Protein AF-0000000069383656 (afdb_homodimer)

pLDDT: mean 90.27, std 14.3, range [27.39, 98.88]

InterPro domains:
  IPR001932 PPM-type phosphatase-like domain [PF00481] (123-202)
  IPR001932 PPM-type phosphatase-like domain [PF00481] (262-351)
  IPR001932 PPM-type phosphatase-like domain [PS51746] (4-385)
  IPR001932 PPM-type phosphatase-like domain [SM00332] (22-383)
  IPR001932 PPM-type phosphatase-like domain [cd00143] (54-385)
  IPR015655 Protein phosphatase 2C [PTHR13832] (28-382)
  IPR036457 PPM-type phosphatase-like domain superfamily [G3DSA:3.60.40.10] (4-390)
  IPR036457 PPM-type phosphatase-like domain superfamily [SSF81606] (11-385)

Solvent-accessible surface area (backbone atoms only — not comparable to full-atom values): 40906 Å² total; per-residue (Å²): 96,72,77,62,31,9,58,31,70,49,70,32,65,90,63,36,96,58,66,26,60,32,65,37,71,40,77,39,74,28,58,44,76,75,78,64,59,77,86,50,56,82,65,59,74,75,61,76,78,47,65,52,66,33,36,40,41,36,43,17,49,27,40,72,49,36,60,38,8,51,49,44,52,72,37,34,66,58,34,32,41,52,38,40,37,76,42,32,71,33,51,72,32,89,56,38,55,48,31,73,85,70,58,73,89,46,92,57,39,67,56,35,32,54,72,68,63,58,44,26,66,31,38,49,41,24,20,50,32,49,12,38,43,50,35,27,52,51,44,36,53,52,28,58,73,70,73,51,66,27,17,16,27,41,37,35,40,36,38,48,91,62,26,38,38,28,33,30,12,9,54,38,45,34,32,38,30,45,97,90,45,75,43,75,47,49,62,58,28,18,32,58,75,41,36,43,62,50,26,40,49,40,67,78,39,51,72,66,41,69,84,54,42,19,65,54,39,52,67,56,88,52,53,80,85,44,54,71,36,40,29,46,33,35,49,45,88,46,88,22,29,44,70,42,68,39,50,78,69,58,48,34,51,41,37,60,36,76,55,69,84,66,8,15,39,60,75,70,38,52,48,30,22,25,35,43,28,70,82,40,52,39,86,97,52,87,42,61,51,38,88,66,47,37,37,56,43,54,71,35,80,42,58,46,68,80,61,62,56,44,83,77,22,30,36,43,34,32,34,46,27,51,56,75,54,43,50,74,66,55,51,41,51,52,47,65,55,47,47,73,74,37,67,83,44,89,54,39,36,31,49,47,24,43,48,58,56,49,64,31,63,47,62,52,79,58,90,89,55,84,46,61,62,51,69,44,50,31,43,28,39,26,38,51,63,42,56,80,75,68,64,81,110,97,71,77,62,31,9,59,32,71,48,70,32,67,88,66,36,96,58,65,26,60,31,66,39,71,40,75,39,74,28,56,44,75,75,79,65,58,78,86,49,56,81,66,57,74,76,61,76,77,48,65,52,65,32,38,40,42,37,42,18,49,26,40,72,46,35,62,38,8,52,48,45,52,70,37,34,67,57,35,32,40,52,38,40,36,77,43,34,70,32,51,74,32,90,58,38,54,50,30,73,84,69,57,71,88,45,94,58,40,66,57,33,32,54,72,69,64,59,43,28,66,31,37,51,42,23,21,49,32,49,11,38,41,50,36,25,52,51,44,37,51,54,29,59,74,68,71,49,67,28,18,16,28,40,38,35,40,36,38,47,89,61,27,37,37,27,34,31,12,10,53,38,43,33,31,38,32,44,98,89,44,75,42,74,46,49,62,58,29,19,33,58,75,42,36,44,63,52,24,41,50,40,67,78,39,50,73,66,41,67,85,53,41,19,67,53,39,52,68,58,87,53,51,79,85,43,56,71,36,41,28,46,33,35,47,44,88,47,89,22,29,43,70,41,68,38,48,79,69,58,46,34,51,41,37,60,36,77,54,70,84,64,8,14,39,59,75,68,37,53,48,31,23,25,33,42,28,69,82,40,51,40,85,98,52,88,43,62,50,36,89,66,47,36,38,56,42,52,72,34,80,41,58,46,67,80,62,61,57,43,83,76,21,31,36,41,34,32,33,47,27,50,56,74,53,43,50,72,66,55,50,41,52,52,49,66,56,47,48,74,74,35,68,84,44,90,55,38,37,31,50,46,25,43,50,58,56,49,64,30,62,47,61,52,78,59,91,87,54,85,45,62,63,51,67,45,51,30,43,29,40,28,38,49,63,41,57,80,75,68,66,84,109

Secondary structure (DSSP, 8-state):
-GGG-EEEEE--TTT-SS--EEEEEEEEEEE------GGGGTTTTS----EEEEEEEEEEEEESSSHHHHHHHHHHHHHHHHHHHHTHHHHHSSS--SBTTS--SSTTHHHHHHHTT--HHHHHHHHHHHHHHHHHHHHHHHHHHHT---EE-EEEEEEETTEEEEEEESS-EEEEE-SS-EEE-S----TTTTHHHHHHHHHH-GGGGTTTEE--B-SS---GGGTT-EEEEB-TT-SS-EEEE--GGGGSEESEESSGGG-EETTTBS-SB-EE-TT-B-TTS--BSGGG-B-PPEEEEEEHHHH---TT-EEEEE-HHHHTT--HHHHHHHHHHHHHHTTT-TTHHHHHHHHHHHTTT-----TT-------S-EEEEEEE---GGGS--/-GGG-EEEEE--TTT-SS--EEEEEEEEEEE------GGGGTTTTS----EEEEEEEEEEEEESSSHHHHHHHHHHHHHHHHHHHHTHHHHHSSS--SBTTS--SSTTHHHHHHHTT--HHHHHHHHHHHHHHHHHHHHHHHHHHHT---EE-EEEEEEETTEEEEEEESS-EEEEE-SS-EEE------TTTTHHHHHHHHHH-GGGGTTTEE--B-SS---GGGTT-EEEEB-TT-SS-EEEE--GGGGSEESEESSGGG-EETTTBS-SB-EE-TT-B-TTS--BSGGG-B-PPEEEEEEHHHH---TT-EEEEE-HHHHTT--HHHHHHHHHHHHHHTTT-TTHHHHHHHHHHHTTT-----TT-------S-EEEEEEE---GGGS--

Sequence (786 aa):
MPWNAGYAEIINAEKSEFNEDQAACGQLSIRRSDFATEEDEEWLTLCPVEFLTGHYWALFDGHGGPTAAILAANTLHSCLRRQLEAVVEGVVATQPPMNLSGRCVCPSDPQFVEEKGIRTEDVVIGALESAFQECDEVIGRELEASGQVGGCTALVAVSLQGKLYVANAGDSRAILVRRDEVRPLSSEFTPETERQRIQQLAFFYPELLAGEFTRLEFPRRLKGDDLGQKVLFRDHHMNGWSYKYVEKSDLKYPLIHGQGRQARLLGTLAVSRGLGDHQLRVLDTNIQLKPFLLSVPQVTVLDVDQLKPQEEDVVVMATDGLWDVLSNEQVARLVRRFLPANREDPHRFSELAQMLIHSTQETEDGPMGEGQVSYDDISVFVIPLYSRDRGSSMPWNAGYAEIINAEKSEFNEDQAACGQLSIRRSDFATEEDEEWLTLCPVEFLTGHYWALFDGHGGPTAAILAANTLHSCLRRQLEAVVEGVVATQPPMNLSGRCVCPSDPQFVEEKGIRTEDVVIGALESAFQECDEVIGRELEASGQVGGCTALVAVSLQGKLYVANAGDSRAILVRRDEVRPLSSEFTPETERQRIQQLAFFYPELLAGEFTRLEFPRRLKGDDLGQKVLFRDHHMNGWSYKYVEKSDLKYPLIHGQGRQARLLGTLAVSRGLGDHQLRVLDTNIQLKPFLLSVPQVTVLDVDQLKPQEEDVVVMATDGLWDVLSNEQVARLVRRFLPANREDPHRFSELAQMLIHSTQETEDGPMGEGQVSYDDISVFVIPLYSRDRGSS

Organism: Loxodonta africana (NCBI:txid9785)

Nearest PDB structures (foldseek):
  7n0z-assembly1_A  TM=9.386E-01  e=7.642E-45  Homo sapiens
  7kpr-assembly1_A  TM=9.286E-01  e=3.042E-45  Homo sapiens
  7l4j-assembly1_B  TM=9.434E-01  e=1.812E-43  Homo sapiens
  7n0z-assembly1_B  TM=9.371E-01  e=1.919E-43  Homo sapiens
  7l4i-assembly1_B  TM=9.377E-01  e=1.710E-43  Homo sapiens

Foldseek 3Di:
DVQLWAKDWDFQCVVDVDQLKDKAKDKAWAWAPPPPDPVVVVVPPPDPTDTFMKIKIKMKGKDQDNLQNVLCRVQLSVQLSVLCNVQVQQLPDQHRFPDSNPDDPDPCRSVVSVVVVDGSVNSSLVSNQRSLVVSLVVSQVVCVVVVGAIWIWMWMWMGGPQKIKTWTFAAWWKWKFDPPDIGTFFHHAWCAVCLLVLQVVCVVPVVLCVLQEDSKDFPAQDDPVQAQPWGWIDGNVDPDIDTDHDDPSSNGHYQWDDDDQPIDGLNHHGGQETGGQQCPDDPPDNRGDVVRYHSGTDMGMDNLVVVVDDQLIKMKIKGVLLVVQDPSVRLSVLSNVQCVVCVPPSNSNNVSNVVSLVQLQDQPPPPPDRRHHGSRMMMMMIRGSDDPVVPPD/DVQLWAKDWDFQCVVDVDQLKDKAKDKAWAWAPPPPDPVVVVPVPPDPTDTFMKIKIKMKGKDQDNLQNVLCRVQLSVQLSVLCNVQVQQLPDQHRFPDSNPDDPDPCRSVVSVVVVDGSVNSSLVSNQRSLVVSLVVSQVVCVVVVGAIWIWMWMWMGGPQKIKIWTFAQWWKWKFDPPDIGTFFHHAFCAVCLLVLQVVCVVPVVLCVLQEDSKDFPAQDDPVQAQPWGWIDGNVDPDIDTDHDDPSSNGHYQWDDDDQPIDGLNHHGGQETGGQQCPDDPPDNRGDVVRYHSGTDMGMDNLVVVVDDQLIKMKIKGVLLVVQDPSVRLSVLSNVQCVVCVPPSNSNNVSNVVSLVQLQDQPPDPPDRRHHGSRMMMMMIRGSDDPVVPPD

Structure (mmCIF, N/CA/C/O backbone):
data_AF-0000000069383656-model_v1
#
loop_
_entity.id
_entity.type
_entity.pdbx_description
1 polymer 'Protein phosphatase, Mg2+/Mn2+ dependent 1M'
#
loop_
_atom_site.group_PDB
_atom_site.id
_atom_site.type_symbol
_atom_site.label_atom_id
_atom_site.label_alt_id
_atom_site.label_comp_id
_atom_site.label_asym_id
_atom_site.label_entity_id
_atom_site.label_seq_id
_atom_site.pdbx_PDB_ins_code
_atom_site.Cartn_x
_atom_site.Cartn_y
_atom_site.Cartn_z
_atom_site.occupancy
_atom_site.B_iso_or_equiv
_atom_site.auth_seq_id
_atom_site.auth_comp_id
_atom_site.auth_asym_id
_atom_site.auth_atom_id
_atom_site.pdbx_PDB_model_num
ATOM 1 N N . MET A 1 1 ? 2.004 25.734 25.188 1 78.38 1 MET A N 1
ATOM 2 C CA . MET A 1 1 ? 1.517 25.031 24.016 1 78.38 1 MET A CA 1
ATOM 3 C C . MET A 1 1 ? 0.355 24.109 24.359 1 78.38 1 MET A C 1
ATOM 5 O O . MET A 1 1 ? 0.19 23.734 25.531 1 78.38 1 MET A O 1
ATOM 9 N N . PRO A 1 2 ? -0.512 23.906 23.438 1 77.88 2 PRO A N 1
ATOM 10 C CA . PRO A 1 2 ? -1.588 22.953 23.766 1 77.88 2 PRO A CA 1
ATOM 11 C C . PRO A 1 2 ? -1.081 21.703 24.453 1 77.88 2 PRO A C 1
ATOM 13 O O . PRO A 1 2 ? -0.047 21.156 24.078 1 77.88 2 PRO A O 1
ATOM 16 N N . TRP A 1 3 ? -1.714 21.297 25.5 1 79.12 3 TRP A N 1
ATOM 17 C CA . TRP A 1 3 ? -1.45 20.094 26.281 1 79.12 3 TRP A CA 1
ATOM 18 C C . TRP A 1 3 ? -0.066 20.141 26.922 1 79.12 3 TRP A C 1
ATOM 20 O O . TRP A 1 3 ? 0.564 19.109 27.141 1 79.12 3 TRP A O 1
ATOM 30 N N . ASN A 1 4 ? 0.517 21.359 27.031 1 83.06 4 ASN A N 1
ATOM 31 C CA . ASN A 1 4 ? 1.857 21.516 27.594 1 83.06 4 ASN A CA 1
ATOM 32 C C . ASN A 1 4 ? 2.902 20.812 26.734 1 83.06 4 ASN A C 1
ATOM 34 O O . ASN A 1 4 ? 3.857 20.234 27.266 1 83.06 4 ASN A O 1
ATOM 38 N N . ALA A 1 5 ? 2.617 20.766 25.484 1 87.44 5 ALA A N 1
ATOM 39 C CA . ALA A 1 5 ? 3.564 20.125 24.578 1 87.44 5 ALA A CA 1
ATOM 40 C C . ALA A 1 5 ? 4.891 20.875 24.547 1 87.44 5 ALA A C 1
ATOM 42 O O . ALA A 1 5 ? 4.934 22.078 24.828 1 87.44 5 ALA A O 1
ATOM 43 N N . GLY A 1 6 ? 5.965 20.125 24.281 1 91.56 6 GLY A N 1
ATOM 44 C CA . GLY A 1 6 ? 7.273 20.734 24.141 1 91.56 6 GLY A CA 1
ATOM 45 C C . GLY A 1 6 ? 7.688 20.953 22.703 1 91.56 6 GLY A C 1
ATOM 46 O O . GLY A 1 6 ? 7.316 20.172 21.828 1 91.56 6 GLY A O 1
ATOM 47 N N . TYR A 1 7 ? 8.406 22 22.5 1 94.69 7 TYR A N 1
ATOM 48 C CA . TYR A 1 7 ? 8.93 22.312 21.172 1 94.69 7 TYR A CA 1
ATOM 49 C C . TYR A 1 7 ? 10.359 22.828 21.25 1 94.69 7 TYR A C 1
ATOM 51 O O . TYR A 1 7 ? 10.703 23.562 22.188 1 94.69 7 TYR A O 1
ATOM 59 N N . ALA A 1 8 ? 11.148 22.406 20.359 1 94 8 ALA A N 1
ATOM 60 C CA . ALA A 1 8 ? 12.492 22.938 20.203 1 94 8 ALA A CA 1
ATOM 61 C C . ALA A 1 8 ? 12.938 22.891 18.75 1 94 8 ALA A C 1
ATOM 63 O O . ALA A 1 8 ? 12.414 22.109 17.953 1 94 8 ALA A O 1
ATOM 64 N N . GLU A 1 9 ? 13.82 23.797 18.406 1 92.62 9 GLU A N 1
ATOM 65 C CA . GLU A 1 9 ? 14.367 23.812 17.047 1 92.62 9 GLU A CA 1
ATOM 66 C C . GLU A 1 9 ? 15.812 24.297 17.047 1 92.62 9 GLU A C 1
ATOM 68 O O . GLU A 1 9 ? 16.234 25 17.969 1 92.62 9 GLU A O 1
ATOM 73 N N . ILE A 1 10 ? 16.531 23.891 16.109 1 88 10 ILE A N 1
ATOM 74 C CA . ILE A 1 10 ? 17.891 24.375 15.898 1 88 10 ILE A CA 1
ATOM 75 C C . ILE A 1 10 ? 18.141 24.594 14.406 1 88 10 ILE A C 1
ATOM 77 O O . ILE A 1 10 ? 17.656 23.844 13.57 1 88 10 ILE A O 1
ATOM 81 N N . ILE A 1 11 ? 18.797 25.703 14.172 1 85.44 11 ILE A N 1
ATOM 82 C CA . ILE A 1 11 ? 19.172 26.031 12.797 1 85.44 11 ILE A CA 1
ATOM 83 C C . ILE A 1 11 ? 20.641 25.656 12.562 1 85.44 11 ILE A C 1
ATOM 85 O O . ILE A 1 11 ? 21.516 26.031 13.352 1 85.44 11 ILE A O 1
ATOM 89 N N . ASN A 1 12 ? 20.781 24.906 11.586 1 78.19 12 ASN A N 1
ATOM 90 C CA . ASN A 1 12 ? 22.156 24.625 11.195 1 78.19 12 ASN A CA 1
ATOM 91 C C . ASN A 1 12 ? 22.641 25.594 10.125 1 78.19 12 ASN A C 1
ATOM 93 O O . ASN A 1 12 ? 22.328 25.438 8.938 1 78.19 12 ASN A O 1
ATOM 97 N N . ALA A 1 13 ? 23.453 26.547 10.555 1 68.44 13 ALA A N 1
ATOM 98 C CA . ALA A 1 13 ? 23.875 27.688 9.75 1 68.44 13 ALA A CA 1
ATOM 99 C C . ALA A 1 13 ? 24.766 27.234 8.594 1 68.44 13 ALA A C 1
ATOM 101 O O . ALA A 1 13 ? 24.875 27.938 7.582 1 68.44 13 ALA A O 1
ATOM 102 N N . GLU A 1 14 ? 25.297 26.109 8.758 1 67.31 14 GLU A N 1
ATOM 103 C CA . GLU A 1 14 ? 26.172 25.688 7.672 1 67.31 14 GLU A CA 1
ATOM 104 C C . GLU A 1 14 ? 25.359 25.266 6.449 1 67.31 14 GLU A C 1
ATOM 106 O O . GLU A 1 14 ? 25.875 25.297 5.324 1 67.31 14 GLU A O 1
ATOM 111 N N . LYS A 1 15 ? 24.156 24.969 6.758 1 68.25 15 LYS A N 1
ATOM 112 C CA . LYS A 1 15 ? 23.328 24.484 5.656 1 68.25 15 LYS A CA 1
ATOM 113 C C . LYS A 1 15 ? 22.594 25.656 4.977 1 68.25 15 LYS A C 1
ATOM 115 O O . LYS A 1 15 ? 22.625 25.781 3.752 1 68.25 15 LYS A O 1
ATOM 120 N N . SER A 1 16 ? 21.859 26.422 5.762 1 66.62 16 SER A N 1
ATOM 121 C CA . SER A 1 16 ? 21.094 27.516 5.191 1 66.62 16 SER A CA 1
ATOM 122 C C . SER A 1 16 ? 21.141 28.75 6.086 1 66.62 16 SER A C 1
ATOM 124 O O . SER A 1 16 ? 21.312 28.641 7.301 1 66.62 16 SER A O 1
ATOM 126 N N . GLU A 1 17 ? 21.125 29.906 5.41 1 69.12 17 GLU A N 1
ATOM 127 C CA . GLU A 1 17 ? 21.141 31.188 6.129 1 69.12 17 GLU A CA 1
ATOM 128 C C . GLU A 1 17 ? 19.859 31.359 6.945 1 69.12 17 GLU A C 1
ATOM 130 O O . GLU A 1 17 ? 19.875 31.984 8.008 1 69.12 17 GLU A O 1
ATOM 135 N N . PHE A 1 18 ? 18.797 30.688 6.406 1 74.38 18 PHE A N 1
ATOM 136 C CA . PHE A 1 18 ? 17.516 30.844 7.078 1 74.38 18 PHE A CA 1
ATOM 137 C C . PHE A 1 18 ? 16.984 29.484 7.559 1 74.38 18 PHE A C 1
ATOM 139 O O . PHE A 1 18 ? 17.344 28.453 7.008 1 74.38 18 PHE A O 1
ATOM 146 N N . ASN A 1 19 ? 16.344 29.578 8.664 1 80.06 19 ASN A N 1
ATOM 147 C CA . ASN A 1 19 ? 15.656 28.375 9.125 1 80.06 19 ASN A CA 1
ATOM 148 C C . ASN A 1 19 ? 14.578 27.938 8.141 1 80.06 19 ASN A C 1
ATOM 150 O O . ASN A 1 19 ? 13.594 28.656 7.926 1 80.06 19 ASN A O 1
ATOM 154 N N . GLU A 1 20 ? 14.75 26.828 7.598 1 88.75 20 GLU A N 1
ATOM 155 C CA . GLU A 1 20 ? 13.781 26.359 6.605 1 88.75 20 GLU A CA 1
ATOM 156 C C . GLU A 1 20 ? 12.641 25.594 7.266 1 88.75 20 GLU A C 1
ATOM 158 O O . GLU A 1 20 ? 11.609 25.359 6.645 1 88.75 20 GLU A O 1
ATOM 163 N N . ASP A 1 21 ? 12.859 25.328 8.508 1 92.19 21 ASP A N 1
ATOM 164 C CA . ASP A 1 21 ? 11.789 24.656 9.242 1 92.19 21 ASP A CA 1
ATOM 165 C C . ASP A 1 21 ? 10.781 25.672 9.797 1 92.19 21 ASP A C 1
ATOM 167 O O . ASP A 1 21 ? 11.164 26.766 10.188 1 92.19 21 ASP A O 1
ATOM 171 N N . GLN A 1 22 ? 9.578 25.312 9.727 1 95 22 GLN A N 1
ATOM 172 C CA . GLN A 1 22 ? 8.516 26.062 10.383 1 95 22 GLN A CA 1
ATOM 173 C C . GLN A 1 22 ? 7.637 25.156 11.227 1 95 22 GLN A C 1
ATOM 175 O O . GLN A 1 22 ? 7.602 23.938 11.016 1 95 22 GLN A O 1
ATOM 180 N N . ALA A 1 23 ? 7.074 25.719 12.195 1 96.69 23 ALA A N 1
ATOM 181 C CA . ALA A 1 23 ? 6.148 25 13.062 1 96.69 23 ALA A CA 1
ATOM 182 C C . ALA A 1 23 ? 4.914 25.844 13.375 1 96.69 23 ALA A C 1
ATOM 184 O O . ALA A 1 23 ? 4.945 27.078 13.25 1 96.69 23 ALA A O 1
ATOM 185 N N . ALA A 1 24 ? 3.848 25.219 13.641 1 96.88 24 ALA A N 1
ATOM 186 C CA . ALA A 1 24 ? 2.605 25.859 14.062 1 96.88 24 ALA A CA 1
ATOM 187 C C . ALA A 1 24 ? 1.843 24.984 15.047 1 96.88 24 ALA A C 1
ATOM 189 O O . ALA A 1 24 ? 1.883 23.75 14.961 1 96.88 24 ALA A O 1
ATOM 190 N N . CYS A 1 25 ? 1.247 25.578 16.062 1 95.94 25 CYS A N 1
ATOM 191 C CA . CYS A 1 25 ? 0.392 24.844 16.984 1 95.94 25 CYS A CA 1
ATOM 192 C C . CYS A 1 25 ? -0.682 25.766 17.578 1 95.94 25 CYS A C 1
ATOM 194 O O . CYS A 1 25 ? -0.56 26.984 17.516 1 95.94 25 CYS A O 1
ATOM 196 N N . GLY A 1 26 ? -1.803 25.188 17.938 1 95 26 GLY A N 1
ATOM 197 C CA . GLY A 1 26 ? -2.875 25.953 18.547 1 95 26 GLY A CA 1
ATOM 198 C C . GLY A 1 26 ? -4.152 25.156 18.734 1 95 26 GLY A C 1
ATOM 199 O O . GLY A 1 26 ? -4.176 23.953 18.5 1 95 26 GLY A O 1
ATOM 200 N N . GLN A 1 27 ? -5.07 25.844 19.219 1 94.31 27 GLN A N 1
ATOM 201 C CA . GLN A 1 27 ? -6.402 25.266 19.375 1 94.31 27 GLN A CA 1
ATOM 202 C C . GLN A 1 27 ? -7.211 25.375 18.094 1 94.31 27 GLN A C 1
ATOM 204 O O . GLN A 1 27 ? -7.117 26.375 17.375 1 94.31 27 GLN A O 1
ATOM 209 N N . LEU A 1 28 ? -7.871 24.312 17.797 1 93.88 28 LEU A N 1
ATOM 210 C CA . LEU A 1 28 ? -8.797 24.297 16.672 1 93.88 28 LEU A CA 1
ATOM 211 C C . LEU A 1 28 ? -10.234 24.453 17.141 1 93.88 28 LEU A C 1
ATOM 213 O O . LEU A 1 28 ? -10.688 23.734 18.031 1 93.88 28 LEU A O 1
ATOM 217 N N . SER A 1 29 ? -10.875 25.484 16.703 1 93.81 29 SER A N 1
ATOM 218 C CA . SER A 1 29 ? -12.297 25.703 16.969 1 93.81 29 SER A CA 1
ATOM 219 C C . SER A 1 29 ? -13.125 25.578 15.688 1 93.81 29 SER A C 1
ATOM 221 O O . SER A 1 29 ? -13.031 26.422 14.805 1 93.81 29 SER A O 1
ATOM 223 N N . ILE A 1 30 ? -13.898 24.562 15.672 1 94.12 30 ILE A N 1
ATOM 224 C CA . ILE A 1 30 ? -14.672 24.234 14.477 1 94.12 30 ILE A CA 1
ATOM 225 C C . ILE A 1 30 ? -16.141 24.609 14.695 1 94.12 30 ILE A C 1
ATOM 227 O O . ILE A 1 30 ? -16.812 24.016 15.531 1 94.12 30 ILE A O 1
ATOM 231 N N . ARG A 1 31 ? -16.625 25.531 13.945 1 90.5 31 ARG A N 1
ATOM 232 C CA . ARG A 1 31 ? -17.984 26 14.094 1 90.5 31 ARG A CA 1
ATOM 233 C C . ARG A 1 31 ? -18.984 24.969 13.594 1 90.5 31 ARG A C 1
ATOM 235 O O . ARG A 1 31 ? -18.797 24.375 12.531 1 90.5 31 ARG A O 1
ATOM 242 N N . ARG A 1 32 ? -20.016 24.75 14.445 1 83.94 32 ARG A N 1
ATOM 243 C CA . ARG A 1 32 ? -21.094 23.844 14.047 1 83.94 32 ARG A CA 1
ATOM 244 C C . ARG A 1 32 ? -22.297 24.625 13.531 1 83.94 32 ARG A C 1
ATOM 246 O O . ARG A 1 32 ? -22.625 25.703 14.039 1 83.94 32 ARG A O 1
ATOM 253 N N . SER A 1 33 ? -22.578 24.656 12.273 1 65.31 33 SER A N 1
ATOM 254 C CA . SER A 1 33 ? -23.734 25.391 11.789 1 65.31 33 SER A CA 1
ATOM 255 C C . SER A 1 33 ? -25.031 24.719 12.234 1 65.31 33 SER A C 1
ATOM 257 O O . SER A 1 33 ? -25.141 23.5 12.227 1 65.31 33 SER A O 1
ATOM 259 N N . ASP A 1 34 ? -25.625 25.172 13.234 1 54.19 34 ASP A N 1
ATOM 260 C CA . ASP A 1 34 ? -26.969 24.672 13.531 1 54.19 34 ASP A CA 1
ATOM 261 C C . ASP A 1 34 ? -27.844 24.672 12.273 1 54.19 34 ASP A C 1
ATOM 263 O O . ASP A 1 34 ? -27.906 25.656 11.555 1 54.19 34 ASP A O 1
ATOM 267 N N . PHE A 1 35 ? -27.812 23.625 11.484 1 47.88 35 PHE A N 1
ATOM 268 C CA . PHE A 1 35 ? -28.844 23.562 10.461 1 47.88 35 PHE A CA 1
ATOM 269 C C . PHE A 1 35 ? -30.203 24 11.023 1 47.88 35 PHE A C 1
ATOM 271 O O . PHE A 1 35 ? -30.969 23.172 11.531 1 47.88 35 PHE A O 1
ATOM 278 N N . ALA A 1 36 ? -30.391 24.984 11.688 1 42.59 36 ALA A N 1
ATOM 279 C CA . ALA A 1 36 ? -31.781 25.375 11.93 1 42.59 36 ALA A CA 1
ATOM 280 C C . ALA A 1 36 ? -32.562 25.422 10.617 1 42.59 36 ALA A C 1
ATOM 282 O O . ALA A 1 36 ? -32.062 25.875 9.594 1 42.59 36 ALA A O 1
ATOM 283 N N . THR A 1 37 ? -33.5 24.422 10.266 1 42.69 37 THR A N 1
ATOM 284 C CA . THR A 1 37 ? -34.531 24.469 9.234 1 42.69 37 THR A CA 1
ATOM 285 C C . THR A 1 37 ? -34.906 25.922 8.922 1 42.69 37 THR A C 1
ATOM 287 O O . THR A 1 37 ? -34.812 26.781 9.789 1 42.69 37 THR A O 1
ATOM 290 N N . GLU A 1 38 ? -35.062 26.25 7.672 1 41.25 38 GLU A N 1
ATOM 291 C CA . GLU A 1 38 ? -35.625 27.5 7.152 1 41.25 38 GLU A CA 1
ATOM 292 C C . GLU A 1 38 ? -36.656 28.078 8.109 1 41.25 38 GLU A C 1
ATOM 294 O O . GLU A 1 38 ? -36.812 29.297 8.188 1 41.25 38 GLU A O 1
ATOM 299 N N . GLU A 1 39 ? -37.625 27.234 8.578 1 42.53 39 GLU A N 1
ATOM 300 C CA . GLU A 1 39 ? -38.781 27.797 9.281 1 42.53 39 GLU A CA 1
ATOM 301 C C . GLU A 1 39 ? -38.344 28.594 10.5 1 42.53 39 GLU A C 1
ATOM 303 O O . GLU A 1 39 ? -39.125 29.391 11.031 1 42.53 39 GLU A O 1
ATOM 308 N N . ASP A 1 40 ? -37.281 28.125 11.141 1 41.19 40 ASP A N 1
ATOM 309 C CA . ASP A 1 40 ? -36.969 28.859 12.367 1 41.19 40 ASP A CA 1
ATOM 310 C C . ASP A 1 40 ? -36.031 30.031 12.094 1 41.19 40 ASP A C 1
ATOM 312 O O . ASP A 1 40 ? -34.875 30.031 12.555 1 41.19 40 ASP A O 1
ATOM 316 N N . GLU A 1 41 ? -35.938 30.531 10.969 1 41.97 41 GLU A N 1
ATOM 317 C CA . GLU A 1 41 ? -35.219 31.75 10.609 1 41.97 41 GLU A CA 1
ATOM 318 C C . GLU A 1 41 ? -35.344 32.781 11.711 1 41.97 41 GLU A C 1
ATOM 320 O O . GLU A 1 41 ? -34.438 33.625 11.891 1 41.97 41 GLU A O 1
ATOM 325 N N . GLU A 1 42 ? -36.594 32.969 12.125 1 44.5 42 GLU A N 1
ATOM 326 C CA . GLU A 1 42 ? -36.812 34.062 13.07 1 44.5 42 GLU A CA 1
ATOM 327 C C . GLU A 1 42 ? -35.875 33.938 14.266 1 44.5 42 GLU A C 1
ATOM 329 O O . GLU A 1 42 ? -35.406 34.938 14.797 1 44.5 42 GLU A O 1
ATOM 334 N N . TRP A 1 43 ? -35.844 32.688 14.906 1 39.66 43 TRP A N 1
ATOM 335 C CA . TRP A 1 43 ? -35.062 32.531 16.125 1 39.66 43 TRP A CA 1
ATOM 336 C C . TRP A 1 43 ? -33.625 32.219 15.82 1 39.66 43 TRP A C 1
ATOM 338 O O . TRP A 1 43 ? -32.875 31.688 16.656 1 39.66 43 TRP A O 1
ATOM 348 N N . LEU A 1 44 ? -33.125 32.188 14.672 1 44.19 44 LEU A N 1
ATOM 349 C CA . LEU A 1 44 ? -31.719 32.031 14.344 1 44.19 44 LEU A CA 1
ATOM 350 C C . LEU A 1 44 ? -30.859 32.969 15.164 1 44.19 44 LEU A C 1
ATOM 352 O O . LEU A 1 44 ? -29.641 33 15.008 1 44.19 44 LEU A O 1
ATOM 356 N N . THR A 1 45 ? -31.453 34.031 15.641 1 46.06 45 THR A N 1
ATOM 357 C CA . THR A 1 45 ? -30.625 35 16.391 1 46.06 45 THR A CA 1
ATOM 358 C C . THR A 1 45 ? -29.734 34.25 17.391 1 46.06 45 THR A C 1
ATOM 360 O O . THR A 1 45 ? -28.547 34.562 17.516 1 46.06 45 THR A O 1
ATOM 363 N N . LEU A 1 46 ? -30.312 33.781 18.672 1 47.12 46 LEU A N 1
ATOM 364 C CA . LEU A 1 46 ? -29.547 33.5 19.875 1 47.12 46 LEU A CA 1
ATOM 365 C C . LEU A 1 46 ? -29 32.062 19.859 1 47.12 46 LEU A C 1
ATOM 367 O O . LEU A 1 46 ? -28.703 31.5 20.922 1 47.12 46 LEU A O 1
ATOM 371 N N . CYS A 1 47 ? -29.203 31.344 18.844 1 50.88 47 CYS A N 1
ATOM 372 C CA . CYS A 1 47 ? -28.75 29.984 19.109 1 50.88 47 CYS A CA 1
ATOM 373 C C . CYS A 1 47 ? -27.25 29.938 19.328 1 50.88 47 CYS A C 1
ATOM 375 O O . CYS A 1 47 ? -26.484 30.5 18.531 1 50.88 47 CYS A O 1
ATOM 377 N N . PRO A 1 48 ? -26.844 29.688 20.516 1 59.62 48 PRO A N 1
ATOM 378 C CA . PRO A 1 48 ? -25.422 29.578 20.844 1 59.62 48 PRO A CA 1
ATOM 379 C C . PRO A 1 48 ? -24.656 28.75 19.828 1 59.62 48 PRO A C 1
ATOM 381 O O . PRO A 1 48 ? -25.125 27.688 19.391 1 59.62 48 PRO A O 1
ATOM 384 N N . VAL A 1 49 ? -23.859 29.375 19.016 1 69.19 49 VAL A N 1
ATOM 385 C CA . VAL A 1 49 ? -22.922 28.719 18.125 1 69.19 49 VAL A CA 1
ATOM 386 C C . VAL A 1 49 ? -22.109 27.672 18.906 1 69.19 49 VAL A C 1
ATOM 388 O O . VAL A 1 49 ? -21.516 27.984 19.938 1 69.19 49 VAL A O 1
ATOM 391 N N . GLU A 1 50 ? -22.328 26.391 18.609 1 83.44 50 GLU A N 1
ATOM 392 C CA . GLU A 1 50 ? -21.562 25.328 19.219 1 83.44 50 GLU A CA 1
ATOM 393 C C . GLU A 1 50 ? -20.266 25.078 18.453 1 83.44 50 GLU A C 1
ATOM 395 O O . GLU A 1 50 ? -20.203 25.281 17.234 1 83.44 50 GLU A O 1
ATOM 400 N N . PHE A 1 51 ? -19.25 24.875 19.203 1 88.44 51 PHE A N 1
ATOM 401 C CA . PHE A 1 51 ? -17.938 24.625 18.609 1 88.44 51 PHE A CA 1
ATOM 402 C C . PHE A 1 51 ? -17.422 23.25 19 1 88.44 51 PHE A C 1
ATOM 404 O O . PHE A 1 51 ? -17.594 22.812 20.141 1 88.44 51 PHE A O 1
ATOM 411 N N . LEU A 1 52 ? -16.984 22.594 17.969 1 92 52 LEU A N 1
ATOM 412 C CA . LEU A 1 52 ? -16.125 21.453 18.234 1 92 52 LEU A CA 1
ATOM 413 C C . LEU A 1 52 ? -14.68 21.875 18.438 1 92 52 LEU A C 1
ATOM 415 O O . LEU A 1 52 ? -14.117 22.578 17.594 1 92 52 LEU A O 1
ATOM 419 N N . THR A 1 53 ? -14.07 21.531 19.531 1 93.31 53 THR A N 1
ATOM 420 C CA . THR A 1 53 ? -12.719 22 19.844 1 93.31 53 THR A CA 1
ATOM 421 C C . THR A 1 53 ? -11.711 20.859 19.688 1 93.31 53 THR A C 1
ATOM 423 O O . THR A 1 53 ? -12.016 19.703 19.984 1 93.31 53 THR A O 1
ATOM 426 N N . GLY A 1 54 ? -10.57 21.219 19.203 1 94.31 54 GLY A N 1
ATOM 427 C CA . GLY A 1 54 ? -9.43 20.312 19.078 1 94.31 54 GLY A CA 1
ATOM 428 C C . GLY A 1 54 ? -8.094 21.031 19.188 1 94.31 54 GLY A C 1
ATOM 429 O O . GLY A 1 54 ? -8.039 22.203 19.578 1 94.31 54 GLY A O 1
ATOM 430 N N . HIS A 1 55 ? -7.047 20.312 19.031 1 96.19 55 HIS A N 1
ATOM 431 C CA . HIS A 1 55 ? -5.699 20.859 19.062 1 96.19 55 HIS A CA 1
ATOM 432 C C . HIS A 1 55 ? -4.914 20.484 17.812 1 96.19 55 HIS A C 1
ATOM 434 O O . HIS A 1 55 ? -5.211 19.469 17.172 1 96.19 55 HIS A O 1
ATOM 440 N N . TYR A 1 56 ? -4.012 21.328 17.484 1 97.31 56 TYR A N 1
ATOM 441 C CA . TYR A 1 56 ? -3.264 21.25 16.234 1 97.31 56 TYR A CA 1
ATOM 442 C C . TYR A 1 56 ? -1.773 21.453 16.484 1 97.31 56 TYR A C 1
ATOM 444 O O . TYR A 1 56 ? -1.373 22.375 17.188 1 97.31 56 TYR A O 1
ATOM 452 N N . TRP A 1 57 ? -0.874 20.516 16.047 1 98.31 57 TRP A N 1
ATOM 453 C CA . TRP A 1 57 ? 0.579 20.641 15.984 1 98.31 57 TRP A CA 1
ATOM 454 C C . TRP A 1 57 ? 1.093 20.328 14.586 1 98.31 57 TRP A C 1
ATOM 456 O O . TRP A 1 57 ? 0.715 19.297 14 1 98.31 57 TRP A O 1
ATOM 466 N N . ALA A 1 58 ? 1.954 21.172 14.031 1 98.69 58 ALA A N 1
ATOM 467 C CA . ALA A 1 58 ? 2.416 20.938 12.664 1 98.69 58 ALA A CA 1
ATOM 468 C C . ALA A 1 58 ? 3.887 21.312 12.508 1 98.69 58 ALA A C 1
ATOM 470 O O . ALA A 1 58 ? 4.352 22.281 13.109 1 98.69 58 ALA A O 1
ATOM 471 N N . LEU A 1 59 ? 4.598 20.516 11.812 1 98.62 59 LEU A N 1
ATOM 472 C CA . LEU A 1 59 ? 5.977 20.781 11.414 1 98.62 59 LEU A CA 1
ATOM 473 C C . LEU A 1 59 ? 6.102 20.844 9.898 1 98.62 59 LEU A C 1
ATOM 475 O O . LEU A 1 59 ? 5.508 20.031 9.188 1 98.62 59 LEU A O 1
ATOM 479 N N . PHE A 1 60 ? 6.809 21.828 9.422 1 98.62 60 PHE A N 1
ATOM 480 C CA . PHE A 1 60 ? 7.059 22.016 8 1 98.62 60 PHE A CA 1
ATOM 481 C C . PHE A 1 60 ? 8.555 22.141 7.727 1 98.62 60 PHE A C 1
ATOM 483 O O . PHE A 1 60 ? 9.211 23.047 8.242 1 98.62 60 PHE A O 1
ATOM 490 N N . ASP A 1 61 ? 9.078 21.219 6.977 1 96.94 61 ASP A N 1
ATOM 491 C CA . ASP A 1 61 ? 10.484 21.234 6.559 1 96.94 61 ASP A CA 1
ATOM 492 C C . ASP A 1 61 ? 10.617 21.766 5.133 1 96.94 61 ASP A C 1
ATOM 494 O O . ASP A 1 61 ? 10.352 21.047 4.172 1 96.94 61 ASP A O 1
ATOM 498 N N . GLY A 1 62 ? 11.148 22.953 5.047 1 95.94 62 GLY A N 1
ATOM 499 C CA . GLY A 1 62 ? 11.227 23.625 3.754 1 95.94 62 GLY A CA 1
ATOM 500 C C . GLY A 1 62 ? 12.453 23.219 2.955 1 95.94 62 GLY A C 1
ATOM 501 O O . GLY A 1 62 ? 13.484 22.859 3.531 1 95.94 62 GLY A O 1
ATOM 502 N N . HIS A 1 63 ? 12.383 23.328 1.672 1 93.56 63 HIS A N 1
ATOM 503 C CA . HIS A 1 63 ? 13.5 23.188 0.748 1 93.56 63 HIS A CA 1
ATOM 504 C C . HIS A 1 63 ? 13.383 24.156 -0.417 1 93.56 63 HIS A C 1
ATOM 506 O O . HIS A 1 63 ? 12.273 24.5 -0.833 1 93.56 63 HIS A O 1
ATOM 512 N N . GLY A 1 64 ? 14.492 24.594 -0.933 1 91.31 64 GLY A N 1
ATOM 513 C CA . GLY A 1 64 ? 14.477 25.641 -1.939 1 91.31 64 GLY A CA 1
ATOM 514 C C . GLY A 1 64 ? 14.117 27 -1.374 1 91.31 64 GLY A C 1
ATOM 515 O O . GLY A 1 64 ? 13.57 27.844 -2.08 1 91.31 64 GLY A O 1
ATOM 516 N N . GLY A 1 65 ? 14.352 27.219 -0.055 1 90 65 GLY A N 1
ATOM 517 C CA . GLY A 1 65 ? 14 28.422 0.668 1 90 65 GLY A CA 1
ATOM 518 C C . GLY A 1 65 ? 12.938 28.203 1.728 1 90 65 GLY A C 1
ATOM 519 O O . GLY A 1 65 ? 12.281 27.156 1.741 1 90 65 GLY A O 1
ATOM 520 N N . PRO A 1 66 ? 12.734 29.141 2.566 1 92.88 66 PRO A N 1
ATOM 521 C CA . PRO A 1 66 ? 11.797 28.969 3.68 1 92.88 66 PRO A CA 1
ATOM 522 C C . PRO A 1 66 ? 10.367 29.359 3.312 1 92.88 66 PRO A C 1
ATOM 524 O O . PRO A 1 66 ? 9.438 29.109 4.078 1 92.88 66 PRO A O 1
ATOM 527 N N . THR A 1 67 ? 10.148 29.984 2.182 1 95.56 67 THR A N 1
ATOM 528 C CA . THR A 1 67 ? 8.891 30.641 1.849 1 95.56 67 THR A CA 1
ATOM 529 C C . THR A 1 67 ? 7.734 29.656 1.86 1 95.56 67 THR A C 1
ATOM 531 O O . THR A 1 67 ? 6.676 29.938 2.43 1 95.56 67 THR A O 1
ATOM 534 N N . ALA A 1 68 ? 7.891 28.516 1.208 1 97.69 68 ALA A N 1
ATOM 535 C CA . ALA A 1 68 ? 6.828 27.516 1.165 1 97.69 68 ALA A CA 1
ATOM 536 C C . ALA A 1 68 ? 6.438 27.078 2.57 1 97.69 68 ALA A C 1
ATOM 538 O O . ALA A 1 68 ? 5.25 26.938 2.879 1 97.69 68 ALA A O 1
ATOM 539 N N . ALA A 1 69 ? 7.395 26.844 3.406 1 97.88 69 ALA A N 1
ATOM 540 C CA . ALA A 1 69 ? 7.137 26.406 4.777 1 97.88 69 ALA A CA 1
ATOM 541 C C . ALA A 1 69 ? 6.402 27.484 5.562 1 97.88 69 ALA A C 1
ATOM 543 O O . ALA A 1 69 ? 5.5 27.203 6.348 1 97.88 69 ALA A O 1
ATOM 544 N N . ILE A 1 70 ? 6.812 28.688 5.391 1 97.5 70 ILE A N 1
ATOM 545 C CA . ILE A 1 70 ? 6.164 29.812 6.051 1 97.5 70 ILE A CA 1
ATOM 546 C C . ILE A 1 70 ? 4.703 29.891 5.621 1 97.5 70 ILE A C 1
ATOM 548 O O . ILE A 1 70 ? 3.809 30.031 6.457 1 97.5 70 ILE A O 1
ATOM 552 N N . LEU A 1 71 ? 4.48 29.797 4.324 1 98.12 71 LEU A N 1
ATOM 553 C CA . LEU A 1 71 ? 3.119 29.844 3.803 1 98.12 71 LEU A CA 1
ATOM 554 C C . LEU A 1 71 ? 2.287 28.688 4.363 1 98.12 71 LEU A C 1
ATOM 556 O O . LEU A 1 71 ? 1.132 28.891 4.75 1 98.12 71 LEU A O 1
ATOM 560 N N . ALA A 1 72 ? 2.852 27.531 4.383 1 98.69 72 ALA A N 1
ATOM 561 C CA . ALA A 1 72 ? 2.146 26.359 4.914 1 98.69 72 ALA A CA 1
ATOM 562 C C . ALA A 1 72 ? 1.781 26.562 6.379 1 98.69 72 ALA A C 1
ATOM 564 O O . ALA A 1 72 ? 0.652 26.281 6.789 1 98.69 72 ALA A O 1
ATOM 565 N N . ALA A 1 73 ? 2.709 27.047 7.191 1 98.25 73 ALA A N 1
ATOM 566 C CA . ALA A 1 73 ? 2.508 27.266 8.617 1 98.25 73 ALA A CA 1
ATOM 567 C C . ALA A 1 73 ? 1.383 28.266 8.859 1 98.25 73 ALA A C 1
ATOM 569 O O . ALA A 1 73 ? 0.662 28.172 9.859 1 98.25 73 ALA A O 1
ATOM 570 N N . ASN A 1 74 ? 1.21 29.109 7.941 1 97.81 74 ASN A N 1
ATOM 571 C CA . ASN A 1 74 ? 0.226 30.172 8.109 1 97.81 74 ASN A CA 1
ATOM 572 C C . ASN A 1 74 ? -1.108 29.812 7.461 1 97.81 74 ASN A C 1
ATOM 574 O O . ASN A 1 74 ? -2.098 30.531 7.629 1 97.81 74 ASN A O 1
ATOM 578 N N . THR A 1 75 ? -1.146 28.766 6.691 1 98.25 75 THR A N 1
ATOM 579 C CA . THR A 1 75 ? -2.33 28.547 5.867 1 98.25 75 THR A CA 1
ATOM 580 C C . THR A 1 75 ? -2.986 27.203 6.195 1 98.25 75 THR A C 1
ATOM 582 O O . THR A 1 75 ? -4.215 27.094 6.168 1 98.25 75 THR A O 1
ATOM 585 N N . LEU A 1 76 ? -2.23 26.188 6.469 1 98.69 76 LEU A N 1
ATOM 586 C CA . LEU A 1 76 ? -2.752 24.828 6.523 1 98.69 76 LEU A CA 1
ATOM 587 C C . LEU A 1 76 ? -3.793 24.688 7.633 1 98.69 76 LEU A C 1
ATOM 589 O O . LEU A 1 76 ? -4.812 24.016 7.453 1 98.69 76 LEU A O 1
ATOM 593 N N . HIS A 1 77 ? -3.561 25.297 8.828 1 98.06 77 HIS A N 1
ATOM 594 C CA . HIS A 1 77 ? -4.516 25.219 9.93 1 98.06 77 HIS A CA 1
ATOM 595 C C . HIS A 1 77 ? -5.863 25.797 9.539 1 98.06 77 HIS A C 1
ATOM 597 O O . HIS A 1 77 ? -6.91 25.281 9.938 1 98.06 77 HIS A O 1
ATOM 603 N N . SER A 1 78 ? -5.859 26.875 8.758 1 98 78 SER A N 1
ATOM 604 C CA . SER A 1 78 ? -7.098 27.484 8.297 1 98 78 SER A CA 1
ATOM 605 C C . SER A 1 78 ? -7.809 26.594 7.277 1 98 78 SER A C 1
ATOM 607 O O . SER A 1 78 ? -9.039 26.5 7.289 1 98 78 SER A O 1
ATOM 609 N N . CYS A 1 79 ? -7.004 26.047 6.332 1 98.31 79 CYS A N 1
ATOM 610 C CA . CYS A 1 79 ? -7.586 25.094 5.391 1 98.31 79 CYS A CA 1
ATOM 611 C C . CYS A 1 79 ? -8.258 23.938 6.129 1 98.31 79 CYS A C 1
ATOM 613 O O . CYS A 1 79 ? -9.367 23.531 5.781 1 98.31 79 CYS A O 1
ATOM 615 N N . LEU A 1 80 ? -7.566 23.422 7.129 1 98.5 80 LEU A N 1
ATOM 616 C CA . LEU A 1 80 ? -8.094 22.297 7.898 1 98.5 80 LEU A CA 1
ATOM 617 C C . LEU A 1 80 ? -9.391 22.688 8.602 1 98.5 80 LEU A C 1
ATOM 619 O O . LEU A 1 80 ? -10.359 21.938 8.586 1 98.5 80 LEU A O 1
ATOM 623 N N . ARG A 1 81 ? -9.422 23.828 9.266 1 97.44 81 ARG A N 1
ATOM 624 C CA . ARG A 1 81 ? -10.625 24.312 9.93 1 97.44 81 ARG A CA 1
ATOM 625 C C . ARG A 1 81 ? -11.797 24.375 8.961 1 97.44 81 ARG A C 1
ATOM 627 O O . ARG A 1 81 ? -12.891 23.906 9.266 1 97.44 81 ARG A O 1
ATOM 634 N N . ARG A 1 82 ? -11.555 24.922 7.777 1 97.06 82 ARG A N 1
ATOM 635 C CA . ARG A 1 82 ? -12.609 25.062 6.773 1 97.06 82 ARG A CA 1
ATOM 636 C C . ARG A 1 82 ? -13.117 23.703 6.324 1 97.06 82 ARG A C 1
ATOM 638 O O . ARG A 1 82 ? -14.328 23.5 6.203 1 97.06 82 ARG A O 1
ATOM 645 N N . GLN A 1 83 ? -12.188 22.828 6.059 1 97.69 83 GLN A N 1
ATOM 646 C CA . GLN A 1 83 ? -12.578 21.5 5.605 1 97.69 83 GLN A CA 1
ATOM 647 C C . GLN A 1 83 ? -13.359 20.75 6.688 1 97.69 83 GLN A C 1
ATOM 649 O O . GLN A 1 83 ? -14.328 20.047 6.391 1 97.69 83 GLN A O 1
ATOM 654 N N . LEU A 1 84 ? -12.945 20.875 7.949 1 97.56 84 LEU A N 1
ATOM 655 C CA . LEU A 1 84 ? -13.648 20.234 9.055 1 97.56 84 LEU A CA 1
ATOM 656 C C . LEU A 1 84 ? -15.023 20.844 9.258 1 97.56 84 LEU A C 1
ATOM 658 O O . LEU A 1 84 ? -15.992 20.141 9.531 1 97.56 84 LEU A O 1
ATOM 662 N N . GLU A 1 85 ? -15.125 22.156 9.156 1 96.31 85 GLU A N 1
ATOM 663 C CA . GLU A 1 85 ? -16.406 22.844 9.289 1 96.31 85 GLU A CA 1
ATOM 664 C C . GLU A 1 85 ? -17.391 22.375 8.227 1 96.31 85 GLU A C 1
ATOM 666 O O . GLU A 1 85 ? -18.578 22.203 8.508 1 96.31 85 GLU A O 1
ATOM 671 N N . ALA A 1 86 ? -16.875 22.188 7.027 1 94.62 86 ALA A N 1
ATOM 672 C CA . ALA A 1 86 ? -17.719 21.781 5.906 1 94.62 86 ALA A CA 1
ATOM 673 C C . ALA A 1 86 ? -18.328 20.406 6.152 1 94.62 86 ALA A C 1
ATOM 675 O O . ALA A 1 86 ? -19.375 20.062 5.574 1 94.62 86 ALA A O 1
ATOM 676 N N . VAL A 1 87 ? -17.734 19.609 7.035 1 95.44 87 VAL A N 1
ATOM 677 C CA . VAL A 1 87 ? -18.219 18.25 7.227 1 95.44 87 VAL A CA 1
ATOM 678 C C . VAL A 1 87 ? -18.5 18 8.703 1 95.44 87 VAL A C 1
ATOM 680 O O . VAL A 1 87 ? -18.547 16.859 9.156 1 95.44 87 VAL A O 1
ATOM 683 N N . VAL A 1 88 ? -18.656 18.984 9.5 1 94.12 88 VAL A N 1
ATOM 684 C CA . VAL A 1 88 ? -18.703 18.938 10.953 1 94.12 88 VAL A CA 1
ATOM 685 C C . VAL A 1 88 ? -19.859 18.047 11.398 1 94.12 88 VAL A C 1
ATOM 687 O O . VAL A 1 88 ? -19.75 17.328 12.398 1 94.12 88 VAL A O 1
ATOM 690 N N . GLU A 1 89 ? -20.953 18.078 10.672 1 91.38 89 GLU A N 1
ATOM 691 C CA . GLU A 1 89 ? -22.109 17.234 11.023 1 91.38 89 GLU A CA 1
ATOM 692 C C . GLU A 1 89 ? -21.766 15.758 10.93 1 91.38 89 GLU A C 1
ATOM 694 O O . GLU A 1 89 ? -22.281 14.945 11.695 1 91.38 89 GLU A O 1
ATOM 699 N N . GLY A 1 90 ? -20.906 15.445 9.938 1 93.12 90 GLY A N 1
ATOM 700 C CA . GLY A 1 90 ? -20.453 14.07 9.82 1 93.12 90 GLY A CA 1
ATOM 701 C C . GLY A 1 90 ? -19.453 13.688 10.906 1 93.12 90 GLY A C 1
ATOM 702 O O . GLY A 1 90 ? -19.391 12.523 11.305 1 93.12 90 GLY A O 1
ATOM 703 N N . VAL A 1 91 ? -18.766 14.609 11.438 1 93.94 91 VAL A N 1
ATOM 704 C CA . VAL A 1 91 ? -17.719 14.375 12.422 1 93.94 91 VAL A CA 1
ATOM 705 C C . VAL A 1 91 ? -18.344 14.188 13.805 1 93.94 91 VAL A C 1
ATOM 707 O O . VAL A 1 91 ? -17.891 13.344 14.578 1 93.94 91 VAL A O 1
ATOM 710 N N . VAL A 1 92 ? -19.391 14.945 14.117 1 92.56 92 VAL A N 1
ATOM 711 C CA . VAL A 1 92 ? -19.953 14.953 15.469 1 92.56 92 VAL A CA 1
ATOM 712 C C . VAL A 1 92 ? -20.984 13.844 15.609 1 92.56 92 VAL A C 1
ATOM 714 O O . VAL A 1 92 ? -21.359 13.461 16.719 1 92.56 92 VAL A O 1
ATOM 717 N N . ALA A 1 93 ? -21.453 13.352 14.461 1 90.75 93 ALA A N 1
ATOM 718 C CA . ALA A 1 93 ? -22.469 12.297 14.5 1 90.75 93 ALA A CA 1
ATOM 719 C C . ALA A 1 93 ? -21.859 10.984 14.992 1 90.75 93 ALA A C 1
ATOM 721 O O . ALA A 1 93 ? -20.656 10.766 14.883 1 90.75 93 ALA A O 1
ATOM 722 N N . THR A 1 94 ? -22.688 10.156 15.609 1 89.81 94 THR A N 1
ATOM 723 C CA . THR A 1 94 ? -22.25 8.82 15.992 1 89.81 94 THR A CA 1
ATOM 724 C C . THR A 1 94 ? -21.844 8.008 14.766 1 89.81 94 THR A C 1
ATOM 726 O O . THR A 1 94 ? -20.828 7.316 14.781 1 89.81 94 THR A O 1
ATOM 729 N N . GLN A 1 95 ? -22.703 8.117 13.805 1 92.69 95 GLN A N 1
ATOM 730 C CA . GLN A 1 95 ? -22.453 7.57 12.477 1 92.69 95 GLN A CA 1
ATOM 731 C C . GLN A 1 95 ? -22.656 8.633 11.398 1 92.69 95 GLN A C 1
ATOM 733 O O . GLN A 1 95 ? -23.703 9.273 11.344 1 92.69 95 GLN A O 1
ATOM 738 N N . PRO A 1 96 ? -21.578 8.773 10.633 1 95.25 96 PRO A N 1
ATOM 739 C CA . PRO A 1 96 ? -21.75 9.812 9.609 1 95.25 96 PRO A CA 1
ATOM 740 C C . PRO A 1 96 ? -22.969 9.586 8.734 1 95.25 96 PRO A C 1
ATOM 742 O O . PRO A 1 96 ? -23.203 8.469 8.258 1 95.25 96 PRO A O 1
ATOM 745 N N . PRO A 1 97 ? -23.734 10.633 8.562 1 94.75 97 PRO A N 1
ATOM 746 C CA . PRO A 1 97 ? -24.906 10.477 7.695 1 94.75 97 PRO A CA 1
ATOM 747 C C . PRO A 1 97 ? -24.531 10.375 6.219 1 94.75 97 PRO A C 1
ATOM 749 O O . PRO A 1 97 ? -23.531 10.961 5.785 1 94.75 97 PRO A O 1
ATOM 752 N N . MET A 1 98 ? -25.312 9.703 5.465 1 94.88 98 MET A N 1
ATOM 753 C CA . MET A 1 98 ? -25.109 9.602 4.023 1 94.88 98 MET A CA 1
ATOM 754 C C . MET A 1 98 ? -25.281 10.961 3.355 1 94.88 98 MET A C 1
ATOM 756 O O . MET A 1 98 ? -24.5 11.328 2.473 1 94.88 98 MET A O 1
ATOM 760 N N . ASN A 1 99 ? -26.297 11.594 3.787 1 92.44 99 ASN A N 1
ATOM 761 C CA . ASN A 1 99 ? -26.625 12.938 3.326 1 92.44 99 ASN A CA 1
ATOM 762 C C . ASN A 1 99 ? -26.422 13.977 4.43 1 92.44 99 ASN A C 1
ATOM 764 O O . ASN A 1 99 ? -27.016 13.859 5.508 1 92.44 99 ASN A O 1
ATOM 768 N N . LEU A 1 100 ? -25.703 14.977 4.172 1 88.69 100 LEU A N 1
ATOM 769 C CA . LEU A 1 100 ? -25.312 15.93 5.203 1 88.69 100 LEU A CA 1
ATOM 770 C C . LEU A 1 100 ? -26.5 16.797 5.617 1 88.69 100 LEU A C 1
ATOM 772 O O . LEU A 1 100 ? -26.484 17.391 6.703 1 88.69 100 LEU A O 1
ATOM 776 N N . SER A 1 101 ? -27.531 16.938 4.754 1 80.19 101 SER A N 1
ATOM 777 C CA . SER A 1 101 ? -28.719 17.734 5.102 1 80.19 101 SER A CA 1
ATOM 778 C C . SER A 1 101 ? -29.531 17.062 6.203 1 80.19 101 SER A C 1
ATOM 780 O O . SER A 1 101 ? -30.438 17.672 6.766 1 80.19 101 SER A O 1
ATOM 782 N N . GLY A 1 102 ? -29.109 15.852 6.535 1 74.19 102 GLY A N 1
ATOM 783 C CA . GLY A 1 102 ? -29.844 15.117 7.551 1 74.19 102 GLY A CA 1
ATOM 784 C C . GLY A 1 102 ? -31.094 14.445 7.016 1 74.19 102 GLY A C 1
ATOM 785 O O . GLY A 1 102 ? -31.75 13.68 7.727 1 74.19 102 GLY A O 1
ATOM 786 N N . ARG A 1 103 ? -31.422 14.797 5.805 1 78.94 103 ARG A N 1
ATOM 787 C CA . ARG A 1 103 ? -32.562 14.141 5.215 1 78.94 103 ARG A CA 1
ATOM 788 C C . ARG A 1 103 ? -32.188 12.844 4.523 1 78.94 103 ARG A C 1
ATOM 790 O O . ARG A 1 103 ? -31.172 12.797 3.816 1 78.94 103 ARG A O 1
ATOM 797 N N . CYS A 1 104 ? -32.938 11.766 4.879 1 80.81 104 CYS A N 1
ATOM 798 C CA . CYS A 1 104 ? -32.688 10.484 4.227 1 80.81 104 CYS A CA 1
ATOM 799 C C . CYS A 1 104 ? -33.406 10.391 2.893 1 80.81 104 CYS A C 1
ATOM 801 O O . CYS A 1 104 ? -34.625 10.586 2.828 1 80.81 104 CYS A O 1
ATOM 803 N N . VAL A 1 105 ? -32.719 10.273 1.884 1 83.88 105 VAL A N 1
ATOM 804 C CA . VAL A 1 105 ? -33.312 10.008 0.572 1 83.88 105 VAL A CA 1
ATOM 805 C C . VAL A 1 105 ? -33.812 8.57 0.513 1 83.88 105 VAL A C 1
ATOM 807 O O . VAL A 1 105 ? -34.906 8.305 0.001 1 83.88 105 VAL A O 1
ATOM 810 N N . CYS A 1 106 ? -33.062 7.66 1.066 1 89.81 106 CYS A N 1
ATOM 811 C CA . CYS A 1 106 ? -33.406 6.25 1.236 1 89.81 106 CYS A CA 1
ATOM 812 C C . CYS A 1 106 ? -33.406 5.871 2.713 1 89.81 106 CYS A C 1
ATOM 814 O O . CYS A 1 106 ? -32.469 6.133 3.441 1 89.81 106 CYS A O 1
ATOM 816 N N . PRO A 1 107 ? -34.531 5.246 3.113 1 90.81 107 PRO A N 1
ATOM 817 C CA . PRO A 1 107 ? -34.625 4.875 4.527 1 90.81 107 PRO A CA 1
ATOM 818 C C . PRO A 1 107 ? -33.469 3.99 4.988 1 90.81 107 PRO A C 1
ATOM 820 O O . PRO A 1 107 ? -33.125 3.988 6.172 1 90.81 107 PRO A O 1
ATOM 823 N N . SER A 1 108 ? -32.844 3.295 4.086 1 92.62 108 SER A N 1
ATOM 824 C CA . SER A 1 108 ? -31.781 2.355 4.43 1 92.62 108 SER A CA 1
ATOM 825 C C . SER A 1 108 ? -30.406 3.023 4.371 1 92.62 108 SER A C 1
ATOM 827 O O . SER A 1 108 ? -29.375 2.359 4.523 1 92.62 108 SER A O 1
ATOM 829 N N . ASP A 1 109 ? -30.344 4.289 4.23 1 93.44 109 ASP A N 1
ATOM 830 C CA . ASP A 1 109 ? -29.094 5.027 4.102 1 93.44 109 ASP A CA 1
ATOM 831 C C . ASP A 1 109 ? -28.172 4.746 5.277 1 93.44 109 ASP A C 1
ATOM 833 O O . ASP A 1 109 ? -26.984 4.438 5.086 1 93.44 109 ASP A O 1
ATOM 837 N N . PRO A 1 110 ? -28.734 4.77 6.488 1 91.88 110 PRO A N 1
ATOM 838 C CA . PRO A 1 110 ? -27.844 4.5 7.613 1 91.88 110 PRO A CA 1
ATOM 839 C C . PRO A 1 110 ? -27.266 3.09 7.574 1 91.88 110 PRO A C 1
ATOM 841 O O . PRO A 1 110 ? -26.094 2.887 7.949 1 91.88 110 PRO A O 1
ATOM 844 N N . GLN A 1 111 ? -28.016 2.203 7.094 1 93.5 111 GLN A N 1
ATOM 845 C CA . GLN A 1 111 ? -27.562 0.819 7.004 1 93.5 111 GLN A CA 1
ATOM 846 C C . GLN A 1 111 ? -26.453 0.672 5.969 1 93.5 111 GLN A C 1
ATOM 848 O O . GLN A 1 111 ? -25.5 -0.078 6.18 1 93.5 111 GLN A O 1
ATOM 853 N N . PHE A 1 112 ? -26.531 1.354 4.871 1 92.62 112 PHE A N 1
ATOM 854 C CA . PHE A 1 112 ? -25.516 1.306 3.832 1 92.62 112 PHE A CA 1
ATOM 855 C C . PHE A 1 112 ? -24.188 1.849 4.352 1 92.62 112 PHE A C 1
ATOM 857 O O . PHE A 1 112 ? -23.125 1.291 4.062 1 92.62 112 PHE A O 1
ATOM 864 N N . VAL A 1 113 ? -24.25 2.91 5.062 1 94 113 VAL A N 1
ATOM 865 C CA . VAL A 1 113 ? -23.062 3.537 5.625 1 94 113 VAL A CA 1
ATOM 866 C C . VAL A 1 113 ? -22.406 2.59 6.625 1 94 113 VAL A C 1
ATOM 868 O O . VAL A 1 113 ? -21.188 2.422 6.617 1 94 113 VAL A O 1
ATOM 871 N N . GLU A 1 114 ? -23.219 1.987 7.41 1 93.56 114 GLU A N 1
ATOM 872 C CA . GLU A 1 114 ? -22.719 1.039 8.398 1 93.56 114 GLU A CA 1
ATOM 873 C C . GLU A 1 114 ? -22.078 -0.173 7.727 1 93.56 114 GLU A C 1
ATOM 875 O O . GLU A 1 114 ? -21.016 -0.626 8.141 1 93.56 114 GLU A O 1
ATOM 880 N N . GLU A 1 115 ? -22.734 -0.641 6.734 1 89.88 115 GLU A N 1
ATOM 881 C CA . GLU A 1 115 ? -22.25 -1.822 6.023 1 89.88 115 GLU A CA 1
ATOM 882 C C . GLU A 1 115 ? -20.906 -1.546 5.34 1 89.88 115 GLU A C 1
ATOM 884 O O . GLU A 1 115 ? -20.062 -2.439 5.219 1 89.88 115 GLU A O 1
ATOM 889 N N . LYS A 1 116 ? -20.703 -0.347 4.949 1 91.69 116 LYS A N 1
ATOM 890 C CA . LYS A 1 116 ? -19.453 0.045 4.305 1 91.69 116 LYS A CA 1
ATOM 891 C C . LYS A 1 116 ? -18.359 0.304 5.336 1 91.69 116 LYS A C 1
ATOM 893 O O . LYS A 1 116 ? -17.188 0.494 4.98 1 91.69 116 LYS A O 1
ATOM 898 N N . GLY A 1 117 ? -18.781 0.336 6.59 1 92.25 117 GLY A N 1
ATOM 899 C CA . GLY A 1 117 ? -17.828 0.535 7.668 1 92.25 117 GLY A CA 1
ATOM 900 C C . GLY A 1 117 ? -17.328 1.965 7.77 1 92.25 117 GLY A C 1
ATOM 901 O O . GLY A 1 117 ? -16.203 2.205 8.195 1 92.25 117 GLY A O 1
ATOM 902 N N . ILE A 1 118 ? -18.047 2.93 7.285 1 95.81 118 ILE A N 1
ATOM 903 C CA . ILE A 1 118 ? -17.656 4.332 7.328 1 95.81 118 ILE A CA 1
ATOM 904 C C . ILE A 1 118 ? -17.812 4.871 8.75 1 95.81 118 ILE A C 1
ATOM 906 O O . ILE A 1 118 ? -18.891 4.82 9.32 1 95.81 118 ILE A O 1
ATOM 910 N N . ARG A 1 119 ? -16.781 5.324 9.297 1 96.19 119 ARG A N 1
ATOM 911 C CA . ARG A 1 119 ? -16.75 5.879 10.648 1 96.19 119 ARG A CA 1
ATOM 912 C C . ARG A 1 119 ? -16.406 7.363 10.625 1 96.19 119 ARG A C 1
ATOM 914 O O . ARG A 1 119 ? -15.953 7.883 9.602 1 96.19 119 ARG A O 1
ATOM 921 N N . THR A 1 120 ? -16.594 7.996 11.711 1 96.31 120 THR A N 1
ATOM 922 C CA . THR A 1 120 ? -16.312 9.422 11.844 1 96.31 120 THR A CA 1
ATOM 923 C C . THR A 1 120 ? -14.859 9.719 11.516 1 96.31 120 THR A C 1
ATOM 925 O O . THR A 1 120 ? -14.539 10.758 10.938 1 96.31 120 THR A O 1
ATOM 928 N N . GLU A 1 121 ? -13.961 8.836 11.906 1 97.5 121 GLU A N 1
ATOM 929 C CA . GLU A 1 121 ? -12.539 9.016 11.633 1 97.5 121 GLU A CA 1
ATOM 930 C C . GLU A 1 121 ? -12.281 9.148 10.141 1 97.5 121 GLU A C 1
ATOM 932 O O . GLU A 1 121 ? -11.383 9.883 9.719 1 97.5 121 GLU A O 1
ATOM 937 N N . ASP A 1 122 ? -13.078 8.414 9.391 1 98.06 122 ASP A N 1
ATOM 938 C CA . ASP A 1 122 ? -12.891 8.453 7.945 1 98.06 122 ASP A CA 1
ATOM 939 C C . ASP A 1 122 ? -13.211 9.844 7.391 1 98.06 122 ASP A C 1
ATOM 941 O O . ASP A 1 122 ? -12.609 10.273 6.398 1 98.06 122 ASP A O 1
ATOM 945 N N . VAL A 1 123 ? -14.164 10.523 7.965 1 98.19 123 VAL A N 1
ATOM 946 C CA . VAL A 1 123 ? -14.547 11.867 7.539 1 98.19 123 VAL A CA 1
ATOM 947 C C . VAL A 1 123 ? -13.453 12.859 7.93 1 98.19 123 VAL A C 1
ATOM 949 O O . VAL A 1 123 ? -13.117 13.758 7.156 1 98.19 123 VAL A O 1
ATOM 952 N N . VAL A 1 124 ? -12.883 12.648 9.109 1 98.5 124 VAL A N 1
ATOM 953 C CA . VAL A 1 124 ? -11.781 13.508 9.547 1 98.5 124 VAL A CA 1
ATOM 954 C C . VAL A 1 124 ? -10.578 13.297 8.633 1 98.5 124 VAL A C 1
ATOM 956 O O . VAL A 1 124 ? -9.922 14.258 8.234 1 98.5 124 VAL A O 1
ATOM 959 N N . ILE A 1 125 ? -10.32 12.047 8.328 1 98.75 125 ILE A N 1
ATOM 960 C CA . ILE A 1 125 ? -9.234 11.727 7.406 1 98.75 125 ILE A CA 1
ATOM 961 C C . ILE A 1 125 ? -9.453 12.445 6.082 1 98.75 125 ILE A C 1
ATOM 963 O O . ILE A 1 125 ? -8.531 13.078 5.547 1 98.75 125 ILE A O 1
ATOM 967 N N . GLY A 1 126 ? -10.633 12.391 5.57 1 98.62 126 GLY A N 1
ATOM 968 C CA . GLY A 1 126 ? -10.953 13.086 4.332 1 98.62 126 GLY A CA 1
ATOM 969 C C . GLY A 1 126 ? -10.742 14.586 4.418 1 98.62 126 GLY A C 1
ATOM 970 O O . GLY A 1 126 ? -10.266 15.203 3.465 1 98.62 126 GLY A O 1
ATOM 971 N N . ALA A 1 127 ? -11.086 15.133 5.523 1 98.56 127 ALA A N 1
ATOM 972 C CA . ALA A 1 127 ? -10.906 16.562 5.727 1 98.56 127 ALA A CA 1
ATOM 973 C C . ALA A 1 127 ? -9.422 16.938 5.727 1 98.56 127 ALA A C 1
ATOM 975 O O . ALA A 1 127 ? -9.031 17.953 5.148 1 98.56 127 ALA A O 1
ATOM 976 N N . LEU A 1 128 ? -8.648 16.125 6.363 1 98.81 128 LEU A N 1
ATOM 977 C CA . LEU A 1 128 ? -7.203 16.344 6.379 1 98.81 128 LEU A CA 1
ATOM 978 C C . LEU A 1 128 ? -6.621 16.25 4.973 1 98.81 128 LEU A C 1
ATOM 980 O O . LEU A 1 128 ? -5.836 17.109 4.562 1 98.81 128 LEU A O 1
ATOM 984 N N . GLU A 1 129 ? -7.02 15.25 4.293 1 98.75 129 GLU A N 1
ATOM 985 C CA . GLU A 1 129 ? -6.559 15.07 2.92 1 98.75 129 GLU A CA 1
ATOM 986 C C . GLU A 1 129 ? -6.918 16.281 2.061 1 98.75 129 GLU A C 1
ATOM 988 O O . GLU A 1 129 ? -6.066 16.812 1.34 1 98.75 129 GLU A O 1
ATOM 993 N N . SER A 1 130 ? -8.102 16.766 2.176 1 98.5 130 SER A N 1
ATOM 994 C CA . SER A 1 130 ? -8.562 17.922 1.404 1 98.5 130 SER A CA 1
ATOM 995 C C . SER A 1 130 ? -7.836 19.188 1.816 1 98.5 130 SER A C 1
ATOM 997 O O . SER A 1 130 ? -7.523 20.031 0.973 1 98.5 130 SER A O 1
ATOM 999 N N . ALA A 1 131 ? -7.629 19.281 3.062 1 98.81 131 ALA A N 1
ATOM 1000 C CA . ALA A 1 131 ? -6.938 20.453 3.566 1 98.81 131 ALA A CA 1
ATOM 1001 C C . ALA A 1 131 ? -5.523 20.547 2.996 1 98.81 131 ALA A C 1
ATOM 1003 O O . ALA A 1 131 ? -5.07 21.625 2.615 1 98.81 131 ALA A O 1
ATOM 1004 N N . PHE A 1 132 ? -4.816 19.438 2.979 1 98.88 132 PHE A N 1
ATOM 1005 C CA . PHE A 1 132 ? -3.471 19.406 2.416 1 98.88 132 PHE A CA 1
ATOM 1006 C C . PHE A 1 132 ? -3.49 19.828 0.95 1 98.88 132 PHE A C 1
ATOM 1008 O O . PHE A 1 132 ? -2.648 20.609 0.511 1 98.88 132 PHE A O 1
ATOM 1015 N N . GLN A 1 133 ? -4.426 19.312 0.224 1 98.44 133 GLN A N 1
ATOM 1016 C CA . GLN A 1 133 ? -4.531 19.641 -1.194 1 98.44 133 GLN A CA 1
ATOM 1017 C C . GLN A 1 133 ? -4.832 21.109 -1.4 1 98.44 133 GLN A C 1
ATOM 1019 O O . GLN A 1 133 ? -4.227 21.766 -2.256 1 98.44 133 GLN A O 1
ATOM 1024 N N . GLU A 1 134 ? -5.762 21.578 -0.638 1 98.5 134 GLU A N 1
ATOM 1025 C CA . GLU A 1 134 ? -6.102 23 -0.722 1 98.5 134 GLU A CA 1
ATOM 1026 C C . GLU A 1 134 ? -4.895 23.875 -0.395 1 98.5 134 GLU A C 1
ATOM 1028 O O . GLU A 1 134 ? -4.625 24.844 -1.097 1 98.5 134 GLU A O 1
ATOM 1033 N N . CYS A 1 135 ? -4.262 23.516 0.662 1 98.81 135 CYS A N 1
ATOM 1034 C CA . CYS A 1 135 ? -3.086 24.281 1.066 1 98.81 135 CYS A CA 1
ATOM 1035 C C . CYS A 1 135 ? -2.033 24.281 -0.034 1 98.81 135 CYS A C 1
ATOM 1037 O O . CYS A 1 135 ? -1.406 25.312 -0.296 1 98.81 135 CYS A O 1
ATOM 1039 N N . ASP A 1 136 ? -1.8 23.188 -0.661 1 98.81 136 ASP A N 1
ATOM 1040 C CA . ASP A 1 136 ? -0.84 23.094 -1.757 1 98.81 136 ASP A CA 1
ATOM 1041 C C . ASP A 1 136 ? -1.2 24.047 -2.891 1 98.81 136 ASP A C 1
ATOM 1043 O O . ASP A 1 136 ? -0.324 24.703 -3.457 1 98.81 136 ASP A O 1
ATOM 1047 N N . GLU A 1 137 ? -2.459 24.125 -3.199 1 98.38 137 GLU A N 1
ATOM 1048 C CA . GLU A 1 137 ? -2.922 25.031 -4.246 1 98.38 137 GLU A CA 1
ATOM 1049 C C . GLU A 1 137 ? -2.666 26.484 -3.873 1 98.38 137 GLU A C 1
ATOM 1051 O O . GLU A 1 137 ? -2.232 27.281 -4.711 1 98.38 137 GLU A O 1
ATOM 1056 N N . VAL A 1 138 ? -2.943 26.781 -2.652 1 98.38 138 VAL A N 1
ATOM 1057 C CA . VAL A 1 138 ? -2.719 28.141 -2.168 1 98.38 138 VAL A CA 1
ATOM 1058 C C . VAL A 1 138 ? -1.235 28.484 -2.264 1 98.38 138 VAL A C 1
ATOM 1060 O O . VAL A 1 138 ? -0.87 29.562 -2.754 1 98.38 138 VAL A O 1
ATOM 1063 N N . ILE A 1 139 ? -0.421 27.594 -1.836 1 98.38 139 ILE A N 1
ATOM 1064 C CA . ILE A 1 139 ? 1.023 27.797 -1.867 1 98.38 139 ILE A CA 1
ATOM 1065 C C . ILE A 1 139 ? 1.488 27.984 -3.311 1 98.38 139 ILE A C 1
ATOM 1067 O O . ILE A 1 139 ? 2.291 28.875 -3.602 1 98.38 139 ILE A O 1
ATOM 1071 N N . GLY A 1 140 ? 0.996 27.156 -4.191 1 97.94 140 GLY A N 1
ATOM 1072 C CA . GLY A 1 140 ? 1.34 27.281 -5.598 1 97.94 140 GLY A CA 1
ATOM 1073 C C . GLY A 1 140 ? 1.017 28.641 -6.172 1 97.94 140 GLY A C 1
ATOM 1074 O O . GLY A 1 140 ? 1.847 29.25 -6.855 1 97.94 140 GLY A O 1
ATOM 1075 N N . ARG A 1 141 ? -0.138 29.141 -5.855 1 97.88 141 ARG A N 1
ATOM 1076 C CA . ARG A 1 141 ? -0.583 30.438 -6.352 1 97.88 141 ARG A CA 1
ATOM 1077 C C . ARG A 1 141 ? 0.259 31.562 -5.77 1 97.88 141 ARG A C 1
ATOM 1079 O O . ARG A 1 141 ? 0.677 32.469 -6.492 1 97.88 141 ARG A O 1
ATOM 1086 N N . GLU A 1 142 ? 0.471 31.484 -4.492 1 97.31 142 GLU A N 1
ATOM 1087 C CA . GLU A 1 142 ? 1.224 32.531 -3.816 1 97.31 142 GLU A CA 1
ATOM 1088 C C . GLU A 1 142 ? 2.668 32.594 -4.305 1 97.31 142 GLU A C 1
ATOM 1090 O O . GLU A 1 142 ? 3.221 33.656 -4.523 1 97.31 142 GLU A O 1
ATOM 1095 N N . LEU A 1 143 ? 3.271 31.453 -4.473 1 97 143 LEU A N 1
ATOM 1096 C CA . LEU A 1 143 ? 4.648 31.406 -4.945 1 97 143 LEU A CA 1
ATOM 1097 C C . LEU A 1 143 ? 4.746 31.906 -6.387 1 97 143 LEU A C 1
ATOM 1099 O O . LEU A 1 143 ? 5.684 32.625 -6.738 1 97 143 LEU A O 1
ATOM 1103 N N . GLU A 1 144 ? 3.854 31.516 -7.184 1 95.88 144 GLU A N 1
ATOM 1104 C CA . GLU A 1 144 ? 3.824 31.984 -8.562 1 95.88 144 GLU A CA 1
ATOM 1105 C C . GLU A 1 144 ? 3.682 33.5 -8.633 1 95.88 144 GLU A C 1
ATOM 1107 O O . GLU A 1 144 ? 4.387 34.156 -9.398 1 95.88 144 GLU A O 1
ATOM 1112 N N . ALA A 1 145 ? 2.816 34.031 -7.852 1 96.69 145 ALA A N 1
ATOM 1113 C CA . ALA A 1 145 ? 2.561 35.469 -7.824 1 96.69 145 ALA A CA 1
ATOM 1114 C C . ALA A 1 145 ? 3.793 36.25 -7.359 1 96.69 145 ALA A C 1
ATOM 1116 O O . ALA A 1 145 ? 4.062 37.344 -7.84 1 96.69 145 ALA A O 1
ATOM 1117 N N . SER A 1 146 ? 4.5 35.688 -6.477 1 95.12 146 SER A N 1
ATOM 1118 C CA . SER A 1 146 ? 5.66 36.375 -5.918 1 95.12 146 SER A CA 1
ATOM 1119 C C . SER A 1 146 ? 6.934 36 -6.672 1 95.12 146 SER A C 1
ATOM 1121 O O . SER A 1 146 ? 8.016 36.5 -6.359 1 95.12 146 SER A O 1
ATOM 1123 N N . GLY A 1 147 ? 6.863 35.094 -7.633 1 93.31 147 GLY A N 1
ATOM 1124 C CA . GLY A 1 147 ? 8.016 34.656 -8.406 1 93.31 147 GLY A CA 1
ATOM 1125 C C . GLY A 1 147 ? 9.016 33.844 -7.586 1 93.31 147 GLY A C 1
ATOM 1126 O O . GLY A 1 147 ? 10.211 33.875 -7.863 1 93.31 147 GLY A O 1
ATOM 1127 N N . GLN A 1 148 ? 8.539 33.25 -6.555 1 93.31 148 GLN A N 1
ATOM 1128 C CA . GLN A 1 148 ? 9.398 32.469 -5.688 1 93.31 148 GLN A CA 1
ATOM 1129 C C . GLN A 1 148 ? 9.203 30.969 -5.953 1 93.31 148 GLN A C 1
ATOM 1131 O O . GLN A 1 148 ? 8.258 30.562 -6.637 1 93.31 148 GLN A O 1
ATOM 1136 N N . VAL A 1 149 ? 10.195 30.188 -5.52 1 92.06 149 VAL A N 1
ATOM 1137 C CA . VAL A 1 149 ? 10.156 28.75 -5.711 1 92.06 149 VAL A CA 1
ATOM 1138 C C . VAL A 1 149 ? 10.391 28.047 -4.375 1 92.06 149 VAL A C 1
ATOM 1140 O O . VAL A 1 149 ? 10.797 28.672 -3.396 1 92.06 149 VAL A O 1
ATOM 1143 N N . GLY A 1 150 ? 10.039 26.719 -4.398 1 95.62 150 GLY A N 1
ATOM 1144 C CA . GLY A 1 150 ? 10.312 25.922 -3.213 1 95.62 150 GLY A CA 1
ATOM 1145 C C . GLY A 1 150 ? 9.156 25.031 -2.818 1 95.62 150 GLY A C 1
ATOM 1146 O O . GLY A 1 150 ? 8.102 25.047 -3.449 1 95.62 150 GLY A O 1
ATOM 1147 N N . GLY A 1 151 ? 9.422 24.219 -1.856 1 97.88 151 GLY A N 1
ATOM 1148 C CA . GLY A 1 151 ? 8.469 23.297 -1.273 1 97.88 151 GLY A CA 1
ATOM 1149 C C . GLY A 1 151 ? 8.75 22.984 0.184 1 97.88 151 GLY A C 1
ATOM 1150 O O . GLY A 1 151 ? 9.719 23.484 0.756 1 97.88 151 GLY A O 1
ATOM 1151 N N . CYS A 1 152 ? 7.855 22.219 0.732 1 98.56 152 CYS A N 1
ATOM 1152 C CA . CYS A 1 152 ? 8.062 21.797 2.113 1 98.56 152 CYS A CA 1
ATOM 1153 C C . CYS A 1 152 ? 7.312 20.5 2.408 1 98.56 152 CYS A C 1
ATOM 1155 O O . CYS A 1 152 ? 6.371 20.156 1.699 1 98.56 152 CYS A O 1
ATOM 1157 N N . THR A 1 153 ? 7.793 19.766 3.377 1 98.5 153 THR A N 1
ATOM 1158 C CA . THR A 1 153 ? 7.039 18.656 3.939 1 98.5 153 THR A CA 1
ATOM 1159 C C . THR A 1 153 ? 5.973 19.156 4.91 1 98.5 153 THR A C 1
ATOM 1161 O O . THR A 1 153 ? 5.969 20.328 5.281 1 98.5 153 THR A O 1
ATOM 1164 N N . ALA A 1 154 ? 5.055 18.344 5.254 1 98.88 154 ALA A N 1
ATOM 1165 C CA . ALA A 1 154 ? 4.02 18.688 6.227 1 98.88 154 ALA A CA 1
ATOM 1166 C C . ALA A 1 154 ? 3.693 17.484 7.121 1 98.88 154 ALA A C 1
ATOM 1168 O O . ALA A 1 154 ? 3.227 16.453 6.641 1 98.88 154 ALA A O 1
ATOM 1169 N N . LEU A 1 155 ? 4.004 17.594 8.344 1 98.88 155 LEU A N 1
ATOM 1170 C CA . LEU A 1 155 ? 3.631 16.641 9.383 1 98.88 155 LEU A CA 1
ATOM 1171 C C . LEU A 1 155 ? 2.699 17.281 10.398 1 98.88 155 LEU A C 1
ATOM 1173 O O . LEU A 1 155 ? 3.084 18.234 11.094 1 98.88 155 LEU A O 1
ATOM 1177 N N . VAL A 1 156 ? 1.461 16.734 10.492 1 98.81 156 VAL A N 1
ATOM 1178 C CA . VAL A 1 156 ? 0.428 17.375 11.305 1 98.81 156 VAL A CA 1
ATOM 1179 C C . VAL A 1 156 ? -0.165 16.359 12.281 1 98.81 156 VAL A C 1
ATOM 1181 O O . VAL A 1 156 ? -0.408 15.203 11.922 1 98.81 156 VAL A O 1
ATOM 1184 N N . ALA A 1 157 ? -0.318 16.75 13.516 1 98.56 157 ALA A N 1
ATOM 1185 C CA . ALA A 1 157 ? -1.094 16.016 14.508 1 98.56 157 ALA A CA 1
ATOM 1186 C C . ALA A 1 157 ? -2.311 16.828 14.961 1 98.56 157 ALA A C 1
ATOM 1188 O O . ALA A 1 157 ? -2.195 18 15.289 1 98.56 157 ALA A O 1
ATOM 1189 N N . VAL A 1 158 ? -3.461 16.203 14.891 1 98.19 158 VAL A N 1
ATOM 1190 C CA . VAL A 1 158 ? -4.707 16.844 15.297 1 98.19 158 VAL A CA 1
ATOM 1191 C C . VAL A 1 158 ? -5.418 15.984 16.344 1 98.19 158 VAL A C 1
ATOM 1193 O O . VAL A 1 158 ? -5.633 14.797 16.125 1 98.19 158 VAL A O 1
ATOM 1196 N N . SER A 1 159 ? -5.691 16.594 17.453 1 96.56 159 SER A N 1
ATOM 1197 C CA . SER A 1 159 ? -6.527 15.93 18.453 1 96.56 159 SER A CA 1
ATOM 1198 C C . SER A 1 159 ? -7.984 16.359 18.328 1 96.56 159 SER A C 1
ATOM 1200 O O . SER A 1 159 ? -8.289 17.547 18.391 1 96.56 159 SER A O 1
ATOM 1202 N N . LEU A 1 160 ? -8.82 15.445 18.141 1 95.31 160 LEU A N 1
ATOM 1203 C CA . LEU A 1 160 ? -10.242 15.727 17.969 1 95.31 160 LEU A CA 1
ATOM 1204 C C . LEU A 1 160 ? -11.086 14.578 18.516 1 95.31 160 LEU A C 1
ATOM 1206 O O . LEU A 1 160 ? -10.898 13.422 18.141 1 95.31 160 LEU A O 1
ATOM 1210 N N . GLN A 1 161 ? -12 14.836 19.422 1 92.62 161 GLN A N 1
ATOM 1211 C CA . GLN A 1 161 ? -12.969 13.891 19.969 1 92.62 161 GLN A CA 1
ATOM 1212 C C . GLN A 1 161 ? -12.273 12.633 20.484 1 92.62 161 GLN A C 1
ATOM 1214 O O . GLN A 1 161 ? -12.656 11.516 20.125 1 92.62 161 GLN A O 1
ATOM 1219 N N . GLY A 1 162 ? -11.242 12.82 21.203 1 92.56 162 GLY A N 1
ATOM 1220 C CA . GLY A 1 162 ? -10.594 11.727 21.906 1 92.56 162 GLY A CA 1
ATOM 1221 C C . GLY A 1 162 ? -9.641 10.938 21.016 1 92.56 162 GLY A C 1
ATOM 1222 O O . GLY A 1 162 ? -9.047 9.953 21.469 1 92.56 162 GLY A O 1
ATOM 1223 N N . LYS A 1 163 ? -9.453 11.359 19.766 1 96.19 163 LYS A N 1
ATOM 1224 C CA . LYS A 1 163 ? -8.547 10.688 18.844 1 96.19 163 LYS A CA 1
ATOM 1225 C C . LYS A 1 163 ? -7.441 11.625 18.375 1 96.19 163 LYS A C 1
ATOM 1227 O O . LYS A 1 163 ? -7.633 12.844 18.328 1 96.19 163 LYS A O 1
ATOM 1232 N N . LEU A 1 164 ? -6.324 11.055 18.125 1 97.69 164 LEU A N 1
ATOM 1233 C CA . LEU A 1 164 ? -5.207 11.781 17.531 1 97.69 164 LEU A CA 1
ATOM 1234 C C . LEU A 1 164 ? -4.98 11.352 16.094 1 97.69 164 LEU A C 1
ATOM 1236 O O . LEU A 1 164 ? -4.812 10.156 15.812 1 97.69 164 LEU A O 1
ATOM 1240 N N . TYR A 1 165 ? -5.086 12.289 15.188 1 98.69 165 TYR A N 1
ATOM 1241 C CA . TYR A 1 165 ? -4.84 12.07 13.773 1 98.69 165 TYR A CA 1
ATOM 1242 C C . TYR A 1 165 ? -3.467 12.594 13.367 1 98.69 165 TYR A C 1
ATOM 1244 O O . TYR A 1 165 ? -3.172 13.781 13.539 1 98.69 165 TYR A O 1
ATOM 1252 N N . VAL A 1 166 ? -2.617 11.719 12.867 1 98.88 166 VAL A N 1
ATOM 1253 C CA . VAL A 1 166 ? -1.295 12.125 12.398 1 98.88 166 VAL A CA 1
ATOM 1254 C C . VAL A 1 166 ? -1.237 12.047 10.875 1 98.88 166 VAL A C 1
ATOM 1256 O O . VAL A 1 166 ? -1.323 10.953 10.305 1 98.88 166 VAL A O 1
ATOM 1259 N N . ALA A 1 167 ? -1.136 13.164 10.227 1 98.88 167 ALA A N 1
ATOM 1260 C CA . ALA A 1 167 ? -1.091 13.273 8.773 1 98.88 167 ALA A CA 1
ATOM 1261 C C . ALA A 1 167 ? 0.304 13.656 8.297 1 98.88 167 ALA A C 1
ATOM 1263 O O . ALA A 1 167 ? 0.861 14.664 8.734 1 98.88 167 ALA A O 1
ATOM 1264 N N . ASN A 1 168 ? 0.843 12.883 7.355 1 98.88 168 ASN A N 1
ATOM 1265 C CA . ASN A 1 168 ? 2.213 13.141 6.926 1 98.88 168 ASN A CA 1
ATOM 1266 C C . ASN A 1 168 ? 2.328 13.156 5.406 1 98.88 168 ASN A C 1
ATOM 1268 O O . ASN A 1 168 ? 1.821 12.258 4.73 1 98.88 168 ASN A O 1
ATOM 1272 N N . ALA A 1 169 ? 2.891 14.148 4.875 1 98.75 169 ALA A N 1
ATOM 1273 C CA . ALA A 1 169 ? 3.35 14.266 3.494 1 98.75 169 ALA A CA 1
ATOM 1274 C C . ALA A 1 169 ? 4.809 14.711 3.439 1 98.75 169 ALA A C 1
ATOM 1276 O O . ALA A 1 169 ? 5.098 15.914 3.408 1 98.75 169 ALA A O 1
ATOM 1277 N N . GLY A 1 170 ? 5.672 13.789 3.389 1 98.12 170 GLY A N 1
ATOM 1278 C CA . GLY A 1 170 ? 7.098 14.07 3.375 1 98.12 170 GLY A CA 1
ATOM 1279 C C . GLY A 1 170 ? 7.914 13.062 4.152 1 98.12 170 GLY A C 1
ATOM 1280 O O . GLY A 1 170 ? 7.504 11.906 4.301 1 98.12 170 GLY A O 1
ATOM 1281 N N . ASP A 1 171 ? 9.109 13.508 4.57 1 97.19 171 ASP A N 1
ATOM 1282 C CA . ASP A 1 171 ? 10 12.547 5.211 1 97.19 171 ASP A CA 1
ATOM 1283 C C . ASP A 1 171 ? 10.195 12.883 6.688 1 97.19 171 ASP A C 1
ATOM 1285 O O . ASP A 1 171 ? 11.141 12.398 7.316 1 97.19 171 ASP A O 1
ATOM 1289 N N . SER A 1 172 ? 9.359 13.836 7.207 1 97.69 172 SER A N 1
ATOM 1290 C CA . SER A 1 172 ? 9.273 13.961 8.656 1 97.69 172 SER A CA 1
ATOM 1291 C C . SER A 1 172 ? 8.586 12.75 9.273 1 97.69 172 SER A C 1
ATOM 1293 O O . SER A 1 172 ? 8.008 11.922 8.562 1 97.69 172 SER A O 1
ATOM 1295 N N . ARG A 1 173 ? 8.727 12.688 10.688 1 98 173 ARG A N 1
ATOM 1296 C CA . ARG A 1 173 ? 8.227 11.453 11.281 1 98 173 ARG A CA 1
ATOM 1297 C C . ARG A 1 173 ? 7.664 11.695 12.68 1 98 173 ARG A C 1
ATOM 1299 O O . ARG A 1 173 ? 8.148 12.57 13.398 1 98 173 ARG A O 1
ATOM 1306 N N . ALA A 1 174 ? 6.641 10.953 12.969 1 98.81 174 ALA A N 1
ATOM 1307 C CA . ALA A 1 174 ? 6.066 10.93 14.312 1 98.81 174 ALA A CA 1
ATOM 1308 C C . ALA A 1 174 ? 6.078 9.516 14.891 1 98.81 174 ALA A C 1
ATOM 1310 O O . ALA A 1 174 ? 5.801 8.547 14.18 1 98.81 174 ALA A O 1
ATOM 1311 N N . ILE A 1 175 ? 6.379 9.367 16.203 1 98.81 175 ILE A N 1
ATOM 1312 C CA . ILE A 1 175 ? 6.348 8.062 16.859 1 98.81 175 ILE A CA 1
ATOM 1313 C C . ILE A 1 175 ? 5.617 8.188 18.188 1 98.81 175 ILE A C 1
ATOM 1315 O O . ILE A 1 175 ? 5.625 9.25 18.828 1 98.81 175 ILE A O 1
ATOM 1319 N N . LEU A 1 176 ? 4.969 7.133 18.547 1 98.56 176 LEU A N 1
ATOM 1320 C CA . LEU A 1 176 ? 4.418 6.973 19.891 1 98.56 176 LEU A CA 1
ATOM 1321 C C . LEU A 1 176 ? 5.418 6.285 20.812 1 98.56 176 LEU A C 1
ATOM 1323 O O . LEU A 1 176 ? 5.984 5.246 20.453 1 98.56 176 LEU A O 1
ATOM 1327 N N . VAL A 1 177 ? 5.707 6.867 21.922 1 98.31 177 VAL A N 1
ATOM 1328 C CA . VAL A 1 177 ? 6.598 6.273 22.922 1 98.31 177 VAL A CA 1
ATOM 1329 C C . VAL A 1 177 ? 5.828 6.023 24.219 1 98.31 177 VAL A C 1
ATOM 1331 O O . VAL A 1 177 ? 5.332 6.961 24.844 1 98.31 177 VAL A O 1
ATOM 1334 N N . ARG A 1 178 ? 5.727 4.836 24.547 1 97 178 ARG A N 1
ATOM 1335 C CA . ARG A 1 178 ? 5.164 4.402 25.828 1 97 178 ARG A CA 1
ATOM 1336 C C . ARG A 1 178 ? 6.191 3.617 26.641 1 97 178 ARG A C 1
ATOM 1338 O O . ARG A 1 178 ? 7.336 3.451 26.203 1 97 178 ARG A O 1
ATOM 1345 N N . ARG A 1 179 ? 5.785 3.156 27.781 1 94.56 179 ARG A N 1
ATOM 1346 C CA . ARG A 1 179 ? 6.715 2.469 28.672 1 94.56 179 ARG A CA 1
ATOM 1347 C C . ARG A 1 179 ? 7.301 1.23 28 1 94.56 179 ARG A C 1
ATOM 1349 O O . ARG A 1 179 ? 8.516 1.003 28.062 1 94.56 179 ARG A O 1
ATOM 1356 N N . ASP A 1 180 ? 6.484 0.493 27.281 1 92.69 180 ASP A N 1
ATOM 1357 C CA . ASP A 1 180 ? 6.961 -0.776 26.75 1 92.69 180 ASP A CA 1
ATOM 1358 C C . ASP A 1 180 ? 6.711 -0.861 25.234 1 92.69 180 ASP A C 1
ATOM 1360 O O . ASP A 1 180 ? 6.711 -1.952 24.672 1 92.69 180 ASP A O 1
ATOM 1364 N N . GLU A 1 181 ? 6.488 0.307 24.719 1 95 181 GLU A N 1
ATOM 1365 C CA . GLU A 1 181 ? 6.125 0.252 23.312 1 95 181 GLU A CA 1
ATOM 1366 C C . GLU A 1 181 ? 6.625 1.485 22.562 1 95 181 GLU A C 1
ATOM 1368 O O . GLU A 1 181 ? 6.566 2.6 23.094 1 95 181 GLU A O 1
ATOM 1373 N N . VAL A 1 182 ? 7.238 1.314 21.453 1 97.5 182 VAL A N 1
ATOM 1374 C CA . VAL A 1 182 ? 7.52 2.371 20.484 1 97.5 182 VAL A CA 1
ATOM 1375 C C . VAL A 1 182 ? 6.848 2.043 19.156 1 97.5 182 VAL A C 1
ATOM 1377 O O . VAL A 1 182 ? 7.02 0.945 18.625 1 97.5 182 VAL A O 1
ATOM 1380 N N . ARG A 1 183 ? 6.078 2.932 18.656 1 97.38 183 ARG A N 1
ATOM 1381 C CA . ARG A 1 183 ? 5.297 2.67 17.453 1 97.38 183 ARG A CA 1
ATOM 1382 C C . ARG A 1 183 ? 5.352 3.857 16.5 1 97.38 183 ARG A C 1
ATOM 1384 O O . ARG A 1 183 ? 5.035 4.984 16.875 1 97.38 183 ARG A O 1
ATOM 1391 N N . PRO A 1 184 ? 5.766 3.627 15.273 1 98.12 184 PRO A N 1
ATOM 1392 C CA . PRO A 1 184 ? 5.668 4.715 14.297 1 98.12 184 PRO A CA 1
ATOM 1393 C C . PRO A 1 184 ? 4.223 5.133 14.016 1 98.12 184 PRO A C 1
ATOM 1395 O O . PRO A 1 184 ? 3.338 4.277 13.93 1 98.12 184 PRO A O 1
ATOM 1398 N N . LEU A 1 185 ? 4 6.422 13.898 1 98.38 185 LEU A N 1
ATOM 1399 C CA . LEU A 1 185 ? 2.664 6.938 13.617 1 98.38 185 LEU A CA 1
ATOM 1400 C C . LEU A 1 185 ? 2.598 7.539 12.219 1 98.38 185 LEU A C 1
ATOM 1402 O O . LEU A 1 185 ? 1.546 8.031 11.805 1 98.38 185 LEU A O 1
ATOM 1406 N N . SER A 1 186 ? 3.709 7.531 11.539 1 97.94 186 SER A N 1
ATOM 1407 C CA . SER A 1 186 ? 3.76 8.023 10.172 1 97.94 186 SER A CA 1
ATOM 1408 C C . SER A 1 186 ? 4.809 7.273 9.352 1 97.94 186 SER A C 1
ATOM 1410 O O . SER A 1 186 ? 5.664 6.586 9.914 1 97.94 186 SER A O 1
ATOM 1412 N N . SER A 1 187 ? 4.625 7.348 8.086 1 93.81 187 SER A N 1
ATOM 1413 C CA . SER A 1 187 ? 5.617 6.824 7.156 1 93.81 187 SER A CA 1
ATOM 1414 C C . SER A 1 187 ? 6.387 7.953 6.477 1 93.81 187 SER A C 1
ATOM 1416 O O . SER A 1 187 ? 5.867 9.062 6.324 1 93.81 187 SER A O 1
ATOM 1418 N N . GLU A 1 188 ? 7.613 7.625 6.141 1 95.25 188 GLU A N 1
ATOM 1419 C CA . GLU A 1 188 ? 8.391 8.578 5.352 1 95.25 188 GLU A CA 1
ATOM 1420 C C . GLU A 1 188 ? 8.172 8.359 3.857 1 95.25 188 GLU A C 1
ATOM 1422 O O . GLU A 1 188 ? 8.242 7.23 3.371 1 95.25 188 GLU A O 1
ATOM 1427 N N . PHE A 1 189 ? 7.938 9.445 3.193 1 97.25 189 PHE A N 1
ATOM 1428 C CA . PHE A 1 189 ? 7.684 9.359 1.76 1 97.25 189 PHE A CA 1
ATOM 1429 C C . PHE A 1 189 ? 8.867 9.906 0.967 1 97.25 189 PHE A C 1
ATOM 1431 O O . PHE A 1 189 ? 9.055 11.125 0.88 1 97.25 189 PHE A O 1
ATOM 1438 N N . THR A 1 190 ? 9.602 9.039 0.426 1 96.88 190 THR A N 1
ATOM 1439 C CA . THR A 1 190 ? 10.766 9.281 -0.41 1 96.88 190 THR A CA 1
ATOM 1440 C C . THR A 1 190 ? 10.609 8.617 -1.774 1 96.88 190 THR A C 1
ATOM 1442 O O . THR A 1 190 ? 9.711 7.797 -1.968 1 96.88 190 THR A O 1
ATOM 1445 N N . PRO A 1 191 ? 11.422 9.023 -2.734 1 96.88 191 PRO A N 1
ATOM 1446 C CA . PRO A 1 191 ? 11.336 8.344 -4.027 1 96.88 191 PRO A CA 1
ATOM 1447 C C . PRO A 1 191 ? 11.5 6.828 -3.902 1 96.88 191 PRO A C 1
ATOM 1449 O O . PRO A 1 191 ? 10.867 6.07 -4.648 1 96.88 191 PRO A O 1
ATOM 1452 N N . GLU A 1 192 ? 12.234 6.422 -2.908 1 95 192 GLU A N 1
ATOM 1453 C CA . GLU A 1 192 ? 12.438 4.988 -2.715 1 95 192 GLU A CA 1
ATOM 1454 C C . GLU A 1 192 ? 11.172 4.324 -2.18 1 95 192 GLU A C 1
ATOM 1456 O O . GLU A 1 192 ? 10.742 3.289 -2.693 1 95 192 GLU A O 1
ATOM 1461 N N . THR A 1 193 ? 10.57 4.906 -1.134 1 95.75 193 THR A N 1
ATOM 1462 C CA . THR A 1 193 ? 9.414 4.285 -0.501 1 95.75 193 THR A CA 1
ATOM 1463 C C . THR A 1 193 ? 8.195 4.352 -1.417 1 95.75 193 THR A C 1
ATOM 1465 O O . THR A 1 193 ? 7.273 3.543 -1.296 1 95.75 193 THR A O 1
ATOM 1468 N N . GLU A 1 194 ? 8.141 5.289 -2.348 1 96.56 194 GLU A N 1
ATOM 1469 C CA . GLU A 1 194 ? 7.035 5.418 -3.293 1 96.56 194 GLU A CA 1
ATOM 1470 C C . GLU A 1 194 ? 7.477 5.059 -4.711 1 96.56 194 GLU A C 1
ATOM 1472 O O . GLU A 1 194 ? 6.922 5.57 -5.688 1 96.56 194 GLU A O 1
ATOM 1477 N N . ARG A 1 195 ? 8.453 4.215 -4.828 1 96.88 195 ARG A N 1
ATOM 1478 C CA . ARG A 1 195 ? 9.094 3.855 -6.09 1 96.88 195 ARG A CA 1
ATOM 1479 C C . ARG A 1 195 ? 8.062 3.355 -7.102 1 96.88 195 ARG A C 1
ATOM 1481 O O . ARG A 1 195 ? 8.023 3.832 -8.234 1 96.88 195 ARG A O 1
ATOM 1488 N N . GLN A 1 196 ? 7.18 2.451 -6.727 1 96.5 196 GLN A N 1
ATOM 1489 C CA . GLN A 1 196 ? 6.23 1.843 -7.652 1 96.5 196 GLN A CA 1
ATOM 1490 C C . GLN A 1 196 ? 5.246 2.879 -8.188 1 96.5 196 GLN A C 1
ATOM 1492 O O . GLN A 1 196 ? 4.953 2.902 -9.391 1 96.5 196 GLN A O 1
ATOM 1497 N N . ARG A 1 197 ? 4.781 3.697 -7.293 1 96.06 197 ARG A N 1
ATOM 1498 C CA . ARG A 1 197 ? 3.852 4.738 -7.715 1 96.06 197 ARG A CA 1
ATOM 1499 C C . ARG A 1 197 ? 4.496 5.668 -8.742 1 96.06 197 ARG A C 1
ATOM 1501 O O . ARG A 1 197 ? 3.885 5.992 -9.758 1 96.06 197 ARG A O 1
ATOM 1508 N N . ILE A 1 198 ? 5.711 6.055 -8.469 1 97.75 198 ILE A N 1
ATOM 1509 C CA . ILE A 1 198 ? 6.438 6.992 -9.32 1 97.75 198 ILE A CA 1
ATOM 1510 C C . ILE A 1 198 ? 6.73 6.348 -10.672 1 97.75 198 ILE A C 1
ATOM 1512 O O . ILE A 1 198 ? 6.508 6.957 -11.719 1 97.75 198 ILE A O 1
ATOM 1516 N N . GLN A 1 199 ? 7.199 5.125 -10.656 1 97.88 199 GLN A N 1
ATOM 1517 C CA . GLN A 1 199 ? 7.484 4.402 -11.891 1 97.88 199 GLN A CA 1
ATOM 1518 C C . GLN A 1 199 ? 6.215 4.184 -12.703 1 97.88 199 GLN A C 1
ATOM 1520 O O . GLN A 1 199 ? 6.246 4.246 -13.938 1 97.88 199 GLN A O 1
ATOM 1525 N N . GLN A 1 200 ? 5.164 3.875 -12.047 1 96.38 200 GLN A N 1
ATOM 1526 C CA . GLN A 1 200 ? 3.896 3.65 -12.734 1 96.38 200 GLN A CA 1
ATOM 1527 C C . GLN A 1 200 ? 3.432 4.91 -13.461 1 96.38 200 GLN A C 1
ATOM 1529 O O . GLN A 1 200 ? 2.957 4.84 -14.594 1 96.38 200 GLN A O 1
ATOM 1534 N N . LEU A 1 201 ? 3.525 6.012 -12.773 1 96.44 201 LEU A N 1
ATOM 1535 C CA . LEU A 1 201 ? 3.17 7.277 -13.406 1 96.44 201 LEU A CA 1
ATOM 1536 C C . LEU A 1 201 ? 3.986 7.5 -14.672 1 96.44 201 LEU A C 1
ATOM 1538 O O . LEU A 1 201 ? 3.443 7.898 -15.711 1 96.44 201 LEU A O 1
ATOM 1542 N N . ALA A 1 202 ? 5.25 7.227 -14.57 1 97.25 202 ALA A N 1
ATOM 1543 C CA . ALA A 1 202 ? 6.133 7.391 -15.719 1 97.25 202 ALA A CA 1
ATOM 1544 C C . ALA A 1 202 ? 5.773 6.414 -16.828 1 97.25 202 ALA A C 1
ATOM 1546 O O . ALA A 1 202 ? 5.98 6.703 -18.016 1 97.25 202 ALA A O 1
ATOM 1547 N N . PHE A 1 203 ? 5.277 5.293 -16.5 1 95.94 203 PHE A N 1
ATOM 1548 C CA . PHE A 1 203 ? 4.84 4.305 -17.484 1 95.94 203 PHE A CA 1
ATOM 1549 C C . PHE A 1 203 ? 3.609 4.797 -18.234 1 95.94 203 PHE A C 1
ATOM 1551 O O . PHE A 1 203 ? 3.529 4.668 -19.453 1 95.94 203 PHE A O 1
ATOM 1558 N N . PHE A 1 204 ? 2.705 5.41 -17.469 1 94.06 204 PHE A N 1
ATOM 1559 C CA . PHE A 1 204 ? 1.471 5.902 -18.062 1 94.06 204 PHE A CA 1
ATOM 1560 C C . PHE A 1 204 ? 1.729 7.168 -18.875 1 94.06 204 PHE A C 1
ATOM 1562 O O . PHE A 1 204 ? 1.062 7.41 -19.875 1 94.06 204 PHE A O 1
ATOM 1569 N N . TYR A 1 205 ? 2.641 7.949 -18.375 1 95.69 205 TYR A N 1
ATOM 1570 C CA . TYR A 1 205 ? 2.959 9.219 -19.016 1 95.69 205 TYR A CA 1
ATOM 1571 C C . TYR A 1 205 ? 4.453 9.328 -19.297 1 95.69 205 TYR A C 1
ATOM 1573 O O . TYR A 1 205 ? 5.148 10.141 -18.688 1 95.69 205 TYR A O 1
ATOM 1581 N N . PRO A 1 206 ? 4.895 8.617 -20.312 1 95.38 206 PRO A N 1
ATOM 1582 C CA . PRO A 1 206 ? 6.328 8.617 -20.594 1 95.38 206 PRO A CA 1
ATOM 1583 C C . PRO A 1 206 ? 6.852 10 -20.984 1 95.38 206 PRO A C 1
ATOM 1585 O O . PRO A 1 206 ? 8.055 10.266 -20.875 1 95.38 206 PRO A O 1
ATOM 1588 N N . GLU A 1 207 ? 5.949 10.883 -21.438 1 95.75 207 GLU A N 1
ATOM 1589 C CA . GLU A 1 207 ? 6.344 12.234 -21.828 1 95.75 207 GLU A CA 1
ATOM 1590 C C . GLU A 1 207 ? 6.914 13 -20.641 1 95.75 207 GLU A C 1
ATOM 1592 O O . GLU A 1 207 ? 7.664 13.969 -20.812 1 95.75 207 GLU A O 1
ATOM 1597 N N . LEU A 1 208 ? 6.594 12.57 -19.469 1 96.31 208 LEU A N 1
ATOM 1598 C CA . LEU A 1 208 ? 7.105 13.227 -18.266 1 96.31 208 LEU A CA 1
ATOM 1599 C C . LEU A 1 208 ? 8.617 13.062 -18.156 1 96.31 208 LEU A C 1
ATOM 1601 O O . LEU A 1 208 ? 9.273 13.812 -17.438 1 96.31 208 LEU A O 1
ATOM 1605 N N . LEU A 1 209 ? 9.172 12.07 -18.844 1 96 209 LEU A N 1
ATOM 1606 C CA . LEU A 1 209 ? 10.602 11.789 -18.781 1 96 209 LEU A CA 1
ATOM 1607 C C . LEU A 1 209 ? 11.344 12.492 -19.906 1 96 209 LEU A C 1
ATOM 1609 O O . LEU A 1 209 ? 12.578 12.539 -19.922 1 96 209 LEU A O 1
ATOM 1613 N N . ALA A 1 210 ? 10.672 12.945 -20.875 1 94.94 210 ALA A N 1
ATOM 1614 C CA . ALA A 1 210 ? 11.188 13.727 -22 1 94.94 210 ALA A CA 1
ATOM 1615 C C . ALA A 1 210 ? 12.312 12.984 -22.719 1 94.94 210 ALA A C 1
ATOM 1617 O O . ALA A 1 210 ? 13.266 13.602 -23.203 1 94.94 210 ALA A O 1
ATOM 1618 N N . GLY A 1 211 ? 12.281 11.695 -22.641 1 93.88 211 GLY A N 1
ATOM 1619 C CA . GLY A 1 211 ? 13.305 10.898 -23.297 1 93.88 211 GLY A CA 1
ATOM 1620 C C . GLY A 1 211 ? 14.672 11.031 -22.672 1 93.88 211 GLY A C 1
ATOM 1621 O O . GLY A 1 211 ? 15.68 10.602 -23.25 1 93.88 211 GLY A O 1
ATOM 1622 N N . GLU A 1 212 ? 14.727 11.602 -21.516 1 94.56 212 GLU A N 1
ATOM 1623 C CA . GLU A 1 212 ? 16.016 11.875 -20.875 1 94.56 212 GLU A CA 1
ATOM 1624 C C . GLU A 1 212 ? 16.266 10.922 -19.719 1 94.56 212 GLU A C 1
ATOM 1626 O O . GLU A 1 212 ? 17.406 10.758 -19.281 1 94.56 212 GLU A O 1
ATOM 1631 N N . PHE A 1 213 ? 15.219 10.367 -19.234 1 96.31 213 PHE A N 1
ATOM 1632 C CA . PHE A 1 213 ? 15.328 9.508 -18.062 1 96.31 213 PHE A CA 1
ATOM 1633 C C . PHE A 1 213 ? 14.773 8.125 -18.359 1 96.31 213 PHE A C 1
ATOM 1635 O O . PHE A 1 213 ? 13.961 7.949 -19.266 1 96.31 213 PHE A O 1
ATOM 1642 N N . THR A 1 214 ? 15.242 7.156 -17.594 1 97.38 214 THR A N 1
ATOM 1643 C CA . THR A 1 214 ? 14.664 5.816 -17.656 1 97.38 214 THR A CA 1
ATOM 1644 C C . THR A 1 214 ? 13.844 5.535 -16.391 1 97.38 214 THR A C 1
ATOM 1646 O O . THR A 1 214 ? 14.242 5.922 -15.289 1 97.38 214 THR A O 1
ATOM 1649 N N . ARG A 1 215 ? 12.672 4.891 -16.547 1 97 215 ARG A N 1
ATOM 1650 C CA . ARG A 1 215 ? 11.797 4.594 -15.422 1 97 215 ARG A CA 1
ATOM 1651 C C . ARG A 1 215 ? 12.273 3.361 -14.664 1 97 215 ARG A C 1
ATOM 1653 O O . ARG A 1 215 ? 11.82 3.102 -13.539 1 97 215 ARG A O 1
ATOM 1660 N N . LEU A 1 216 ? 13.188 2.543 -15.219 1 97.69 216 LEU A N 1
ATOM 1661 C CA . LEU A 1 216 ? 13.656 1.304 -14.602 1 97.69 216 LEU A CA 1
ATOM 1662 C C . LEU A 1 216 ? 14.656 1.591 -13.492 1 97.69 216 LEU A C 1
ATOM 1664 O O . LEU A 1 216 ? 15.375 2.592 -13.539 1 97.69 216 LEU A O 1
ATOM 1668 N N . GLU A 1 217 ? 14.617 0.755 -12.539 1 96.56 217 GLU A N 1
ATOM 1669 C CA . GLU A 1 217 ? 15.578 0.858 -11.445 1 96.56 217 GLU A CA 1
ATOM 1670 C C . GLU A 1 217 ? 16.688 -0.186 -11.586 1 96.56 217 GLU A C 1
ATOM 1672 O O . GLU A 1 217 ? 16.406 -1.349 -11.891 1 96.56 217 GLU A O 1
ATOM 1677 N N . PHE A 1 218 ? 17.891 0.259 -11.438 1 96.44 218 PHE A N 1
ATOM 1678 C CA . PHE A 1 218 ? 19.094 -0.569 -11.391 1 96.44 218 PHE A CA 1
ATOM 1679 C C . PHE A 1 218 ? 19.859 -0.344 -10.094 1 96.44 218 PHE A C 1
ATOM 1681 O O . PHE A 1 218 ? 19.656 0.669 -9.414 1 96.44 218 PHE A O 1
ATOM 1688 N N . PRO A 1 219 ? 20.719 -1.27 -9.703 1 94.44 219 PRO A N 1
ATOM 1689 C CA . PRO A 1 219 ? 21.469 -1.074 -8.453 1 94.44 219 PRO A CA 1
ATOM 1690 C C . PRO A 1 219 ? 22.375 0.145 -8.508 1 94.44 219 PRO A C 1
ATOM 1692 O O . PRO A 1 219 ? 22.672 0.749 -7.469 1 94.44 219 PRO A O 1
ATOM 1695 N N . ARG A 1 220 ? 22.797 0.378 -9.688 1 93.75 220 ARG A N 1
ATOM 1696 C CA . ARG A 1 220 ? 23.578 1.58 -9.961 1 93.75 220 ARG A CA 1
ATOM 1697 C C . ARG A 1 220 ? 23.297 2.109 -11.359 1 93.75 220 ARG A C 1
ATOM 1699 O O . ARG A 1 220 ? 22.672 1.419 -12.18 1 93.75 220 ARG A O 1
ATOM 1706 N N . ARG A 1 221 ? 23.797 3.314 -11.594 1 93.56 221 ARG A N 1
ATOM 1707 C CA . ARG A 1 221 ? 23.656 3.863 -12.938 1 93.56 221 ARG A CA 1
ATOM 1708 C C . ARG A 1 221 ? 24.453 3.049 -13.953 1 93.56 221 ARG A C 1
ATOM 1710 O O . ARG A 1 221 ? 25.609 2.697 -13.695 1 93.56 221 ARG A O 1
ATOM 1717 N N . LEU A 1 222 ? 23.797 2.768 -15.008 1 95.5 222 LEU A N 1
ATOM 1718 C CA . LEU A 1 222 ? 24.438 1.962 -16.047 1 95.5 222 LEU A CA 1
ATOM 1719 C C . LEU A 1 222 ? 25.312 2.826 -16.938 1 95.5 222 LEU A C 1
ATOM 1721 O O . LEU A 1 222 ? 25.078 4.027 -17.078 1 95.5 222 LEU A O 1
ATOM 1725 N N . LYS A 1 223 ? 26.344 2.178 -17.531 1 94.31 223 LYS A N 1
ATOM 1726 C CA . LYS A 1 223 ? 27.297 2.832 -18.422 1 94.31 223 LYS A CA 1
ATOM 1727 C C . LYS A 1 223 ? 27.422 2.064 -19.734 1 94.31 223 LYS A C 1
ATOM 1729 O O . LYS A 1 223 ? 26.734 1.06 -19.953 1 94.31 223 LYS A O 1
ATOM 1734 N N . GLY A 1 224 ? 28.219 2.586 -20.594 1 95.19 224 GLY A N 1
ATOM 1735 C CA . GLY A 1 224 ? 28.391 2 -21.906 1 95.19 224 GLY A CA 1
ATOM 1736 C C . GLY A 1 224 ? 28.812 0.542 -21.859 1 95.19 224 GLY A C 1
ATOM 1737 O O . GLY A 1 224 ? 28.312 -0.273 -22.656 1 95.19 224 GLY A O 1
ATOM 1738 N N . ASP A 1 225 ? 29.609 0.152 -20.938 1 94.19 225 ASP A N 1
ATOM 1739 C CA . ASP A 1 225 ? 30.141 -1.203 -20.844 1 94.19 225 ASP A CA 1
ATOM 1740 C C . ASP A 1 225 ? 29.062 -2.188 -20.406 1 94.19 225 ASP A C 1
ATOM 1742 O O . ASP A 1 225 ? 29.234 -3.402 -20.516 1 94.19 225 ASP A O 1
ATOM 1746 N N . ASP A 1 226 ? 28 -1.667 -19.906 1 95.38 226 ASP A N 1
ATOM 1747 C CA . ASP A 1 226 ? 26.906 -2.523 -19.469 1 95.38 226 ASP A CA 1
ATOM 1748 C C . ASP A 1 226 ? 26.047 -2.973 -20.641 1 95.38 226 ASP A C 1
ATOM 1750 O O . ASP A 1 226 ? 25.25 -3.902 -20.516 1 95.38 226 ASP A O 1
ATOM 1754 N N . LEU A 1 227 ? 26.234 -2.338 -21.766 1 95.44 227 LEU A N 1
ATOM 1755 C CA . LEU A 1 227 ? 25.391 -2.633 -22.922 1 95.44 227 LEU A CA 1
ATOM 1756 C C . LEU A 1 227 ? 25.5 -4.102 -23.312 1 95.44 227 LEU A C 1
ATOM 1758 O O . LEU A 1 227 ? 26.609 -4.637 -23.422 1 95.44 227 LEU A O 1
ATOM 1762 N N . GLY A 1 228 ? 24.344 -4.742 -23.469 1 94.5 228 GLY A N 1
ATOM 1763 C CA . GLY A 1 228 ? 24.312 -6.129 -23.891 1 94.5 228 GLY A CA 1
ATOM 1764 C C . GLY A 1 228 ? 24.484 -7.117 -22.75 1 94.5 228 GLY A C 1
ATOM 1765 O O . GLY A 1 228 ? 24.344 -8.328 -22.953 1 94.5 228 GLY A O 1
ATOM 1766 N N . GLN A 1 229 ? 24.75 -6.609 -21.625 1 94.31 229 GLN A N 1
ATOM 1767 C CA . GLN A 1 229 ? 24.875 -7.48 -20.469 1 94.31 229 GLN A CA 1
ATOM 1768 C C . GLN A 1 229 ? 23.516 -7.711 -19.797 1 94.31 229 GLN A C 1
ATOM 1770 O O . GLN A 1 229 ? 22.594 -6.914 -19.969 1 94.31 229 GLN A O 1
ATOM 1775 N N . LYS A 1 230 ? 23.391 -8.812 -19.109 1 95.38 230 LYS A N 1
ATOM 1776 C CA . LYS A 1 230 ? 22.188 -9.125 -18.344 1 95.38 230 LYS A CA 1
ATOM 1777 C C . LYS A 1 230 ? 22.328 -8.68 -16.891 1 95.38 230 LYS A C 1
ATOM 1779 O O . LYS A 1 230 ? 23.062 -9.281 -16.109 1 95.38 230 LYS A O 1
ATOM 1784 N N . VAL A 1 231 ? 21.578 -7.613 -16.547 1 96.81 231 VAL A N 1
ATOM 1785 C CA . VAL A 1 231 ? 21.812 -7.004 -15.25 1 96.81 231 VAL A CA 1
ATOM 1786 C C . VAL A 1 231 ? 20.516 -6.965 -14.453 1 96.81 231 VAL A C 1
ATOM 1788 O O . VAL A 1 231 ? 19.422 -7.043 -15.031 1 96.81 231 VAL A O 1
ATOM 1791 N N . LEU A 1 232 ? 20.656 -6.82 -13.148 1 97.06 232 LEU A N 1
ATOM 1792 C CA . LEU A 1 232 ? 19.531 -6.684 -12.234 1 97.06 232 LEU A CA 1
ATOM 1793 C C . LEU A 1 232 ? 18.719 -5.438 -12.562 1 97.06 232 LEU A C 1
ATOM 1795 O O . LEU A 1 232 ? 19.281 -4.379 -12.852 1 97.06 232 LEU A O 1
ATOM 1799 N N . PHE A 1 233 ? 17.375 -5.602 -12.555 1 97.5 233 PHE A N 1
ATOM 1800 C CA . PHE A 1 233 ? 16.516 -4.453 -12.766 1 97.5 233 PHE A CA 1
ATOM 1801 C C . PHE A 1 233 ? 15.172 -4.645 -12.062 1 97.5 233 PHE A C 1
ATOM 1803 O O . PHE A 1 233 ? 14.844 -5.758 -11.648 1 97.5 233 PHE A O 1
ATOM 1810 N N . ARG A 1 234 ? 14.477 -3.58 -11.875 1 96.44 234 ARG A N 1
ATOM 1811 C CA . ARG A 1 234 ? 13.117 -3.615 -11.336 1 96.44 234 ARG A CA 1
ATOM 1812 C C . ARG A 1 234 ? 12.25 -2.533 -11.977 1 96.44 234 ARG A C 1
ATOM 1814 O O . ARG A 1 234 ? 12.719 -1.42 -12.219 1 96.44 234 ARG A O 1
ATOM 1821 N N . ASP A 1 235 ? 11.023 -2.904 -12.312 1 96.62 235 ASP A N 1
ATOM 1822 C CA . ASP A 1 235 ? 10.055 -1.991 -12.922 1 96.62 235 ASP A CA 1
ATOM 1823 C C . ASP A 1 235 ? 8.875 -1.745 -11.984 1 96.62 235 ASP A C 1
ATOM 1825 O O . ASP A 1 235 ? 8.859 -2.234 -10.852 1 96.62 235 ASP A O 1
ATOM 1829 N N . HIS A 1 236 ? 7.871 -0.936 -12.438 1 95.5 236 HIS A N 1
ATOM 1830 C CA . HIS A 1 236 ? 6.777 -0.419 -11.617 1 95.5 236 HIS A CA 1
ATOM 1831 C C . HIS A 1 236 ? 5.918 -1.552 -11.062 1 95.5 236 HIS A C 1
ATOM 1833 O O . HIS A 1 236 ? 5.375 -1.443 -9.969 1 95.5 236 HIS A O 1
ATOM 1839 N N . HIS A 1 237 ? 5.777 -2.656 -11.75 1 93.62 237 HIS A N 1
ATOM 1840 C CA . HIS A 1 237 ? 4.879 -3.729 -11.328 1 93.62 237 HIS A CA 1
ATOM 1841 C C . HIS A 1 237 ? 5.605 -4.746 -10.461 1 93.62 237 HIS A C 1
ATOM 1843 O O . HIS A 1 237 ? 4.984 -5.672 -9.93 1 93.62 237 HIS A O 1
ATOM 1849 N N . MET A 1 238 ? 6.91 -4.562 -10.297 1 96.44 238 MET A N 1
ATOM 1850 C CA . MET A 1 238 ? 7.742 -5.57 -9.641 1 96.44 238 MET A CA 1
ATOM 1851 C C . MET A 1 238 ? 8.047 -5.176 -8.195 1 96.44 238 MET A C 1
ATOM 1853 O O . MET A 1 238 ? 8.5 -4.059 -7.938 1 96.44 238 MET A O 1
ATOM 1857 N N . ASN A 1 239 ? 7.75 -6.047 -7.293 1 96.62 239 ASN A N 1
ATOM 1858 C CA . ASN A 1 239 ? 8.32 -5.949 -5.953 1 96.62 239 ASN A CA 1
ATOM 1859 C C . ASN A 1 239 ? 9.703 -6.602 -5.883 1 96.62 239 ASN A C 1
ATOM 1861 O O . ASN A 1 239 ? 10.602 -6.086 -5.215 1 96.62 239 ASN A O 1
ATOM 1865 N N . GLY A 1 240 ? 9.805 -7.645 -6.574 1 97.88 240 GLY A N 1
ATOM 1866 C CA . GLY A 1 240 ? 11.086 -8.32 -6.652 1 97.88 240 GLY A CA 1
ATOM 1867 C C . GLY A 1 240 ? 11.992 -7.762 -7.738 1 97.88 240 GLY A C 1
ATOM 1868 O O . GLY A 1 240 ? 11.742 -6.672 -8.258 1 97.88 240 GLY A O 1
ATOM 1869 N N . TRP A 1 241 ? 13.148 -8.469 -7.945 1 97.81 241 TRP A N 1
ATOM 1870 C CA . TRP A 1 241 ? 14.133 -8.086 -8.953 1 97.81 241 TRP A CA 1
ATOM 1871 C C . TRP A 1 241 ? 14.258 -9.172 -10.023 1 97.81 241 TRP A C 1
ATOM 1873 O O . TRP A 1 241 ? 13.945 -10.336 -9.773 1 97.81 241 TRP A O 1
ATOM 1883 N N . SER A 1 242 ? 14.578 -8.797 -11.133 1 97.5 242 SER A N 1
ATOM 1884 C CA . SER A 1 242 ? 14.891 -9.695 -12.234 1 97.5 242 SER A CA 1
ATOM 1885 C C . SER A 1 242 ? 16.094 -9.203 -13.031 1 97.5 242 SER A C 1
ATOM 1887 O O . SER A 1 242 ? 16.766 -8.258 -12.617 1 97.5 242 SER A O 1
ATOM 1889 N N . TYR A 1 243 ? 16.5 -10 -14.047 1 97.31 243 TYR A N 1
ATOM 1890 C CA . TYR A 1 243 ? 17.609 -9.617 -14.914 1 97.31 243 TYR A CA 1
ATOM 1891 C C . TYR A 1 243 ? 17.109 -9.32 -16.328 1 97.31 243 TYR A C 1
ATOM 1893 O O . TYR A 1 243 ? 16.188 -9.977 -16.828 1 97.31 243 TYR A O 1
ATOM 1901 N N . LYS A 1 244 ? 17.688 -8.383 -16.906 1 96.5 244 LYS A N 1
ATOM 1902 C CA . LYS A 1 244 ? 17.391 -8.078 -18.312 1 96.5 244 LYS A CA 1
ATOM 1903 C C . LYS A 1 244 ? 18.641 -7.695 -19.062 1 96.5 244 LYS A C 1
ATOM 1905 O O . LYS A 1 244 ? 19.641 -7.277 -18.469 1 96.5 244 LYS A O 1
ATOM 1910 N N . TYR A 1 245 ? 18.562 -7.867 -20.359 1 96.94 245 TYR A N 1
ATOM 1911 C CA . TYR A 1 245 ? 19.625 -7.363 -21.219 1 96.94 245 TYR A CA 1
ATOM 1912 C C . TYR A 1 245 ? 19.578 -5.848 -21.328 1 96.94 245 TYR A C 1
ATOM 1914 O O . TYR A 1 245 ? 18.516 -5.277 -21.609 1 96.94 245 TYR A O 1
ATOM 1922 N N . VAL A 1 246 ? 20.688 -5.191 -21.141 1 97.19 246 VAL A N 1
ATOM 1923 C CA . VAL A 1 246 ? 20.766 -3.732 -21.141 1 97.19 246 VAL A CA 1
ATOM 1924 C C . VAL A 1 246 ? 20.641 -3.205 -22.562 1 97.19 246 VAL A C 1
ATOM 1926 O O . VAL A 1 246 ? 21.312 -3.699 -23.469 1 97.19 246 VAL A O 1
ATOM 1929 N N . GLU A 1 247 ? 19.797 -2.299 -22.75 1 97.56 247 GLU A N 1
ATOM 1930 C CA . GLU A 1 247 ? 19.625 -1.591 -24.016 1 97.56 247 GLU A CA 1
ATOM 1931 C C . GLU A 1 247 ? 20.094 -0.146 -23.906 1 97.56 247 GLU A C 1
ATOM 1933 O O . GLU A 1 247 ? 20.375 0.343 -22.812 1 97.56 247 GLU A O 1
ATOM 1938 N N . LYS A 1 248 ? 20.203 0.507 -25.016 1 97.12 248 LYS A N 1
ATOM 1939 C CA . LYS A 1 248 ? 20.719 1.873 -25.062 1 97.12 248 LYS A CA 1
ATOM 1940 C C . LYS A 1 248 ? 19.859 2.809 -24.219 1 97.12 248 LYS A C 1
ATOM 1942 O O . LYS A 1 248 ? 20.391 3.697 -23.547 1 97.12 248 LYS A O 1
ATOM 1947 N N . SER A 1 249 ? 18.609 2.629 -24.203 1 96.56 249 SER A N 1
ATOM 1948 C CA . SER A 1 249 ? 17.688 3.496 -23.469 1 96.56 249 SER A CA 1
ATOM 1949 C C . SER A 1 249 ? 17.875 3.352 -21.969 1 96.56 249 SER A C 1
ATOM 1951 O O . SER A 1 249 ? 17.484 4.23 -21.203 1 96.56 249 SER A O 1
ATOM 1953 N N . ASP A 1 250 ? 18.469 2.293 -21.484 1 97.31 250 ASP A N 1
ATOM 1954 C CA . ASP A 1 250 ? 18.688 2.031 -20.078 1 97.31 250 ASP A CA 1
ATOM 1955 C C . ASP A 1 250 ? 19.844 2.865 -19.531 1 97.31 250 ASP A C 1
ATOM 1957 O O . ASP A 1 250 ? 20.016 2.979 -18.312 1 97.31 250 ASP A O 1
ATOM 1961 N N . LEU A 1 251 ? 20.609 3.412 -20.422 1 97.19 251 LEU A N 1
ATOM 1962 C CA . LEU A 1 251 ? 21.781 4.176 -20.016 1 97.19 251 LEU A CA 1
ATOM 1963 C C . LEU A 1 251 ? 21.391 5.586 -19.578 1 97.19 251 LEU A C 1
ATOM 1965 O O . LEU A 1 251 ? 22.203 6.309 -19 1 97.19 251 LEU A O 1
ATOM 1969 N N . LYS A 1 252 ? 20.172 5.922 -19.844 1 96.25 252 LYS A N 1
ATOM 1970 C CA . LYS A 1 252 ? 19.688 7.234 -19.438 1 96.25 252 LYS A CA 1
ATOM 1971 C C . LYS A 1 252 ? 19.719 7.379 -17.906 1 96.25 252 LYS A C 1
ATOM 1973 O O . LYS A 1 252 ? 19.828 6.383 -17.188 1 96.25 252 LYS A O 1
ATOM 1978 N N . TYR A 1 253 ? 19.688 8.641 -17.5 1 94.75 253 TYR A N 1
ATOM 1979 C CA . TYR A 1 253 ? 19.656 8.867 -16.047 1 94.75 253 TYR A CA 1
ATOM 1980 C C . TYR A 1 253 ? 18.391 8.273 -15.43 1 94.75 253 TYR A C 1
ATOM 1982 O O . TYR A 1 253 ? 17.297 8.367 -16 1 94.75 253 TYR A O 1
ATOM 1990 N N . PRO A 1 254 ? 18.578 7.645 -14.328 1 95.62 254 PRO A N 1
ATOM 1991 C CA . PRO A 1 254 ? 17.406 6.992 -13.734 1 95.62 254 PRO A CA 1
ATOM 1992 C C . PRO A 1 254 ? 16.422 7.988 -13.133 1 95.62 254 PRO A C 1
ATOM 1994 O O . PRO A 1 254 ? 16.828 9.008 -12.57 1 95.62 254 PRO A O 1
ATOM 1997 N N . LEU A 1 255 ? 15.141 7.629 -13.219 1 97.12 255 LEU A N 1
ATOM 1998 C CA . LEU A 1 255 ? 14.047 8.406 -12.641 1 97.12 255 LEU A CA 1
ATOM 1999 C C . LEU A 1 255 ? 14.234 8.539 -11.133 1 97.12 255 LEU A C 1
ATOM 2001 O O . LEU A 1 255 ? 14.031 9.625 -10.57 1 97.12 255 LEU A O 1
ATOM 2005 N N . ILE A 1 256 ? 14.562 7.465 -10.492 1 96.12 256 ILE A N 1
ATOM 2006 C CA . ILE A 1 256 ? 14.875 7.41 -9.07 1 96.12 256 ILE A CA 1
ATOM 2007 C C . ILE A 1 256 ? 16.328 6.98 -8.875 1 96.12 256 ILE A C 1
ATOM 2009 O O . ILE A 1 256 ? 16.734 5.902 -9.32 1 96.12 256 ILE A O 1
ATOM 2013 N N . HIS A 1 257 ? 17.062 7.863 -8.242 1 91.69 257 HIS A N 1
ATOM 2014 C CA . HIS A 1 257 ? 18.484 7.578 -8.031 1 91.69 257 HIS A CA 1
ATOM 2015 C C . HIS A 1 257 ? 18.828 7.602 -6.547 1 91.69 257 HIS A C 1
ATOM 2017 O O . HIS A 1 257 ? 18.312 8.43 -5.797 1 91.69 257 HIS A O 1
ATOM 2023 N N . GLY A 1 258 ? 19.688 6.609 -6.156 1 88.31 258 GLY A N 1
ATOM 2024 C CA . GLY A 1 258 ? 20.109 6.559 -4.766 1 88.31 258 GLY A CA 1
ATOM 2025 C C . GLY A 1 258 ? 19.25 5.652 -3.908 1 88.31 258 GLY A C 1
ATOM 2026 O O . GLY A 1 258 ? 18.406 4.926 -4.426 1 88.31 258 GLY A O 1
ATOM 2027 N N . GLN A 1 259 ? 19.578 5.656 -2.539 1 86.25 259 GLN A N 1
ATOM 2028 C CA . GLN A 1 259 ? 18.844 4.785 -1.62 1 86.25 259 GLN A CA 1
ATOM 2029 C C . GLN A 1 259 ? 18.531 5.508 -0.315 1 86.25 259 GLN A C 1
ATOM 2031 O O . GLN A 1 259 ? 19.203 6.48 0.042 1 86.25 259 GLN A O 1
ATOM 2036 N N . GLY A 1 260 ? 17.484 4.969 0.286 1 80.38 260 GLY A N 1
ATOM 2037 C CA . GLY A 1 260 ? 17.109 5.543 1.567 1 80.38 260 GLY A CA 1
ATOM 2038 C C . GLY A 1 260 ? 16.828 7.031 1.494 1 80.38 260 GLY A C 1
ATOM 2039 O O . GLY A 1 260 ? 16.062 7.48 0.632 1 80.38 260 GLY A O 1
ATOM 2040 N N . ARG A 1 261 ? 17.453 7.793 2.395 1 79.75 261 ARG A N 1
ATOM 2041 C CA . ARG A 1 261 ? 17.234 9.227 2.492 1 79.75 261 ARG A CA 1
ATOM 2042 C C . ARG A 1 261 ? 18.016 9.984 1.43 1 79.75 261 ARG A C 1
ATOM 2044 O O . ARG A 1 261 ? 17.75 11.156 1.165 1 79.75 261 ARG A O 1
ATOM 2051 N N . GLN A 1 262 ? 18.938 9.266 0.773 1 86.06 262 GLN A N 1
ATOM 2052 C CA . GLN A 1 262 ? 19.75 9.891 -0.264 1 86.06 262 GLN A CA 1
ATOM 2053 C C . GLN A 1 262 ? 19.094 9.75 -1.636 1 86.06 262 GLN A C 1
ATOM 2055 O O . GLN A 1 262 ? 19.594 10.289 -2.625 1 86.06 262 GLN A O 1
ATOM 2060 N N . ALA A 1 263 ? 17.953 9.055 -1.608 1 93.31 263 ALA A N 1
ATOM 2061 C CA . ALA A 1 263 ? 17.266 8.875 -2.879 1 93.31 263 ALA A CA 1
ATOM 2062 C C . ALA A 1 263 ? 16.734 10.211 -3.404 1 93.31 263 ALA A C 1
ATOM 2064 O O . ALA A 1 263 ? 16.25 11.039 -2.633 1 93.31 263 ALA A O 1
ATOM 2065 N N . ARG A 1 264 ? 16.906 10.422 -4.703 1 95.94 264 ARG A N 1
ATOM 2066 C CA . ARG A 1 264 ? 16.438 11.648 -5.344 1 95.94 264 ARG A CA 1
ATOM 2067 C C . ARG A 1 264 ? 15.547 11.344 -6.539 1 95.94 264 ARG A C 1
ATOM 2069 O O . ARG A 1 264 ? 15.82 10.422 -7.309 1 95.94 264 ARG A O 1
ATOM 2076 N N . LEU A 1 265 ? 14.508 12.062 -6.637 1 97.31 265 LEU A N 1
ATOM 2077 C CA . LEU A 1 265 ? 13.617 12.039 -7.793 1 97.31 265 LEU A CA 1
ATOM 2078 C C . LEU A 1 265 ? 14.164 12.914 -8.914 1 97.31 265 LEU A C 1
ATOM 2080 O O . LEU A 1 265 ? 14.336 14.125 -8.734 1 97.31 265 LEU A O 1
ATOM 2084 N N . LEU A 1 266 ? 14.469 12.281 -10.07 1 96.62 266 LEU A N 1
ATOM 2085 C CA . LEU A 1 266 ? 15.055 12.969 -11.219 1 96.62 266 LEU A CA 1
ATOM 2086 C C . LEU A 1 266 ? 16.312 13.727 -10.812 1 96.62 266 LEU A C 1
ATOM 2088 O O . LEU A 1 266 ? 16.562 14.836 -11.297 1 96.62 266 LEU A O 1
ATOM 2092 N N . GLY A 1 267 ? 16.953 13.203 -9.836 1 94.31 267 GLY A N 1
ATOM 2093 C CA . GLY A 1 267 ? 18.203 13.773 -9.367 1 94.31 267 GLY A CA 1
ATOM 2094 C C . GLY A 1 267 ? 18.016 15.078 -8.609 1 94.31 267 GLY A C 1
ATOM 2095 O O . GLY A 1 267 ? 18.984 15.812 -8.375 1 94.31 267 GLY A O 1
ATOM 2096 N N . THR A 1 268 ? 16.828 15.383 -8.164 1 94.94 268 THR A N 1
ATOM 2097 C CA . THR A 1 268 ? 16.578 16.719 -7.66 1 94.94 268 THR A CA 1
ATOM 2098 C C . THR A 1 268 ? 15.922 16.672 -6.281 1 94.94 268 THR A C 1
ATOM 2100 O O . THR A 1 268 ? 16.469 17.188 -5.309 1 94.94 268 THR A O 1
ATOM 2103 N N . LEU A 1 269 ? 14.852 16 -6.148 1 95.56 269 LEU A N 1
ATOM 2104 C CA . LEU A 1 269 ? 14.047 16.094 -4.934 1 95.56 269 LEU A CA 1
ATOM 2105 C C . LEU A 1 269 ? 14.25 14.852 -4.062 1 95.56 269 LEU A C 1
ATOM 2107 O O . LEU A 1 269 ? 14.32 13.734 -4.57 1 95.56 269 LEU A O 1
ATOM 2111 N N . ALA A 1 270 ? 14.219 15.07 -2.752 1 95.38 270 ALA A N 1
ATOM 2112 C CA . ALA A 1 270 ? 14.438 13.977 -1.802 1 95.38 270 ALA A CA 1
ATOM 2113 C C . ALA A 1 270 ? 13.109 13.414 -1.303 1 95.38 270 ALA A C 1
ATOM 2115 O O . ALA A 1 270 ? 13.078 12.375 -0.642 1 95.38 270 ALA A O 1
ATOM 2116 N N . VAL A 1 271 ? 12.016 14.062 -1.574 1 97.25 271 VAL A N 1
ATOM 2117 C CA . VAL A 1 271 ? 10.711 13.633 -1.074 1 97.25 271 VAL A CA 1
ATOM 2118 C C . VAL A 1 271 ? 9.773 13.344 -2.246 1 97.25 271 VAL A C 1
ATOM 2120 O O . VAL A 1 271 ? 9.977 13.867 -3.348 1 97.25 271 VAL A O 1
ATOM 2123 N N . SER A 1 272 ? 8.773 12.484 -2.004 1 97.75 272 SER A N 1
ATOM 2124 C CA . SER A 1 272 ? 7.793 12.141 -3.023 1 97.75 272 SER A CA 1
ATOM 2125 C C . SER A 1 272 ? 6.422 12.719 -2.691 1 97.75 272 SER A C 1
ATOM 2127 O O . SER A 1 272 ? 5.508 12.68 -3.52 1 97.75 272 SER A O 1
ATOM 2129 N N . ARG A 1 273 ? 6.273 13.234 -1.489 1 98.25 273 ARG A N 1
ATOM 2130 C CA . ARG A 1 273 ? 5.078 13.961 -1.064 1 98.25 273 ARG A CA 1
ATOM 2131 C C . ARG A 1 273 ? 5.449 15.266 -0.374 1 98.25 273 ARG A C 1
ATOM 2133 O O . ARG A 1 273 ? 6.523 15.383 0.217 1 98.25 273 ARG A O 1
ATOM 2140 N N . GLY A 1 274 ? 4.625 16.203 -0.5 1 98.44 274 GLY A N 1
ATOM 2141 C CA . GLY A 1 274 ? 4.84 17.516 0.097 1 98.44 274 GLY A CA 1
ATOM 2142 C C . GLY A 1 274 ? 3.988 18.594 -0.53 1 98.44 274 GLY A C 1
ATOM 2143 O O . GLY A 1 274 ? 3.125 18.312 -1.364 1 98.44 274 GLY A O 1
ATOM 2144 N N . LEU A 1 275 ? 4.254 19.781 -0.113 1 98.81 275 LEU A N 1
ATOM 2145 C CA . LEU A 1 275 ? 3.537 20.953 -0.612 1 98.81 275 LEU A CA 1
ATOM 2146 C C . LEU A 1 275 ? 4.473 21.875 -1.394 1 98.81 275 LEU A C 1
ATOM 2148 O O . LEU A 1 275 ? 5.66 21.969 -1.077 1 98.81 275 LEU A O 1
ATOM 2152 N N . GLY A 1 276 ? 3.908 22.484 -2.418 1 98.44 276 GLY A N 1
ATOM 2153 C CA . GLY A 1 276 ? 4.719 23.391 -3.203 1 98.44 276 GLY A CA 1
ATOM 2154 C C . GLY A 1 276 ? 5.398 22.734 -4.383 1 98.44 276 GLY A C 1
ATOM 2155 O O . GLY A 1 276 ? 4.832 21.828 -5.008 1 98.44 276 GLY A O 1
ATOM 2156 N N . ASP A 1 277 ? 6.504 23.344 -4.898 1 98 277 ASP A N 1
ATOM 2157 C CA . ASP A 1 277 ? 7.336 22.859 -5.992 1 98 277 ASP A CA 1
ATOM 2158 C C . ASP A 1 277 ? 6.566 22.859 -7.312 1 98 277 ASP A C 1
ATOM 2160 O O . ASP A 1 277 ? 6.797 22 -8.172 1 98 277 ASP A O 1
ATOM 2164 N N . HIS A 1 278 ? 5.703 23.75 -7.453 1 97.12 278 HIS A N 1
ATOM 2165 C CA . HIS A 1 278 ? 4.852 23.781 -8.641 1 97.12 278 HIS A CA 1
ATOM 2166 C C . HIS A 1 278 ? 5.652 24.156 -9.883 1 97.12 278 HIS A C 1
ATOM 2168 O O . HIS A 1 278 ? 5.297 23.781 -10.992 1 97.12 278 HIS A O 1
ATOM 2174 N N . GLN A 1 279 ? 6.742 24.938 -9.711 1 93.88 279 GLN A N 1
ATOM 2175 C CA . GLN A 1 279 ? 7.516 25.406 -10.859 1 93.88 279 GLN A CA 1
ATOM 2176 C C . GLN A 1 279 ? 8.898 24.766 -10.883 1 93.88 279 GLN A C 1
ATOM 2178 O O . GLN A 1 279 ? 9.789 25.219 -11.609 1 93.88 279 GLN A O 1
ATOM 2183 N N . LEU A 1 280 ? 9.047 23.797 -10.031 1 95.69 280 LEU A N 1
ATOM 2184 C CA . LEU A 1 280 ? 10.359 23.172 -9.945 1 95.69 280 LEU A CA 1
ATOM 2185 C C . LEU A 1 280 ? 10.656 22.359 -11.203 1 95.69 280 LEU A C 1
ATOM 2187 O O . LEU A 1 280 ? 9.812 21.578 -11.656 1 95.69 280 LEU A O 1
ATOM 2191 N N . ARG A 1 281 ? 11.844 22.562 -11.734 1 95.12 281 ARG A N 1
ATOM 2192 C CA . ARG A 1 281 ? 12.289 21.828 -12.914 1 95.12 281 ARG A CA 1
ATOM 2193 C C . ARG A 1 281 ? 13.656 21.188 -12.672 1 95.12 281 ARG A C 1
ATOM 2195 O O . ARG A 1 281 ? 14.422 21.656 -11.828 1 95.12 281 ARG A O 1
ATOM 2202 N N . VAL A 1 282 ? 13.859 20.094 -13.461 1 94.69 282 VAL A N 1
ATOM 2203 C CA . VAL A 1 282 ? 15.203 19.516 -13.461 1 94.69 282 VAL A CA 1
ATOM 2204 C C . VAL A 1 282 ? 16.203 20.531 -14 1 94.69 282 VAL A C 1
ATOM 2206 O O . VAL A 1 282 ? 15.922 21.234 -14.977 1 94.69 282 VAL A O 1
ATOM 2209 N N . LEU A 1 283 ? 17.391 20.516 -13.453 1 89.62 283 LEU A N 1
ATOM 2210 C CA . LEU A 1 283 ? 18.406 21.484 -13.812 1 89.62 283 LEU A CA 1
ATOM 2211 C C . LEU A 1 283 ? 18.688 21.453 -15.312 1 89.62 283 LEU A C 1
ATOM 2213 O O . LEU A 1 283 ? 18.891 20.375 -15.883 1 89.62 283 LEU A O 1
ATOM 2217 N N . ASP A 1 284 ? 18.641 22.547 -15.938 1 88.38 284 ASP A N 1
ATOM 2218 C CA . ASP A 1 284 ? 18.984 22.781 -17.344 1 88.38 284 ASP A CA 1
ATOM 2219 C C . ASP A 1 284 ? 18.031 22.047 -18.281 1 88.38 284 ASP A C 1
ATOM 2221 O O . ASP A 1 284 ? 18.422 21.641 -19.375 1 88.38 284 ASP A O 1
ATOM 2225 N N . THR A 1 285 ? 16.844 21.719 -17.75 1 91.06 285 THR A N 1
ATOM 2226 C CA . THR A 1 285 ? 15.812 21.109 -18.594 1 91.06 285 THR A CA 1
ATOM 2227 C C . THR A 1 285 ? 14.453 21.75 -18.328 1 91.06 285 THR A C 1
ATOM 2229 O O . THR A 1 285 ? 14.32 22.609 -17.469 1 91.06 285 THR A O 1
ATOM 2232 N N . ASN A 1 286 ? 13.492 21.359 -19.125 1 91.75 286 ASN A N 1
ATOM 2233 C CA . ASN A 1 286 ? 12.117 21.828 -18.938 1 91.75 286 ASN A CA 1
ATOM 2234 C C . ASN A 1 286 ? 11.242 20.75 -18.312 1 91.75 286 ASN A C 1
ATOM 2236 O O . ASN A 1 286 ? 10.016 20.859 -18.328 1 91.75 286 ASN A O 1
ATOM 2240 N N . ILE A 1 287 ? 11.859 19.781 -17.766 1 95.31 287 ILE A N 1
ATOM 2241 C CA . ILE A 1 287 ? 11.125 18.688 -17.156 1 95.31 287 ILE A CA 1
ATOM 2242 C C . ILE A 1 287 ? 10.609 19.094 -15.781 1 95.31 287 ILE A C 1
ATOM 2244 O O . ILE A 1 287 ? 11.398 19.453 -14.906 1 95.31 287 ILE A O 1
ATOM 2248 N N . GLN A 1 288 ? 9.305 19.031 -15.617 1 95.62 288 GLN A N 1
ATOM 2249 C CA . GLN A 1 288 ? 8.672 19.422 -14.367 1 95.62 288 GLN A CA 1
ATOM 2250 C C . GLN A 1 288 ? 8.633 18.266 -13.375 1 95.62 288 GLN A C 1
ATOM 2252 O O . GLN A 1 288 ? 8.398 17.125 -13.758 1 95.62 288 GLN A O 1
ATOM 2257 N N . LEU A 1 289 ? 8.781 18.578 -12.109 1 97.06 289 LEU A N 1
ATOM 2258 C CA . LEU A 1 289 ? 8.805 17.531 -11.086 1 97.06 289 LEU A CA 1
ATOM 2259 C C . LEU A 1 289 ? 7.445 17.406 -10.406 1 97.06 289 LEU A C 1
ATOM 2261 O O . LEU A 1 289 ? 7.113 16.344 -9.867 1 97.06 289 LEU A O 1
ATOM 2265 N N . LYS A 1 290 ? 6.609 18.453 -10.414 1 97.62 290 LYS A N 1
ATOM 2266 C CA . LYS A 1 290 ? 5.387 18.531 -9.625 1 97.62 290 LYS A CA 1
ATOM 2267 C C . LYS A 1 290 ? 4.449 17.375 -9.93 1 97.62 290 LYS A C 1
ATOM 2269 O O . LYS A 1 290 ? 3.801 16.828 -9.031 1 97.62 290 LYS A O 1
ATOM 2274 N N . PRO A 1 291 ? 4.402 16.922 -11.188 1 96.62 291 PRO A N 1
ATOM 2275 C CA . PRO A 1 291 ? 3.5 15.805 -11.477 1 96.62 291 PRO A CA 1
ATOM 2276 C C . PRO A 1 291 ? 3.82 14.555 -10.648 1 96.62 291 PRO A C 1
ATOM 2278 O O . PRO A 1 291 ? 2.936 13.734 -10.398 1 96.62 291 PRO A O 1
ATOM 2281 N N . PHE A 1 292 ? 5.035 14.367 -10.172 1 97.75 292 PHE A N 1
ATOM 2282 C CA . PHE A 1 292 ? 5.438 13.18 -9.43 1 97.75 292 PHE A CA 1
ATOM 2283 C C . PHE A 1 292 ? 5.207 13.383 -7.934 1 97.75 292 PHE A C 1
ATOM 2285 O O . PHE A 1 292 ? 5.277 12.422 -7.156 1 97.75 292 PHE A O 1
ATOM 2292 N N . LEU A 1 293 ? 4.965 14.602 -7.508 1 97.88 293 LEU A N 1
ATOM 2293 C CA . LEU A 1 293 ? 4.832 14.938 -6.094 1 97.88 293 LEU A CA 1
ATOM 2294 C C . LEU A 1 293 ? 3.365 14.961 -5.672 1 97.88 293 LEU A C 1
ATOM 2296 O O . LEU A 1 293 ? 2.553 15.664 -6.273 1 97.88 293 LEU A O 1
ATOM 2300 N N . LEU A 1 294 ? 3.055 14.18 -4.645 1 97.44 294 LEU A N 1
ATOM 2301 C CA . LEU A 1 294 ? 1.697 14.188 -4.113 1 97.44 294 LEU A CA 1
ATOM 2302 C C . LEU A 1 294 ? 1.595 15.102 -2.896 1 97.44 294 LEU A C 1
ATOM 2304 O O . LEU A 1 294 ? 2.504 15.141 -2.064 1 97.44 294 LEU A O 1
ATOM 2308 N N . SER A 1 295 ? 0.505 15.812 -2.848 1 98.38 295 SER A N 1
ATOM 2309 C CA . SER A 1 295 ? 0.279 16.656 -1.68 1 98.38 295 SER A CA 1
ATOM 2310 C C . SER A 1 295 ? -0.589 15.945 -0.644 1 98.38 295 SER A C 1
ATOM 2312 O O . SER A 1 295 ? -0.665 16.375 0.508 1 98.38 295 SER A O 1
ATOM 2314 N N . VAL A 1 296 ? -1.29 14.891 -1.035 1 97.94 296 VAL A N 1
ATOM 2315 C CA . VAL A 1 296 ? -2.203 14.172 -0.149 1 97.94 296 VAL A CA 1
ATOM 2316 C C . VAL A 1 296 ? -1.407 13.43 0.921 1 97.94 296 VAL A C 1
ATOM 2318 O O . VAL A 1 296 ? -0.477 12.68 0.605 1 97.94 296 VAL A O 1
ATOM 2321 N N . PRO A 1 297 ? -1.771 13.57 2.201 1 98.62 297 PRO A N 1
ATOM 2322 C CA . PRO A 1 297 ? -1.037 12.906 3.279 1 98.62 297 PRO A CA 1
ATOM 2323 C C . PRO A 1 297 ? -1.539 11.492 3.549 1 98.62 297 PRO A C 1
ATOM 2325 O O . PRO A 1 297 ? -2.631 11.125 3.105 1 98.62 297 PRO A O 1
ATOM 2328 N N . GLN A 1 298 ? -0.71 10.734 4.129 1 98.19 298 GLN A N 1
ATOM 2329 C CA . GLN A 1 298 ? -1.175 9.531 4.809 1 98.19 298 GLN A CA 1
ATOM 2330 C C . GLN A 1 298 ? -1.558 9.828 6.258 1 98.19 298 GLN A C 1
ATOM 2332 O O . GLN A 1 298 ? -0.795 10.469 6.984 1 98.19 298 GLN A O 1
ATOM 2337 N N . VAL A 1 299 ? -2.764 9.352 6.637 1 98.69 299 VAL A N 1
ATOM 2338 C CA . VAL A 1 299 ? -3.254 9.688 7.973 1 98.69 299 VAL A CA 1
ATOM 2339 C C . VAL A 1 299 ? -3.338 8.422 8.82 1 98.69 299 VAL A C 1
ATOM 2341 O O . VAL A 1 299 ? -3.896 7.41 8.383 1 98.69 299 VAL A O 1
ATOM 2344 N N . THR A 1 300 ? -2.74 8.469 9.984 1 98.5 300 THR A N 1
ATOM 2345 C CA . THR A 1 300 ? -2.857 7.426 10.992 1 98.5 300 THR A CA 1
ATOM 2346 C C . THR A 1 300 ? -3.697 7.906 12.172 1 98.5 300 THR A C 1
ATOM 2348 O O . THR A 1 300 ? -3.559 9.047 12.625 1 98.5 300 THR A O 1
ATOM 2351 N N . VAL A 1 301 ? -4.566 7.016 12.641 1 98.19 301 VAL A N 1
ATOM 2352 C CA . VAL A 1 301 ? -5.465 7.391 13.727 1 98.19 301 VAL A CA 1
ATOM 2353 C C . VAL A 1 301 ? -5.082 6.633 15 1 98.19 301 VAL A C 1
ATOM 2355 O O . VAL A 1 301 ? -4.891 5.418 14.969 1 98.19 301 VAL A O 1
ATOM 2358 N N . LEU A 1 302 ? -4.902 7.344 16.016 1 97 302 LEU A N 1
ATOM 2359 C CA . LEU A 1 302 ? -4.66 6.789 17.344 1 97 302 LEU A CA 1
ATOM 2360 C C . LEU A 1 302 ? -5.84 7.055 18.266 1 97 302 LEU A C 1
ATOM 2362 O O . LEU A 1 302 ? -6.188 8.211 18.516 1 97 302 LEU A O 1
ATOM 2366 N N . ASP A 1 303 ? -6.469 6.016 18.734 1 95.62 303 ASP A N 1
ATOM 2367 C CA . ASP A 1 303 ? -7.535 6.168 19.719 1 95.62 303 ASP A CA 1
ATOM 2368 C C . ASP A 1 303 ? -6.965 6.379 21.125 1 95.62 303 ASP A C 1
ATOM 2370 O O . ASP A 1 303 ? -6.719 5.418 21.844 1 95.62 303 ASP A O 1
ATOM 2374 N N . VAL A 1 304 ? -6.848 7.543 21.484 1 93.38 304 VAL A N 1
ATOM 2375 C CA . VAL A 1 304 ? -6.172 7.918 22.734 1 93.38 304 VAL A CA 1
ATOM 2376 C C . VAL A 1 304 ? -6.98 7.422 23.922 1 93.38 304 VAL A C 1
ATOM 2378 O O . VAL A 1 304 ? -6.41 6.945 24.906 1 93.38 304 VAL A O 1
ATOM 2381 N N . ASP A 1 305 ? -8.258 7.477 23.812 1 88.69 305 ASP A N 1
ATOM 2382 C CA . ASP A 1 305 ? -9.109 7.031 24.906 1 88.69 305 ASP A CA 1
ATOM 2383 C C . ASP A 1 305 ? -8.93 5.539 25.188 1 88.69 305 ASP A C 1
ATOM 2385 O O . ASP A 1 305 ? -8.844 5.113 26.328 1 88.69 305 ASP A O 1
ATOM 2389 N N . GLN A 1 306 ? -8.805 4.824 24.172 1 90.12 306 GLN A N 1
ATOM 2390 C CA . GLN A 1 306 ? -8.664 3.377 24.297 1 90.12 306 GLN A CA 1
ATOM 2391 C C . GLN A 1 306 ? -7.266 3 24.781 1 90.12 306 GLN A C 1
ATOM 2393 O O . GLN A 1 306 ? -7.086 1.978 25.438 1 90.12 306 GLN A O 1
ATOM 2398 N N . LEU A 1 307 ? -6.363 3.822 24.547 1 90.56 307 LEU A N 1
ATOM 2399 C CA . LEU A 1 307 ? -4.973 3.561 24.906 1 90.56 307 LEU A CA 1
ATOM 2400 C C . LEU A 1 307 ? -4.758 3.699 26.406 1 90.56 307 LEU A C 1
ATOM 2402 O O . LEU A 1 307 ? -3.797 3.152 26.953 1 90.56 307 LEU A O 1
ATOM 2406 N N . LYS A 1 308 ? -5.605 4.359 27.094 1 89.94 308 LYS A N 1
ATOM 2407 C CA . LYS A 1 308 ? -5.426 4.664 28.516 1 89.94 308 LYS A CA 1
ATOM 2408 C C . LYS A 1 308 ? -4.008 5.164 28.797 1 89.94 308 LYS A C 1
ATOM 2410 O O . LYS A 1 308 ? -3.246 4.52 29.516 1 89.94 308 LYS A O 1
ATOM 2415 N N . PRO A 1 309 ? -3.766 6.332 28.312 1 91.25 309 PRO A N 1
ATOM 2416 C CA . PRO A 1 309 ? -2.395 6.84 28.359 1 91.25 309 PRO A CA 1
ATOM 2417 C C . PRO A 1 309 ? -1.926 7.113 29.797 1 91.25 309 PRO A C 1
ATOM 2419 O O . PRO A 1 309 ? -2.721 7.535 30.641 1 91.25 309 PRO A O 1
ATOM 2422 N N . GLN A 1 310 ? -0.676 6.906 29.938 1 91.56 310 GLN A N 1
ATOM 2423 C CA . GLN A 1 310 ? 0.003 7.227 31.188 1 91.56 310 GLN A CA 1
ATOM 2424 C C . GLN A 1 310 ? 0.723 8.57 31.094 1 91.56 310 GLN A C 1
ATOM 2426 O O . GLN A 1 310 ? 0.862 9.133 30 1 91.56 310 GLN A O 1
ATOM 2431 N N . GLU A 1 311 ? 1.229 9.016 32.156 1 90 311 GLU A N 1
ATOM 2432 C CA . GLU A 1 311 ? 1.814 10.352 32.281 1 90 311 GLU A CA 1
ATOM 2433 C C . GLU A 1 311 ? 3.039 10.492 31.375 1 90 311 GLU A C 1
ATOM 2435 O O . GLU A 1 311 ? 3.33 11.578 30.875 1 90 311 GLU A O 1
ATOM 2440 N N . GLU A 1 312 ? 3.664 9.336 31.156 1 92.56 312 GLU A N 1
ATOM 2441 C CA . GLU A 1 312 ? 4.918 9.414 30.406 1 92.56 312 GLU A CA 1
ATOM 2442 C C . GLU A 1 312 ? 4.711 9.078 28.938 1 92.56 312 GLU A C 1
ATOM 2444 O O . GLU A 1 312 ? 5.66 9.102 28.156 1 92.56 312 GLU A O 1
ATOM 2449 N N . ASP A 1 313 ? 3.508 8.781 28.547 1 95.75 313 ASP A N 1
ATOM 2450 C CA . ASP A 1 313 ? 3.236 8.484 27.141 1 95.75 313 ASP A CA 1
ATOM 2451 C C . ASP A 1 313 ? 3.25 9.758 26.297 1 95.75 313 ASP A C 1
ATOM 2453 O O . ASP A 1 313 ? 2.559 10.727 26.625 1 95.75 313 ASP A O 1
ATOM 2457 N N . VAL A 1 314 ? 4.129 9.742 25.266 1 97.5 314 VAL A N 1
ATOM 2458 C CA . VAL A 1 314 ? 4.242 10.945 24.469 1 97.5 314 VAL A CA 1
ATOM 2459 C C . VAL A 1 314 ? 4.293 10.578 22.984 1 97.5 314 VAL A C 1
ATOM 2461 O O . VAL A 1 314 ? 4.602 9.438 22.625 1 97.5 314 VAL A O 1
ATOM 2464 N N . VAL A 1 315 ? 3.922 11.508 22.141 1 98.12 315 VAL A N 1
ATOM 2465 C CA . VAL A 1 315 ? 4.184 11.469 20.719 1 98.12 315 VAL A CA 1
ATOM 2466 C C . VAL A 1 315 ? 5.316 12.43 20.359 1 98.12 315 VAL A C 1
ATOM 2468 O O . VAL A 1 315 ? 5.281 13.602 20.734 1 98.12 315 VAL A O 1
ATOM 2471 N N . VAL A 1 316 ? 6.316 11.945 19.734 1 98.69 316 VAL A N 1
ATOM 2472 C CA . VAL A 1 316 ? 7.43 12.766 19.281 1 98.69 316 VAL A CA 1
ATOM 2473 C C . VAL A 1 316 ? 7.316 13.008 17.781 1 98.69 316 VAL A C 1
ATOM 2475 O O . VAL A 1 316 ? 7.27 12.055 17 1 98.69 316 VAL A O 1
ATOM 2478 N N . MET A 1 317 ? 7.227 14.227 17.391 1 98.62 317 MET A N 1
ATOM 2479 C CA . MET A 1 317 ? 7.266 14.641 15.984 1 98.62 317 MET A CA 1
ATOM 2480 C C . MET A 1 317 ? 8.562 15.375 15.672 1 98.62 317 MET A C 1
ATOM 2482 O O . MET A 1 317 ? 8.977 16.266 16.406 1 98.62 317 MET A O 1
ATOM 2486 N N . ALA A 1 318 ? 9.164 15.016 14.617 1 98.56 318 ALA A N 1
ATOM 2487 C CA . ALA A 1 318 ? 10.398 15.719 14.297 1 98.56 318 ALA A CA 1
ATOM 2488 C C . ALA A 1 318 ? 10.648 15.719 12.789 1 98.56 318 ALA A C 1
ATOM 2490 O O . ALA A 1 318 ? 10.133 14.867 12.062 1 98.56 318 ALA A O 1
ATOM 2491 N N . THR A 1 319 ? 11.375 16.703 12.344 1 97.06 319 THR A N 1
ATOM 2492 C CA . THR A 1 319 ? 11.828 16.75 10.961 1 97.06 319 THR A CA 1
ATOM 2493 C C . THR A 1 319 ? 12.945 15.734 10.727 1 97.06 319 THR A C 1
ATOM 2495 O O . THR A 1 319 ? 13.414 15.086 11.664 1 97.06 319 THR A O 1
ATOM 2498 N N . ASP A 1 320 ? 13.367 15.555 9.477 1 94.81 320 ASP A N 1
ATOM 2499 C CA . ASP A 1 320 ? 14.273 14.484 9.086 1 94.81 320 ASP A CA 1
ATOM 2500 C C . ASP A 1 320 ? 15.648 14.656 9.734 1 94.81 320 ASP A C 1
ATOM 2502 O O . ASP A 1 320 ? 16.359 13.68 9.969 1 94.81 320 ASP A O 1
ATOM 2506 N N . GLY A 1 321 ? 16 15.898 10.141 1 93.06 321 GLY A N 1
ATOM 2507 C CA . GLY A 1 321 ? 17.297 16.141 10.758 1 93.06 321 GLY A CA 1
ATOM 2508 C C . GLY A 1 321 ? 17.516 15.305 12.016 1 93.06 321 GLY A C 1
ATOM 2509 O O . GLY A 1 321 ? 18.656 14.906 12.305 1 93.06 321 GLY A O 1
ATOM 2510 N N . LEU A 1 322 ? 16.5 15.094 12.781 1 95.44 322 LEU A N 1
ATOM 2511 C CA . LEU A 1 322 ? 16.609 14.266 13.977 1 95.44 322 LEU A CA 1
ATOM 2512 C C . LEU A 1 322 ? 16.797 12.797 13.594 1 95.44 322 LEU A C 1
ATOM 2514 O O . LEU A 1 322 ? 17.672 12.125 14.148 1 95.44 322 LEU A O 1
ATOM 2518 N N . TRP A 1 323 ? 16.094 12.375 12.68 1 94.94 323 TRP A N 1
ATOM 2519 C CA . TRP A 1 323 ? 15.984 10.961 12.336 1 94.94 323 TRP A CA 1
ATOM 2520 C C . TRP A 1 323 ? 17.172 10.516 11.5 1 94.94 323 TRP A C 1
ATOM 2522 O O . TRP A 1 323 ? 17.406 9.312 11.328 1 94.94 323 TRP A O 1
ATOM 2532 N N . ASP A 1 324 ? 17.875 11.453 10.953 1 90.88 324 ASP A N 1
ATOM 2533 C CA . ASP A 1 324 ? 19.125 11.133 10.258 1 90.88 324 ASP A CA 1
ATOM 2534 C C . ASP A 1 324 ? 20.172 10.578 11.227 1 90.88 324 ASP A C 1
ATOM 2536 O O . ASP A 1 324 ? 21.094 9.875 10.82 1 90.88 324 ASP A O 1
ATOM 2540 N N . VAL A 1 325 ? 19.953 10.82 12.461 1 93.38 325 VAL A N 1
ATOM 2541 C CA . VAL A 1 325 ? 20.953 10.469 13.445 1 93.38 325 VAL A CA 1
ATOM 2542 C C . VAL A 1 325 ? 20.391 9.438 14.422 1 93.38 325 VAL A C 1
ATOM 2544 O O . VAL A 1 325 ? 21.062 8.461 14.766 1 93.38 325 VAL A O 1
ATOM 2547 N N . LEU A 1 326 ? 19.172 9.664 14.867 1 95.5 326 LEU A N 1
ATOM 2548 C CA . LEU A 1 326 ? 18.609 8.82 15.914 1 95.5 326 LEU A CA 1
ATOM 2549 C C . LEU A 1 326 ? 17.547 7.879 15.336 1 95.5 326 LEU A C 1
ATOM 2551 O O . LEU A 1 326 ? 16.719 8.289 14.516 1 95.5 326 LEU A O 1
ATOM 2555 N N . SER A 1 327 ? 17.578 6.672 15.797 1 95.75 327 SER A N 1
ATOM 2556 C CA . SER A 1 327 ? 16.531 5.711 15.477 1 95.75 327 SER A CA 1
ATOM 2557 C C . SER A 1 327 ? 15.328 5.875 16.391 1 95.75 327 SER A C 1
ATOM 2559 O O . SER A 1 327 ? 15.406 6.57 17.406 1 95.75 327 SER A O 1
ATOM 2561 N N . ASN A 1 328 ? 14.25 5.211 16.031 1 97.62 328 ASN A N 1
ATOM 2562 C CA . ASN A 1 328 ? 13.062 5.207 16.891 1 97.62 328 ASN A CA 1
ATOM 2563 C C . ASN A 1 328 ? 13.383 4.695 18.281 1 97.62 328 ASN A C 1
ATOM 2565 O O . ASN A 1 328 ? 12.953 5.289 19.281 1 97.62 328 ASN A O 1
ATOM 2569 N N . GLU A 1 329 ? 14.141 3.656 18.312 1 97.38 329 GLU A N 1
ATOM 2570 C CA . GLU A 1 329 ? 14.469 3.008 19.578 1 97.38 329 GLU A CA 1
ATOM 2571 C C . GLU A 1 329 ? 15.352 3.902 20.438 1 97.38 329 GLU A C 1
ATOM 2573 O O . GLU A 1 329 ? 15.188 3.947 21.672 1 97.38 329 GLU A O 1
ATOM 2578 N N . GLN A 1 330 ? 16.25 4.559 19.812 1 96.75 330 GLN A N 1
ATOM 2579 C CA . GLN A 1 330 ? 17.125 5.461 20.547 1 96.75 330 GLN A CA 1
ATOM 2580 C C . GLN A 1 330 ? 16.344 6.617 21.156 1 96.75 330 GLN A C 1
ATOM 2582 O O . GLN A 1 330 ? 16.547 6.973 22.328 1 96.75 330 GLN A O 1
ATOM 2587 N N . VAL A 1 331 ? 15.469 7.172 20.391 1 97.94 331 VAL A N 1
ATOM 2588 C CA . VAL A 1 331 ? 14.633 8.258 20.891 1 97.94 331 VAL A CA 1
ATOM 2589 C C . VAL A 1 331 ? 13.766 7.738 22.047 1 97.94 331 VAL A C 1
ATOM 2591 O O . VAL A 1 331 ? 13.625 8.406 23.078 1 97.94 331 VAL A O 1
ATOM 2594 N N . ALA A 1 332 ? 13.203 6.562 21.891 1 98.25 332 ALA A N 1
ATOM 2595 C CA . ALA A 1 332 ? 12.359 5.973 22.922 1 98.25 332 ALA A CA 1
ATOM 2596 C C . ALA A 1 332 ? 13.141 5.797 24.234 1 98.25 332 ALA A C 1
ATOM 2598 O O . ALA A 1 332 ? 12.625 6.082 25.312 1 98.25 332 ALA A O 1
ATOM 2599 N N . ARG A 1 333 ? 14.336 5.367 24.125 1 97.5 333 ARG A N 1
ATOM 2600 C CA . ARG A 1 333 ? 15.18 5.184 25.312 1 97.5 333 ARG A CA 1
ATOM 2601 C C . ARG A 1 333 ? 15.438 6.516 26 1 97.5 333 ARG A C 1
ATOM 2603 O O . ARG A 1 333 ? 15.383 6.598 27.234 1 97.5 333 ARG A O 1
ATOM 2610 N N . LEU A 1 334 ? 15.75 7.516 25.25 1 97.25 334 LEU A N 1
ATOM 2611 C CA . LEU A 1 334 ? 16.016 8.836 25.797 1 97.25 334 LEU A CA 1
ATOM 2612 C C . LEU A 1 334 ? 14.773 9.383 26.5 1 97.25 334 LEU A C 1
ATOM 2614 O O . LEU A 1 334 ? 14.875 9.953 27.594 1 97.25 334 LEU A O 1
ATOM 2618 N N . VAL A 1 335 ? 13.648 9.156 25.906 1 97.75 335 VAL A N 1
ATOM 2619 C CA . VAL A 1 335 ? 12.391 9.609 26.484 1 97.75 335 VAL A CA 1
ATOM 2620 C C . VAL A 1 335 ? 12.141 8.906 27.812 1 97.75 335 VAL A C 1
ATOM 2622 O O . VAL A 1 335 ? 11.828 9.547 28.812 1 97.75 335 VAL A O 1
ATOM 2625 N N . ARG A 1 336 ? 12.312 7.656 27.859 1 97.12 336 ARG A N 1
ATOM 2626 C CA . ARG A 1 336 ? 12.031 6.828 29.031 1 97.12 336 ARG A CA 1
ATOM 2627 C C . ARG A 1 336 ? 12.984 7.156 30.188 1 97.12 336 ARG A C 1
ATOM 2629 O O . ARG A 1 336 ? 12.625 7.008 31.344 1 97.12 336 ARG A O 1
ATOM 2636 N N . ARG A 1 337 ? 14.117 7.559 29.828 1 96.38 337 ARG A N 1
ATOM 2637 C CA . ARG A 1 337 ? 15.086 7.945 30.844 1 96.38 337 ARG A CA 1
ATOM 2638 C C . ARG A 1 337 ? 14.812 9.352 31.359 1 96.38 337 ARG A C 1
ATOM 2640 O O . ARG A 1 337 ? 14.891 9.609 32.562 1 96.38 337 ARG A O 1
ATOM 2647 N N . PHE A 1 338 ? 14.438 10.203 30.578 1 96.81 338 PHE A N 1
ATOM 2648 C CA . PHE A 1 338 ? 14.375 11.633 30.875 1 96.81 338 PHE A CA 1
ATOM 2649 C C . PHE A 1 338 ? 13.102 11.969 31.641 1 96.81 338 PHE A C 1
ATOM 2651 O O . PHE A 1 338 ? 13.156 12.695 32.625 1 96.81 338 PHE A O 1
ATOM 2658 N N . LEU A 1 339 ? 11.984 11.469 31.203 1 95.38 339 LEU A N 1
ATOM 2659 C CA . LEU A 1 339 ? 10.711 11.961 31.703 1 95.38 339 LEU A CA 1
ATOM 2660 C C . LEU A 1 339 ? 10.5 11.555 33.156 1 95.38 339 LEU A C 1
ATOM 2662 O O . LEU A 1 339 ? 10.141 12.391 34 1 95.38 339 LEU A O 1
ATOM 2666 N N . PRO A 1 340 ? 10.773 10.266 33.5 1 93.44 340 PRO A N 1
ATOM 2667 C CA . PRO A 1 340 ? 10.625 9.914 34.938 1 93.44 340 PRO A CA 1
ATOM 2668 C C . PRO A 1 340 ? 11.57 10.695 35.844 1 93.44 340 PRO A C 1
ATOM 2670 O O . PRO A 1 340 ? 11.227 11 36.969 1 93.44 340 PRO A O 1
ATOM 2673 N N . ALA A 1 341 ? 12.656 11.039 35.281 1 93.56 341 ALA A N 1
ATOM 2674 C CA . ALA A 1 341 ? 13.664 11.758 36.062 1 93.56 341 ALA A CA 1
ATOM 2675 C C . ALA A 1 341 ? 13.273 13.219 36.25 1 93.56 341 ALA A C 1
ATOM 2677 O O . ALA A 1 341 ? 13.758 13.891 37.188 1 93.56 341 ALA A O 1
ATOM 2678 N N . ASN A 1 342 ? 12.398 13.766 35.469 1 93.12 342 ASN A N 1
ATOM 2679 C CA . ASN A 1 342 ? 11.992 15.164 35.5 1 93.12 342 ASN A CA 1
ATOM 2680 C C . ASN A 1 342 ? 10.492 15.312 35.719 1 93.12 342 ASN A C 1
ATOM 2682 O O . ASN A 1 342 ? 9.867 16.219 35.156 1 93.12 342 ASN A O 1
ATOM 2686 N N . ARG A 1 343 ? 9.922 14.461 36.469 1 89.62 343 ARG A N 1
ATOM 2687 C CA . ARG A 1 343 ? 8.477 14.359 36.656 1 89.62 343 ARG A CA 1
ATOM 2688 C C . ARG A 1 343 ? 7.902 15.641 37.219 1 89.62 343 ARG A C 1
ATOM 2690 O O . ARG A 1 343 ? 6.785 16.031 36.906 1 89.62 343 ARG A O 1
ATOM 2697 N N . GLU A 1 344 ? 8.641 16.344 37.969 1 90.56 344 GLU A N 1
ATOM 2698 C CA . GLU A 1 344 ? 8.133 17.5 38.688 1 90.56 344 GLU A CA 1
ATOM 2699 C C . GLU A 1 344 ? 8.375 18.781 37.906 1 90.56 344 GLU A C 1
ATOM 2701 O O . GLU A 1 344 ? 7.828 19.844 38.25 1 90.56 344 GLU A O 1
ATOM 2706 N N . ASP A 1 345 ? 9.07 18.719 36.844 1 90.69 345 ASP A N 1
ATOM 2707 C CA . ASP A 1 345 ? 9.375 19.891 36.031 1 90.69 345 ASP A CA 1
ATOM 2708 C C . ASP A 1 345 ? 8.242 20.203 35.062 1 90.69 345 ASP A C 1
ATOM 2710 O O . ASP A 1 345 ? 7.926 19.391 34.188 1 90.69 345 ASP A O 1
ATOM 2714 N N . PRO A 1 346 ? 7.66 21.328 35.188 1 88.94 346 PRO A N 1
ATOM 2715 C CA . PRO A 1 346 ? 6.555 21.688 34.312 1 88.94 346 PRO A CA 1
ATOM 2716 C C . PRO A 1 346 ? 7.008 21.891 32.875 1 88.94 346 PRO A C 1
ATOM 2718 O O . PRO A 1 346 ? 6.184 21.891 31.938 1 88.94 346 PRO A O 1
ATOM 2721 N N . HIS A 1 347 ? 8.273 22.062 32.656 1 93.12 347 HIS A N 1
ATOM 2722 C CA . HIS A 1 347 ? 8.805 22.281 31.328 1 93.12 347 HIS A CA 1
ATOM 2723 C C . HIS A 1 347 ? 9.492 21.031 30.781 1 93.12 347 HIS A C 1
ATOM 2725 O O . HIS A 1 347 ? 10.281 21.125 29.844 1 93.12 347 HIS A O 1
ATOM 2731 N N . ARG A 1 348 ? 9.211 19.922 31.359 1 94.62 348 ARG A N 1
ATOM 2732 C CA . ARG A 1 348 ? 9.945 18.703 31.047 1 94.62 348 ARG A CA 1
ATOM 2733 C C . ARG A 1 348 ? 9.812 18.344 29.578 1 94.62 348 ARG A C 1
ATOM 2735 O O . ARG A 1 348 ? 10.75 17.812 28.969 1 94.62 348 ARG A O 1
ATOM 2742 N N . PHE A 1 349 ? 8.703 18.609 28.984 1 96.06 349 PHE A N 1
ATOM 2743 C CA . PHE A 1 349 ? 8.539 18.234 27.594 1 96.06 349 PHE A CA 1
ATOM 2744 C C . PHE A 1 349 ? 9.344 19.141 26.672 1 96.06 349 PHE A C 1
ATOM 2746 O O . PHE A 1 349 ? 9.898 18.688 25.672 1 96.06 349 PHE A O 1
ATOM 2753 N N . SER A 1 350 ? 9.438 20.422 26.984 1 95.94 350 SER A N 1
ATOM 2754 C CA . SER A 1 350 ? 10.305 21.328 26.234 1 95.94 350 SER A CA 1
ATOM 2755 C C . SER A 1 350 ? 11.773 20.969 26.422 1 95.94 350 SER A C 1
ATOM 2757 O O . SER A 1 350 ? 12.555 21.016 25.469 1 95.94 350 SER A O 1
ATOM 2759 N N . GLU A 1 351 ? 12.086 20.609 27.641 1 96.56 351 GLU A N 1
ATOM 2760 C CA . GLU A 1 351 ? 13.461 20.203 27.906 1 96.56 351 GLU A CA 1
ATOM 2761 C C . GLU A 1 351 ? 13.82 18.922 27.188 1 96.56 351 GLU A C 1
ATOM 2763 O O . GLU A 1 351 ? 14.945 18.75 26.719 1 96.56 351 GLU A O 1
ATOM 2768 N N . LEU A 1 352 ? 12.852 18.078 27.188 1 97.38 352 LEU A N 1
ATOM 2769 C CA . LEU A 1 352 ? 13.07 16.828 26.453 1 97.38 352 LEU A CA 1
ATOM 2770 C C . LEU A 1 352 ? 13.328 17.109 24.969 1 97.38 352 LEU A C 1
ATOM 2772 O O . LEU A 1 352 ? 14.234 16.531 24.375 1 97.38 352 LEU A O 1
ATOM 2776 N N . ALA A 1 353 ? 12.539 17.938 24.328 1 97.56 353 ALA A N 1
ATOM 2777 C CA . ALA A 1 353 ? 12.734 18.297 22.922 1 97.56 353 ALA A CA 1
ATOM 2778 C C . ALA A 1 353 ? 14.133 18.844 22.688 1 97.56 353 ALA A C 1
ATOM 2780 O O . ALA A 1 353 ? 14.805 18.469 21.719 1 97.56 353 ALA A O 1
ATOM 2781 N N . GLN A 1 354 ? 14.594 19.703 23.594 1 96.31 354 GLN A N 1
ATOM 2782 C CA . GLN A 1 354 ? 15.938 20.266 23.5 1 96.31 354 GLN A CA 1
ATOM 2783 C C . GLN A 1 354 ? 17 19.188 23.641 1 96.31 354 GLN A C 1
ATOM 2785 O O . GLN A 1 354 ? 17.984 19.188 22.891 1 96.31 354 GLN A O 1
ATOM 2790 N N . MET A 1 355 ? 16.781 18.344 24.562 1 96.06 355 MET A N 1
ATOM 2791 C CA . MET A 1 355 ? 17.734 17.281 24.812 1 96.06 355 MET A CA 1
ATOM 2792 C C . MET A 1 355 ? 17.859 16.375 23.594 1 96.06 355 MET A C 1
ATOM 2794 O O . MET A 1 355 ? 18.969 15.945 23.234 1 96.06 355 MET A O 1
ATOM 2798 N N . LEU A 1 356 ? 16.703 16.047 22.953 1 97 356 LEU A N 1
ATOM 2799 C CA . LEU A 1 356 ? 16.734 15.219 21.75 1 97 356 LEU A CA 1
ATOM 2800 C C . LEU A 1 356 ? 17.562 15.883 20.656 1 97 356 LEU A C 1
ATOM 2802 O O . LEU A 1 356 ? 18.359 15.211 20 1 97 356 LEU A O 1
ATOM 2806 N N . ILE A 1 357 ? 17.438 17.172 20.484 1 95.44 357 ILE A N 1
ATOM 2807 C CA . ILE A 1 357 ? 18.188 17.922 19.484 1 95.44 357 ILE A CA 1
ATOM 2808 C C . ILE A 1 357 ? 19.672 17.906 19.828 1 95.44 357 ILE A C 1
ATOM 2810 O O . ILE A 1 357 ? 20.516 17.641 18.969 1 95.44 357 ILE A O 1
ATOM 2814 N N . HIS A 1 358 ? 19.969 18.109 21.094 1 93.69 358 HIS A N 1
ATOM 2815 C CA . HIS A 1 358 ? 21.359 18.141 21.531 1 93.69 358 HIS A CA 1
ATOM 2816 C C . HIS A 1 358 ? 22.047 16.797 21.312 1 93.69 358 HIS A C 1
ATOM 2818 O O . HIS A 1 358 ? 23.234 16.734 21.031 1 93.69 358 HIS A O 1
ATOM 2824 N N . SER A 1 359 ? 21.266 15.766 21.453 1 93.25 359 SER A N 1
ATOM 2825 C CA . SER A 1 359 ? 21.797 14.414 21.281 1 93.25 359 SER A CA 1
ATOM 2826 C C . SER A 1 359 ? 22.266 14.18 19.844 1 93.25 359 SER A C 1
ATOM 2828 O O . SER A 1 359 ? 23.031 13.25 19.578 1 93.25 359 SER A O 1
ATOM 2830 N N . THR A 1 360 ? 21.766 14.984 18.938 1 91.94 360 THR A N 1
ATOM 2831 C CA . THR A 1 360 ? 22.172 14.82 17.531 1 91.94 360 THR A CA 1
ATOM 2832 C C . THR A 1 360 ? 23.422 15.641 17.234 1 91.94 360 THR A C 1
ATOM 2834 O O . THR A 1 360 ? 23.984 15.539 16.141 1 91.94 360 THR A O 1
ATOM 2837 N N . GLN A 1 361 ? 23.891 16.547 18.172 1 84.88 361 GLN A N 1
ATOM 2838 C CA . GLN A 1 361 ? 25.016 17.438 17.953 1 84.88 361 GLN A CA 1
ATOM 2839 C C . GLN A 1 361 ? 26.281 16.891 18.641 1 84.88 361 GLN A C 1
ATOM 2841 O O . GLN A 1 361 ? 27.375 17.422 18.438 1 84.88 361 GLN A O 1
ATOM 2846 N N . GLU A 1 362 ? 26.109 16.047 19.625 1 72.75 362 GLU A N 1
ATOM 2847 C CA . GLU A 1 362 ? 27.234 15.562 20.422 1 72.75 362 GLU A CA 1
ATOM 2848 C C . GLU A 1 362 ? 28.141 14.648 19.594 1 72.75 362 GLU A C 1
ATOM 2850 O O . GLU A 1 362 ? 27.656 13.773 18.875 1 72.75 362 GLU A O 1
ATOM 2855 N N . THR A 1 363 ? 29.312 15.266 19.172 1 59.88 363 THR A N 1
ATOM 2856 C CA . THR A 1 363 ? 30.406 14.445 18.656 1 59.88 363 THR A CA 1
ATOM 2857 C C . THR A 1 363 ? 30.953 13.516 19.719 1 59.88 363 THR A C 1
ATOM 2859 O O . THR A 1 363 ? 31.438 13.969 20.766 1 59.88 363 THR A O 1
ATOM 2862 N N . GLU A 1 364 ? 30.25 12.695 20.375 1 51 364 GLU A N 1
ATOM 2863 C CA . GLU A 1 364 ? 30.953 11.938 21.391 1 51 364 GLU A CA 1
ATOM 2864 C C . GLU A 1 364 ? 32.375 11.57 20.938 1 51 364 GLU A C 1
ATOM 2866 O O . GLU A 1 364 ? 32.531 11.016 19.859 1 51 364 GLU A O 1
ATOM 2871 N N . ASP A 1 365 ? 33.406 12.359 21.359 1 46.09 365 ASP A N 1
ATOM 2872 C CA . ASP A 1 365 ? 34.812 11.984 21.328 1 46.09 365 ASP A CA 1
ATOM 2873 C C . ASP A 1 365 ? 35 10.516 21.703 1 46.09 365 ASP A C 1
ATOM 2875 O O . ASP A 1 365 ? 36.094 10.102 22.062 1 46.09 365 ASP A O 1
ATOM 2879 N N . GLY A 1 366 ? 34.031 9.812 22.234 1 44.34 366 GLY A N 1
ATOM 2880 C CA . GLY A 1 366 ? 34.531 8.539 22.719 1 44.34 366 GLY A CA 1
ATOM 2881 C C . GLY A 1 366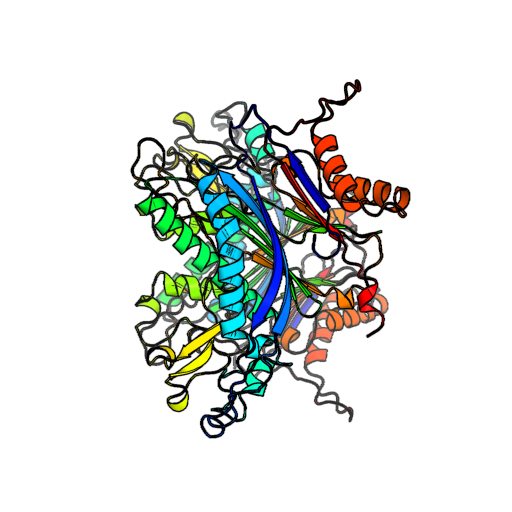 ? 35.25 7.734 21.641 1 44.34 366 GLY A C 1
ATOM 2882 O O . GLY A 1 366 ? 35.125 8.031 20.453 1 44.34 366 GLY A O 1
ATOM 2883 N N . PRO A 1 367 ? 36.375 7 22.016 1 41.19 367 PRO A N 1
ATOM 2884 C CA . PRO A 1 367 ? 37.188 6.242 21.062 1 41.19 367 PRO A CA 1
ATOM 2885 C C . PRO A 1 367 ? 36.344 5.629 19.938 1 41.19 367 PRO A C 1
ATOM 2887 O O . PRO A 1 367 ? 36.875 5.312 18.875 1 41.19 367 PRO A O 1
ATOM 2890 N N . MET A 1 368 ? 35.438 4.777 20.359 1 41.06 368 MET A N 1
ATOM 2891 C CA . MET A 1 368 ? 34.969 3.564 19.703 1 41.06 368 MET A CA 1
ATOM 2892 C C . MET A 1 368 ? 33.969 3.904 18.609 1 41.06 368 MET A C 1
ATOM 2894 O O . MET A 1 368 ? 33.594 3.037 17.812 1 41.06 368 MET A O 1
ATOM 2898 N N . GLY A 1 369 ? 33.406 5.121 17.969 1 43.84 369 GLY A N 1
ATOM 2899 C CA . GLY A 1 369 ? 32.719 5.316 16.703 1 43.84 369 GLY A CA 1
ATOM 2900 C C . GLY A 1 369 ? 32.281 6.75 16.469 1 43.84 369 GLY A C 1
ATOM 2901 O O . GLY A 1 369 ? 32.219 7.543 17.406 1 43.84 369 GLY A O 1
ATOM 2902 N N . GLU A 1 370 ? 32.656 7.5 15.352 1 47.47 370 GLU A N 1
ATOM 2903 C CA . GLU A 1 370 ? 32.281 8.758 14.719 1 47.47 370 GLU A CA 1
ATOM 2904 C C . GLU A 1 370 ? 30.828 9.078 14.953 1 47.47 370 GLU A C 1
ATOM 2906 O O . GLU A 1 370 ? 29.938 8.352 14.492 1 47.47 370 GLU A O 1
ATOM 2911 N N . GLY A 1 371 ? 30.5 9.477 16.031 1 56.16 371 GLY A N 1
ATOM 2912 C CA . GLY A 1 371 ? 29.109 9.859 16.266 1 56.16 371 GLY A CA 1
ATOM 2913 C C . GLY A 1 371 ? 28.516 10.68 15.133 1 56.16 371 GLY A C 1
ATOM 2914 O O . GLY A 1 371 ? 29.219 11.469 14.5 1 56.16 371 GLY A O 1
ATOM 2915 N N . GLN A 1 372 ? 27.516 10.297 14.344 1 67.56 372 GLN A N 1
ATOM 2916 C CA . GLN A 1 372 ? 26.875 10.977 13.219 1 67.56 372 GLN A CA 1
ATOM 2917 C C . GLN A 1 372 ? 26.203 12.273 13.672 1 67.56 372 GLN A C 1
ATOM 2919 O O . GLN A 1 372 ? 25.547 12.305 14.711 1 67.56 372 GLN A O 1
ATOM 2924 N N . VAL A 1 373 ? 26.734 13.492 13.273 1 77.88 373 VAL A N 1
ATOM 2925 C CA . VAL A 1 373 ? 26.172 14.812 13.5 1 77.88 373 VAL A CA 1
ATOM 2926 C C . VAL A 1 373 ? 25.188 15.148 12.375 1 77.88 373 VAL A C 1
ATOM 2928 O O . VAL A 1 373 ? 25.438 14.812 11.211 1 77.88 373 VAL A O 1
ATOM 2931 N N . SER A 1 374 ? 24.078 15.727 12.898 1 81.75 374 SER A N 1
ATOM 2932 C CA . SER A 1 374 ? 23.109 16.156 11.898 1 81.75 374 SER A CA 1
ATOM 2933 C C . SER A 1 374 ? 23.484 17.516 11.297 1 81.75 374 SER A C 1
ATOM 2935 O O . SER A 1 374 ? 23.906 18.422 12.023 1 81.75 374 SER A O 1
ATOM 2937 N N . TYR A 1 375 ? 23.375 17.672 9.992 1 80.12 375 TYR A N 1
ATOM 2938 C CA . TYR A 1 375 ? 23.719 18.906 9.305 1 80.12 375 TYR A CA 1
ATOM 2939 C C . TYR A 1 375 ? 22.469 19.609 8.797 1 80.12 375 TYR A C 1
ATOM 2941 O O . TYR A 1 375 ? 22.547 20.562 8.023 1 80.12 375 TYR A O 1
ATOM 2949 N N . ASP A 1 376 ? 21.344 19.203 9.281 1 86.38 376 ASP A N 1
ATOM 2950 C CA . ASP A 1 376 ? 20.078 19.781 8.836 1 86.38 376 ASP A CA 1
ATOM 2951 C C . ASP A 1 376 ? 19.375 20.516 9.977 1 86.38 376 ASP A C 1
ATOM 2953 O O . ASP A 1 376 ? 19.703 20.312 11.148 1 86.38 376 ASP A O 1
ATOM 2957 N N . ASP A 1 377 ? 18.516 21.484 9.609 1 91.81 377 ASP A N 1
ATOM 2958 C CA . ASP A 1 377 ? 17.641 22.047 10.633 1 91.81 377 ASP A CA 1
ATOM 2959 C C . ASP A 1 377 ? 16.828 20.953 11.32 1 91.81 377 ASP A C 1
ATOM 2961 O O . ASP A 1 377 ? 16.469 19.969 10.695 1 91.81 377 ASP A O 1
ATOM 2965 N N . ILE A 1 378 ? 16.672 21.125 12.609 1 94.94 378 ILE A N 1
ATOM 2966 C CA . ILE A 1 378 ? 15.898 20.141 13.359 1 94.94 378 ILE A CA 1
ATOM 2967 C C . ILE A 1 378 ? 14.781 20.828 14.133 1 94.94 378 ILE A C 1
ATOM 2969 O O . ILE A 1 378 ? 15.023 21.828 14.82 1 94.94 378 ILE A O 1
ATOM 2973 N N . SER A 1 379 ? 13.641 20.422 13.969 1 96.69 379 SER A N 1
ATOM 2974 C CA . SER A 1 379 ? 12.484 20.844 14.758 1 96.69 379 SER A CA 1
ATOM 2975 C C . SER A 1 379 ? 11.789 19.641 15.391 1 96.69 379 SER A C 1
ATOM 2977 O O . SER A 1 379 ? 11.602 18.609 14.742 1 96.69 379 SER A O 1
ATOM 2979 N N . VAL A 1 380 ? 11.422 19.766 16.703 1 98 380 VAL A N 1
ATOM 2980 C CA . VAL A 1 380 ? 10.867 18.641 17.438 1 98 380 VAL A CA 1
ATOM 2981 C C . VAL A 1 380 ? 9.68 19.109 18.281 1 98 380 VAL A C 1
ATOM 2983 O O . VAL A 1 380 ? 9.758 20.125 18.969 1 98 380 VAL A O 1
ATOM 2986 N N . PHE A 1 381 ? 8.578 18.406 18.188 1 98.19 381 PHE A N 1
ATOM 2987 C CA . PHE A 1 381 ? 7.477 18.5 19.141 1 98.19 381 PHE A CA 1
ATOM 2988 C C . PHE A 1 381 ? 7.441 17.266 20.031 1 98.19 381 PHE A C 1
ATOM 2990 O O . PHE A 1 381 ? 7.637 16.156 19.578 1 98.19 381 PHE A O 1
ATOM 2997 N N . VAL A 1 382 ? 7.242 17.438 21.281 1 98.19 382 VAL A N 1
ATOM 2998 C CA . VAL A 1 382 ? 6.898 16.375 22.234 1 98.19 382 VAL A CA 1
ATOM 2999 C C . VAL A 1 382 ? 5.492 16.609 22.781 1 98.19 382 VAL A C 1
ATOM 3001 O O . VAL A 1 382 ? 5.266 17.562 23.531 1 98.19 382 VAL A O 1
ATOM 3004 N N . ILE A 1 383 ? 4.582 15.742 22.453 1 97.31 383 ILE A N 1
ATOM 3005 C CA . ILE A 1 383 ? 3.174 15.914 22.797 1 97.31 383 ILE A CA 1
ATOM 3006 C C . ILE A 1 383 ? 2.76 14.883 23.828 1 97.31 383 ILE A C 1
ATOM 3008 O O . ILE A 1 383 ? 2.676 13.688 23.531 1 97.31 383 ILE A O 1
ATOM 3012 N N . PRO A 1 384 ? 2.477 15.336 25.047 1 96 384 PRO A N 1
ATOM 3013 C CA . PRO A 1 384 ? 1.993 14.391 26.047 1 96 384 PRO A CA 1
ATOM 3014 C C . PRO A 1 384 ? 0.577 13.898 25.766 1 96 384 PRO A C 1
ATOM 3016 O O . PRO A 1 384 ? -0.268 14.664 25.297 1 96 384 PRO A O 1
ATOM 3019 N N . LEU A 1 385 ? 0.292 12.656 26.016 1 94.56 385 LEU A N 1
ATOM 3020 C CA . LEU A 1 385 ? -1.014 12.078 25.719 1 94.56 385 LEU A CA 1
ATOM 3021 C C . LEU A 1 385 ? -1.907 12.078 26.953 1 94.56 385 LEU A C 1
ATOM 3023 O O . LEU A 1 385 ? -3.131 11.977 26.828 1 94.56 385 LEU A O 1
ATOM 3027 N N . TYR A 1 386 ? -1.226 12.102 28.078 1 87.56 386 TYR A N 1
ATOM 3028 C CA . TYR A 1 386 ? -1.98 12.07 29.328 1 87.56 386 TYR A CA 1
ATOM 3029 C C . TYR A 1 386 ? -2.518 13.453 29.672 1 87.56 386 TYR A C 1
ATOM 3031 O O . TYR A 1 386 ? -1.784 14.445 29.609 1 87.56 386 TYR A O 1
ATOM 3039 N N . SER A 1 387 ? -3.816 13.586 29.625 1 71.81 387 SER A N 1
ATOM 3040 C CA . SER A 1 387 ? -4.398 14.828 30.125 1 71.81 387 SER A CA 1
ATOM 3041 C C . SER A 1 387 ? -5.094 14.617 31.469 1 71.81 387 SER A C 1
ATOM 3043 O O . SER A 1 387 ? -5.938 13.727 31.594 1 71.81 387 SER A O 1
ATOM 3045 N N . ARG A 1 388 ? -4.547 15.219 32.594 1 54.94 388 ARG A N 1
ATOM 3046 C CA . ARG A 1 388 ? -5.215 15.148 33.906 1 54.94 388 ARG A CA 1
ATOM 3047 C C . ARG A 1 388 ? -6.664 15.609 33.781 1 54.94 388 ARG A C 1
ATOM 3049 O O . ARG A 1 388 ? -7.531 15.117 34.5 1 54.94 388 ARG A O 1
ATOM 3056 N N . ASP A 1 389 ? -6.902 16.578 33.031 1 52.06 389 ASP A N 1
ATOM 3057 C CA . ASP A 1 389 ? -8.25 17.141 33.031 1 52.06 389 ASP A CA 1
ATOM 3058 C C . ASP A 1 389 ? -9.227 16.188 32.344 1 52.06 389 ASP A C 1
ATOM 3060 O O . ASP A 1 389 ? -10.43 16.469 32.281 1 52.06 389 ASP A O 1
ATOM 3064 N N . ARG A 1 390 ? -8.898 15.266 31.578 1 45.88 390 ARG A N 1
ATOM 3065 C CA . ARG A 1 390 ? -9.82 14.32 30.953 1 45.88 390 ARG A CA 1
ATOM 3066 C C . ARG A 1 390 ? -10.461 13.406 32 1 45.88 390 ARG A C 1
ATOM 3068 O O . ARG A 1 390 ? -11.352 12.625 31.672 1 45.88 390 ARG A O 1
ATOM 3075 N N . GLY A 1 391 ? -9.992 13.141 33.125 1 35.66 391 GLY A N 1
ATOM 3076 C CA . GLY A 1 391 ? -10.586 12.344 34.188 1 35.66 391 GLY A CA 1
ATOM 3077 C C . GLY A 1 391 ? -11.922 12.891 34.656 1 35.66 391 GLY A C 1
ATOM 3078 O O . GLY A 1 391 ? -12.703 12.164 35.281 1 35.66 391 GLY A O 1
ATOM 3079 N N . SER A 1 392 ? -12.117 14.125 35.281 1 32.31 392 SER A N 1
ATOM 3080 C CA . SER A 1 392 ? -13.328 14.484 36 1 32.31 392 SER A CA 1
ATOM 3081 C C . SER A 1 392 ? -14.516 14.633 35.062 1 32.31 392 SER A C 1
ATOM 3083 O O . SER A 1 392 ? -15.617 14.984 35.5 1 32.31 392 SER A O 1
ATOM 3085 N N . SER A 1 393 ? -14.414 14.641 33.688 1 27.39 393 SER A N 1
ATOM 3086 C CA . SER A 1 393 ? -15.812 14.633 33.281 1 27.39 393 SER A CA 1
ATOM 3087 C C . SER A 1 393 ? -16.391 13.227 33.312 1 27.39 393 SER A C 1
ATOM 3089 O O . SER A 1 393 ? -15.68 12.242 33.094 1 27.39 393 SER A O 1
ATOM 3091 N N . MET B 1 1 ? 1.909 -36.531 -1.711 1 78.19 1 MET B N 1
ATOM 3092 C CA . MET B 1 1 ? 2.166 -35.125 -2.105 1 78.19 1 MET B CA 1
ATOM 3093 C C . MET B 1 1 ? 3.469 -34.625 -1.495 1 78.19 1 MET B C 1
ATOM 3095 O O . MET B 1 1 ? 3.955 -35.188 -0.509 1 78.19 1 MET B O 1
ATOM 3099 N N . PRO B 1 2 ? 4.105 -33.719 -2.156 1 78.25 2 PRO B N 1
ATOM 3100 C CA . PRO B 1 2 ? 5.316 -33.188 -1.535 1 78.25 2 PRO B CA 1
ATOM 3101 C C . PRO B 1 2 ? 5.133 -32.875 -0.052 1 78.25 2 PRO B C 1
ATOM 3103 O O . PRO B 1 2 ? 4.105 -32.312 0.341 1 78.25 2 PRO B O 1
ATOM 3106 N N . TRP B 1 3 ? 6.043 -33.25 0.767 1 79 3 TRP B N 1
ATOM 3107 C CA . TRP B 1 3 ? 6.105 -33 2.205 1 79 3 TRP B CA 1
ATOM 3108 C C . TRP B 1 3 ? 4.918 -33.656 2.918 1 79 3 TRP B C 1
ATOM 3110 O O . TRP B 1 3 ? 4.473 -33.156 3.957 1 79 3 TRP B O 1
ATOM 3120 N N . ASN B 1 4 ? 4.262 -34.656 2.262 1 83.88 4 ASN B N 1
ATOM 3121 C CA . ASN B 1 4 ? 3.086 -35.281 2.838 1 83.88 4 ASN B CA 1
ATOM 3122 C C . ASN B 1 4 ? 1.946 -34.281 3.037 1 83.88 4 ASN B C 1
ATOM 3124 O O . ASN B 1 4 ? 1.205 -34.375 4.02 1 83.88 4 ASN B O 1
ATOM 3128 N N . ALA B 1 5 ? 1.914 -33.312 2.193 1 88.06 5 ALA B N 1
ATOM 3129 C CA . ALA B 1 5 ? 0.848 -32.312 2.277 1 88.06 5 ALA B CA 1
ATOM 3130 C C . ALA B 1 5 ? -0.518 -32.969 2.039 1 88.06 5 ALA B C 1
ATOM 3132 O O . ALA B 1 5 ? -0.618 -34 1.378 1 88.06 5 ALA B O 1
ATOM 3133 N N . GLY B 1 6 ? -1.516 -32.375 2.672 1 92.94 6 GLY B N 1
ATOM 3134 C CA . GLY B 1 6 ? -2.877 -32.844 2.459 1 92.94 6 GLY B CA 1
ATOM 3135 C C . GLY B 1 6 ? -3.648 -32 1.464 1 92.94 6 GLY B C 1
ATOM 3136 O O . GLY B 1 6 ? -3.41 -30.797 1.348 1 92.94 6 GLY B O 1
ATOM 3137 N N . TYR B 1 7 ? -4.52 -32.656 0.761 1 95.38 7 TYR B N 1
ATOM 3138 C CA . TYR B 1 7 ? -5.379 -31.984 -0.199 1 95.38 7 TYR B CA 1
ATOM 3139 C C . TYR B 1 7 ? -6.789 -32.562 -0.17 1 95.38 7 TYR B C 1
ATOM 3141 O O . TYR B 1 7 ? -6.973 -33.781 -0.008 1 95.38 7 TYR B O 1
ATOM 3149 N N . ALA B 1 8 ? -7.723 -31.703 -0.259 1 94.69 8 ALA B N 1
ATOM 3150 C CA . ALA B 1 8 ? -9.117 -32.094 -0.414 1 94.69 8 ALA B CA 1
ATOM 3151 C C . ALA B 1 8 ? -9.898 -31.078 -1.231 1 94.69 8 ALA B C 1
ATOM 3153 O O . ALA B 1 8 ? -9.508 -29.906 -1.315 1 94.69 8 ALA B O 1
ATOM 3154 N N . GLU B 1 9 ? -10.93 -31.547 -1.913 1 93.38 9 GLU B N 1
ATOM 3155 C CA . GLU B 1 9 ? -11.789 -30.641 -2.67 1 93.38 9 GLU B CA 1
ATOM 3156 C C . GLU B 1 9 ? -13.234 -31.125 -2.674 1 93.38 9 GLU B C 1
ATOM 3158 O O . GLU B 1 9 ? -13.5 -32.312 -2.463 1 93.38 9 GLU B O 1
ATOM 3163 N N . ILE B 1 10 ? -14.109 -30.234 -2.799 1 89.19 10 ILE B N 1
ATOM 3164 C CA . ILE B 1 10 ? -15.516 -30.578 -2.961 1 89.19 10 ILE B CA 1
ATOM 3165 C C . ILE B 1 10 ? -16.141 -29.688 -4.043 1 89.19 10 ILE B C 1
ATOM 3167 O O . ILE B 1 10 ? -15.781 -28.516 -4.164 1 89.19 10 ILE B O 1
ATOM 3171 N N . ILE B 1 11 ? -16.953 -30.359 -4.832 1 86.44 11 ILE B N 1
ATOM 3172 C CA . ILE B 1 11 ? -17.672 -29.641 -5.871 1 86.44 11 ILE B CA 1
ATOM 3173 C C . ILE B 1 11 ? -19.109 -29.359 -5.402 1 86.44 11 ILE B C 1
ATOM 3175 O O . ILE B 1 11 ? -19.797 -30.266 -4.941 1 86.44 11 ILE B O 1
ATOM 3179 N N . ASN B 1 12 ? -19.391 -28.156 -5.457 1 78.69 12 ASN B N 1
ATOM 3180 C CA . ASN B 1 12 ? -20.781 -27.828 -5.18 1 78.69 12 ASN B CA 1
ATOM 3181 C C . ASN B 1 12 ? -21.609 -27.781 -6.457 1 78.69 12 ASN B C 1
ATOM 3183 O O . ASN B 1 12 ? -21.578 -26.781 -7.188 1 78.69 12 ASN B O 1
ATOM 3187 N N . ALA B 1 13 ? -22.391 -28.812 -6.664 1 68.81 13 ALA B N 1
ATOM 3188 C CA . ALA B 1 13 ? -23.109 -29.078 -7.906 1 68.81 13 ALA B CA 1
ATOM 3189 C C . ALA B 1 13 ? -24.203 -28.031 -8.133 1 68.81 13 ALA B C 1
ATOM 3191 O O . ALA B 1 13 ? -24.625 -27.797 -9.266 1 68.81 13 ALA B O 1
ATOM 3192 N N . GLU B 1 14 ? -24.562 -27.453 -7.086 1 67.81 14 GLU B N 1
ATOM 3193 C CA . GLU B 1 14 ? -25.625 -26.469 -7.281 1 67.81 14 GLU B CA 1
ATOM 3194 C C . GLU B 1 14 ? -25.094 -25.219 -7.973 1 67.81 14 GLU B C 1
ATOM 3196 O O . GLU B 1 14 ? -25.859 -24.484 -8.617 1 67.81 14 GLU B O 1
ATOM 3201 N N . LYS B 1 15 ? -23.828 -25.078 -7.848 1 68.69 15 LYS B N 1
ATOM 3202 C CA . LYS B 1 15 ? -23.234 -23.891 -8.422 1 68.69 15 LYS B CA 1
ATOM 3203 C C . LYS B 1 15 ? -22.812 -24.109 -9.875 1 68.69 15 LYS B C 1
ATOM 3205 O O . LYS B 1 15 ? -23.141 -23.328 -10.758 1 68.69 15 LYS B O 1
ATOM 3210 N N . SER B 1 16 ? -22.016 -25.141 -10.102 1 67.44 16 SER B N 1
ATOM 3211 C CA . SER B 1 16 ? -21.516 -25.406 -11.453 1 67.44 16 SER B CA 1
ATOM 3212 C C . SER B 1 16 ? -21.469 -26.906 -11.734 1 67.44 16 SER B C 1
ATOM 3214 O O . SER B 1 16 ? -21.344 -27.703 -10.812 1 67.44 16 SER B O 1
ATOM 3216 N N . GLU B 1 17 ? -21.734 -27.203 -13 1 69.31 17 GLU B N 1
ATOM 3217 C CA . GLU B 1 17 ? -21.703 -28.609 -13.445 1 69.31 17 GLU B CA 1
ATOM 3218 C C . GLU B 1 17 ? -20.297 -29.172 -13.344 1 69.31 17 GLU B C 1
ATOM 3220 O O . GLU B 1 17 ? -20.125 -30.375 -13.086 1 69.31 17 GLU B O 1
ATOM 3225 N N . PHE B 1 18 ? -19.328 -28.219 -13.484 1 74.38 18 PHE B N 1
ATOM 3226 C CA . PHE B 1 18 ? -17.953 -28.672 -13.461 1 74.38 18 PHE B CA 1
ATOM 3227 C C . PHE B 1 18 ? -17.188 -28.031 -12.305 1 74.38 18 PHE B C 1
ATOM 3229 O O . PHE B 1 18 ? -17.547 -26.953 -11.844 1 74.38 18 PHE B O 1
ATOM 3236 N N . ASN B 1 19 ? -16.312 -28.812 -11.805 1 80.19 19 ASN B N 1
ATOM 3237 C CA . ASN B 1 19 ? -15.414 -28.234 -10.812 1 80.19 19 ASN B CA 1
ATOM 3238 C C . ASN B 1 19 ? -14.562 -27.109 -11.398 1 80.19 19 ASN B C 1
ATOM 3240 O O . ASN B 1 19 ? -13.758 -27.344 -12.297 1 80.19 19 ASN B O 1
ATOM 3244 N N . GLU B 1 20 ? -14.742 -25.969 -10.914 1 89 20 GLU B N 1
ATOM 3245 C CA . GLU B 1 20 ? -14 -24.844 -11.461 1 89 20 GLU B CA 1
ATOM 3246 C C . GLU B 1 20 ? -12.656 -24.656 -10.75 1 89 20 GLU B C 1
ATOM 3248 O O . GLU B 1 20 ? -11.789 -23.938 -11.234 1 89 20 GLU B O 1
ATOM 3253 N N . ASP B 1 21 ? -12.539 -25.391 -9.688 1 92.25 21 ASP B N 1
ATOM 3254 C CA . ASP B 1 21 ? -11.266 -25.344 -8.992 1 92.25 21 ASP B CA 1
ATOM 3255 C C . ASP B 1 21 ? -10.273 -26.344 -9.594 1 92.25 21 ASP B C 1
ATOM 3257 O O . ASP B 1 21 ? -10.656 -27.422 -10.031 1 92.25 21 ASP B O 1
ATOM 3261 N N . GLN B 1 22 ? -9.094 -25.922 -9.688 1 95.12 22 GLN B N 1
ATOM 3262 C CA . GLN B 1 22 ? -7.984 -26.797 -10.055 1 95.12 22 GLN B CA 1
ATOM 3263 C C . GLN B 1 22 ? -6.836 -26.688 -9.055 1 95.12 22 GLN B C 1
ATOM 3265 O O . GLN B 1 22 ? -6.73 -25.688 -8.328 1 95.12 22 GLN B O 1
ATOM 3270 N N . ALA B 1 23 ? -6.113 -27.719 -8.977 1 96.81 23 ALA B N 1
ATOM 3271 C CA . ALA B 1 23 ? -4.938 -27.734 -8.109 1 96.81 23 ALA B CA 1
ATOM 3272 C C . ALA B 1 23 ? -3.76 -28.406 -8.812 1 96.81 23 ALA B C 1
ATOM 3274 O O . ALA B 1 23 ? -3.947 -29.172 -9.766 1 96.81 23 ALA B O 1
ATOM 3275 N N . ALA B 1 24 ? -2.604 -28.047 -8.445 1 96.94 24 ALA B N 1
ATOM 3276 C CA . ALA B 1 24 ? -1.369 -28.672 -8.93 1 96.94 24 ALA B CA 1
ATOM 3277 C C . ALA B 1 24 ? -0.302 -28.688 -7.84 1 96.94 24 ALA B C 1
ATOM 3279 O O . ALA B 1 24 ? -0.237 -27.781 -7.008 1 96.94 24 ALA B O 1
ATOM 3280 N N . CYS B 1 25 ? 0.457 -29.766 -7.758 1 95.94 25 CYS B N 1
ATOM 3281 C CA . CYS B 1 25 ? 1.584 -29.828 -6.836 1 95.94 25 CYS B CA 1
ATOM 3282 C C . CYS B 1 25 ? 2.666 -30.766 -7.367 1 95.94 25 CYS B C 1
ATOM 3284 O O . CYS B 1 25 ? 2.408 -31.578 -8.25 1 95.94 25 CYS B O 1
ATOM 3286 N N . GLY B 1 26 ? 3.898 -30.5 -6.988 1 95 26 GLY B N 1
ATOM 3287 C CA . GLY B 1 26 ? 5 -31.359 -7.406 1 95 26 GLY B CA 1
ATOM 3288 C C . GLY B 1 26 ? 6.359 -30.812 -7.023 1 95 26 GLY B C 1
ATOM 3289 O O . GLY B 1 26 ? 6.453 -29.797 -6.312 1 95 26 GLY B O 1
ATOM 3290 N N . GLN B 1 27 ? 7.285 -31.531 -7.418 1 94.31 27 GLN B N 1
ATOM 3291 C CA . GLN B 1 27 ? 8.672 -31.109 -7.215 1 94.31 27 GLN B CA 1
ATOM 3292 C C . GLN B 1 27 ? 9.133 -30.188 -8.328 1 94.31 27 GLN B C 1
ATOM 3294 O O . GLN B 1 27 ? 8.758 -30.359 -9.492 1 94.31 27 GLN B O 1
ATOM 3299 N N . LEU B 1 28 ? 9.812 -29.172 -7.914 1 93.88 28 LEU B N 1
ATOM 3300 C CA . LEU B 1 28 ? 10.438 -28.266 -8.867 1 93.88 28 LEU B CA 1
ATOM 3301 C C . LEU B 1 28 ? 11.922 -28.562 -9.023 1 93.88 28 LEU B C 1
ATOM 3303 O O . LEU B 1 28 ? 12.648 -28.656 -8.031 1 93.88 28 LEU B O 1
ATOM 3307 N N . SER B 1 29 ? 12.32 -28.875 -10.211 1 93.75 29 SER B N 1
ATOM 3308 C CA . SER B 1 29 ? 13.734 -29.062 -10.531 1 93.75 29 SER B CA 1
ATOM 3309 C C . SER B 1 29 ? 14.234 -27.984 -11.477 1 93.75 29 SER B C 1
ATOM 3311 O O . SER B 1 29 ? 13.836 -27.938 -12.648 1 93.75 29 SER B O 1
ATOM 3313 N N . ILE B 1 30 ? 15.078 -27.188 -10.953 1 94.06 30 ILE B N 1
ATOM 3314 C CA . ILE B 1 30 ? 15.57 -26.031 -11.68 1 94.06 30 ILE B CA 1
ATOM 3315 C C . ILE B 1 30 ? 17 -26.281 -12.164 1 94.06 30 ILE B C 1
ATOM 3317 O O . ILE B 1 30 ? 17.922 -26.391 -11.352 1 94.06 30 ILE B O 1
ATOM 3321 N N . ARG B 1 31 ? 17.188 -26.328 -13.422 1 90.56 31 ARG B N 1
ATOM 3322 C CA . ARG B 1 31 ? 18.5 -26.625 -14 1 90.56 31 ARG B CA 1
ATOM 3323 C C . ARG B 1 31 ? 19.438 -25.438 -13.82 1 90.56 31 ARG B C 1
ATOM 3325 O O . ARG B 1 31 ? 19.062 -24.297 -14.047 1 90.56 31 ARG B O 1
ATOM 3332 N N . ARG B 1 32 ? 20.672 -25.781 -13.352 1 83.94 32 ARG B N 1
ATOM 3333 C CA . ARG B 1 32 ? 21.703 -24.766 -13.227 1 83.94 32 ARG B CA 1
ATOM 3334 C C . ARG B 1 32 ? 22.656 -24.812 -14.414 1 83.94 32 ARG B C 1
ATOM 3336 O O . ARG B 1 32 ? 22.984 -25.891 -14.922 1 83.94 32 ARG B O 1
ATOM 3343 N N . SER B 1 33 ? 22.609 -23.922 -15.344 1 65.19 33 SER B N 1
ATOM 3344 C CA . SER B 1 33 ? 23.547 -23.969 -16.469 1 65.19 33 SER B CA 1
ATOM 3345 C C . SER B 1 33 ? 24.969 -23.672 -16 1 65.19 33 SER B C 1
ATOM 3347 O O . SER B 1 33 ? 25.188 -22.797 -15.172 1 65.19 33 SER B O 1
ATOM 3349 N N . ASP B 1 34 ? 25.75 -24.609 -15.789 1 54.16 34 ASP B N 1
ATOM 3350 C CA . ASP B 1 34 ? 27.156 -24.328 -15.57 1 54.16 34 ASP B CA 1
ATOM 3351 C C . ASP B 1 34 ? 27.688 -23.328 -16.609 1 54.16 34 ASP B C 1
ATOM 3353 O O . ASP B 1 34 ? 27.469 -23.5 -17.797 1 54.16 34 ASP B O 1
ATOM 3357 N N . PHE B 1 35 ? 27.578 -22.047 -16.359 1 48.03 35 PHE B N 1
ATOM 3358 C CA . PHE B 1 35 ? 28.328 -21.172 -17.25 1 48.03 35 PHE B CA 1
ATOM 3359 C C . PHE B 1 35 ? 29.719 -21.734 -17.516 1 48.03 35 PHE B C 1
ATOM 3361 O O . PHE B 1 35 ? 30.656 -21.438 -16.781 1 48.03 35 PHE B O 1
ATOM 3368 N N . ALA B 1 36 ? 29.969 -22.859 -17.844 1 42.75 36 ALA B N 1
ATOM 3369 C CA . ALA B 1 36 ? 31.328 -23.156 -18.312 1 42.75 36 ALA B CA 1
ATOM 3370 C C . ALA B 1 36 ? 31.75 -22.172 -19.391 1 42.75 36 ALA B C 1
ATOM 3372 O O . ALA B 1 36 ? 30.953 -21.797 -20.25 1 42.75 36 ALA B O 1
ATOM 3373 N N . THR B 1 37 ? 32.688 -21.125 -19.141 1 42.75 37 THR B N 1
ATOM 3374 C CA . THR B 1 37 ? 33.406 -20.328 -20.094 1 42.75 37 THR B CA 1
ATOM 3375 C C . THR B 1 37 ? 33.562 -21.062 -21.422 1 42.75 37 THR B C 1
ATOM 3377 O O . THR B 1 37 ? 33.594 -22.297 -21.453 1 42.75 37 THR B O 1
ATOM 3380 N N . GLU B 1 38 ? 33.344 -20.391 -22.531 1 41.19 38 GLU B N 1
ATOM 3381 C CA . GLU B 1 38 ? 33.625 -20.812 -23.906 1 41.19 38 GLU B CA 1
ATOM 3382 C C . GLU B 1 38 ? 34.812 -21.781 -23.938 1 41.19 38 GLU B C 1
ATOM 3384 O O . GLU B 1 38 ? 34.844 -22.656 -24.812 1 41.19 38 GLU B O 1
ATOM 3389 N N . GLU B 1 39 ? 35.938 -21.422 -23.234 1 42.41 39 GLU B N 1
ATOM 3390 C CA . GLU B 1 39 ? 37.188 -22.188 -23.469 1 42.41 39 GLU B CA 1
ATOM 3391 C C . GLU B 1 39 ? 36.969 -23.672 -23.172 1 42.41 39 GLU B C 1
ATOM 3393 O O . GLU B 1 39 ? 37.75 -24.516 -23.609 1 42.41 39 GLU B O 1
ATOM 3398 N N . ASP B 1 40 ? 36.156 -23.953 -22.156 1 41.31 40 ASP B N 1
ATOM 3399 C CA . ASP B 1 40 ? 36.094 -25.375 -21.844 1 41.31 40 ASP B CA 1
ATOM 3400 C C . ASP B 1 40 ? 35 -26.078 -22.641 1 41.31 40 ASP B C 1
ATOM 3402 O O . ASP B 1 40 ? 34 -26.547 -22.062 1 41.31 40 ASP B O 1
ATOM 3406 N N . GLU B 1 41 ? 34.594 -25.625 -23.719 1 41.91 41 GLU B N 1
ATOM 3407 C CA . GLU B 1 41 ? 33.719 -26.281 -24.656 1 41.91 41 GLU B CA 1
ATOM 3408 C C . GLU B 1 41 ? 33.969 -27.781 -24.703 1 41.91 41 GLU B C 1
ATOM 3410 O O . GLU B 1 41 ? 33.031 -28.578 -24.953 1 41.91 41 GLU B O 1
ATOM 3415 N N . GLU B 1 42 ? 35.281 -28.062 -24.844 1 44.47 42 GLU B N 1
ATOM 3416 C CA . GLU B 1 42 ? 35.562 -29.484 -25.047 1 44.47 42 GLU B CA 1
ATOM 3417 C C . GLU B 1 42 ? 34.969 -30.344 -23.953 1 44.47 42 GLU B C 1
ATOM 3419 O O . GLU B 1 42 ? 34.531 -31.469 -24.219 1 44.47 42 GLU B O 1
ATOM 3424 N N . TRP B 1 43 ? 35.25 -29.953 -22.641 1 39.75 43 TRP B N 1
ATOM 3425 C CA . TRP B 1 43 ? 34.812 -30.812 -21.531 1 39.75 43 TRP B CA 1
ATOM 3426 C C . TRP B 1 43 ? 33.375 -30.516 -21.156 1 39.75 43 TRP B C 1
ATOM 3428 O O . TRP B 1 43 ? 32.938 -30.828 -20.047 1 39.75 43 TRP B O 1
ATOM 3438 N N . LEU B 1 44 ? 32.656 -29.719 -21.766 1 44.09 44 LEU B N 1
ATOM 3439 C CA . LEU B 1 44 ? 31.219 -29.5 -21.516 1 44.09 44 LEU B CA 1
ATOM 3440 C C . LEU B 1 44 ? 30.484 -30.828 -21.438 1 44.09 44 LEU B C 1
ATOM 3442 O O . LEU B 1 44 ? 29.25 -30.859 -21.281 1 44.09 44 LEU B O 1
ATOM 3446 N N . THR B 1 45 ? 31.047 -31.875 -22.047 1 46.31 45 THR B N 1
ATOM 3447 C CA . THR B 1 45 ? 30.312 -33.125 -22.016 1 46.31 45 THR B CA 1
ATOM 3448 C C . THR B 1 45 ? 29.75 -33.406 -20.625 1 46.31 45 THR B C 1
ATOM 3450 O O . THR B 1 45 ? 28.609 -33.812 -20.484 1 46.31 45 THR B O 1
ATOM 3453 N N . LEU B 1 46 ? 30.656 -33.969 -19.578 1 47.19 46 LEU B N 1
ATOM 3454 C CA . LEU B 1 46 ? 30.219 -34.719 -18.406 1 47.19 46 LEU B CA 1
ATOM 3455 C C . LEU B 1 46 ? 29.859 -33.781 -17.266 1 47.19 46 LEU B C 1
ATOM 3457 O O . LEU B 1 46 ? 29.906 -34.156 -16.094 1 47.19 46 LEU B O 1
ATOM 3461 N N . CYS B 1 47 ? 29.891 -32.531 -17.469 1 51.09 47 CYS B N 1
ATOM 3462 C CA . CYS B 1 47 ? 29.656 -31.812 -16.219 1 51.09 47 CYS B CA 1
ATOM 3463 C C . CYS B 1 47 ? 28.266 -32.094 -15.68 1 51.09 47 CYS B C 1
ATOM 3465 O O . CYS B 1 47 ? 27.281 -32 -16.406 1 51.09 47 CYS B O 1
ATOM 3467 N N . PRO B 1 48 ? 28.203 -32.812 -14.617 1 59.94 48 PRO B N 1
ATOM 3468 C CA . PRO B 1 48 ? 26.922 -33.125 -13.977 1 59.94 48 PRO B CA 1
ATOM 3469 C C . PRO B 1 48 ? 26.016 -31.906 -13.844 1 59.94 48 PRO B C 1
ATOM 3471 O O . PRO B 1 48 ? 26.5 -30.812 -13.508 1 59.94 48 PRO B O 1
ATOM 3474 N N . VAL B 1 49 ? 24.984 -31.859 -14.625 1 69.56 49 VAL B N 1
ATOM 3475 C CA . VAL B 1 49 ? 23.938 -30.844 -14.5 1 69.56 49 VAL B CA 1
ATOM 3476 C C . VAL B 1 49 ? 23.453 -30.781 -13.047 1 69.56 49 VAL B C 1
ATOM 3478 O O . VAL B 1 49 ? 23.094 -31.797 -12.461 1 69.56 49 VAL B O 1
ATOM 3481 N N . GLU B 1 50 ? 23.734 -29.656 -12.391 1 83.44 50 GLU B N 1
ATOM 3482 C CA . GLU B 1 50 ? 23.25 -29.453 -11.031 1 83.44 50 GLU B CA 1
ATOM 3483 C C . GLU B 1 50 ? 21.844 -28.859 -11.039 1 83.44 50 GLU B C 1
ATOM 3485 O O . GLU B 1 50 ? 21.469 -28.141 -11.961 1 83.44 50 GLU B O 1
ATOM 3490 N N . PHE B 1 51 ? 21.062 -29.375 -10.156 1 88.62 51 PHE B N 1
ATOM 3491 C CA . PHE B 1 51 ? 19.688 -28.906 -10.055 1 88.62 51 PHE B CA 1
ATOM 3492 C C . PHE B 1 51 ? 19.422 -28.297 -8.688 1 88.62 51 PHE B C 1
ATOM 3494 O O . PHE B 1 51 ? 19.906 -28.797 -7.672 1 88.62 51 PHE B O 1
ATOM 3501 N N . LEU B 1 52 ? 18.812 -27.156 -8.781 1 92 52 LEU B N 1
ATOM 3502 C CA . LEU B 1 52 ? 18.172 -26.641 -7.57 1 92 52 LEU B CA 1
ATOM 3503 C C . LEU B 1 52 ? 16.781 -27.234 -7.402 1 92 52 LEU B C 1
ATOM 3505 O O . LEU B 1 52 ? 15.961 -27.172 -8.32 1 92 52 LEU B O 1
ATOM 3509 N N . THR B 1 53 ? 16.5 -27.844 -6.285 1 93.31 53 THR B N 1
ATOM 3510 C CA . THR B 1 53 ? 15.219 -28.531 -6.094 1 93.31 53 THR B CA 1
ATOM 3511 C C . THR B 1 53 ? 14.328 -27.75 -5.137 1 93.31 53 THR B C 1
ATOM 3513 O O . THR B 1 53 ? 14.82 -27.109 -4.199 1 93.31 53 THR B O 1
ATOM 3516 N N . GLY B 1 54 ? 13.078 -27.766 -5.426 1 94.38 54 GLY B N 1
ATOM 3517 C CA . GLY B 1 54 ? 12.039 -27.172 -4.594 1 94.38 54 GLY B CA 1
ATOM 3518 C C . GLY B 1 54 ? 10.703 -27.875 -4.711 1 94.38 54 GLY B C 1
ATOM 3519 O O . GLY B 1 54 ? 10.617 -28.969 -5.285 1 94.38 54 GLY B O 1
ATOM 3520 N N . HIS B 1 55 ? 9.734 -27.391 -4.039 1 96.19 55 HIS B N 1
ATOM 3521 C CA . HIS B 1 55 ? 8.383 -27.938 -4.09 1 96.19 55 HIS B CA 1
ATOM 3522 C C . HIS B 1 55 ? 7.367 -26.859 -4.441 1 96.19 55 HIS B C 1
ATOM 3524 O O . HIS B 1 55 ? 7.602 -25.672 -4.195 1 96.19 55 HIS B O 1
ATOM 3530 N N . TYR B 1 56 ? 6.328 -27.297 -5.051 1 97.38 56 TYR B N 1
ATOM 3531 C CA . TYR B 1 56 ? 5.312 -26.422 -5.625 1 97.38 56 TYR B CA 1
ATOM 3532 C C . TYR B 1 56 ? 3.912 -26.891 -5.246 1 97.38 56 TYR B C 1
ATOM 3534 O O . TYR B 1 56 ? 3.6 -28.078 -5.355 1 97.38 56 TYR B O 1
ATOM 3542 N N . TRP B 1 57 ? 3.035 -26.031 -4.648 1 98.31 57 TRP B N 1
ATOM 3543 C CA . TRP B 1 57 ? 1.606 -26.219 -4.426 1 98.31 57 TRP B CA 1
ATOM 3544 C C . TRP B 1 57 ? 0.804 -25.047 -4.984 1 98.31 57 TRP B C 1
ATOM 3546 O O . TRP B 1 57 ? 1.131 -23.891 -4.73 1 98.31 57 TRP B O 1
ATOM 3556 N N . ALA B 1 58 ? -0.253 -25.344 -5.746 1 98.75 58 ALA B N 1
ATOM 3557 C CA . ALA B 1 58 ? -1.004 -24.25 -6.359 1 98.75 58 ALA B CA 1
ATOM 3558 C C . ALA B 1 58 ? -2.5 -24.547 -6.375 1 98.75 58 ALA B C 1
ATOM 3560 O O . ALA B 1 58 ? -2.904 -25.703 -6.574 1 98.75 58 ALA B O 1
ATOM 3561 N N . LEU B 1 59 ? -3.271 -23.578 -6.094 1 98.62 59 LEU B N 1
ATOM 3562 C CA . LEU B 1 59 ? -4.727 -23.625 -6.207 1 98.62 59 LEU B CA 1
ATOM 3563 C C . LEU B 1 59 ? -5.219 -22.594 -7.215 1 98.62 59 LEU B C 1
ATOM 3565 O O . LEU B 1 59 ? -4.734 -21.453 -7.246 1 98.62 59 LEU B O 1
ATOM 3569 N N . PHE B 1 60 ? -6.125 -23.016 -8.062 1 98.62 60 PHE B N 1
ATOM 3570 C CA . PHE B 1 60 ? -6.73 -22.156 -9.07 1 98.62 60 PHE B CA 1
ATOM 3571 C C . PHE B 1 60 ? -8.25 -22.203 -8.977 1 98.62 60 PHE B C 1
ATOM 3573 O O . PHE B 1 60 ? -8.859 -23.266 -9.117 1 98.62 60 PHE B O 1
ATOM 3580 N N . ASP B 1 61 ? -8.844 -21.062 -8.672 1 96.94 61 ASP B N 1
ATOM 3581 C CA . ASP B 1 61 ? -10.297 -20.938 -8.625 1 96.94 61 ASP B CA 1
ATOM 3582 C C . ASP B 1 61 ? -10.836 -20.297 -9.898 1 96.94 61 ASP B C 1
ATOM 3584 O O . ASP B 1 61 ? -10.727 -19.078 -10.078 1 96.94 61 ASP B O 1
ATOM 3588 N N . GLY B 1 62 ? -11.484 -21.109 -10.688 1 95.94 62 GLY B N 1
ATOM 3589 C CA . GLY B 1 62 ? -11.945 -20.656 -11.984 1 95.94 62 GLY B CA 1
ATOM 3590 C C . GLY B 1 62 ? -13.281 -19.938 -11.922 1 95.94 62 GLY B C 1
ATOM 3591 O O . GLY B 1 62 ? -14.102 -20.203 -11.047 1 95.94 62 GLY B O 1
ATOM 3592 N N . HIS B 1 63 ? -13.531 -19.078 -12.859 1 93.56 63 HIS B N 1
ATOM 3593 C CA . HIS B 1 63 ? -14.812 -18.438 -13.086 1 93.56 63 HIS B CA 1
ATOM 3594 C C . HIS B 1 63 ? -15.086 -18.266 -14.578 1 93.56 63 HIS B C 1
ATOM 3596 O O . HIS B 1 63 ? -14.156 -18.094 -15.367 1 93.56 63 HIS B O 1
ATOM 3602 N N . GLY B 1 64 ? -16.328 -18.312 -14.953 1 91.25 64 GLY B N 1
ATOM 3603 C CA . GLY B 1 64 ? -16.656 -18.312 -16.375 1 91.25 64 GLY B CA 1
ATOM 3604 C C . GLY B 1 64 ? -16.328 -19.625 -17.062 1 91.25 64 GLY B C 1
ATOM 3605 O O . GLY B 1 64 ? -16.062 -19.641 -18.266 1 91.25 64 GLY B O 1
ATOM 3606 N N . GLY B 1 65 ? -16.25 -20.734 -16.297 1 89.94 65 GLY B N 1
ATOM 3607 C CA . GLY B 1 65 ? -15.867 -22.047 -16.766 1 89.94 65 GLY B CA 1
ATOM 3608 C C . GLY B 1 65 ? -14.562 -22.547 -16.172 1 89.94 65 GLY B C 1
ATOM 3609 O O . GLY B 1 65 ? -13.805 -21.766 -15.586 1 89.94 65 GLY B O 1
ATOM 3610 N N . PRO B 1 66 ? -14.258 -23.766 -16.344 1 92.88 66 PRO B N 1
ATOM 3611 C CA . PRO B 1 66 ? -13.07 -24.344 -15.719 1 92.88 66 PRO B CA 1
ATOM 3612 C C . PRO B 1 66 ? -11.82 -24.203 -16.594 1 92.88 66 PRO B C 1
ATOM 3614 O O . PRO B 1 66 ? -10.711 -24.484 -16.125 1 92.88 66 PRO B O 1
ATOM 3617 N N . THR B 1 67 ? -11.945 -23.797 -17.828 1 95.5 67 THR B N 1
ATOM 3618 C CA . THR B 1 67 ? -10.883 -23.891 -18.828 1 95.5 67 THR B CA 1
ATOM 3619 C C . THR B 1 67 ? -9.664 -23.094 -18.391 1 95.5 67 THR B C 1
ATOM 3621 O O . THR B 1 67 ? -8.531 -23.578 -18.469 1 95.5 67 THR B O 1
ATOM 3624 N N . ALA B 1 68 ? -9.859 -21.859 -17.953 1 97.69 68 ALA B N 1
ATOM 3625 C CA . ALA B 1 68 ? -8.742 -21.031 -17.531 1 97.69 68 ALA B CA 1
ATOM 3626 C C . ALA B 1 68 ? -7.973 -21.688 -16.375 1 97.69 68 ALA B C 1
ATOM 3628 O O . ALA B 1 68 ? -6.738 -21.688 -16.375 1 97.69 68 ALA B O 1
ATOM 3629 N N . ALA B 1 69 ? -8.672 -22.219 -15.445 1 97.88 69 ALA B N 1
ATOM 3630 C CA . ALA B 1 69 ? -8.039 -22.875 -14.297 1 97.88 69 ALA B CA 1
ATOM 3631 C C . ALA B 1 69 ? -7.262 -24.109 -14.742 1 97.88 69 ALA B C 1
ATOM 3633 O O . ALA B 1 69 ? -6.168 -24.375 -14.234 1 97.88 69 ALA B O 1
ATOM 3634 N N . ILE B 1 70 ? -7.82 -24.844 -15.602 1 97.5 70 ILE B N 1
ATOM 3635 C CA . ILE B 1 70 ? -7.152 -26.031 -16.125 1 97.5 70 ILE B CA 1
ATOM 3636 C C . ILE B 1 70 ? -5.855 -25.625 -16.828 1 97.5 70 ILE B C 1
ATOM 3638 O O . ILE B 1 70 ? -4.805 -26.234 -16.594 1 97.5 70 ILE B O 1
ATOM 3642 N N . LEU B 1 71 ? -5.949 -24.609 -17.672 1 98.12 71 LEU B N 1
ATOM 3643 C CA . LEU B 1 71 ? -4.766 -24.125 -18.359 1 98.12 71 LEU B CA 1
ATOM 3644 C C . LEU B 1 71 ? -3.707 -23.641 -17.375 1 98.12 71 LEU B C 1
ATOM 3646 O O . LEU B 1 71 ? -2.52 -23.938 -17.547 1 98.12 71 LEU B O 1
ATOM 3650 N N . ALA B 1 72 ? -4.125 -22.906 -16.391 1 98.69 72 ALA B N 1
ATOM 3651 C CA . ALA B 1 72 ? -3.195 -22.406 -15.383 1 98.69 72 ALA B CA 1
ATOM 3652 C C . ALA B 1 72 ? -2.51 -23.562 -14.648 1 98.69 72 ALA B C 1
ATOM 3654 O O . ALA B 1 72 ? -1.292 -23.547 -14.453 1 98.69 72 ALA B O 1
ATOM 3655 N N . ALA B 1 73 ? -3.252 -24.578 -14.25 1 98.25 73 ALA B N 1
ATOM 3656 C CA . ALA B 1 73 ? -2.734 -25.734 -13.523 1 98.25 73 ALA B CA 1
ATOM 3657 C C . ALA B 1 73 ? -1.693 -26.484 -14.352 1 98.25 73 ALA B C 1
ATOM 3659 O O . ALA B 1 73 ? -0.746 -27.047 -13.805 1 98.25 73 ALA B O 1
ATOM 3660 N N . ASN B 1 74 ? -1.84 -26.375 -15.594 1 97.81 74 ASN B N 1
ATOM 3661 C CA . ASN B 1 74 ? -0.961 -27.125 -16.484 1 97.81 74 ASN B CA 1
ATOM 3662 C C . ASN B 1 74 ? 0.207 -26.281 -16.969 1 97.81 74 ASN B C 1
ATOM 3664 O O . ASN B 1 74 ? 1.127 -26.781 -17.609 1 97.81 74 ASN B O 1
ATOM 3668 N N . THR B 1 75 ? 0.167 -25 -16.734 1 98.25 75 THR B N 1
ATOM 3669 C CA . THR B 1 75 ? 1.13 -24.125 -17.406 1 98.25 75 THR B CA 1
ATOM 3670 C C . THR B 1 75 ? 1.982 -23.375 -16.391 1 98.25 75 THR B C 1
ATOM 3672 O O . THR B 1 75 ? 3.172 -23.141 -16.625 1 98.25 75 THR B O 1
ATOM 3675 N N . LEU B 1 76 ? 1.426 -22.938 -15.297 1 98.69 76 LEU B N 1
ATOM 3676 C CA . LEU B 1 76 ? 2.086 -21.984 -14.406 1 98.69 76 LEU B CA 1
ATOM 3677 C C . LEU B 1 76 ? 3.371 -22.578 -13.836 1 98.69 76 LEU B C 1
ATOM 3679 O O . LEU B 1 76 ? 4.383 -21.875 -13.727 1 98.69 76 LEU B O 1
ATOM 3683 N N . HIS B 1 77 ? 3.379 -23.891 -13.453 1 98.06 77 HIS B N 1
ATOM 3684 C CA . HIS B 1 77 ? 4.574 -24.516 -12.898 1 98.06 77 HIS B CA 1
ATOM 3685 C C . HIS B 1 77 ? 5.723 -24.484 -13.898 1 98.06 77 HIS B C 1
ATOM 3687 O O . HIS B 1 77 ? 6.883 -24.312 -13.523 1 98.06 77 HIS B O 1
ATOM 3693 N N . SER B 1 78 ? 5.414 -24.672 -15.172 1 98 78 SER B N 1
ATOM 3694 C CA . SER B 1 78 ? 6.43 -24.625 -16.219 1 98 78 SER B CA 1
ATOM 3695 C C . SER B 1 78 ? 6.965 -23.219 -16.422 1 98 78 SER B C 1
ATOM 3697 O O . SER B 1 78 ? 8.164 -23.016 -16.641 1 98 78 SER B O 1
ATOM 3699 N N . CYS B 1 79 ? 6.012 -22.25 -16.438 1 98.31 79 CYS B N 1
ATOM 3700 C CA . CYS B 1 79 ? 6.441 -20.844 -16.5 1 98.31 79 CYS B CA 1
ATOM 3701 C C . CYS B 1 79 ? 7.387 -20.516 -15.359 1 98.31 79 CYS B C 1
ATOM 3703 O O . CYS B 1 79 ? 8.422 -19.875 -15.57 1 98.31 79 CYS B O 1
ATOM 3705 N N . LEU B 1 80 ? 7.02 -20.953 -14.188 1 98.5 80 LEU B N 1
ATOM 3706 C CA . LEU B 1 80 ? 7.832 -20.672 -13.008 1 98.5 80 LEU B CA 1
ATOM 3707 C C . LEU B 1 80 ? 9.211 -21.312 -13.133 1 98.5 80 LEU B C 1
ATOM 3709 O O . LEU B 1 80 ? 10.227 -20.672 -12.836 1 98.5 80 LEU B O 1
ATOM 3713 N N . ARG B 1 81 ? 9.289 -22.547 -13.516 1 97.5 81 ARG B N 1
ATOM 3714 C CA . ARG B 1 81 ? 10.562 -23.234 -13.719 1 97.5 81 ARG B CA 1
ATOM 3715 C C . ARG B 1 81 ? 11.445 -22.469 -14.688 1 97.5 81 ARG B C 1
ATOM 3717 O O . ARG B 1 81 ? 12.625 -22.234 -14.414 1 97.5 81 ARG B O 1
ATOM 3724 N N . ARG B 1 82 ? 10.875 -22.031 -15.797 1 97.06 82 ARG B N 1
ATOM 3725 C CA . ARG B 1 82 ? 11.625 -21.297 -16.812 1 97.06 82 ARG B CA 1
ATOM 3726 C C . ARG B 1 82 ? 12.156 -19.984 -16.25 1 97.06 82 ARG B C 1
ATOM 3728 O O . ARG B 1 82 ? 13.312 -19.625 -16.469 1 97.06 82 ARG B O 1
ATOM 3735 N N . GLN B 1 83 ? 11.273 -19.281 -15.562 1 97.62 83 GLN B N 1
ATOM 3736 C CA . GLN B 1 83 ? 11.68 -18 -15.008 1 97.62 83 GLN B CA 1
ATOM 3737 C C . GLN B 1 83 ? 12.773 -18.188 -13.953 1 97.62 83 GLN B C 1
ATOM 3739 O O . GLN B 1 83 ? 13.711 -17.375 -13.883 1 97.62 83 GLN B O 1
ATOM 3744 N N . LEU B 1 84 ? 12.664 -19.219 -13.117 1 97.56 84 LEU B N 1
ATOM 3745 C CA . LEU B 1 84 ? 13.68 -19.484 -12.102 1 97.56 84 LEU B CA 1
ATOM 3746 C C . LEU B 1 84 ? 14.992 -19.906 -12.75 1 97.56 84 LEU B C 1
ATOM 3748 O O . L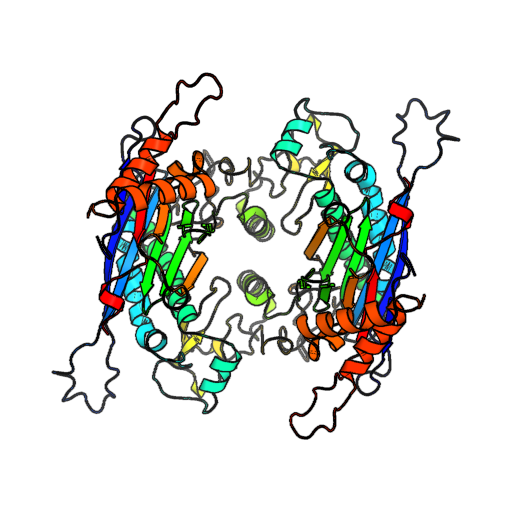EU B 1 84 ? 16.062 -19.516 -12.297 1 97.56 84 LEU B O 1
ATOM 3752 N N . GLU B 1 85 ? 14.93 -20.719 -13.781 1 96.31 85 GLU B N 1
ATOM 3753 C CA . GLU B 1 85 ? 16.125 -21.156 -14.484 1 96.31 85 GLU B CA 1
ATOM 3754 C C . GLU B 1 85 ? 16.875 -19.969 -15.094 1 96.31 85 GLU B C 1
ATOM 3756 O O . GLU B 1 85 ? 18.109 -19.922 -15.07 1 96.31 85 GLU B O 1
ATOM 3761 N N . ALA B 1 86 ? 16.094 -19.031 -15.609 1 94.62 86 ALA B N 1
ATOM 3762 C CA . ALA B 1 86 ? 16.688 -17.859 -16.25 1 94.62 86 ALA B CA 1
ATOM 3763 C C . ALA B 1 86 ? 17.469 -17.016 -15.258 1 94.62 86 ALA B C 1
ATOM 3765 O O . ALA B 1 86 ? 18.359 -16.266 -15.648 1 94.62 86 ALA B O 1
ATOM 3766 N N . VAL B 1 87 ? 17.203 -17.172 -13.969 1 95.38 87 VAL B N 1
ATOM 3767 C CA . VAL B 1 87 ? 17.859 -16.312 -12.984 1 95.38 87 VAL B CA 1
ATOM 3768 C C . VAL B 1 87 ? 18.516 -17.188 -11.906 1 95.38 87 VAL B C 1
ATOM 3770 O O . VAL B 1 87 ? 18.781 -16.703 -10.805 1 95.38 87 VAL B O 1
ATOM 3773 N N . VAL B 1 88 ? 18.75 -18.406 -12.133 1 94.12 88 VAL B N 1
ATOM 3774 C CA . VAL B 1 88 ? 19.156 -19.406 -11.148 1 94.12 88 VAL B CA 1
ATOM 3775 C C . VAL B 1 88 ? 20.484 -18.984 -10.508 1 94.12 88 VAL B C 1
ATOM 3777 O O . VAL B 1 88 ? 20.703 -19.219 -9.312 1 94.12 88 VAL B O 1
ATOM 3780 N N . GLU B 1 89 ? 21.359 -18.375 -11.266 1 91.44 89 GLU B N 1
ATOM 3781 C CA . GLU B 1 89 ? 22.625 -17.922 -10.719 1 91.44 89 GLU B CA 1
ATOM 3782 C C . GLU B 1 89 ? 22.422 -16.875 -9.633 1 91.44 89 GLU B C 1
ATOM 3784 O O . GLU B 1 89 ? 23.203 -16.797 -8.672 1 91.44 89 GLU B O 1
ATOM 3789 N N . GLY B 1 90 ? 21.406 -16.047 -9.852 1 93.12 90 GLY B N 1
ATOM 3790 C CA . GLY B 1 90 ? 21.062 -15.055 -8.836 1 93.12 90 GLY B CA 1
ATOM 3791 C C . GLY B 1 90 ? 20.406 -15.664 -7.609 1 93.12 90 GLY B C 1
ATOM 3792 O O . GLY B 1 90 ? 20.562 -15.156 -6.5 1 93.12 90 GLY B O 1
ATOM 3793 N N . VAL B 1 91 ? 19.781 -16.75 -7.766 1 93.94 91 VAL B N 1
ATOM 3794 C CA . VAL B 1 91 ? 19.031 -17.406 -6.699 1 93.94 91 VAL B CA 1
ATOM 3795 C C . VAL B 1 91 ? 19.984 -18.203 -5.809 1 93.94 91 VAL B C 1
ATOM 3797 O O . VAL B 1 91 ? 19.828 -18.234 -4.586 1 93.94 91 VAL B O 1
ATOM 3800 N N . VAL B 1 92 ? 21 -18.828 -6.398 1 92.56 92 VAL B N 1
ATOM 3801 C CA . VAL B 1 92 ? 21.875 -19.75 -5.66 1 92.56 92 VAL B CA 1
ATOM 3802 C C . VAL B 1 92 ? 23.016 -18.969 -5.02 1 92.56 92 VAL B C 1
ATOM 3804 O O . VAL B 1 92 ? 23.688 -19.469 -4.109 1 92.56 92 VAL B O 1
ATOM 3807 N N . ALA B 1 93 ? 23.25 -17.766 -5.531 1 90.75 93 ALA B N 1
ATOM 3808 C CA . ALA B 1 93 ? 24.344 -16.969 -4.996 1 90.75 93 ALA B CA 1
ATOM 3809 C C . ALA B 1 93 ? 24.016 -16.469 -3.588 1 90.75 93 ALA B C 1
ATOM 3811 O O . ALA B 1 93 ? 22.859 -16.375 -3.205 1 90.75 93 ALA B O 1
ATOM 3812 N N . THR B 1 94 ? 25.047 -16.266 -2.797 1 89.75 94 THR B N 1
ATOM 3813 C CA . THR B 1 94 ? 24.859 -15.664 -1.479 1 89.75 94 THR B CA 1
ATOM 3814 C C . THR B 1 94 ? 24.25 -14.266 -1.603 1 89.75 94 THR B C 1
ATOM 3816 O O . THR B 1 94 ? 23.344 -13.914 -0.853 1 89.75 94 THR B O 1
ATOM 3819 N N . GLN B 1 95 ? 24.844 -13.555 -2.516 1 92.62 95 GLN B N 1
ATOM 3820 C CA . GLN B 1 95 ? 24.328 -12.25 -2.938 1 92.62 95 GLN B CA 1
ATOM 3821 C C . GLN B 1 95 ? 24.156 -12.195 -4.449 1 92.62 95 GLN B C 1
ATOM 3823 O O . GLN B 1 95 ? 25.078 -12.5 -5.203 1 92.62 95 GLN B O 1
ATOM 3828 N N . PRO B 1 96 ? 22.922 -11.859 -4.797 1 95.31 96 PRO B N 1
ATOM 3829 C CA . PRO B 1 96 ? 22.719 -11.828 -6.246 1 95.31 96 PRO B CA 1
ATOM 3830 C C . PRO B 1 96 ? 23.719 -10.914 -6.961 1 95.31 96 PRO B C 1
ATOM 3832 O O . PRO B 1 96 ? 23.938 -9.781 -6.531 1 95.31 96 PRO B O 1
ATOM 3835 N N . PRO B 1 97 ? 24.297 -11.438 -8 1 94.81 97 PRO B N 1
ATOM 3836 C CA . PRO B 1 97 ? 25.234 -10.586 -8.742 1 94.81 97 PRO B CA 1
ATOM 3837 C C . PRO B 1 97 ? 24.531 -9.5 -9.555 1 94.81 97 PRO B C 1
ATOM 3839 O O . PRO B 1 97 ? 23.406 -9.695 -10.008 1 94.81 97 PRO B O 1
ATOM 3842 N N . MET B 1 98 ? 25.188 -8.422 -9.75 1 94.88 98 MET B N 1
ATOM 3843 C CA . MET B 1 98 ? 24.641 -7.344 -10.578 1 94.88 98 MET B CA 1
ATOM 3844 C C . MET B 1 98 ? 24.5 -7.785 -12.031 1 94.88 98 MET B C 1
ATOM 3846 O O . MET B 1 98 ? 23.516 -7.48 -12.688 1 94.88 98 MET B O 1
ATOM 3850 N N . ASN B 1 99 ? 25.516 -8.438 -12.438 1 92.5 99 ASN B N 1
ATOM 3851 C CA . ASN B 1 99 ? 25.594 -9 -13.781 1 92.5 99 ASN B CA 1
ATOM 3852 C C . ASN B 1 99 ? 25.562 -10.523 -13.75 1 92.5 99 ASN B C 1
ATOM 3854 O O . ASN B 1 99 ? 26.391 -11.148 -13.102 1 92.5 99 ASN B O 1
ATOM 3858 N N . LEU B 1 100 ? 24.703 -11.109 -14.461 1 88.62 100 LEU B N 1
ATOM 3859 C CA . LEU B 1 100 ? 24.484 -12.547 -14.383 1 88.62 100 LEU B CA 1
ATOM 3860 C C . LEU B 1 100 ? 25.641 -13.312 -15.023 1 88.62 100 LEU B C 1
ATOM 3862 O O . LEU B 1 100 ? 25.844 -14.5 -14.734 1 88.62 100 LEU B O 1
ATOM 3866 N N . SER B 1 101 ? 26.406 -12.672 -15.938 1 80.06 101 SER B N 1
ATOM 3867 C CA . SER B 1 101 ? 27.547 -13.328 -16.562 1 80.06 101 SER B CA 1
ATOM 3868 C C . SER B 1 101 ? 28.672 -13.57 -15.555 1 80.06 101 SER B C 1
ATOM 3870 O O . SER B 1 101 ? 29.609 -14.297 -15.844 1 80.06 101 SER B O 1
ATOM 3872 N N . GLY B 1 102 ? 28.469 -13.016 -14.375 1 74.31 102 GLY B N 1
ATOM 3873 C CA . GLY B 1 102 ? 29.5 -13.156 -13.359 1 74.31 102 GLY B CA 1
ATOM 3874 C C . GLY B 1 102 ? 30.641 -12.18 -13.531 1 74.31 102 GLY B C 1
ATOM 3875 O O . GLY B 1 102 ? 31.531 -12.094 -12.68 1 74.31 102 GLY B O 1
ATOM 3876 N N . ARG B 1 103 ? 30.609 -11.508 -14.656 1 79 103 ARG B N 1
ATOM 3877 C CA . ARG B 1 103 ? 31.656 -10.508 -14.852 1 79 103 ARG B CA 1
ATOM 3878 C C . ARG B 1 103 ? 31.234 -9.156 -14.281 1 79 103 ARG B C 1
ATOM 3880 O O . ARG B 1 103 ? 30.094 -8.719 -14.484 1 79 103 ARG B O 1
ATOM 3887 N N . CYS B 1 104 ? 32.156 -8.594 -13.453 1 80.75 104 CYS B N 1
ATOM 3888 C CA . CYS B 1 104 ? 31.875 -7.273 -12.906 1 80.75 104 CYS B CA 1
ATOM 3889 C C . CYS B 1 104 ? 32.25 -6.176 -13.891 1 80.75 104 CYS B C 1
ATOM 3891 O O . CYS B 1 104 ? 33.406 -6.137 -14.367 1 80.75 104 CYS B O 1
ATOM 3893 N N . VAL B 1 105 ? 31.375 -5.438 -14.305 1 83.88 105 VAL B N 1
ATOM 3894 C CA . VAL B 1 105 ? 31.641 -4.254 -15.109 1 83.88 105 VAL B CA 1
ATOM 3895 C C . VAL B 1 105 ? 32.25 -3.164 -14.242 1 83.88 105 VAL B C 1
ATOM 3897 O O . VAL B 1 105 ? 33.219 -2.504 -14.664 1 83.88 105 VAL B O 1
ATOM 3900 N N . CYS B 1 106 ? 31.75 -3.023 -13.031 1 89.75 106 CYS B N 1
ATOM 3901 C CA . CYS B 1 106 ? 32.281 -2.139 -12 1 89.75 106 CYS B CA 1
ATOM 3902 C C . CYS B 1 106 ? 32.688 -2.93 -10.766 1 89.75 106 CYS B C 1
ATOM 3904 O O . CYS B 1 106 ? 31.922 -3.738 -10.25 1 89.75 106 CYS B O 1
ATOM 3906 N N . PRO B 1 107 ? 33.938 -2.664 -10.336 1 90.81 107 PRO B N 1
ATOM 3907 C CA . PRO B 1 107 ? 34.438 -3.408 -9.172 1 90.81 107 PRO B CA 1
ATOM 3908 C C . PRO B 1 107 ? 33.5 -3.26 -7.953 1 90.81 107 PRO B C 1
ATOM 3910 O O . PRO B 1 107 ? 33.469 -4.145 -7.098 1 90.81 107 PRO B O 1
ATOM 3913 N N . SER B 1 108 ? 32.75 -2.201 -7.891 1 92.69 108 SER B N 1
ATOM 3914 C CA . SER B 1 108 ? 31.891 -1.916 -6.734 1 92.69 108 SER B CA 1
ATOM 3915 C C . SER B 1 108 ? 30.5 -2.484 -6.922 1 92.69 108 SER B C 1
ATOM 3917 O O . SER B 1 108 ? 29.609 -2.244 -6.102 1 92.69 108 SER B O 1
ATOM 3919 N N . ASP B 1 109 ? 30.281 -3.268 -7.902 1 93.5 109 ASP B N 1
ATOM 3920 C CA . ASP B 1 109 ? 28.969 -3.816 -8.219 1 93.5 109 ASP B CA 1
ATOM 3921 C C . ASP B 1 109 ? 28.391 -4.562 -7.02 1 93.5 109 ASP B C 1
ATOM 3923 O O . ASP B 1 109 ? 27.234 -4.332 -6.637 1 93.5 109 ASP B O 1
ATOM 3927 N N . PRO B 1 110 ? 29.234 -5.391 -6.379 1 91.94 110 PRO B N 1
ATOM 3928 C CA . PRO B 1 110 ? 28.672 -6.102 -5.23 1 91.94 110 PRO B CA 1
ATOM 3929 C C . PRO B 1 110 ? 28.234 -5.164 -4.105 1 91.94 110 PRO B C 1
ATOM 3931 O O . PRO B 1 110 ? 27.234 -5.414 -3.434 1 91.94 110 PRO B O 1
ATOM 3934 N N . GLN B 1 111 ? 28.938 -4.117 -3.977 1 93.56 111 GLN B N 1
ATOM 3935 C CA . GLN B 1 111 ? 28.625 -3.146 -2.934 1 93.56 111 GLN B CA 1
ATOM 3936 C C . GLN B 1 111 ? 27.312 -2.422 -3.236 1 93.56 111 GLN B C 1
ATOM 3938 O O . GLN B 1 111 ? 26.531 -2.156 -2.332 1 93.56 111 GLN B O 1
ATOM 3943 N N . PHE B 1 112 ? 27.078 -2.102 -4.469 1 92.62 112 PHE B N 1
ATOM 3944 C CA . PHE B 1 112 ? 25.844 -1.435 -4.863 1 92.62 112 PHE B CA 1
ATOM 3945 C C . PHE B 1 112 ? 24.625 -2.322 -4.59 1 92.62 112 PHE B C 1
ATOM 3947 O O . PHE B 1 112 ? 23.594 -1.845 -4.121 1 92.62 112 PHE B O 1
ATOM 3954 N N . VAL B 1 113 ? 24.75 -3.557 -4.895 1 94 113 VAL B N 1
ATOM 3955 C CA . VAL B 1 113 ? 23.688 -4.52 -4.688 1 94 113 VAL B CA 1
ATOM 3956 C C . VAL B 1 113 ? 23.375 -4.648 -3.197 1 94 113 VAL B C 1
ATOM 3958 O O . VAL B 1 113 ? 22.219 -4.656 -2.787 1 94 113 VAL B O 1
ATOM 3961 N N . GLU B 1 114 ? 24.422 -4.703 -2.445 1 93.56 114 GLU B N 1
ATOM 3962 C CA . GLU B 1 114 ? 24.266 -4.812 -0.997 1 93.56 114 GLU B CA 1
ATOM 3963 C C . GLU B 1 114 ? 23.609 -3.562 -0.414 1 93.56 114 GLU B C 1
ATOM 3965 O O . GLU B 1 114 ? 22.734 -3.658 0.439 1 93.56 114 GLU B O 1
ATOM 3970 N N . GLU B 1 115 ? 24.047 -2.453 -0.895 1 89.94 115 GLU B N 1
ATOM 3971 C CA . GLU B 1 115 ? 23.531 -1.182 -0.397 1 89.94 115 GLU B CA 1
ATOM 3972 C C . GLU B 1 115 ? 22.062 -1.02 -0.725 1 89.94 115 GLU B C 1
ATOM 3974 O O . GLU B 1 115 ? 21.312 -0.406 0.04 1 89.94 115 GLU B O 1
ATOM 3979 N N . LYS B 1 116 ? 21.641 -1.588 -1.783 1 91.56 116 LYS B N 1
ATOM 3980 C CA . LYS B 1 116 ? 20.234 -1.527 -2.188 1 91.56 116 LYS B CA 1
ATOM 3981 C C . LYS B 1 116 ? 19.406 -2.557 -1.432 1 91.56 116 LYS B C 1
ATOM 3983 O O . LYS B 1 116 ? 18.172 -2.547 -1.516 1 91.56 116 LYS B O 1
ATOM 3988 N N . GLY B 1 117 ? 20.109 -3.434 -0.737 1 92.19 117 GLY B N 1
ATOM 3989 C CA . GLY B 1 117 ? 19.422 -4.441 0.059 1 92.19 117 GLY B CA 1
ATOM 3990 C C . GLY B 1 117 ? 18.812 -5.551 -0.777 1 92.19 117 GLY B C 1
ATOM 3991 O O . GLY B 1 117 ? 17.797 -6.137 -0.4 1 92.19 117 GLY B O 1
ATOM 3992 N N . ILE B 1 118 ? 19.312 -5.809 -1.954 1 95.75 118 ILE B N 1
ATOM 3993 C CA . ILE B 1 118 ? 18.781 -6.852 -2.83 1 95.75 118 ILE B CA 1
ATOM 3994 C C . ILE B 1 118 ? 19.219 -8.219 -2.322 1 95.75 118 ILE B C 1
ATOM 3996 O O . ILE B 1 118 ? 20.406 -8.484 -2.172 1 95.75 118 ILE B O 1
ATOM 4000 N N . ARG B 1 119 ? 18.312 -9.031 -2.045 1 96.19 119 ARG B N 1
ATOM 4001 C CA . ARG B 1 119 ? 18.562 -10.383 -1.554 1 96.19 119 ARG B CA 1
ATOM 4002 C C . ARG B 1 119 ? 18.062 -11.422 -2.551 1 96.19 119 ARG B C 1
ATOM 4004 O O . ARG B 1 119 ? 17.328 -11.102 -3.482 1 96.19 119 ARG B O 1
ATOM 4011 N N . THR B 1 120 ? 18.453 -12.625 -2.326 1 96.25 120 THR B N 1
ATOM 4012 C CA . THR B 1 120 ? 18.078 -13.734 -3.197 1 96.25 120 THR B CA 1
ATOM 4013 C C . THR B 1 120 ? 16.547 -13.859 -3.268 1 96.25 120 THR B C 1
ATOM 4015 O O . THR B 1 120 ? 16 -14.195 -4.316 1 96.25 120 THR B O 1
ATOM 4018 N N . GLU B 1 121 ? 15.875 -13.617 -2.164 1 97.5 121 GLU B N 1
ATOM 4019 C CA . GLU B 1 121 ? 14.414 -13.703 -2.133 1 97.5 121 GLU B CA 1
ATOM 4020 C C . GLU B 1 121 ? 13.789 -12.75 -3.145 1 97.5 121 GLU B C 1
ATOM 4022 O O . GLU B 1 121 ? 12.742 -13.055 -3.727 1 97.5 121 GLU B O 1
ATOM 4027 N N . ASP B 1 122 ? 14.453 -11.625 -3.297 1 98 122 ASP B N 1
ATOM 4028 C CA . ASP B 1 122 ? 13.922 -10.641 -4.23 1 98 122 ASP B CA 1
ATOM 4029 C C . ASP B 1 122 ? 13.945 -11.164 -5.664 1 98 122 ASP B C 1
ATOM 4031 O O . ASP B 1 122 ? 13.086 -10.82 -6.473 1 98 122 ASP B O 1
ATOM 4035 N N . VAL B 1 123 ? 14.938 -11.945 -6 1 98.12 123 VAL B N 1
ATOM 4036 C CA . VAL B 1 123 ? 15.055 -12.523 -7.328 1 98.12 123 VAL B CA 1
ATOM 4037 C C . VAL B 1 123 ? 13.992 -13.602 -7.52 1 98.12 123 VAL B C 1
ATOM 4039 O O . VAL B 1 123 ? 13.383 -13.703 -8.586 1 98.12 123 VAL B O 1
ATOM 4042 N N . VAL B 1 124 ? 13.75 -14.367 -6.457 1 98.5 124 VAL B N 1
ATOM 4043 C CA . VAL B 1 124 ? 12.703 -15.383 -6.523 1 98.5 124 VAL B CA 1
ATOM 4044 C C . VAL B 1 124 ? 11.344 -14.719 -6.676 1 98.5 124 VAL B C 1
ATOM 4046 O O . VAL B 1 124 ? 10.508 -15.164 -7.469 1 98.5 124 VAL B O 1
ATOM 4049 N N . ILE B 1 125 ? 11.141 -13.664 -5.918 1 98.75 125 ILE B N 1
ATOM 4050 C CA . ILE B 1 125 ? 9.906 -12.898 -6.031 1 98.75 125 ILE B CA 1
ATOM 4051 C C . ILE B 1 125 ? 9.719 -12.422 -7.469 1 98.75 125 ILE B C 1
ATOM 4053 O O . ILE B 1 125 ? 8.641 -12.57 -8.047 1 98.75 125 ILE B O 1
ATOM 4057 N N . GLY B 1 126 ? 10.75 -11.898 -8.047 1 98.62 126 GLY B N 1
ATOM 4058 C CA . GLY B 1 126 ? 10.68 -11.453 -9.43 1 98.62 126 GLY B CA 1
ATOM 4059 C C . GLY B 1 126 ? 10.344 -12.57 -10.398 1 98.62 126 GLY B C 1
ATOM 4060 O O . GLY B 1 126 ? 9.586 -12.367 -11.352 1 98.62 126 GLY B O 1
ATOM 4061 N N . ALA B 1 127 ? 10.891 -13.703 -10.156 1 98.56 127 ALA B N 1
ATOM 4062 C CA . ALA B 1 127 ? 10.609 -14.859 -11.008 1 98.56 127 ALA B CA 1
ATOM 4063 C C . ALA B 1 127 ? 9.141 -15.266 -10.906 1 98.56 127 ALA B C 1
ATOM 4065 O O . ALA B 1 127 ? 8.516 -15.594 -11.922 1 98.56 127 ALA B O 1
ATOM 4066 N N . LEU B 1 128 ? 8.625 -15.25 -9.719 1 98.81 128 LEU B N 1
ATOM 4067 C CA . LEU B 1 128 ? 7.219 -15.562 -9.516 1 98.81 128 LEU B CA 1
ATOM 4068 C C . LEU B 1 128 ? 6.324 -14.547 -10.227 1 98.81 128 LEU B C 1
ATOM 4070 O O . LEU B 1 128 ? 5.375 -14.93 -10.914 1 98.81 128 LEU B O 1
ATOM 4074 N N . GLU B 1 129 ? 6.652 -13.336 -10.055 1 98.69 129 GLU B N 1
ATOM 4075 C CA . GLU B 1 129 ? 5.895 -12.281 -10.711 1 98.69 129 GLU B CA 1
ATOM 4076 C C . GLU B 1 129 ? 5.902 -12.461 -12.227 1 98.69 129 GLU B C 1
ATOM 4078 O O . GLU B 1 129 ? 4.852 -12.406 -12.875 1 98.69 129 GLU B O 1
ATOM 4083 N N . SER B 1 130 ? 7.031 -12.75 -12.789 1 98.5 130 SER B N 1
ATOM 4084 C CA . SER B 1 130 ? 7.168 -12.945 -14.227 1 98.5 130 SER B CA 1
ATOM 4085 C C . SER B 1 130 ? 6.43 -14.195 -14.695 1 98.5 130 SER B C 1
ATOM 4087 O O . SER B 1 130 ? 5.836 -14.203 -15.773 1 98.5 130 SER B O 1
ATOM 4089 N N . ALA B 1 131 ? 6.523 -15.172 -13.891 1 98.81 131 ALA B N 1
ATOM 4090 C CA . ALA B 1 131 ? 5.855 -16.422 -14.234 1 98.81 131 ALA B CA 1
ATOM 4091 C C . ALA B 1 131 ? 4.344 -16.219 -14.336 1 98.81 131 ALA B C 1
ATOM 4093 O O . ALA B 1 131 ? 3.701 -16.75 -15.25 1 98.81 131 ALA B O 1
ATOM 4094 N N . PHE B 1 132 ? 3.768 -15.516 -13.375 1 98.88 132 PHE B N 1
ATOM 4095 C CA . PHE B 1 132 ? 2.336 -15.242 -13.398 1 98.88 132 PHE B CA 1
ATOM 4096 C C . PHE B 1 132 ? 1.954 -14.477 -14.656 1 98.88 132 PHE B C 1
ATOM 4098 O O . PHE B 1 132 ? 0.955 -14.797 -15.305 1 98.88 132 PHE B O 1
ATOM 4105 N N . GLN B 1 133 ? 2.734 -13.5 -14.992 1 98.44 133 GLN B N 1
ATOM 4106 C CA . GLN B 1 133 ? 2.461 -12.695 -16.172 1 98.44 133 GLN B CA 1
ATOM 4107 C C . GLN B 1 133 ? 2.549 -13.539 -17.453 1 98.44 133 GLN B C 1
ATOM 4109 O O . GLN B 1 133 ? 1.688 -13.445 -18.328 1 98.44 133 GLN B O 1
ATOM 4114 N N . GLU B 1 134 ? 3.586 -14.305 -17.5 1 98.5 134 GLU B N 1
ATOM 4115 C CA . GLU B 1 134 ? 3.748 -15.188 -18.656 1 98.5 134 GLU B CA 1
ATOM 4116 C C . GLU B 1 134 ? 2.574 -16.156 -18.781 1 98.5 134 GLU B C 1
ATOM 4118 O O . GLU B 1 134 ? 2.039 -16.359 -19.875 1 98.5 134 GLU B O 1
ATOM 4123 N N . CYS B 1 135 ? 2.252 -16.734 -17.688 1 98.81 135 CYS B N 1
ATOM 4124 C CA . CYS B 1 135 ? 1.139 -17.672 -17.688 1 98.81 135 CYS B CA 1
ATOM 4125 C C . CYS B 1 135 ? -0.146 -17 -18.156 1 98.81 135 CYS B C 1
ATOM 4127 O O . CYS B 1 135 ? -0.918 -17.594 -18.906 1 98.81 135 CYS B O 1
ATOM 4129 N N . ASP B 1 136 ? -0.408 -15.82 -17.719 1 98.81 136 ASP B N 1
ATOM 4130 C CA . ASP B 1 136 ? -1.589 -15.07 -18.125 1 98.81 136 ASP B CA 1
ATOM 4131 C C . ASP B 1 136 ? -1.616 -14.883 -19.641 1 98.81 136 ASP B C 1
ATOM 4133 O O . ASP B 1 136 ? -2.666 -15.031 -20.281 1 98.81 136 ASP B O 1
ATOM 4137 N N . GLU B 1 137 ? -0.482 -14.586 -20.203 1 98.44 137 GLU B N 1
ATOM 4138 C CA . GLU B 1 137 ? -0.383 -14.406 -21.656 1 98.44 137 GLU B CA 1
ATOM 4139 C C . GLU B 1 137 ? -0.691 -15.703 -22.391 1 98.44 137 GLU B C 1
ATOM 4141 O O . GLU B 1 137 ? -1.396 -15.703 -23.406 1 98.44 137 GLU B O 1
ATOM 4146 N N . VAL B 1 138 ? -0.16 -16.75 -21.859 1 98.38 138 VAL B N 1
ATOM 4147 C CA . VAL B 1 138 ? -0.399 -18.062 -22.469 1 98.38 138 VAL B CA 1
ATOM 4148 C C . VAL B 1 138 ? -1.89 -18.391 -22.422 1 98.38 138 VAL B C 1
ATOM 4150 O O . VAL B 1 138 ? -2.473 -18.812 -23.422 1 98.38 138 VAL B O 1
ATOM 4153 N N . ILE B 1 139 ? -2.477 -18.156 -21.297 1 98.44 139 ILE B N 1
ATOM 4154 C CA . ILE B 1 139 ? -3.898 -18.438 -21.125 1 98.44 139 ILE B CA 1
ATOM 4155 C C . ILE B 1 139 ? -4.715 -17.578 -22.078 1 98.44 139 ILE B C 1
ATOM 4157 O O . ILE B 1 139 ? -5.652 -18.062 -22.719 1 98.44 139 ILE B O 1
ATOM 4161 N N . GLY B 1 140 ? -4.371 -16.328 -22.188 1 98 140 GLY B N 1
ATOM 4162 C CA . GLY B 1 140 ? -5.055 -15.438 -23.109 1 98 140 GLY B CA 1
ATOM 4163 C C . GLY B 1 140 ? -5.027 -15.93 -24.547 1 98 140 GLY B C 1
ATOM 4164 O O . GLY B 1 140 ? -6.059 -15.945 -25.219 1 98 140 GLY B O 1
ATOM 4165 N N . ARG B 1 141 ? -3.881 -16.375 -24.969 1 97.88 141 ARG B N 1
ATOM 4166 C CA . ARG B 1 141 ? -3.711 -16.859 -26.328 1 97.88 141 ARG B CA 1
ATOM 4167 C C . ARG B 1 141 ? -4.5 -18.156 -26.562 1 97.88 141 ARG B C 1
ATOM 4169 O O . ARG B 1 141 ? -5.172 -18.297 -27.578 1 97.88 141 ARG B O 1
ATOM 4176 N N . GLU B 1 142 ? -4.387 -19.031 -25.609 1 97.31 142 GLU B N 1
ATOM 4177 C CA . GLU B 1 142 ? -5.062 -20.328 -25.734 1 97.31 142 GLU B CA 1
ATOM 4178 C C . GLU B 1 142 ? -6.578 -20.156 -25.75 1 97.31 142 GLU B C 1
ATOM 4180 O O . GLU B 1 142 ? -7.277 -20.797 -26.531 1 97.31 142 GLU B O 1
ATOM 4185 N N . LEU B 1 143 ? -7.078 -19.328 -24.906 1 97.06 143 LEU B N 1
ATOM 4186 C CA . LEU B 1 143 ? -8.516 -19.094 -24.844 1 97.06 143 LEU B CA 1
ATOM 4187 C C . LEU B 1 143 ? -9.016 -18.406 -26.109 1 97.06 143 LEU B C 1
ATOM 4189 O O . LEU B 1 143 ? -10.078 -18.75 -26.625 1 97.06 143 LEU B O 1
ATOM 4193 N N . GLU B 1 144 ? -8.305 -17.484 -26.578 1 95.94 144 GLU B N 1
ATOM 4194 C CA . GLU B 1 144 ? -8.656 -16.812 -27.828 1 95.94 144 GLU B CA 1
ATOM 4195 C C . GLU B 1 144 ? -8.695 -17.797 -28.984 1 95.94 144 GLU B C 1
ATOM 4197 O O . GLU B 1 144 ? -9.633 -17.781 -29.797 1 95.94 144 GLU B O 1
ATOM 4202 N N . ALA B 1 145 ? -7.727 -18.641 -29.062 1 96.75 145 ALA B N 1
ATOM 4203 C CA . ALA B 1 145 ? -7.625 -19.625 -30.141 1 96.75 145 ALA B CA 1
ATOM 4204 C C . ALA B 1 145 ? -8.781 -20.609 -30.094 1 96.75 145 ALA B C 1
ATOM 4206 O O . ALA B 1 145 ? -9.273 -21.062 -31.125 1 96.75 145 ALA B O 1
ATOM 4207 N N . SER B 1 146 ? -9.188 -20.938 -28.938 1 95.12 146 SER B N 1
ATOM 4208 C CA . SER B 1 146 ? -10.242 -21.922 -28.781 1 95.12 146 SER B CA 1
ATOM 4209 C C . SER B 1 146 ? -11.617 -21.266 -28.703 1 95.12 146 SER B C 1
ATOM 4211 O O . SER B 1 146 ? -12.641 -21.953 -28.609 1 95.12 146 SER B O 1
ATOM 4213 N N . GLY B 1 147 ? -11.688 -19.953 -28.703 1 93.19 147 GLY B N 1
ATOM 4214 C CA . GLY B 1 147 ? -12.938 -19.219 -28.625 1 93.19 147 GLY B CA 1
ATOM 4215 C C . GLY B 1 147 ? -13.617 -19.359 -27.266 1 93.19 147 GLY B C 1
ATOM 4216 O O . GLY B 1 147 ? -14.852 -19.312 -27.188 1 93.19 147 GLY B O 1
ATOM 4217 N N . GLN B 1 148 ? -12.844 -19.641 -26.297 1 93.25 148 GLN B N 1
ATOM 4218 C CA . GLN B 1 148 ? -13.383 -19.797 -24.938 1 93.25 148 GLN B CA 1
ATOM 4219 C C . GLN B 1 148 ? -13.109 -18.562 -24.094 1 93.25 148 GLN B C 1
ATOM 4221 O O . GLN B 1 148 ? -12.312 -17.703 -24.484 1 93.25 148 GLN B O 1
ATOM 4226 N N . VAL B 1 149 ? -13.875 -18.438 -23.016 1 92 149 VAL B N 1
ATOM 4227 C CA . VAL B 1 149 ? -13.734 -17.297 -22.109 1 92 149 VAL B CA 1
ATOM 4228 C C . VAL B 1 149 ? -13.562 -17.797 -20.672 1 92 149 VAL B C 1
ATOM 4230 O O . VAL B 1 149 ? -13.781 -18.969 -20.391 1 92 149 VAL B O 1
ATOM 4233 N N . GLY B 1 150 ? -13.094 -16.828 -19.828 1 95.62 150 GLY B N 1
ATOM 4234 C CA . GLY B 1 150 ? -12.992 -17.156 -18.422 1 95.62 150 GLY B CA 1
ATOM 4235 C C . GLY B 1 150 ? -11.688 -16.688 -17.797 1 95.62 150 GLY B C 1
ATOM 4236 O O . GLY B 1 150 ? -10.828 -16.141 -18.484 1 95.62 150 GLY B O 1
ATOM 4237 N N . GLY B 1 151 ? -11.633 -16.859 -16.531 1 97.88 151 GLY B N 1
ATOM 4238 C CA . GLY B 1 151 ? -10.469 -16.531 -15.719 1 97.88 151 GLY B CA 1
ATOM 4239 C C . GLY B 1 151 ? -10.359 -17.391 -14.477 1 97.88 151 GLY B C 1
ATOM 4240 O O . GLY B 1 151 ? -11.203 -18.25 -14.227 1 97.88 151 GLY B O 1
ATOM 4241 N N . CYS B 1 152 ? -9.281 -17.156 -13.773 1 98.56 152 CYS B N 1
ATOM 4242 C CA . CYS B 1 152 ? -9.102 -17.875 -12.516 1 98.56 152 CYS B CA 1
ATOM 4243 C C . CYS B 1 152 ? -8.172 -17.125 -11.578 1 98.56 152 CYS B C 1
ATOM 4245 O O . CYS B 1 152 ? -7.402 -16.266 -12.016 1 98.56 152 CYS B O 1
ATOM 4247 N N . THR B 1 153 ? -8.32 -17.359 -10.312 1 98.5 153 THR B N 1
ATOM 4248 C CA . THR B 1 153 ? -7.344 -16.906 -9.328 1 98.5 153 THR B CA 1
ATOM 4249 C C . THR B 1 153 ? -6.133 -17.844 -9.305 1 98.5 153 THR B C 1
ATOM 4251 O O . THR B 1 153 ? -6.16 -18.922 -9.906 1 98.5 153 THR B O 1
ATOM 4254 N N . ALA B 1 154 ? -5.078 -17.422 -8.719 1 98.88 154 ALA B N 1
ATOM 4255 C CA . ALA B 1 154 ? -3.881 -18.25 -8.578 1 98.88 154 ALA B CA 1
ATOM 4256 C C . ALA B 1 154 ? -3.225 -18.031 -7.215 1 98.88 154 ALA B C 1
ATOM 4258 O O . ALA B 1 154 ? -2.779 -16.922 -6.898 1 98.88 154 ALA B O 1
ATOM 4259 N N . LEU B 1 155 ? -3.238 -19.016 -6.414 1 98.88 155 LEU B N 1
ATOM 4260 C CA . LEU B 1 155 ? -2.529 -19.062 -5.141 1 98.88 155 LEU B CA 1
ATOM 4261 C C . LEU B 1 155 ? -1.449 -20.141 -5.156 1 98.88 155 LEU B C 1
ATOM 4263 O O . LEU B 1 155 ? -1.753 -21.328 -5.289 1 98.88 155 LEU B O 1
ATOM 4267 N N . VAL B 1 156 ? -0.17 -19.688 -4.996 1 98.81 156 VAL B N 1
ATOM 4268 C CA . VAL B 1 156 ? 0.954 -20.594 -5.176 1 98.81 156 VAL B CA 1
ATOM 4269 C C . VAL B 1 156 ? 1.869 -20.547 -3.957 1 98.81 156 VAL B C 1
ATOM 4271 O O . VAL B 1 156 ? 2.137 -19.469 -3.426 1 98.81 156 VAL B O 1
ATOM 4274 N N . ALA B 1 157 ? 2.271 -21.688 -3.477 1 98.62 157 ALA B N 1
ATOM 4275 C CA . ALA B 1 157 ? 3.338 -21.812 -2.486 1 98.62 157 ALA B CA 1
ATOM 4276 C C . ALA B 1 157 ? 4.535 -22.562 -3.066 1 98.62 157 ALA B C 1
ATOM 4278 O O . ALA B 1 157 ? 4.383 -23.625 -3.67 1 98.62 157 ALA B O 1
ATOM 4279 N N . VAL B 1 158 ? 5.699 -21.969 -2.943 1 98.19 158 VAL B N 1
ATOM 4280 C CA . VAL B 1 158 ? 6.93 -22.578 -3.439 1 98.19 158 VAL B CA 1
ATOM 4281 C C . VAL B 1 158 ? 7.961 -22.641 -2.312 1 98.19 158 VAL B C 1
ATOM 4283 O O . VAL B 1 158 ? 8.242 -21.641 -1.651 1 98.19 158 VAL B O 1
ATOM 4286 N N . SER B 1 159 ? 8.43 -23.828 -2.08 1 96.56 159 SER B N 1
ATOM 4287 C CA . SER B 1 159 ? 9.547 -24 -1.154 1 96.56 159 SER B CA 1
ATOM 4288 C C . SER B 1 159 ? 10.875 -24.062 -1.896 1 96.56 159 SER B C 1
ATOM 4290 O O . SER B 1 159 ? 11.062 -24.906 -2.787 1 96.56 159 SER B O 1
ATOM 4292 N N . LEU B 1 160 ? 11.734 -23.203 -1.569 1 95.38 160 LEU B N 1
ATOM 4293 C CA . LEU B 1 160 ? 13.031 -23.125 -2.225 1 95.38 160 LEU B CA 1
ATOM 4294 C C . LEU B 1 160 ? 14.102 -22.641 -1.253 1 95.38 160 LEU B C 1
ATOM 4296 O O . LEU B 1 160 ? 13.945 -21.578 -0.632 1 95.38 160 LEU B O 1
ATOM 4300 N N . GLN B 1 161 ? 15.172 -23.375 -1.07 1 92.62 161 GLN B N 1
ATOM 4301 C CA . GLN B 1 161 ? 16.328 -23 -0.265 1 92.62 161 GLN B CA 1
ATOM 4302 C C . GLN B 1 161 ? 15.914 -22.562 1.136 1 92.62 161 GLN B C 1
ATOM 4304 O O . GLN B 1 161 ? 16.312 -21.5 1.605 1 92.62 161 GLN B O 1
ATOM 4309 N N . GLY B 1 162 ? 15.07 -23.328 1.72 1 92.5 162 GLY B N 1
ATOM 4310 C CA . GLY B 1 162 ? 14.727 -23.141 3.119 1 92.5 162 GLY B CA 1
ATOM 4311 C C . GLY B 1 162 ? 13.68 -22.062 3.34 1 92.5 162 GLY B C 1
ATOM 4312 O O . GLY B 1 162 ? 13.312 -21.766 4.48 1 92.5 162 GLY B O 1
ATOM 4313 N N . LYS B 1 163 ? 13.164 -21.484 2.268 1 96.12 163 LYS B N 1
ATOM 4314 C CA . LYS B 1 163 ? 12.133 -20.453 2.365 1 96.12 163 LYS B CA 1
ATOM 4315 C C . LYS B 1 163 ? 10.859 -20.875 1.651 1 96.12 163 LYS B C 1
ATOM 4317 O O . LYS B 1 163 ? 10.898 -21.672 0.708 1 96.12 163 LYS B O 1
ATOM 4322 N N . LEU B 1 164 ? 9.781 -20.422 2.166 1 97.69 164 LEU B N 1
ATOM 4323 C CA . LEU B 1 164 ? 8.484 -20.609 1.53 1 97.69 164 LEU B CA 1
ATOM 4324 C C . LEU B 1 164 ? 7.957 -19.297 0.951 1 97.69 164 LEU B C 1
ATOM 4326 O O . LEU B 1 164 ? 7.848 -18.312 1.665 1 97.69 164 LEU B O 1
ATOM 4330 N N . TYR B 1 165 ? 7.734 -19.297 -0.332 1 98.69 165 TYR B N 1
ATOM 4331 C CA . TYR B 1 165 ? 7.176 -18.156 -1.042 1 98.69 165 TYR B CA 1
ATOM 4332 C C . TYR B 1 165 ? 5.699 -18.375 -1.353 1 98.69 165 TYR B C 1
ATOM 4334 O O . TYR B 1 165 ? 5.336 -19.344 -2.012 1 98.69 165 TYR B O 1
ATOM 4342 N N . VAL B 1 166 ? 4.855 -17.5 -0.853 1 98.88 166 VAL B N 1
ATOM 4343 C CA . VAL B 1 166 ? 3.426 -17.594 -1.127 1 98.88 166 VAL B CA 1
ATOM 4344 C C . VAL B 1 166 ? 3.008 -16.453 -2.051 1 98.88 166 VAL B C 1
ATOM 4346 O O . VAL B 1 166 ? 3.062 -15.273 -1.665 1 98.88 166 VAL B O 1
ATOM 4349 N N . ALA B 1 167 ? 2.641 -16.766 -3.246 1 98.88 167 ALA B N 1
ATOM 4350 C CA . ALA B 1 167 ? 2.234 -15.805 -4.266 1 98.88 167 ALA B CA 1
ATOM 4351 C C . ALA B 1 167 ? 0.731 -15.875 -4.52 1 98.88 167 ALA B C 1
ATOM 4353 O O . ALA B 1 167 ? 0.197 -16.953 -4.816 1 98.88 167 ALA B O 1
ATOM 4354 N N . ASN B 1 168 ? 0.071 -14.719 -4.449 1 98.88 168 ASN B N 1
ATOM 4355 C CA . ASN B 1 168 ? -1.382 -14.742 -4.586 1 98.88 168 ASN B CA 1
ATOM 4356 C C . ASN B 1 168 ? -1.864 -13.672 -5.566 1 98.88 168 ASN B C 1
ATOM 4358 O O . ASN B 1 168 ? -1.449 -12.516 -5.484 1 98.88 168 ASN B O 1
ATOM 4362 N N . ALA B 1 169 ? -2.641 -14.039 -6.484 1 98.75 169 ALA B N 1
ATOM 4363 C CA . ALA B 1 169 ? -3.432 -13.18 -7.363 1 98.75 169 ALA B CA 1
ATOM 4364 C C . ALA B 1 169 ? -4.898 -13.602 -7.367 1 98.75 169 ALA B C 1
ATOM 4366 O O . ALA B 1 169 ? -5.309 -14.438 -8.18 1 98.75 169 ALA B O 1
ATOM 4367 N N . GLY B 1 170 ? -5.648 -13.031 -6.531 1 98.12 170 GLY B N 1
ATOM 4368 C CA . GLY B 1 170 ? -7.059 -13.367 -6.398 1 98.12 170 GLY B CA 1
ATOM 4369 C C . GLY B 1 170 ? -7.551 -13.305 -4.965 1 98.12 170 GLY B C 1
ATOM 4370 O O . GLY B 1 170 ? -6.996 -12.578 -4.141 1 98.12 170 GLY B O 1
ATOM 4371 N N . ASP B 1 171 ? -8.648 -14.031 -4.723 1 97.19 171 ASP B N 1
ATOM 4372 C CA . ASP B 1 171 ? -9.258 -13.922 -3.4 1 97.19 171 ASP B CA 1
ATOM 4373 C C . ASP B 1 171 ? -9.125 -15.227 -2.625 1 97.19 171 ASP B C 1
ATOM 4375 O O . ASP B 1 171 ? -9.836 -15.445 -1.64 1 97.19 171 ASP B O 1
ATOM 4379 N N . SER B 1 172 ? -8.297 -16.172 -3.166 1 97.69 172 SER B N 1
ATOM 4380 C CA . SER B 1 172 ? -7.871 -17.281 -2.328 1 97.69 172 SER B CA 1
ATOM 4381 C C . SER B 1 172 ? -6.926 -16.828 -1.225 1 97.69 172 SER B C 1
ATOM 4383 O O . SER B 1 172 ? -6.453 -15.68 -1.243 1 97.69 172 SER B O 1
ATOM 4385 N N . ARG B 1 173 ? -6.711 -17.812 -0.223 1 98 173 ARG B N 1
ATOM 4386 C CA . ARG B 1 173 ? -5.957 -17.328 0.928 1 98 173 ARG B CA 1
ATOM 4387 C C . ARG B 1 173 ? -5.105 -18.438 1.53 1 98 173 ARG B C 1
ATOM 4389 O O . ARG B 1 173 ? -5.492 -19.609 1.502 1 98 173 ARG B O 1
ATOM 4396 N N . ALA B 1 174 ? -3.959 -18.031 2.008 1 98.81 174 ALA B N 1
ATOM 4397 C CA . ALA B 1 174 ? -3.08 -18.922 2.768 1 98.81 174 ALA B CA 1
ATOM 4398 C C . ALA B 1 174 ? -2.803 -18.359 4.16 1 98.81 174 ALA B C 1
ATOM 4400 O O . ALA B 1 174 ? -2.605 -17.141 4.32 1 98.81 174 ALA B O 1
ATOM 4401 N N . ILE B 1 175 ? -2.764 -19.219 5.191 1 98.81 175 ILE B N 1
ATOM 4402 C CA . ILE B 1 175 ? -2.436 -18.781 6.547 1 98.81 175 ILE B CA 1
ATOM 4403 C C . ILE B 1 175 ? -1.421 -19.75 7.16 1 98.81 175 ILE B C 1
ATOM 4405 O O . ILE B 1 175 ? -1.388 -20.938 6.809 1 98.81 175 ILE B O 1
ATOM 4409 N N . LEU B 1 176 ? -0.595 -19.219 7.984 1 98.56 176 LEU B N 1
ATOM 4410 C CA . LEU B 1 176 ? 0.282 -20 8.844 1 98.56 176 LEU B CA 1
ATOM 4411 C C . LEU B 1 176 ? -0.388 -20.297 10.18 1 98.56 176 LEU B C 1
ATOM 4413 O O . LEU B 1 176 ? -0.909 -19.391 10.828 1 98.56 176 LEU B O 1
ATOM 4417 N N . VAL B 1 177 ? -0.461 -21.531 10.562 1 98.31 177 VAL B N 1
ATOM 4418 C CA . VAL B 1 177 ? -1.017 -21.922 11.852 1 98.31 177 VAL B CA 1
ATOM 4419 C C . VAL B 1 177 ? 0.062 -22.594 12.695 1 98.31 177 VAL B C 1
ATOM 4421 O O . VAL B 1 177 ? 0.596 -23.641 12.312 1 98.31 177 VAL B O 1
ATOM 4424 N N . ARG B 1 178 ? 0.365 -22.016 13.75 1 97 178 ARG B N 1
ATOM 4425 C CA . ARG B 1 178 ? 1.26 -22.562 14.766 1 97 178 ARG B CA 1
ATOM 4426 C C . ARG B 1 178 ? 0.547 -22.719 16.109 1 97 178 ARG B C 1
ATOM 4428 O O . ARG B 1 178 ? -0.645 -22.422 16.219 1 97 178 ARG B O 1
ATOM 4435 N N . ARG B 1 179 ? 1.265 -23.172 17.078 1 94.5 179 ARG B N 1
ATOM 4436 C CA . ARG B 1 179 ? 0.657 -23.438 18.375 1 94.5 179 ARG B CA 1
ATOM 4437 C C . ARG B 1 179 ? 0.057 -22.156 18.969 1 94.5 179 ARG B C 1
ATOM 4439 O O . ARG B 1 179 ? -1.074 -22.172 19.453 1 94.5 179 ARG B O 1
ATOM 4446 N N . ASP B 1 180 ? 0.755 -21.047 18.828 1 92.69 180 ASP B N 1
ATOM 4447 C CA . ASP B 1 180 ? 0.296 -19.844 19.484 1 92.69 180 ASP B CA 1
ATOM 4448 C C . ASP B 1 180 ? 0.182 -18.672 18.5 1 92.69 180 ASP B C 1
ATOM 4450 O O . ASP B 1 180 ? 0.159 -17.516 18.906 1 92.69 180 ASP B O 1
ATOM 4454 N N . GLU B 1 181 ? 0.151 -19.094 17.281 1 95 181 GLU B N 1
ATOM 4455 C CA . GLU B 1 181 ? 0.166 -18 16.312 1 95 181 GLU B CA 1
ATOM 4456 C C . GLU B 1 181 ? -0.628 -18.375 15.062 1 95 181 GLU B C 1
ATOM 4458 O O . GLU B 1 181 ? -0.563 -19.516 14.594 1 95 181 GLU B O 1
ATOM 4463 N N . VAL B 1 182 ? -1.477 -17.516 14.602 1 97.5 182 VAL B N 1
ATOM 4464 C CA . VAL B 1 182 ? -2.092 -17.578 13.281 1 97.5 182 VAL B CA 1
ATOM 4465 C C . VAL B 1 182 ? -1.729 -16.328 12.484 1 97.5 182 VAL B C 1
ATOM 4467 O O . VAL B 1 182 ? -1.904 -15.203 12.961 1 97.5 182 VAL B O 1
ATOM 4470 N N . ARG B 1 183 ? -1.187 -16.5 11.328 1 97.38 183 ARG B N 1
ATOM 4471 C CA . ARG B 1 183 ? -0.7 -15.375 10.539 1 97.38 183 ARG B CA 1
ATOM 4472 C C . ARG B 1 183 ? -1.11 -15.523 9.078 1 97.38 183 ARG B C 1
ATOM 4474 O O . ARG B 1 183 ? -0.826 -16.531 8.445 1 97.38 183 ARG B O 1
ATOM 4481 N N . PRO B 1 184 ? -1.784 -14.531 8.547 1 98.12 184 PRO B N 1
ATOM 4482 C CA . PRO B 1 184 ? -2.043 -14.57 7.105 1 98.12 184 PRO B CA 1
ATOM 4483 C C . PRO B 1 184 ? -0.762 -14.508 6.273 1 98.12 184 PRO B C 1
ATOM 4485 O O . PRO B 1 184 ? 0.164 -13.766 6.613 1 98.12 184 PRO B O 1
ATOM 4488 N N . LEU B 1 185 ? -0.709 -15.289 5.215 1 98.38 185 LEU B N 1
ATOM 4489 C CA . LEU B 1 185 ? 0.456 -15.305 4.336 1 98.38 185 LEU B CA 1
ATOM 4490 C C . LEU B 1 185 ? 0.118 -14.711 2.975 1 98.38 185 LEU B C 1
ATOM 4492 O O . LEU B 1 185 ? 0.979 -14.641 2.094 1 98.38 185 LEU B O 1
ATOM 4496 N N . SER B 1 186 ? -1.127 -14.344 2.812 1 97.94 186 SER B N 1
ATOM 4497 C CA . SER B 1 186 ? -1.561 -13.703 1.574 1 97.94 186 SER B CA 1
ATOM 4498 C C . SER B 1 186 ? -2.691 -12.711 1.83 1 97.94 186 SER B C 1
ATOM 4500 O O . SER B 1 186 ? -3.316 -12.734 2.893 1 97.94 186 SER B O 1
ATOM 4502 N N . SER B 1 187 ? -2.822 -11.836 0.902 1 93.81 187 SER B N 1
ATOM 4503 C CA . SER B 1 187 ? -3.951 -10.914 0.91 1 93.81 187 SER B CA 1
ATOM 4504 C C . SER B 1 187 ? -4.973 -11.281 -0.161 1 93.81 187 SER B C 1
ATOM 4506 O O . SER B 1 187 ? -4.625 -11.875 -1.182 1 93.81 187 SER B O 1
ATOM 4508 N N . GLU B 1 188 ? -6.203 -10.945 0.15 1 95.38 188 GLU B N 1
ATOM 4509 C CA . GLU B 1 188 ? -7.242 -11.117 -0.862 1 95.38 188 GLU B CA 1
ATOM 4510 C C . GLU B 1 188 ? -7.371 -9.875 -1.736 1 95.38 188 GLU B C 1
ATOM 4512 O O . GLU B 1 188 ? -7.441 -8.758 -1.227 1 95.38 188 GLU B O 1
ATOM 4517 N N . PHE B 1 189 ? -7.418 -10.125 -3.002 1 97.25 189 PHE B N 1
ATOM 4518 C CA . PHE B 1 189 ? -7.508 -9.016 -3.941 1 97.25 189 PHE B CA 1
ATOM 4519 C C . PHE B 1 189 ? -8.898 -8.945 -4.566 1 97.25 189 PHE B C 1
ATOM 4521 O O . PHE B 1 189 ? -9.227 -9.75 -5.445 1 97.25 189 PHE B O 1
ATOM 4528 N N . THR B 1 190 ? -9.648 -8.031 -4.117 1 96.94 190 THR B N 1
ATOM 4529 C CA . THR B 1 190 ? -11 -7.723 -4.559 1 96.94 190 THR B CA 1
ATOM 4530 C C . THR B 1 190 ? -11.109 -6.27 -5.016 1 96.94 190 THR B C 1
ATOM 4532 O O . THR B 1 190 ? -10.203 -5.469 -4.77 1 96.94 190 THR B O 1
ATOM 4535 N N . PRO B 1 191 ? -12.172 -5.949 -5.738 1 96.94 191 PRO B N 1
ATOM 4536 C CA . PRO B 1 191 ? -12.336 -4.543 -6.113 1 96.94 191 PRO B CA 1
ATOM 4537 C C . PRO B 1 191 ? -12.305 -3.604 -4.91 1 96.94 191 PRO B C 1
ATOM 4539 O O . PRO B 1 191 ? -11.797 -2.482 -5.008 1 96.94 191 PRO B O 1
ATOM 4542 N N . GLU B 1 192 ? -12.727 -4.113 -3.793 1 95.06 192 GLU B N 1
ATOM 4543 C CA . GLU B 1 192 ? -12.727 -3.285 -2.59 1 95.06 192 GLU B CA 1
ATOM 4544 C C . GLU B 1 192 ? -11.305 -3.076 -2.068 1 95.06 192 GLU B C 1
ATOM 4546 O O . GLU B 1 192 ? -10.914 -1.948 -1.768 1 95.06 192 GLU B O 1
ATOM 4551 N N . THR B 1 193 ? -10.539 -4.168 -1.944 1 95.81 193 THR B N 1
ATOM 4552 C CA . THR B 1 193 ? -9.203 -4.07 -1.367 1 95.81 193 THR B CA 1
ATOM 4553 C C . THR B 1 193 ? -8.258 -3.332 -2.311 1 95.81 193 THR B C 1
ATOM 4555 O O . THR B 1 193 ? -7.254 -2.762 -1.873 1 95.81 193 THR B O 1
ATOM 4558 N N . GLU B 1 194 ? -8.531 -3.303 -3.602 1 96.62 194 GLU B N 1
ATOM 4559 C CA . GLU B 1 194 ? -7.707 -2.602 -4.582 1 96.62 194 GLU B CA 1
ATOM 4560 C C . GLU B 1 194 ? -8.438 -1.387 -5.148 1 96.62 194 GLU B C 1
ATOM 4562 O O . GLU B 1 194 ? -8.188 -0.981 -6.285 1 96.62 194 GLU B O 1
ATOM 4567 N N . ARG B 1 195 ? -9.32 -0.81 -4.383 1 96.94 195 ARG B N 1
ATOM 4568 C CA . ARG B 1 195 ? -10.203 0.274 -4.801 1 96.94 195 ARG B CA 1
ATOM 4569 C C . ARG B 1 195 ? -9.406 1.449 -5.355 1 96.94 195 ARG B C 1
ATOM 4571 O O . ARG B 1 195 ? -9.688 1.934 -6.453 1 96.94 195 ARG B O 1
ATOM 4578 N N . GLN B 1 196 ? -8.367 1.9 -4.672 1 96.5 196 GLN B N 1
ATOM 4579 C CA . GLN B 1 196 ? -7.613 3.082 -5.078 1 96.5 196 GLN B CA 1
ATOM 4580 C C . GLN B 1 196 ? -6.902 2.854 -6.406 1 96.5 196 GLN B C 1
ATOM 4582 O O . GLN B 1 196 ? -6.91 3.723 -7.281 1 96.5 196 GLN 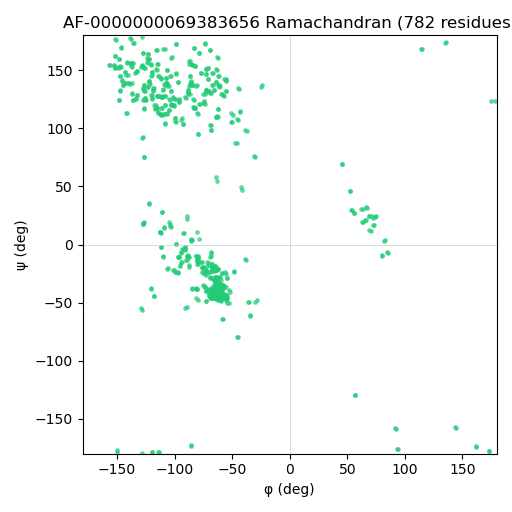B O 1
ATOM 4587 N N . ARG B 1 197 ? -6.324 1.692 -6.516 1 96.06 197 ARG B N 1
ATOM 4588 C CA . ARG B 1 197 ? -5.633 1.372 -7.762 1 96.06 197 ARG B CA 1
ATOM 4589 C C . ARG B 1 197 ? -6.598 1.396 -8.945 1 96.06 197 ARG B C 1
ATOM 4591 O O . ARG B 1 197 ? -6.289 1.963 -9.992 1 96.06 197 ARG B O 1
ATOM 4598 N N . ILE B 1 198 ? -7.746 0.805 -8.75 1 97.81 198 ILE B N 1
ATOM 4599 C CA . ILE B 1 198 ? -8.75 0.688 -9.797 1 97.81 198 ILE B CA 1
ATOM 4600 C C . ILE B 1 198 ? -9.289 2.07 -10.148 1 97.81 198 ILE B C 1
ATOM 4602 O O . ILE B 1 198 ? -9.391 2.424 -11.328 1 97.81 198 ILE B O 1
ATOM 4606 N N . GLN B 1 199 ? -9.609 2.861 -9.156 1 97.88 199 GLN B N 1
ATOM 4607 C CA . GLN B 1 199 ? -10.109 4.215 -9.383 1 97.88 199 GLN B CA 1
ATOM 4608 C C . GLN B 1 199 ? -9.055 5.082 -10.07 1 97.88 199 GLN B C 1
ATOM 4610 O O . GLN B 1 199 ? -9.391 5.922 -10.906 1 97.88 199 GLN B O 1
ATOM 4615 N N . GLN B 1 200 ? -7.855 4.926 -9.672 1 96.44 200 GLN B N 1
ATOM 4616 C CA . GLN B 1 200 ? -6.773 5.707 -10.266 1 96.44 200 GLN B CA 1
ATOM 4617 C C . GLN B 1 200 ? -6.633 5.402 -11.758 1 96.44 200 GLN B C 1
ATOM 4619 O O . GLN B 1 200 ? -6.438 6.316 -12.562 1 96.44 200 GLN B O 1
ATOM 4624 N N . LEU B 1 201 ? -6.672 4.148 -12.07 1 96.5 201 LEU B N 1
ATOM 4625 C CA . LEU B 1 201 ? -6.613 3.768 -13.484 1 96.5 201 LEU B CA 1
ATOM 4626 C C . LEU B 1 201 ? -7.734 4.438 -14.273 1 96.5 201 LEU B C 1
ATOM 4628 O O . LEU B 1 201 ? -7.5 4.957 -15.367 1 96.5 201 LEU B O 1
ATOM 4632 N N . ALA B 1 202 ? -8.898 4.41 -13.703 1 97.31 202 ALA B N 1
ATOM 4633 C CA . ALA B 1 202 ? -10.047 5.027 -14.352 1 97.31 202 ALA B CA 1
ATOM 4634 C C . ALA B 1 202 ? -9.867 6.539 -14.469 1 97.31 202 ALA B C 1
ATOM 4636 O O . ALA B 1 202 ? -10.375 7.164 -15.398 1 97.31 202 ALA B O 1
ATOM 4637 N N . PHE B 1 203 ? -9.203 7.141 -13.578 1 96 203 PHE B N 1
ATOM 4638 C CA . PHE B 1 203 ? -8.914 8.57 -13.617 1 96 203 PHE B CA 1
ATOM 4639 C C . PHE B 1 203 ? -7.957 8.898 -14.758 1 96 203 PHE B C 1
ATOM 4641 O O . PHE B 1 203 ? -8.156 9.875 -15.477 1 96 203 PHE B O 1
ATOM 4648 N N . PHE B 1 204 ? -6.957 8.023 -14.922 1 94.12 204 PHE B N 1
ATOM 4649 C CA . PHE B 1 204 ? -5.957 8.242 -15.961 1 94.12 204 PHE B CA 1
ATOM 4650 C C . PHE B 1 204 ? -6.531 7.918 -17.344 1 94.12 204 PHE B C 1
ATOM 4652 O O . PHE B 1 204 ? -6.156 8.539 -18.328 1 94.12 204 PHE B O 1
ATOM 4659 N N . TYR B 1 205 ? -7.379 6.914 -17.344 1 95.69 205 TYR B N 1
ATOM 4660 C CA . TYR B 1 205 ? -7.973 6.465 -18.594 1 95.69 205 TYR B CA 1
ATOM 4661 C C . TYR B 1 205 ? -9.492 6.43 -18.5 1 95.69 205 TYR B C 1
ATOM 4663 O O . TYR B 1 205 ? -10.094 5.355 -18.516 1 95.69 205 TYR B O 1
ATOM 4671 N N . PRO B 1 206 ? -10.086 7.59 -18.547 1 95.38 206 PRO B N 1
ATOM 4672 C CA . PRO B 1 206 ? -11.539 7.648 -18.391 1 95.38 206 PRO B CA 1
ATOM 4673 C C . PRO B 1 206 ? -12.281 6.91 -19.516 1 95.38 206 PRO B C 1
ATOM 4675 O O . PRO B 1 206 ? -13.438 6.52 -19.328 1 95.38 206 PRO B O 1
ATOM 4678 N N . GLU B 1 207 ? -11.602 6.73 -20.656 1 95.75 207 GLU B N 1
ATOM 4679 C CA . GLU B 1 207 ? -12.219 6.035 -21.781 1 95.75 207 GLU B CA 1
ATOM 4680 C C . GLU B 1 207 ? -12.562 4.594 -21.406 1 95.75 207 GLU B C 1
ATOM 4682 O O . GLU B 1 207 ? -13.422 3.979 -22.047 1 95.75 207 GLU B O 1
ATOM 4687 N N . LEU B 1 208 ? -11.938 4.082 -20.422 1 96.31 208 LEU B N 1
ATOM 4688 C CA . LEU B 1 208 ? -12.211 2.717 -19.984 1 96.31 208 LEU B CA 1
ATOM 4689 C C . LEU B 1 208 ? -13.617 2.594 -19.422 1 96.31 208 LEU B C 1
ATOM 4691 O O . LEU B 1 208 ? -14.156 1.489 -19.312 1 96.31 208 LEU B O 1
ATOM 4695 N N . LEU B 1 209 ? -14.219 3.723 -19.031 1 96.06 209 LEU B N 1
ATOM 4696 C CA . LEU B 1 209 ? -15.555 3.717 -18.438 1 96.06 209 LEU B CA 1
ATOM 4697 C C . LEU B 1 209 ? -16.625 3.963 -19.5 1 96.06 209 LEU B C 1
ATOM 4699 O O . LEU B 1 209 ? -17.812 3.809 -19.234 1 96.06 209 LEU B O 1
ATOM 4703 N N . ALA B 1 210 ? -16.266 4.414 -20.625 1 94.94 210 ALA B N 1
ATOM 4704 C CA . ALA B 1 210 ? -17.109 4.625 -21.797 1 94.94 210 ALA B CA 1
ATOM 4705 C C . ALA B 1 210 ? -18.297 5.523 -21.453 1 94.94 210 ALA B C 1
ATOM 4707 O O . ALA B 1 210 ? -19.391 5.34 -21.984 1 94.94 210 ALA B O 1
ATOM 4708 N N . GLY B 1 211 ? -18.125 6.355 -20.484 1 93.81 211 GLY B N 1
ATOM 4709 C CA . GLY B 1 211 ? -19.188 7.273 -20.109 1 93.81 211 GLY B CA 1
ATOM 4710 C C . GLY B 1 211 ? -20.359 6.578 -19.453 1 93.81 211 GLY B C 1
ATOM 4711 O O . GLY B 1 211 ? -21.422 7.184 -19.281 1 93.81 211 GLY B O 1
ATOM 4712 N N . GLU B 1 212 ? -20.188 5.355 -19.109 1 94.56 212 GLU B N 1
ATOM 4713 C CA . GLU B 1 212 ? -21.297 4.57 -18.578 1 94.56 212 GLU B CA 1
ATOM 4714 C C . GLU B 1 212 ? -21.156 4.371 -17.078 1 94.56 212 GLU B C 1
ATOM 4716 O O . GLU B 1 212 ? -22.141 4.059 -16.391 1 94.56 212 GLU B O 1
ATOM 4721 N N . PHE B 1 213 ? -19.969 4.531 -16.625 1 96.38 213 PHE B N 1
ATOM 4722 C CA . PHE B 1 213 ? -19.703 4.273 -15.211 1 96.38 213 PHE B CA 1
ATOM 4723 C C . PHE B 1 213 ? -19.094 5.5 -14.539 1 96.38 213 PHE B C 1
ATOM 4725 O O . PHE B 1 213 ? -18.516 6.359 -15.219 1 96.38 213 PHE B O 1
ATOM 4732 N N . THR B 1 214 ? -19.25 5.574 -13.234 1 97.38 214 THR B N 1
ATOM 4733 C CA . THR B 1 214 ? -18.562 6.598 -12.453 1 97.38 214 THR B CA 1
ATOM 4734 C C . THR B 1 214 ? -17.438 5.984 -11.625 1 97.38 214 THR B C 1
ATOM 4736 O O . THR B 1 214 ? -17.594 4.887 -11.078 1 97.38 214 THR B O 1
ATOM 4739 N N . ARG B 1 215 ? -16.297 6.66 -11.555 1 97.06 215 ARG B N 1
ATOM 4740 C CA . ARG B 1 215 ? -15.133 6.156 -10.812 1 97.06 215 ARG B CA 1
ATOM 4741 C C . ARG B 1 215 ? -15.281 6.418 -9.32 1 97.06 215 ARG B C 1
ATOM 4743 O O . ARG B 1 215 ? -14.555 5.848 -8.508 1 97.06 215 ARG B O 1
ATOM 4750 N N . LEU B 1 216 ? -16.219 7.285 -8.875 1 97.75 216 LEU B N 1
ATOM 4751 C CA . LEU B 1 216 ? -16.391 7.652 -7.473 1 97.75 216 LEU B CA 1
ATOM 4752 C C . LEU B 1 216 ? -17.109 6.555 -6.703 1 97.75 216 LEU B C 1
ATOM 4754 O O . LEU B 1 216 ? -17.922 5.824 -7.277 1 97.75 216 LEU B O 1
ATOM 4758 N N . GLU B 1 217 ? -16.766 6.453 -5.492 1 96.62 217 GLU B N 1
ATOM 4759 C CA . GLU B 1 217 ? -17.438 5.504 -4.613 1 96.62 217 GLU B CA 1
ATOM 4760 C C . GLU B 1 217 ? -18.438 6.211 -3.693 1 96.62 217 GLU B C 1
ATOM 4762 O O . GLU B 1 217 ? -18.125 7.258 -3.127 1 96.62 217 GLU B O 1
ATOM 4767 N N . PHE B 1 218 ? -19.609 5.676 -3.619 1 96.5 218 PHE B N 1
ATOM 4768 C CA . PHE B 1 218 ? -20.672 6.09 -2.705 1 96.5 218 PHE B CA 1
ATOM 4769 C C . PHE B 1 218 ? -21.109 4.926 -1.83 1 96.5 218 PHE B C 1
ATOM 4771 O O . PHE B 1 218 ? -20.875 3.766 -2.158 1 96.5 218 PHE B O 1
ATOM 4778 N N . PRO B 1 219 ? -21.75 5.199 -0.701 1 94.56 219 PRO B N 1
ATOM 4779 C CA . PRO B 1 219 ? -22.188 4.098 0.158 1 94.56 219 PRO B CA 1
ATOM 4780 C C . PRO B 1 219 ? -23.219 3.191 -0.521 1 94.56 219 PRO B C 1
ATOM 4782 O O . PRO B 1 219 ? -23.297 2.002 -0.204 1 94.56 219 PRO B O 1
ATOM 4785 N N . ARG B 1 220 ? -23.938 3.826 -1.353 1 93.88 220 ARG B N 1
ATOM 4786 C CA . ARG B 1 220 ? -24.875 3.107 -2.201 1 93.88 220 ARG B CA 1
ATOM 4787 C C . ARG B 1 220 ? -25 3.771 -3.57 1 93.88 220 ARG B C 1
ATOM 4789 O O . ARG B 1 220 ? -24.531 4.895 -3.766 1 93.88 220 ARG B O 1
ATOM 4796 N N . ARG B 1 221 ? -25.672 3.055 -4.461 1 93.56 221 ARG B N 1
ATOM 4797 C CA . ARG B 1 221 ? -25.922 3.648 -5.77 1 93.56 221 ARG B CA 1
ATOM 4798 C C . ARG B 1 221 ? -26.859 4.852 -5.66 1 93.56 221 ARG B C 1
ATOM 4800 O O . ARG B 1 221 ? -27.875 4.793 -4.969 1 93.56 221 ARG B O 1
ATOM 4807 N N . LEU B 1 222 ? -26.438 5.875 -6.309 1 95.44 222 LEU B N 1
ATOM 4808 C CA . LEU B 1 222 ? -27.219 7.102 -6.258 1 95.44 222 LEU B CA 1
ATOM 4809 C C . LEU B 1 222 ? -28.375 7.055 -7.254 1 95.44 222 LEU B C 1
ATOM 4811 O O . LEU B 1 222 ? -28.297 6.352 -8.266 1 95.44 2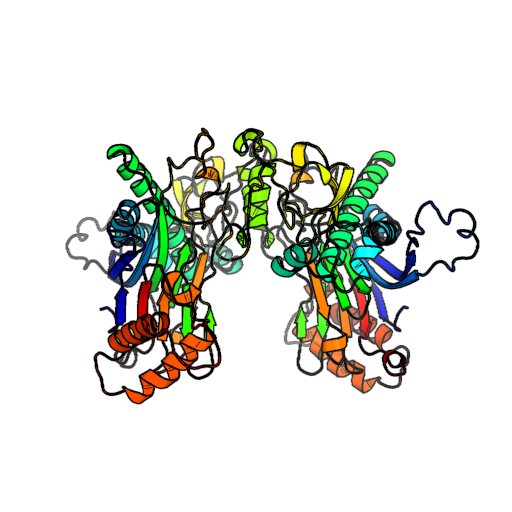22 LEU B O 1
ATOM 4815 N N . LYS B 1 223 ? -29.438 7.809 -6.938 1 94.25 223 LYS B N 1
ATOM 4816 C CA . LYS B 1 223 ? -30.625 7.902 -7.773 1 94.25 223 LYS B CA 1
ATOM 4817 C C . LYS B 1 223 ? -30.984 9.359 -8.055 1 94.25 223 LYS B C 1
ATOM 4819 O O . LYS B 1 223 ? -30.281 10.273 -7.633 1 94.25 223 LYS B O 1
ATOM 4824 N N . GLY B 1 224 ? -32.031 9.516 -8.781 1 95.12 224 GLY B N 1
ATOM 4825 C CA . GLY B 1 224 ? -32.438 10.844 -9.195 1 95.12 224 GLY B CA 1
ATOM 4826 C C . GLY B 1 224 ? -32.688 11.781 -8.023 1 95.12 224 GLY B C 1
ATOM 4827 O O . GLY B 1 224 ? -32.344 12.961 -8.078 1 95.12 224 GLY B O 1
ATOM 4828 N N . ASP B 1 225 ? -33.219 11.305 -6.957 1 94.12 225 ASP B N 1
ATOM 4829 C CA . ASP B 1 225 ? -33.562 12.109 -5.797 1 94.12 225 ASP B CA 1
ATOM 4830 C C . ASP B 1 225 ? -32.312 12.602 -5.07 1 94.12 225 ASP B C 1
ATOM 4832 O O . ASP B 1 225 ? -32.406 13.5 -4.23 1 94.12 225 ASP B O 1
ATOM 4836 N N . ASP B 1 226 ? -31.234 12 -5.367 1 95.31 226 ASP B N 1
ATOM 4837 C CA . ASP B 1 226 ? -29.984 12.391 -4.723 1 95.31 226 ASP B CA 1
ATOM 4838 C C . ASP B 1 226 ? -29.391 13.633 -5.383 1 95.31 226 ASP B C 1
ATOM 4840 O O . ASP B 1 226 ? -28.484 14.273 -4.824 1 95.31 226 ASP B O 1
ATOM 4844 N N . LEU B 1 227 ? -29.906 13.977 -6.527 1 95.38 227 LEU B N 1
ATOM 4845 C CA . LEU B 1 227 ? -29.328 15.094 -7.277 1 95.38 227 LEU B CA 1
ATOM 4846 C C . LEU B 1 227 ? -29.375 16.375 -6.457 1 95.38 227 LEU B C 1
ATOM 4848 O O . LEU B 1 227 ? -30.422 16.719 -5.887 1 95.38 227 LEU B O 1
ATOM 4852 N N . GLY B 1 228 ? -28.219 17.047 -6.379 1 94.38 228 GLY B N 1
ATOM 4853 C CA . GLY B 1 228 ? -28.156 18.312 -5.676 1 94.38 228 GLY B CA 1
ATOM 4854 C C . GLY B 1 228 ? -27.938 18.172 -4.184 1 94.38 228 GLY B C 1
ATOM 4855 O O . GLY B 1 228 ? -27.719 19.156 -3.479 1 94.38 228 GLY B O 1
ATOM 4856 N N . GLN B 1 229 ? -27.984 16.984 -3.734 1 94.31 229 GLN B N 1
ATOM 4857 C CA . GLN B 1 229 ? -27.734 16.734 -2.318 1 94.31 229 GLN B CA 1
ATOM 4858 C C . GLN B 1 229 ? -26.234 16.578 -2.043 1 94.31 229 GLN B C 1
ATOM 4860 O O . GLN B 1 229 ? -25.469 16.25 -2.949 1 94.31 229 GLN B O 1
ATOM 4865 N N . LYS B 1 230 ? -25.828 16.844 -0.836 1 95.38 230 LYS B N 1
ATOM 4866 C CA . LYS B 1 230 ? -24.453 16.641 -0.402 1 95.38 230 LYS B CA 1
ATOM 4867 C C . LYS B 1 230 ? -24.266 15.289 0.266 1 95.38 230 LYS B C 1
ATOM 4869 O O . LYS B 1 230 ? -24.734 15.078 1.392 1 95.38 230 LYS B O 1
ATOM 4874 N N . VAL B 1 231 ? -23.594 14.391 -0.448 1 96.88 231 VAL B N 1
ATOM 4875 C CA . VAL B 1 231 ? -23.562 13.008 0.031 1 96.88 231 VAL B CA 1
ATOM 4876 C C . VAL B 1 231 ? -22.125 12.555 0.211 1 96.88 231 VAL B C 1
ATOM 4878 O O . VAL B 1 231 ? -21.203 13.133 -0.373 1 96.88 231 VAL B O 1
ATOM 4881 N N . LEU B 1 232 ? -21.969 11.508 1.012 1 97.12 232 LEU B N 1
ATOM 4882 C CA . LEU B 1 232 ? -20.672 10.875 1.239 1 97.12 232 LEU B CA 1
ATOM 4883 C C . LEU B 1 232 ? -20.094 10.336 -0.064 1 97.12 232 LEU B C 1
ATOM 4885 O O . LEU B 1 232 ? -20.812 9.742 -0.871 1 97.12 232 LEU B O 1
ATOM 4889 N N . PHE B 1 233 ? -18.781 10.57 -0.285 1 97.44 233 PHE B N 1
ATOM 4890 C CA . PHE B 1 233 ? -18.109 10.016 -1.459 1 97.44 233 PHE B CA 1
ATOM 4891 C C . PHE B 1 233 ? -16.625 9.789 -1.184 1 97.44 233 PHE B C 1
ATOM 4893 O O . PHE B 1 233 ? -16.078 10.305 -0.205 1 97.44 233 PHE B O 1
ATOM 4900 N N . ARG B 1 234 ? -16.016 9 -1.996 1 96.56 234 ARG B N 1
ATOM 4901 C CA . ARG B 1 234 ? -14.57 8.781 -1.946 1 96.56 234 ARG B CA 1
ATOM 4902 C C . ARG B 1 234 ? -14 8.578 -3.346 1 96.56 234 ARG B C 1
ATOM 4904 O O . ARG B 1 234 ? -14.625 7.93 -4.191 1 96.56 234 ARG B O 1
ATOM 4911 N N . ASP B 1 235 ? -12.859 9.211 -3.602 1 96.69 235 ASP B N 1
ATOM 4912 C CA . ASP B 1 235 ? -12.172 9.109 -4.883 1 96.69 235 ASP B CA 1
ATOM 4913 C C . ASP B 1 235 ? -10.836 8.398 -4.734 1 96.69 235 ASP B C 1
ATOM 4915 O O . ASP B 1 235 ? -10.492 7.926 -3.646 1 96.69 235 ASP B O 1
ATOM 4919 N N . HIS B 1 236 ? -10.055 8.258 -5.852 1 95.56 236 HIS B N 1
ATOM 4920 C CA . HIS B 1 236 ? -8.859 7.434 -5.953 1 95.56 236 HIS B CA 1
ATOM 4921 C C . HIS B 1 236 ? -7.781 7.91 -4.988 1 95.56 236 HIS B C 1
ATOM 4923 O O . HIS B 1 236 ? -7.004 7.102 -4.469 1 95.56 236 HIS B O 1
ATOM 4929 N N . HIS B 1 237 ? -7.688 9.172 -4.676 1 93.75 237 HIS B N 1
ATOM 4930 C CA . HIS B 1 237 ? -6.609 9.703 -3.854 1 93.75 237 HIS B CA 1
ATOM 4931 C C . HIS B 1 237 ? -6.992 9.703 -2.377 1 93.75 237 HIS B C 1
ATOM 4933 O O . HIS B 1 237 ? -6.168 10.023 -1.519 1 93.75 237 HIS B O 1
ATOM 4939 N N . MET B 1 238 ? -8.227 9.328 -2.082 1 96.62 238 MET B N 1
ATOM 4940 C CA . MET B 1 238 ? -8.766 9.477 -0.733 1 96.62 238 MET B CA 1
ATOM 4941 C C . MET B 1 238 ? -8.75 8.141 0.004 1 96.62 238 MET B C 1
ATOM 4943 O O . MET B 1 238 ? -9.234 7.133 -0.517 1 96.62 238 MET B O 1
ATOM 4947 N N . ASN B 1 239 ? -8.172 8.125 1.154 1 96.81 239 ASN B N 1
ATOM 4948 C CA . ASN B 1 239 ? -8.406 7.039 2.102 1 96.81 239 ASN B CA 1
ATOM 4949 C C . ASN B 1 239 ? -9.656 7.293 2.941 1 96.81 239 ASN B C 1
ATOM 4951 O O . ASN B 1 239 ? -10.414 6.363 3.229 1 96.81 239 ASN B O 1
ATOM 4955 N N . GLY B 1 240 ? -9.805 8.5 3.277 1 97.94 240 GLY B N 1
ATOM 4956 C CA . GLY B 1 240 ? -10.992 8.883 4.023 1 97.94 240 GLY B CA 1
ATOM 4957 C C . GLY B 1 240 ? -12.188 9.188 3.131 1 97.94 240 GLY B C 1
ATOM 4958 O O . GLY B 1 240 ? -12.188 8.836 1.948 1 97.94 240 GLY B O 1
ATOM 4959 N N . TRP B 1 241 ? -13.281 9.688 3.766 1 97.88 241 TRP B N 1
ATOM 4960 C CA . TRP B 1 241 ? -14.508 10.047 3.072 1 97.88 241 TRP B CA 1
ATOM 4961 C C . TRP B 1 241 ? -14.781 11.539 3.174 1 97.88 241 TRP B C 1
ATOM 4963 O O . TRP B 1 241 ? -14.305 12.203 4.098 1 97.88 241 TRP B O 1
ATOM 4973 N N . SER B 1 242 ? -15.391 12.055 2.254 1 97.56 242 SER B N 1
ATOM 4974 C CA . SER B 1 242 ? -15.859 13.43 2.248 1 97.56 242 SER B CA 1
ATOM 4975 C C . SER B 1 242 ? -17.266 13.539 1.667 1 97.56 242 SER B C 1
ATOM 4977 O O . SER B 1 242 ? -17.922 12.523 1.438 1 97.56 242 SER B O 1
ATOM 4979 N N . TYR B 1 243 ? -17.812 14.773 1.672 1 97.38 243 TYR B N 1
ATOM 4980 C CA . TYR B 1 243 ? -19.141 15.023 1.102 1 97.38 243 TYR B CA 1
ATOM 4981 C C . TYR B 1 243 ? -19.031 15.867 -0.16 1 97.38 243 TYR B C 1
ATOM 4983 O O . TYR B 1 243 ? -18.203 16.781 -0.242 1 97.38 243 TYR B O 1
ATOM 4991 N N . LYS B 1 244 ? -19.828 15.57 -1.075 1 96.56 244 LYS B N 1
ATOM 4992 C CA . LYS B 1 244 ? -19.906 16.391 -2.283 1 96.56 244 LYS B CA 1
ATOM 4993 C C . LYS B 1 244 ? -21.344 16.531 -2.75 1 96.56 244 LYS B C 1
ATOM 4995 O O . LYS B 1 244 ? -22.203 15.711 -2.414 1 96.56 244 LYS B O 1
ATOM 5000 N N . TYR B 1 245 ? -21.562 17.609 -3.488 1 97 245 TYR B N 1
ATOM 5001 C CA . TYR B 1 245 ? -22.859 17.75 -4.145 1 97 245 TYR B CA 1
ATOM 5002 C C . TYR B 1 245 ? -22.984 16.781 -5.316 1 97 245 TYR B C 1
ATOM 5004 O O . TYR B 1 245 ? -22.094 16.703 -6.164 1 97 245 TYR B O 1
ATOM 5012 N N . VAL B 1 246 ? -24.094 16.094 -5.402 1 97.19 246 VAL B N 1
ATOM 5013 C CA . VAL B 1 246 ? -24.312 15.07 -6.418 1 97.19 246 VAL B CA 1
ATOM 5014 C C . VAL B 1 246 ? -24.594 15.734 -7.766 1 97.19 246 VAL B C 1
ATOM 5016 O O . VAL B 1 246 ? -25.406 16.656 -7.848 1 97.19 246 VAL B O 1
ATOM 5019 N N . GLU B 1 247 ? -23.906 15.328 -8.727 1 97.56 247 GLU B N 1
ATOM 5020 C CA . GLU B 1 247 ? -24.109 15.758 -10.109 1 97.56 247 GLU B CA 1
ATOM 5021 C C . GLU B 1 247 ? -24.703 14.641 -10.953 1 97.56 247 GLU B C 1
ATOM 5023 O O . GLU B 1 247 ? -24.766 13.484 -10.523 1 97.56 247 GLU B O 1
ATOM 5028 N N . LYS B 1 248 ? -25.141 14.977 -12.133 1 97.12 248 LYS B N 1
ATOM 5029 C CA . LYS B 1 248 ? -25.781 14.008 -13.016 1 97.12 248 LYS B CA 1
ATOM 5030 C C . LYS B 1 248 ? -24.859 12.844 -13.336 1 97.12 248 LYS B C 1
ATOM 5032 O O . LYS B 1 248 ? -25.297 11.695 -13.406 1 97.12 248 LYS B O 1
ATOM 5037 N N . SER B 1 249 ? -23.625 13.086 -13.508 1 96.5 249 SER B N 1
ATOM 5038 C CA . SER B 1 249 ? -22.656 12.055 -13.867 1 96.5 249 SER B CA 1
ATOM 5039 C C . SER B 1 249 ? -22.469 11.055 -12.734 1 96.5 249 SER B C 1
ATOM 5041 O O . SER B 1 249 ? -21.984 9.945 -12.953 1 96.5 249 SER B O 1
ATOM 5043 N N . ASP B 1 250 ? -22.812 11.391 -11.516 1 97.31 250 ASP B N 1
ATOM 5044 C CA . ASP B 1 250 ? -22.656 10.531 -10.352 1 97.31 250 ASP B CA 1
ATOM 5045 C C . ASP B 1 250 ? -23.719 9.445 -10.312 1 97.31 250 ASP B C 1
ATOM 5047 O O . ASP B 1 250 ? -23.609 8.477 -9.555 1 97.31 250 ASP B O 1
ATOM 5051 N N . LEU B 1 251 ? -24.75 9.617 -11.102 1 97.19 251 LEU B N 1
ATOM 5052 C CA . LEU B 1 251 ? -25.859 8.672 -11.102 1 97.19 251 LEU B CA 1
ATOM 5053 C C . LEU B 1 251 ? -25.531 7.434 -11.922 1 97.19 251 LEU B C 1
ATOM 5055 O O . LEU B 1 251 ? -26.234 6.434 -11.867 1 97.19 251 LEU B O 1
ATOM 5059 N N . LYS B 1 252 ? -24.438 7.523 -12.633 1 96.25 252 LYS B N 1
ATOM 5060 C CA . LYS B 1 252 ? -24.016 6.371 -13.414 1 96.25 252 LYS B CA 1
ATOM 5061 C C . LYS B 1 252 ? -23.688 5.184 -12.516 1 96.25 252 LYS B C 1
ATOM 5063 O O . LYS B 1 252 ? -23.516 5.344 -11.305 1 96.25 252 LYS B O 1
ATOM 5068 N N . TYR B 1 253 ? -23.688 4.016 -13.156 1 94.81 253 TYR B N 1
ATOM 5069 C CA . TYR B 1 253 ? -23.328 2.828 -12.383 1 94.81 253 TYR B CA 1
ATOM 5070 C C . TYR B 1 253 ? -21.906 2.932 -11.852 1 94.81 253 TYR B C 1
ATOM 5072 O O . TYR B 1 253 ? -21 3.389 -12.555 1 94.81 253 TYR B O 1
ATOM 5080 N N . PRO B 1 254 ? -21.734 2.555 -10.641 1 95.69 254 PRO B N 1
ATOM 5081 C CA . PRO B 1 254 ? -20.391 2.701 -10.062 1 95.69 254 PRO B CA 1
ATOM 5082 C C . PRO B 1 254 ? -19.406 1.689 -10.625 1 95.69 254 PRO B C 1
ATOM 5084 O O . PRO B 1 254 ? -19.766 0.541 -10.891 1 95.69 254 PRO B O 1
ATOM 5087 N N . LEU B 1 255 ? -18.156 2.137 -10.727 1 97.19 255 LEU B N 1
ATOM 5088 C CA . LEU B 1 255 ? -17.047 1.299 -11.156 1 97.19 255 LEU B CA 1
ATOM 5089 C C . LEU B 1 255 ? -16.875 0.102 -10.227 1 97.19 255 LEU B C 1
ATOM 5091 O O . LEU B 1 255 ? -16.656 -1.021 -10.688 1 97.19 255 LEU B O 1
ATOM 5095 N N . ILE B 1 256 ? -16.938 0.349 -8.961 1 96.19 256 ILE B N 1
ATOM 5096 C CA . ILE B 1 256 ? -16.891 -0.67 -7.918 1 96.19 256 ILE B CA 1
ATOM 5097 C C . ILE B 1 256 ? -18.188 -0.663 -7.133 1 96.19 256 ILE B C 1
ATOM 5099 O O . ILE B 1 256 ? -18.578 0.357 -6.551 1 96.19 256 ILE B O 1
ATOM 5103 N N . HIS B 1 257 ? -18.844 -1.798 -7.176 1 91.69 257 HIS B N 1
ATOM 5104 C CA . HIS B 1 257 ? -20.141 -1.901 -6.496 1 91.69 257 HIS B CA 1
ATOM 5105 C C . HIS B 1 257 ? -20.125 -3.008 -5.445 1 91.69 257 HIS B C 1
ATOM 5107 O O . HIS B 1 257 ? -19.531 -4.066 -5.664 1 91.69 257 HIS B O 1
ATOM 5113 N N . GLY B 1 258 ? -20.75 -2.689 -4.273 1 88.44 258 GLY B N 1
ATOM 5114 C CA . GLY B 1 258 ? -20.812 -3.689 -3.221 1 88.44 258 GLY B CA 1
ATOM 5115 C C . GLY B 1 258 ? -19.688 -3.584 -2.219 1 88.44 258 GLY B C 1
ATOM 5116 O O . GLY B 1 258 ? -18.906 -2.623 -2.246 1 88.44 258 GLY B O 1
ATOM 5117 N N . GLN B 1 259 ? -19.672 -4.59 -1.236 1 86.25 259 GLN B N 1
ATOM 5118 C CA . GLN B 1 259 ? -18.656 -4.57 -0.188 1 86.25 259 GLN B CA 1
ATOM 5119 C C . GLN B 1 259 ? -18.109 -5.969 0.085 1 86.25 259 GLN B C 1
ATOM 5121 O O . GLN B 1 259 ? -18.781 -6.965 -0.205 1 86.25 259 GLN B O 1
ATOM 5126 N N . GLY B 1 260 ? -16.906 -5.922 0.623 1 80.38 260 GLY B N 1
ATOM 5127 C CA . GLY B 1 260 ? -16.297 -7.195 0.967 1 80.38 260 GLY B CA 1
ATOM 5128 C C . GLY B 1 260 ? -16.188 -8.148 -0.213 1 80.38 260 GLY B C 1
ATOM 5129 O O . GLY B 1 260 ? -15.719 -7.762 -1.284 1 80.38 260 GLY B O 1
ATOM 5130 N N . ARG B 1 261 ? -16.656 -9.375 -0.014 1 79.81 261 ARG B N 1
ATOM 5131 C CA . ARG B 1 261 ? -16.562 -10.422 -1.032 1 79.81 261 ARG B CA 1
ATOM 5132 C C . ARG B 1 261 ? -17.656 -10.266 -2.082 1 79.81 261 ARG B C 1
ATOM 5134 O O . ARG B 1 261 ? -17.578 -10.859 -3.158 1 79.81 261 ARG B O 1
ATOM 5141 N N . GLN B 1 262 ? -18.609 -9.398 -1.783 1 86.06 262 GLN B N 1
ATOM 5142 C CA . GLN B 1 262 ? -19.703 -9.172 -2.721 1 86.06 262 GLN B CA 1
ATOM 5143 C C . GLN B 1 262 ? -19.391 -8.031 -3.678 1 86.06 262 GLN B C 1
ATOM 5145 O O . GLN B 1 262 ? -20.172 -7.746 -4.594 1 86.06 262 GLN B O 1
ATOM 5150 N N . ALA B 1 263 ? -18.219 -7.445 -3.443 1 93.38 263 ALA B N 1
ATOM 5151 C CA . ALA B 1 263 ? -17.844 -6.344 -4.324 1 93.38 263 ALA B CA 1
ATOM 5152 C C . ALA B 1 263 ? -17.594 -6.84 -5.746 1 93.38 263 ALA B C 1
ATOM 5154 O O . ALA B 1 263 ? -17.031 -7.914 -5.949 1 93.38 263 ALA B O 1
ATOM 5155 N N . ARG B 1 264 ? -18.094 -6.074 -6.711 1 96 264 ARG B N 1
ATOM 5156 C CA . ARG B 1 264 ? -17.922 -6.422 -8.117 1 96 264 ARG B CA 1
ATOM 5157 C C . ARG B 1 264 ? -17.312 -5.262 -8.898 1 96 264 ARG B C 1
ATOM 5159 O O . ARG B 1 264 ? -17.672 -4.102 -8.68 1 96 264 ARG B O 1
ATOM 5166 N N . LEU B 1 265 ? -16.406 -5.578 -9.727 1 97.31 265 LEU B N 1
ATOM 5167 C CA . LEU B 1 265 ? -15.828 -4.637 -10.68 1 97.31 265 LEU B CA 1
ATOM 5168 C C . LEU B 1 265 ? -16.719 -4.504 -11.914 1 97.31 265 LEU B C 1
ATOM 5170 O O . LEU B 1 265 ? -16.953 -5.484 -12.617 1 97.31 265 LEU B O 1
ATOM 5174 N N . LEU B 1 266 ? -17.234 -3.275 -12.141 1 96.62 266 LEU B N 1
ATOM 5175 C CA . LEU B 1 266 ? -18.141 -2.99 -13.242 1 96.62 266 LEU B CA 1
ATOM 5176 C C . LEU B 1 266 ? -19.344 -3.936 -13.219 1 96.62 266 LEU B C 1
ATOM 5178 O O . LEU B 1 266 ? -19.812 -4.375 -14.266 1 96.62 266 LEU B O 1
ATOM 5182 N N . GLY B 1 267 ? -19.672 -4.34 -12.047 1 94.31 267 GLY B N 1
ATOM 5183 C CA . GLY B 1 267 ? -20.828 -5.203 -11.844 1 94.31 267 GLY B CA 1
ATOM 5184 C C . GLY B 1 267 ? -20.594 -6.625 -12.32 1 94.31 267 GLY B C 1
ATOM 5185 O O . GLY B 1 267 ? -21.531 -7.402 -12.453 1 94.31 267 GLY B O 1
ATOM 5186 N N . THR B 1 268 ? -19.359 -7.02 -12.531 1 94.94 268 THR B N 1
ATOM 5187 C CA . THR B 1 268 ? -19.125 -8.281 -13.227 1 94.94 268 THR B CA 1
ATOM 5188 C C . THR B 1 268 ? -18.172 -9.164 -12.438 1 94.94 268 THR B C 1
ATOM 5190 O O . THR B 1 268 ? -18.516 -10.273 -12.031 1 94.94 268 THR B O 1
ATOM 5193 N N . LEU B 1 269 ? -17.031 -8.688 -12.133 1 95.5 269 LEU B N 1
ATOM 5194 C CA . LEU B 1 269 ? -15.969 -9.523 -11.594 1 95.5 269 LEU B CA 1
ATOM 5195 C C . LEU B 1 269 ? -15.836 -9.32 -10.086 1 95.5 269 LEU B C 1
ATOM 5197 O O . LEU B 1 269 ? -15.906 -8.188 -9.602 1 95.5 269 LEU B O 1
ATOM 5201 N N . ALA B 1 270 ? -15.508 -10.406 -9.391 1 95.44 270 ALA B N 1
ATOM 5202 C CA . ALA B 1 270 ? -15.375 -10.359 -7.938 1 95.44 270 ALA B CA 1
ATOM 5203 C C . ALA B 1 270 ? -13.914 -10.188 -7.531 1 95.44 270 ALA B C 1
ATOM 5205 O O . ALA B 1 270 ? -13.617 -9.953 -6.355 1 95.44 270 ALA B O 1
ATOM 5206 N N . VAL B 1 271 ? -12.984 -10.312 -8.43 1 97.25 271 VAL B N 1
ATOM 5207 C CA . VAL B 1 271 ? -11.562 -10.242 -8.117 1 97.25 271 VAL B CA 1
ATOM 5208 C C . VAL B 1 271 ? -10.914 -9.102 -8.906 1 97.25 271 VAL B C 1
ATOM 5210 O O . VAL B 1 271 ? -11.43 -8.695 -9.945 1 97.25 271 VAL B O 1
ATOM 5213 N N . SER B 1 272 ? -9.805 -8.578 -8.375 1 97.81 272 SER B N 1
ATOM 5214 C CA . SER B 1 272 ? -9.07 -7.508 -9.031 1 97.81 272 SER B CA 1
ATOM 5215 C C . SER B 1 272 ? -7.727 -8.008 -9.562 1 97.81 272 SER B C 1
ATOM 5217 O O . SER B 1 272 ? -7.043 -7.289 -10.297 1 97.81 272 SER B O 1
ATOM 5219 N N . ARG B 1 273 ? -7.348 -9.211 -9.18 1 98.25 273 ARG B N 1
ATOM 5220 C CA . ARG B 1 273 ? -6.168 -9.891 -9.711 1 98.25 273 ARG B CA 1
ATOM 5221 C C . ARG B 1 273 ? -6.496 -11.32 -10.102 1 98.25 273 ARG B C 1
ATOM 5223 O O . ARG B 1 273 ? -7.398 -11.938 -9.531 1 98.25 273 ARG B O 1
ATOM 5230 N N . GLY B 1 274 ? -5.836 -11.789 -11.062 1 98.44 274 GLY B N 1
ATOM 5231 C CA . GLY B 1 274 ? -6.035 -13.141 -11.562 1 98.44 274 GLY B CA 1
ATOM 5232 C C . GLY B 1 274 ? -5.48 -13.359 -12.961 1 98.44 274 GLY B C 1
ATOM 5233 O O . GLY B 1 274 ? -4.828 -12.469 -13.516 1 98.44 274 GLY B O 1
ATOM 5234 N N . LEU B 1 275 ? -5.754 -14.5 -13.461 1 98.81 275 LEU B N 1
ATOM 5235 C CA . LEU B 1 275 ? -5.309 -14.883 -14.805 1 98.81 275 LEU B CA 1
ATOM 5236 C C . LEU B 1 275 ? -6.496 -15.055 -15.742 1 98.81 275 LEU B C 1
ATOM 5238 O O . LEU B 1 275 ? -7.57 -15.484 -15.32 1 98.81 275 LEU B O 1
ATOM 5242 N N . GLY B 1 276 ? -6.27 -14.68 -16.984 1 98.44 276 GLY B N 1
ATOM 5243 C CA . GLY B 1 276 ? -7.336 -14.836 -17.953 1 98.44 276 GLY B CA 1
ATOM 5244 C C . GLY B 1 276 ? -8.203 -13.602 -18.094 1 98.44 276 GLY B C 1
ATOM 5245 O O . GLY B 1 276 ? -7.715 -12.469 -18 1 98.44 276 GLY B O 1
ATOM 5246 N N . ASP B 1 277 ? -9.453 -13.766 -18.609 1 98 277 ASP B N 1
ATOM 5247 C CA . ASP B 1 277 ? -10.469 -12.734 -18.766 1 98 277 ASP B CA 1
ATOM 5248 C C . ASP B 1 277 ? -10.039 -11.703 -19.812 1 98 277 ASP B C 1
ATOM 5250 O O . ASP B 1 277 ? -10.375 -10.523 -19.703 1 98 277 ASP B O 1
ATOM 5254 N N . HIS B 1 278 ? -9.328 -12.133 -20.75 1 97.19 278 HIS B N 1
ATOM 5255 C CA . HIS B 1 278 ? -8.805 -11.219 -21.75 1 97.19 278 HIS B CA 1
ATOM 5256 C C . HIS B 1 278 ? -9.914 -10.68 -22.641 1 97.19 278 HIS B C 1
ATOM 5258 O O . HIS B 1 278 ? -9.805 -9.57 -23.188 1 97.19 278 HIS B O 1
ATOM 5264 N N . GLN B 1 279 ? -11.008 -11.445 -22.828 1 93.88 279 GLN B N 1
ATOM 5265 C CA . GLN B 1 279 ? -12.078 -11.031 -23.719 1 93.88 279 GLN B CA 1
ATOM 5266 C C . GLN B 1 279 ? -13.359 -10.719 -22.953 1 93.88 279 GLN B C 1
ATOM 5268 O O . GLN B 1 279 ? -14.438 -10.609 -23.547 1 93.88 279 GLN B O 1
ATOM 5273 N N . LEU B 1 280 ? -13.195 -10.672 -21.656 1 95.69 280 LEU B N 1
ATOM 5274 C CA . LEU B 1 280 ? -14.375 -10.438 -20.844 1 95.69 280 LEU B CA 1
ATOM 5275 C C . LEU B 1 280 ? -14.875 -9.008 -21 1 95.69 280 LEU B C 1
ATOM 5277 O O . LEU B 1 280 ? -14.086 -8.055 -20.953 1 95.69 280 LEU B O 1
ATOM 5281 N N . ARG B 1 281 ? -16.172 -8.898 -21.219 1 95.19 281 ARG B N 1
ATOM 5282 C CA . ARG B 1 281 ? -16.812 -7.598 -21.359 1 95.19 281 ARG B CA 1
ATOM 5283 C C . ARG B 1 281 ? -18 -7.473 -20.422 1 95.19 281 ARG B C 1
ATOM 5285 O O . ARG B 1 281 ? -18.594 -8.477 -20 1 95.19 281 ARG B O 1
ATOM 5292 N N . VAL B 1 282 ? -18.266 -6.176 -20.094 1 94.75 282 VAL B N 1
ATOM 5293 C CA . VAL B 1 282 ? -19.5 -5.918 -19.359 1 94.75 282 VAL B CA 1
ATOM 5294 C C . VAL B 1 282 ? -20.703 -6.34 -20.203 1 94.75 282 VAL B C 1
ATOM 5296 O O . VAL B 1 282 ? -20.75 -6.094 -21.406 1 94.75 282 VAL B O 1
ATOM 5299 N N . LEU B 1 283 ? -21.719 -6.844 -19.547 1 89.62 283 LEU B N 1
ATOM 5300 C CA . LEU B 1 283 ? -22.891 -7.359 -20.234 1 89.62 283 LEU B CA 1
ATOM 5301 C C . LEU B 1 283 ? -23.516 -6.285 -21.109 1 89.62 283 LEU B C 1
ATOM 5303 O O . LEU B 1 283 ? -23.734 -5.156 -20.656 1 89.62 283 LEU B O 1
ATOM 5307 N N . ASP B 1 284 ? -23.734 -6.586 -22.312 1 88.38 284 ASP B N 1
ATOM 5308 C CA . ASP B 1 284 ? -24.438 -5.777 -23.297 1 88.38 284 ASP B CA 1
ATOM 5309 C C . ASP B 1 284 ? -23.672 -4.5 -23.625 1 88.38 284 ASP B C 1
ATOM 5311 O O . ASP B 1 284 ? -24.266 -3.471 -23.938 1 88.38 284 ASP B O 1
ATOM 5315 N N . THR B 1 285 ? -22.359 -4.523 -23.344 1 91 285 THR B N 1
ATOM 5316 C CA . THR B 1 285 ? -21.516 -3.393 -23.703 1 91 285 THR B CA 1
ATOM 5317 C C . THR B 1 285 ? -20.203 -3.877 -24.312 1 91 285 THR B C 1
ATOM 5319 O O . THR B 1 285 ? -19.969 -5.082 -24.406 1 91 285 THR B O 1
ATOM 5322 N N . ASN B 1 286 ? -19.422 -2.943 -24.797 1 91.69 286 ASN B N 1
ATOM 5323 C CA . ASN B 1 286 ? -18.109 -3.256 -25.344 1 91.69 286 ASN B CA 1
ATOM 5324 C C . ASN B 1 286 ? -17 -2.877 -24.375 1 91.69 286 ASN B C 1
ATOM 5326 O O . ASN B 1 286 ? -15.828 -2.803 -24.766 1 91.69 286 ASN B O 1
ATOM 5330 N N . ILE B 1 287 ? -17.359 -2.646 -23.188 1 95.31 287 ILE B N 1
ATOM 5331 C CA . ILE B 1 287 ? -16.391 -2.242 -22.172 1 95.31 287 ILE B CA 1
ATOM 5332 C C . ILE B 1 287 ? -15.609 -3.461 -21.688 1 95.31 287 ILE B C 1
ATOM 5334 O O . ILE B 1 287 ? -16.188 -4.414 -21.172 1 95.31 287 ILE B O 1
ATOM 5338 N N . GLN B 1 288 ? -14.297 -3.404 -21.844 1 95.62 288 GLN B N 1
ATOM 5339 C CA . GLN B 1 288 ? -13.422 -4.508 -21.469 1 95.62 288 GLN B CA 1
ATOM 5340 C C . GLN B 1 288 ? -13.031 -4.418 -20 1 95.62 288 GLN B C 1
ATOM 5342 O O . GLN B 1 288 ? -12.773 -3.326 -19.484 1 95.62 288 GLN B O 1
ATOM 5347 N N . LEU B 1 289 ? -12.898 -5.555 -19.359 1 97.06 289 LEU B N 1
ATOM 5348 C CA . LEU B 1 289 ? -12.562 -5.578 -17.938 1 97.06 289 LEU B CA 1
ATOM 5349 C C . LEU B 1 289 ? -11.07 -5.824 -17.719 1 97.06 289 LEU B C 1
ATOM 5351 O O . LEU B 1 289 ? -10.516 -5.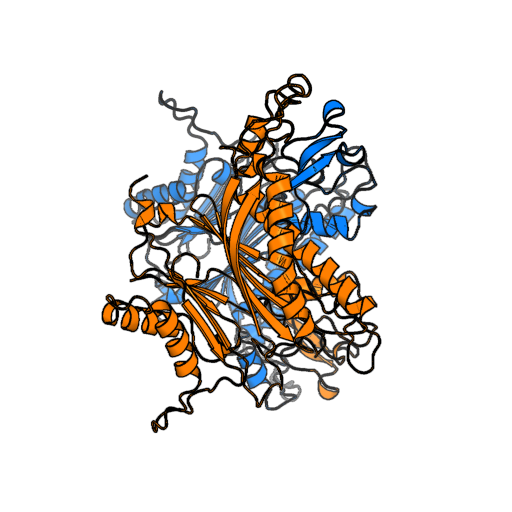449 -16.688 1 97.06 289 LEU B O 1
ATOM 5355 N N . LYS B 1 290 ? -10.375 -6.449 -18.688 1 97.62 290 LYS B N 1
ATOM 5356 C CA . LYS B 1 290 ? -9.008 -6.945 -18.516 1 97.62 290 LYS B CA 1
ATOM 5357 C C . LYS B 1 290 ? -8.055 -5.82 -18.109 1 97.62 290 LYS B C 1
ATOM 5359 O O . LYS B 1 290 ? -7.16 -6.027 -17.297 1 97.62 290 LYS B O 1
ATOM 5364 N N . PRO B 1 291 ? -8.273 -4.605 -18.625 1 96.62 291 PRO B N 1
ATOM 5365 C CA . PRO B 1 291 ? -7.352 -3.535 -18.234 1 96.62 291 PRO B CA 1
ATOM 5366 C C . PRO B 1 291 ? -7.328 -3.303 -16.719 1 96.62 291 PRO B C 1
ATOM 5368 O O . PRO B 1 291 ? -6.328 -2.826 -16.188 1 96.62 291 PRO B O 1
ATOM 5371 N N . PHE B 1 292 ? -8.375 -3.637 -15.984 1 97.75 292 PHE B N 1
ATOM 5372 C CA . PHE B 1 292 ? -8.461 -3.396 -14.547 1 97.75 292 PHE B CA 1
ATOM 5373 C C . PHE B 1 292 ? -7.902 -4.582 -13.766 1 97.75 292 PHE B C 1
ATOM 5375 O O . PHE B 1 292 ? -7.684 -4.484 -12.555 1 97.75 292 PHE B O 1
ATOM 5382 N N . LEU B 1 293 ? -7.691 -5.703 -14.422 1 97.88 293 LEU B N 1
ATOM 5383 C CA . LEU B 1 293 ? -7.262 -6.938 -13.773 1 97.88 293 LEU B CA 1
ATOM 5384 C C . LEU B 1 293 ? -5.746 -7.102 -13.859 1 97.88 293 LEU B C 1
ATOM 5386 O O . LEU B 1 293 ? -5.184 -7.094 -14.961 1 97.88 293 LEU B O 1
ATOM 5390 N N . LEU B 1 294 ? -5.113 -7.262 -12.711 1 97.44 294 LEU B N 1
ATOM 5391 C CA . LEU B 1 294 ? -3.674 -7.508 -12.695 1 97.44 294 LEU B CA 1
ATOM 5392 C C . LEU B 1 294 ? -3.379 -9 -12.578 1 97.44 294 LEU B C 1
ATOM 5394 O O . LEU B 1 294 ? -4.055 -9.719 -11.836 1 97.44 294 LEU B O 1
ATOM 5398 N N . SER B 1 295 ? -2.389 -9.406 -13.312 1 98.44 295 SER B N 1
ATOM 5399 C CA . SER B 1 295 ? -1.979 -10.805 -13.211 1 98.44 295 SER B CA 1
ATOM 5400 C C . SER B 1 295 ? -0.82 -10.961 -12.227 1 98.44 295 SER B C 1
ATOM 5402 O O . SER B 1 295 ? -0.517 -12.078 -11.797 1 98.44 295 SER B O 1
ATOM 5404 N N . VAL B 1 296 ? -0.118 -9.883 -11.906 1 97.94 296 VAL B N 1
ATOM 5405 C CA . VAL B 1 296 ? 1.051 -9.922 -11.031 1 97.94 296 VAL B CA 1
ATOM 5406 C C . VAL B 1 296 ? 0.618 -10.258 -9.602 1 97.94 296 VAL B C 1
ATOM 5408 O O . VAL B 1 296 ? -0.279 -9.617 -9.055 1 97.94 296 VAL B O 1
ATOM 5411 N N . PRO B 1 297 ? 1.264 -11.242 -8.945 1 98.62 297 PRO B N 1
ATOM 5412 C CA . PRO B 1 297 ? 0.885 -11.625 -7.586 1 98.62 297 PRO B CA 1
ATOM 5413 C C . PRO B 1 297 ? 1.584 -10.789 -6.52 1 98.62 297 PRO B C 1
ATOM 5415 O O . PRO B 1 297 ? 2.568 -10.102 -6.812 1 98.62 297 PRO B O 1
ATOM 5418 N N . GLN B 1 298 ? 1.001 -10.766 -5.398 1 98.19 298 GLN B N 1
ATOM 5419 C CA . GLN B 1 298 ? 1.741 -10.375 -4.203 1 98.19 298 GLN B CA 1
ATOM 5420 C C . GLN B 1 298 ? 2.426 -11.578 -3.561 1 98.19 298 GLN B C 1
ATOM 5422 O O . GLN B 1 298 ? 1.798 -12.617 -3.348 1 98.19 298 GLN B O 1
ATOM 5427 N N . VAL B 1 299 ? 3.736 -11.398 -3.266 1 98.69 299 VAL B N 1
ATOM 5428 C CA . VAL B 1 299 ? 4.496 -12.531 -2.748 1 98.69 299 VAL B CA 1
ATOM 5429 C C . VAL B 1 299 ? 4.918 -12.258 -1.307 1 98.69 299 VAL B C 1
ATOM 5431 O O . VAL B 1 299 ? 5.461 -11.188 -1.004 1 98.69 299 VAL B O 1
ATOM 5434 N N . THR B 1 300 ? 4.613 -13.188 -0.445 1 98.5 300 THR B N 1
ATOM 5435 C CA . THR B 1 300 ? 5.078 -13.18 0.938 1 98.5 300 THR B CA 1
ATOM 5436 C C . THR B 1 300 ? 6.125 -14.266 1.163 1 98.5 300 THR B C 1
ATOM 5438 O O . THR B 1 300 ? 5.977 -15.391 0.672 1 98.5 300 THR B O 1
ATOM 5441 N N . VAL B 1 301 ? 7.168 -13.891 1.9 1 98.19 301 VAL B N 1
ATOM 5442 C CA . VAL B 1 301 ? 8.258 -14.836 2.125 1 98.19 301 VAL B CA 1
ATOM 5443 C C . VAL B 1 301 ? 8.281 -15.266 3.59 1 98.19 301 VAL B C 1
ATOM 5445 O O . VAL B 1 301 ? 8.219 -14.422 4.492 1 98.19 301 VAL B O 1
ATOM 5448 N N . LEU B 1 302 ? 8.281 -16.5 3.789 1 96.94 302 LEU B N 1
ATOM 5449 C CA . LEU B 1 302 ? 8.43 -17.094 5.113 1 96.94 302 LEU B CA 1
ATOM 5450 C C . LEU B 1 302 ? 9.766 -17.828 5.242 1 96.94 302 LEU B C 1
ATOM 5452 O O . LEU B 1 302 ? 10.047 -18.766 4.5 1 96.94 302 LEU B O 1
ATOM 5456 N N . ASP B 1 303 ? 10.594 -17.375 6.145 1 95.5 303 ASP B N 1
ATOM 5457 C CA . ASP B 1 303 ? 11.844 -18.062 6.418 1 95.5 303 ASP B CA 1
ATOM 5458 C C . ASP B 1 303 ? 11.617 -19.281 7.32 1 95.5 303 ASP B C 1
ATOM 5460 O O . ASP B 1 303 ? 11.641 -19.156 8.547 1 95.5 303 ASP B O 1
ATOM 5464 N N . VAL B 1 304 ? 11.477 -20.359 6.758 1 93.25 304 VAL B N 1
ATOM 5465 C CA . VAL B 1 304 ? 11.086 -21.578 7.461 1 93.25 304 VAL B CA 1
ATOM 5466 C C . VAL B 1 304 ? 12.203 -22.016 8.406 1 93.25 304 VAL B C 1
ATOM 5468 O O . VAL B 1 304 ? 11.945 -22.438 9.523 1 93.25 304 VAL B O 1
ATOM 5471 N N . ASP B 1 305 ? 13.414 -21.828 7.98 1 88.44 305 ASP B N 1
ATOM 5472 C CA . ASP B 1 305 ? 14.547 -22.219 8.812 1 88.44 305 ASP B CA 1
ATOM 5473 C C . ASP B 1 305 ? 14.594 -21.406 10.102 1 88.44 305 ASP B C 1
ATOM 5475 O O . ASP B 1 305 ? 14.836 -21.953 11.18 1 88.44 305 ASP B O 1
ATOM 5479 N N . GLN B 1 306 ? 14.289 -20.203 9.97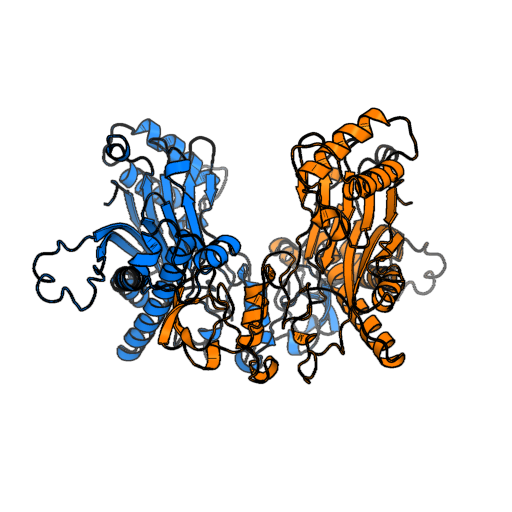7 1 90.12 306 GLN B N 1
ATOM 5480 C CA . GLN B 1 306 ? 14.344 -19.312 11.133 1 90.12 306 GLN B CA 1
ATOM 5481 C C . GLN B 1 306 ? 13.148 -19.547 12.055 1 90.12 306 GLN B C 1
ATOM 5483 O O . GLN B 1 306 ? 13.242 -19.328 13.266 1 90.12 306 GLN B O 1
ATOM 5488 N N . LEU B 1 307 ? 12.141 -20.047 11.539 1 90.5 307 LEU B N 1
ATOM 5489 C CA . LEU B 1 307 ? 10.906 -20.25 12.297 1 90.5 307 LEU B CA 1
ATOM 5490 C C . LEU B 1 307 ? 11.047 -21.453 13.234 1 90.5 307 LEU B C 1
ATOM 5492 O O . LEU B 1 307 ? 10.312 -21.562 14.211 1 90.5 307 LEU B O 1
ATOM 5496 N N . LYS B 1 308 ? 11.969 -22.312 13 1 89.88 308 LYS B N 1
ATOM 5497 C CA . LYS B 1 308 ? 12.102 -23.562 13.758 1 89.88 308 LYS B CA 1
ATOM 5498 C C . LYS B 1 308 ? 10.758 -24.25 13.922 1 89.88 308 LYS B C 1
ATOM 5500 O O . LYS B 1 308 ? 10.258 -24.391 15.039 1 89.88 308 LYS B O 1
ATOM 5505 N N . PRO B 1 309 ? 10.281 -24.734 12.82 1 91.25 309 PRO B N 1
ATOM 5506 C CA . PRO B 1 309 ? 8.914 -25.281 12.828 1 91.25 309 PRO B CA 1
ATOM 5507 C C . PRO B 1 309 ? 8.781 -26.531 13.68 1 91.25 309 PRO B C 1
ATOM 5509 O O . PRO B 1 309 ? 9.711 -27.344 13.742 1 91.25 309 PRO B O 1
ATOM 5512 N N . GLN B 1 310 ? 7.625 -26.625 14.227 1 91.5 310 GLN B N 1
ATOM 5513 C CA . GLN B 1 310 ? 7.238 -27.812 14.984 1 91.5 310 GLN B CA 1
ATOM 5514 C C . GLN B 1 310 ? 6.383 -28.75 14.133 1 91.5 310 GLN B C 1
ATOM 5516 O O . GLN B 1 310 ? 5.926 -28.375 13.055 1 91.5 310 GLN B O 1
ATOM 5521 N N . GLU B 1 311 ? 6.113 -29.875 14.641 1 89.81 311 GLU B N 1
ATOM 5522 C CA . GLU B 1 311 ? 5.438 -30.938 13.898 1 89.81 311 GLU B CA 1
ATOM 5523 C C . GLU B 1 311 ? 4.023 -30.516 13.5 1 89.81 311 GLU B C 1
ATOM 5525 O O . GLU B 1 311 ? 3.508 -30.938 12.469 1 89.81 311 GLU B O 1
ATOM 5530 N N . GLU B 1 312 ? 3.49 -29.625 14.336 1 92.5 312 GLU B N 1
ATOM 5531 C CA . GLU B 1 312 ? 2.092 -29.281 14.094 1 92.5 312 GLU B CA 1
ATOM 5532 C C . GLU B 1 312 ? 1.969 -27.969 13.32 1 92.5 312 GLU B C 1
ATOM 5534 O O . GLU B 1 312 ? 0.86 -27.516 13.023 1 92.5 312 GLU B O 1
ATOM 5539 N N . ASP B 1 313 ? 3.064 -27.359 12.992 1 95.69 313 ASP B N 1
ATOM 5540 C CA . ASP B 1 313 ? 3.018 -26.125 12.219 1 95.69 313 ASP B CA 1
ATOM 5541 C C . ASP B 1 313 ? 2.668 -26.391 10.758 1 95.69 313 ASP B C 1
ATOM 5543 O O . ASP B 1 313 ? 3.312 -27.219 10.102 1 95.69 313 ASP B O 1
ATOM 5547 N N . VAL B 1 314 ? 1.573 -25.734 10.312 1 97.5 314 VAL B N 1
ATOM 5548 C CA . VAL B 1 314 ? 1.141 -26 8.945 1 97.5 314 VAL B CA 1
ATOM 5549 C C . VAL B 1 314 ? 0.77 -24.703 8.25 1 97.5 314 VAL B C 1
ATOM 5551 O O . VAL B 1 314 ? 0.509 -23.688 8.914 1 97.5 314 VAL B O 1
ATOM 5554 N N . VAL B 1 315 ? 0.824 -24.703 6.953 1 98.12 315 VAL B N 1
ATOM 5555 C CA . VAL B 1 315 ? 0.229 -23.672 6.105 1 98.12 315 VAL B CA 1
ATOM 5556 C C . VAL B 1 315 ? -1.052 -24.219 5.465 1 98.12 315 VAL B C 1
ATOM 5558 O O . VAL B 1 315 ? -1.05 -25.297 4.863 1 98.12 315 VAL B O 1
ATOM 5561 N N . VAL B 1 316 ? -2.109 -23.531 5.656 1 98.69 316 VAL B N 1
ATOM 5562 C CA . VAL B 1 316 ? -3.379 -23.891 5.035 1 98.69 316 VAL B CA 1
ATOM 5563 C C . VAL B 1 316 ? -3.662 -22.969 3.855 1 98.69 316 VAL B C 1
ATOM 5565 O O . VAL B 1 316 ? -3.699 -21.734 4.016 1 98.69 316 VAL B O 1
ATOM 5568 N N . MET B 1 317 ? -3.805 -23.516 2.701 1 98.62 317 MET B N 1
ATOM 5569 C CA . MET B 1 317 ? -4.223 -22.797 1.499 1 98.62 317 MET B CA 1
ATOM 5570 C C . MET B 1 317 ? -5.629 -23.219 1.081 1 98.62 317 MET B C 1
ATOM 5572 O O . MET B 1 317 ? -5.938 -24.406 1.023 1 98.62 317 MET B O 1
ATOM 5576 N N . ALA B 1 318 ? -6.414 -22.266 0.793 1 98.56 318 ALA B N 1
ATOM 5577 C CA . ALA B 1 318 ? -7.766 -22.656 0.381 1 98.56 318 ALA B CA 1
ATOM 5578 C C . ALA B 1 318 ? -8.367 -21.594 -0.545 1 98.56 318 ALA B C 1
ATOM 5580 O O . ALA B 1 318 ? -7.957 -20.438 -0.533 1 98.56 318 ALA B O 1
ATOM 5581 N N . THR B 1 319 ? -9.281 -22.047 -1.37 1 97.06 319 THR B N 1
ATOM 5582 C CA . THR B 1 319 ? -10.055 -21.125 -2.199 1 97.06 319 THR B CA 1
ATOM 5583 C C . THR B 1 319 ? -11.094 -20.375 -1.362 1 97.06 319 THR B C 1
ATOM 5585 O O . THR B 1 319 ? -11.242 -20.656 -0.169 1 97.06 319 THR B O 1
ATOM 5588 N N . ASP B 1 320 ? -11.773 -19.406 -1.954 1 94.88 320 ASP B N 1
ATOM 5589 C CA . ASP B 1 320 ? -12.633 -18.469 -1.222 1 94.88 320 ASP B CA 1
ATOM 5590 C C . ASP B 1 320 ? -13.82 -19.203 -0.593 1 94.88 320 ASP B C 1
ATOM 5592 O O . ASP B 1 320 ? -14.352 -18.766 0.432 1 94.88 320 ASP B O 1
ATOM 5596 N N . GLY B 1 321 ? -14.188 -20.391 -1.123 1 93.06 321 GLY B N 1
ATOM 5597 C CA . GLY B 1 321 ? -15.312 -21.141 -0.577 1 93.06 321 GLY B CA 1
ATOM 5598 C C . GLY B 1 321 ? -15.141 -21.5 0.889 1 93.06 321 GLY B C 1
ATOM 5599 O O . GLY B 1 321 ? -16.109 -21.531 1.641 1 93.06 321 GLY B O 1
ATOM 5600 N N . LEU B 1 322 ? -13.945 -21.797 1.295 1 95.5 322 LEU B N 1
ATOM 5601 C CA . LEU B 1 322 ? -13.68 -22.078 2.699 1 95.5 322 LEU B CA 1
ATOM 5602 C C . LEU B 1 322 ? -13.805 -20.812 3.547 1 95.5 322 LEU B C 1
ATOM 5604 O O . LEU B 1 322 ? -14.445 -20.844 4.602 1 95.5 322 LEU B O 1
ATOM 5608 N N . TRP B 1 323 ? -13.289 -19.797 3.082 1 94.94 323 TRP B N 1
ATOM 5609 C CA . TRP B 1 323 ? -13.125 -18.562 3.848 1 94.94 323 TRP B CA 1
ATOM 5610 C C . TRP B 1 323 ? -14.43 -17.781 3.904 1 94.94 323 TRP B C 1
ATOM 5612 O O . TRP B 1 323 ? -14.578 -16.859 4.707 1 94.94 323 TRP B O 1
ATOM 5622 N N . ASP B 1 324 ? -15.344 -18.109 3.045 1 91 324 ASP B N 1
ATOM 5623 C CA . ASP B 1 324 ? -16.672 -17.531 3.121 1 91 324 ASP B CA 1
ATOM 5624 C C . ASP B 1 324 ? -17.391 -17.953 4.406 1 91 324 ASP B C 1
ATOM 5626 O O . ASP B 1 324 ? -18.312 -17.266 4.859 1 91 324 ASP B O 1
ATOM 5630 N N . VAL B 1 325 ? -16.906 -18.969 4.984 1 93.44 325 VAL B N 1
ATOM 5631 C CA . VAL B 1 325 ? -17.609 -19.547 6.129 1 93.44 325 VAL B CA 1
ATOM 5632 C C . VAL B 1 325 ? -16.719 -19.469 7.367 1 93.44 325 VAL B C 1
ATOM 5634 O O . VAL B 1 325 ? -17.172 -19.109 8.453 1 93.44 325 VAL B O 1
ATOM 5637 N N . LEU B 1 326 ? -15.453 -19.812 7.203 1 95.5 326 LEU B N 1
ATOM 5638 C CA . LEU B 1 326 ? -14.562 -19.922 8.352 1 95.5 326 LEU B CA 1
ATOM 5639 C C . LEU B 1 326 ? -13.586 -18.75 8.398 1 95.5 326 LEU B C 1
ATOM 5641 O O . LEU B 1 326 ? -13.031 -18.359 7.367 1 95.5 326 LEU B O 1
ATOM 5645 N N . SER B 1 327 ? -13.383 -18.25 9.57 1 95.81 327 SER B N 1
ATOM 5646 C CA . SER B 1 327 ? -12.352 -17.234 9.789 1 95.81 327 SER B CA 1
ATOM 5647 C C . SER B 1 327 ? -10.984 -17.891 9.984 1 95.81 327 SER B C 1
ATOM 5649 O O . SER B 1 327 ? -10.883 -19.094 10.172 1 95.81 327 SER B O 1
ATOM 5651 N N . ASN B 1 328 ? -9.953 -17.062 9.961 1 97.62 328 ASN B N 1
ATOM 5652 C CA . ASN B 1 328 ? -8.609 -17.531 10.227 1 97.62 328 ASN B CA 1
ATOM 5653 C C . ASN B 1 328 ? -8.516 -18.219 11.594 1 97.62 328 ASN B C 1
ATOM 5655 O O . ASN B 1 328 ? -7.93 -19.297 11.711 1 97.62 328 ASN B O 1
ATOM 5659 N N . GLU B 1 329 ? -9.133 -17.594 12.539 1 97.38 329 GLU B N 1
ATOM 5660 C CA . GLU B 1 329 ? -9.07 -18.094 13.906 1 97.38 329 GLU B CA 1
ATOM 5661 C C . GLU B 1 329 ? -9.812 -19.422 14.055 1 97.38 329 GLU B C 1
ATOM 5663 O O . GLU B 1 329 ? -9.359 -20.312 14.781 1 97.38 329 GLU B O 1
ATOM 5668 N N . GLN B 1 330 ? -10.906 -19.516 13.391 1 96.75 330 GLN B N 1
ATOM 5669 C CA . GLN B 1 330 ? -11.664 -20.766 13.445 1 96.75 330 GLN B CA 1
ATOM 5670 C C . GLN B 1 330 ? -10.883 -21.922 12.82 1 96.75 330 GLN B C 1
ATOM 5672 O O . GLN B 1 330 ? -10.836 -23.016 13.375 1 96.75 330 GLN B O 1
ATOM 5677 N N . VAL B 1 331 ? -10.281 -21.656 11.703 1 98 331 VAL B N 1
ATOM 5678 C CA . VAL B 1 331 ? -9.469 -22.688 11.062 1 98 331 VAL B CA 1
ATOM 5679 C C . VAL B 1 331 ? -8.297 -23.062 11.969 1 98 331 VAL B C 1
ATOM 5681 O O . VAL B 1 331 ? -7.988 -24.234 12.133 1 98 331 VAL B O 1
ATOM 5684 N N . ALA B 1 332 ? -7.66 -22.078 12.578 1 98.25 332 ALA B N 1
ATOM 5685 C CA . ALA B 1 332 ? -6.539 -22.328 13.477 1 98.25 332 ALA B CA 1
ATOM 5686 C C . ALA B 1 332 ? -6.961 -23.219 14.641 1 98.25 332 ALA B C 1
ATOM 5688 O O . ALA B 1 332 ? -6.238 -24.141 15.023 1 98.25 332 ALA B O 1
ATOM 5689 N N . ARG B 1 333 ? -8.102 -22.969 15.18 1 97.5 333 ARG B N 1
ATOM 5690 C CA . ARG B 1 333 ? -8.609 -23.781 16.281 1 97.5 333 ARG B CA 1
ATOM 5691 C C . ARG B 1 333 ? -8.828 -25.219 15.852 1 97.5 333 ARG B C 1
ATOM 5693 O O . ARG B 1 333 ? -8.492 -26.156 16.578 1 97.5 333 ARG B O 1
ATOM 5700 N N . LEU B 1 334 ? -9.422 -25.391 14.711 1 97.31 334 LEU B N 1
ATOM 5701 C CA . LEU B 1 334 ? -9.672 -26.734 14.188 1 97.31 334 LEU B CA 1
ATOM 5702 C C . LEU B 1 334 ? -8.367 -27.484 13.961 1 97.31 334 LEU B C 1
ATOM 5704 O O . LEU B 1 334 ? -8.258 -28.672 14.289 1 97.31 334 LEU B O 1
ATOM 5708 N N . VAL B 1 335 ? -7.402 -26.781 13.461 1 97.75 335 VAL B N 1
ATOM 5709 C CA . VAL B 1 335 ? -6.098 -27.375 13.203 1 97.75 335 VAL B CA 1
ATOM 5710 C C . VAL B 1 335 ? -5.461 -27.828 14.516 1 97.75 335 VAL B C 1
ATOM 5712 O O . VAL B 1 335 ? -4.984 -28.953 14.633 1 97.75 335 VAL B O 1
ATOM 5715 N N . ARG B 1 336 ? -5.48 -27.016 15.492 1 97.12 336 ARG B N 1
ATOM 5716 C CA . ARG B 1 336 ? -4.832 -27.25 16.781 1 97.12 336 ARG B CA 1
ATOM 5717 C C . ARG B 1 336 ? -5.508 -28.391 17.531 1 97.12 336 ARG B C 1
ATOM 5719 O O . ARG B 1 336 ? -4.863 -29.094 18.312 1 97.12 336 ARG B O 1
ATOM 5726 N N . ARG B 1 337 ? -6.73 -28.547 17.281 1 96.38 337 ARG B N 1
ATOM 5727 C CA . ARG B 1 337 ? -7.461 -29.641 17.906 1 96.38 337 ARG B CA 1
ATOM 5728 C C . ARG B 1 337 ? -7.219 -30.953 17.172 1 96.38 337 ARG B C 1
ATOM 5730 O O . ARG B 1 337 ? -7.031 -32 17.797 1 96.38 337 ARG B O 1
ATOM 5737 N N . PHE B 1 338 ? -7.148 -30.938 15.945 1 96.81 338 PHE B N 1
ATOM 5738 C CA . PHE B 1 338 ? -7.164 -32.125 15.102 1 96.81 338 PHE B CA 1
ATOM 5739 C C . PHE B 1 338 ? -5.789 -32.781 15.07 1 96.81 338 PHE B C 1
ATOM 5741 O O . PHE B 1 338 ? -5.672 -34 15.219 1 96.81 338 PHE B O 1
ATOM 5748 N N . LEU B 1 339 ? -4.766 -32 14.859 1 95.31 339 LEU B N 1
ATOM 5749 C CA . LEU B 1 339 ? -3.461 -32.562 14.523 1 95.31 339 LEU B CA 1
ATOM 5750 C C . LEU B 1 339 ? -2.871 -33.312 15.719 1 95.31 339 LEU B C 1
ATOM 5752 O O . LEU B 1 339 ? -2.416 -34.469 15.578 1 95.31 339 LEU B O 1
ATOM 5756 N N . PRO B 1 340 ? -2.912 -32.719 16.953 1 93.31 340 PRO B N 1
ATOM 5757 C CA . PRO B 1 340 ? -2.391 -33.469 18.094 1 93.31 340 PRO B CA 1
ATOM 5758 C C . PRO B 1 340 ? -3.174 -34.75 18.359 1 93.31 340 PRO B C 1
ATOM 5760 O O . PRO B 1 340 ? -2.6 -35.75 18.797 1 93.31 340 PRO B O 1
ATOM 5763 N N . ALA B 1 341 ? -4.391 -34.719 18.016 1 93.56 341 ALA B N 1
ATOM 5764 C CA . ALA B 1 341 ? -5.25 -35.875 18.25 1 93.56 341 ALA B CA 1
ATOM 5765 C C . ALA B 1 341 ? -4.98 -36.969 17.234 1 93.56 341 ALA B C 1
ATOM 5767 O O . ALA B 1 341 ? -5.309 -38.125 17.469 1 93.56 341 ALA B O 1
ATOM 5768 N N . ASN B 1 342 ? -4.383 -36.688 16.094 1 93.12 342 ASN B N 1
ATOM 5769 C CA . ASN B 1 342 ? -4.133 -37.625 15.023 1 93.12 342 ASN B CA 1
ATOM 5770 C C . ASN B 1 342 ? -2.646 -37.719 14.695 1 93.12 342 ASN B C 1
ATOM 5772 O O . ASN B 1 342 ? -2.271 -37.906 13.539 1 93.12 342 ASN B O 1
ATOM 5776 N N . ARG B 1 343 ? -1.828 -37.625 15.656 1 89.5 343 ARG B N 1
ATOM 5777 C CA . ARG B 1 343 ? -0.381 -37.531 15.492 1 89.5 343 ARG B CA 1
ATOM 5778 C C . ARG B 1 343 ? 0.182 -38.781 14.812 1 89.5 343 ARG B C 1
ATOM 5780 O O . ARG B 1 343 ? 1.141 -38.688 14.047 1 89.5 343 ARG B O 1
ATOM 5787 N N . GLU B 1 344 ? -0.424 -39.875 14.984 1 90.44 344 GLU B N 1
ATOM 5788 C CA . GLU B 1 344 ? 0.118 -41.125 14.5 1 90.44 344 GLU B CA 1
ATOM 5789 C C . GLU B 1 344 ? -0.438 -41.469 13.117 1 90.44 344 GLU B C 1
ATOM 5791 O O . GLU B 1 344 ? 0.051 -42.406 12.461 1 90.44 344 GLU B O 1
ATOM 5796 N N . ASP B 1 345 ? -1.361 -40.75 12.648 1 90.69 345 ASP B N 1
ATOM 5797 C CA . ASP B 1 345 ? -1.976 -41 11.352 1 90.69 345 ASP B CA 1
ATOM 5798 C C . ASP B 1 345 ? -1.144 -40.406 10.219 1 90.69 345 ASP B C 1
ATOM 5800 O O . ASP B 1 345 ? -0.96 -39.188 10.148 1 90.69 345 ASP B O 1
ATOM 5804 N N . PRO B 1 346 ? -0.666 -41.219 9.359 1 88.88 346 PRO B N 1
ATOM 5805 C CA . PRO B 1 346 ? 0.149 -40.719 8.258 1 88.88 346 PRO B CA 1
ATOM 5806 C C . PRO B 1 346 ? -0.655 -39.875 7.27 1 88.88 346 PRO B C 1
ATOM 5808 O O . PRO B 1 346 ? -0.076 -39.125 6.477 1 88.88 346 PRO B O 1
ATOM 5811 N N . HIS B 1 347 ? -1.95 -39.969 7.32 1 93.12 347 HIS B N 1
ATOM 5812 C CA . HIS B 1 347 ? -2.809 -39.219 6.41 1 93.12 347 HIS B CA 1
ATOM 5813 C C . HIS B 1 347 ? -3.469 -38.062 7.117 1 93.12 347 HIS B C 1
ATOM 5815 O O . HIS B 1 347 ? -4.465 -37.5 6.633 1 93.12 347 HIS B O 1
ATOM 5821 N N . ARG B 1 348 ? -2.936 -37.656 8.227 1 94.56 348 ARG B N 1
ATOM 5822 C CA . ARG B 1 348 ? -3.588 -36.688 9.078 1 94.56 348 ARG B CA 1
ATOM 5823 C C . ARG B 1 348 ? -3.777 -35.344 8.344 1 94.56 348 ARG B C 1
ATOM 5825 O O . ARG B 1 348 ? -4.77 -34.656 8.562 1 94.56 348 ARG B O 1
ATOM 5832 N N . PHE B 1 349 ? -2.877 -35 7.492 1 96.06 349 PHE B N 1
ATOM 5833 C CA . PHE B 1 349 ? -3.01 -33.719 6.816 1 96.06 349 PHE B CA 1
ATOM 5834 C C . PHE B 1 349 ? -4.109 -33.781 5.766 1 96.06 349 PHE B C 1
ATOM 5836 O O . PHE B 1 349 ? -4.84 -32.812 5.57 1 96.06 349 PHE B O 1
ATOM 5843 N N . SER B 1 350 ? -4.27 -34.875 5.078 1 96.06 350 SER B N 1
ATOM 5844 C CA . SER B 1 350 ? -5.379 -35.062 4.145 1 96.06 350 SER B CA 1
ATOM 5845 C C . SER B 1 350 ? -6.715 -35.094 4.879 1 96.06 350 SER B C 1
ATOM 5847 O O . SER B 1 350 ? -7.703 -34.531 4.406 1 96.06 350 SER B O 1
ATOM 5849 N N . GLU B 1 351 ? -6.68 -35.781 6 1 96.62 351 GLU B N 1
ATOM 5850 C CA . GLU B 1 351 ? -7.895 -35.844 6.805 1 96.62 351 GLU B CA 1
ATOM 5851 C C . GLU B 1 351 ? -8.281 -34.469 7.344 1 96.62 351 GLU B C 1
ATOM 5853 O O . GLU B 1 351 ? -9.461 -34.125 7.434 1 96.62 351 GLU B O 1
ATOM 5858 N N . LEU B 1 352 ? -7.258 -33.781 7.715 1 97.38 352 LEU B N 1
ATOM 5859 C CA . LEU B 1 352 ? -7.516 -32.406 8.18 1 97.38 352 LEU B CA 1
ATOM 5860 C C . LEU B 1 352 ? -8.148 -31.578 7.074 1 97.38 352 LEU B C 1
ATOM 5862 O O . LEU B 1 352 ? -9.109 -30.844 7.32 1 97.38 352 LEU B O 1
ATOM 5866 N N . ALA B 1 353 ? -7.637 -31.594 5.875 1 97.62 353 ALA B N 1
ATOM 5867 C CA . ALA B 1 353 ? -8.203 -30.859 4.746 1 97.62 353 ALA B CA 1
ATOM 5868 C C . ALA B 1 353 ? -9.672 -31.219 4.539 1 97.62 353 ALA B C 1
ATOM 5870 O O . ALA B 1 353 ? -10.508 -30.344 4.344 1 97.62 353 ALA B O 1
ATOM 5871 N N . GLN B 1 354 ? -9.984 -32.5 4.629 1 96.38 354 GLN B N 1
ATOM 5872 C CA . GLN B 1 354 ? -11.359 -32.969 4.484 1 96.38 354 GLN B CA 1
ATOM 5873 C C . GLN B 1 354 ? -12.242 -32.438 5.605 1 96.38 354 GLN B C 1
ATOM 5875 O O . GLN B 1 354 ? -13.375 -32 5.359 1 96.38 354 GLN B O 1
ATOM 5880 N N . MET B 1 355 ? -11.703 -32.5 6.762 1 96.19 355 MET B N 1
ATOM 5881 C CA . MET B 1 355 ? -12.453 -32.031 7.922 1 96.19 355 MET B CA 1
ATOM 5882 C C . MET B 1 355 ? -12.781 -30.547 7.805 1 96.19 355 MET B C 1
ATOM 5884 O O . MET B 1 355 ? -13.883 -30.125 8.148 1 96.19 355 MET B O 1
ATOM 5888 N N . LEU B 1 356 ? -11.789 -29.75 7.328 1 97.06 356 LEU B N 1
ATOM 5889 C CA . LEU B 1 356 ? -12.008 -28.328 7.145 1 97.06 356 LEU B CA 1
ATOM 5890 C C . LEU B 1 356 ? -13.148 -28.078 6.16 1 97.06 356 LEU B C 1
ATOM 5892 O O . LEU B 1 356 ? -14 -27.219 6.395 1 97.06 356 LEU B O 1
ATOM 5896 N N . ILE B 1 357 ? -13.203 -28.844 5.09 1 95.56 357 ILE B N 1
ATOM 5897 C CA . ILE B 1 357 ? -14.258 -28.703 4.086 1 95.56 357 ILE B CA 1
ATOM 5898 C C . ILE B 1 357 ? -15.602 -29.094 4.688 1 95.56 357 ILE B C 1
ATOM 5900 O O . ILE B 1 357 ? -16.594 -28.391 4.512 1 95.56 357 ILE B O 1
ATOM 5904 N N . HIS B 1 358 ? -15.609 -30.188 5.434 1 93.81 358 HIS B N 1
ATOM 5905 C CA . HIS B 1 358 ? -16.844 -30.672 6.043 1 93.81 358 HIS B CA 1
ATOM 5906 C C . HIS B 1 358 ? -17.406 -29.656 7.031 1 93.81 358 HIS B C 1
ATOM 5908 O O . HIS B 1 358 ? -18.625 -29.531 7.172 1 93.81 358 HIS B O 1
ATOM 5914 N N . SER B 1 359 ? -16.531 -28.953 7.668 1 93.31 359 SER B N 1
ATOM 5915 C CA . SER B 1 359 ? -16.938 -27.953 8.648 1 93.31 359 SER B CA 1
ATOM 5916 C C . SER B 1 359 ? -17.719 -26.828 7.996 1 93.31 359 SER B C 1
ATOM 5918 O O . SER B 1 359 ? -18.406 -26.062 8.68 1 93.31 359 SER B O 1
ATOM 5920 N N . THR B 1 360 ? -17.531 -26.656 6.699 1 92 360 THR B N 1
ATOM 5921 C CA . THR B 1 360 ? -18.234 -25.594 5.996 1 92 360 THR B CA 1
ATOM 5922 C C . THR B 1 360 ? -19.609 -26.078 5.52 1 92 360 THR B C 1
ATOM 5924 O O . THR B 1 360 ? -20.406 -25.281 5.02 1 92 360 THR B O 1
ATOM 5927 N N . GLN B 1 361 ? -19.922 -27.422 5.594 1 84.81 361 GLN B N 1
ATOM 5928 C CA . GLN B 1 361 ? -21.156 -28 5.098 1 84.81 361 GLN B CA 1
ATOM 5929 C C . GLN B 1 361 ? -22.156 -28.25 6.234 1 84.81 361 GLN B C 1
ATOM 5931 O O . GLN B 1 361 ? -23.312 -28.594 5.992 1 84.81 361 GLN B O 1
ATOM 5936 N N . GLU B 1 362 ? -21.656 -28.344 7.453 1 72.94 362 GLU B N 1
ATOM 5937 C CA . GLU B 1 362 ? -22.5 -28.703 8.586 1 72.94 362 GLU B CA 1
ATOM 5938 C C . GLU B 1 362 ? -23.484 -27.578 8.922 1 72.94 362 GLU B C 1
ATOM 5940 O O . GLU B 1 362 ? -23.094 -26.406 8.953 1 72.94 362 GLU B O 1
ATOM 5945 N N . THR B 1 363 ? -24.766 -27.828 8.484 1 60.09 363 THR B N 1
ATOM 5946 C CA . THR B 1 363 ? -25.859 -27 8.984 1 60.09 363 THR B CA 1
ATOM 5947 C C . THR B 1 363 ? -26.031 -27.188 10.492 1 60.09 363 THR B C 1
ATOM 5949 O O . THR B 1 363 ? -26.266 -28.297 10.961 1 60.09 363 THR B O 1
ATOM 5952 N N . GLU B 1 364 ? -25.125 -26.969 11.328 1 51.06 364 GLU B N 1
ATOM 5953 C CA . GLU B 1 364 ? -25.469 -27.266 12.719 1 51.06 364 GLU B CA 1
ATOM 5954 C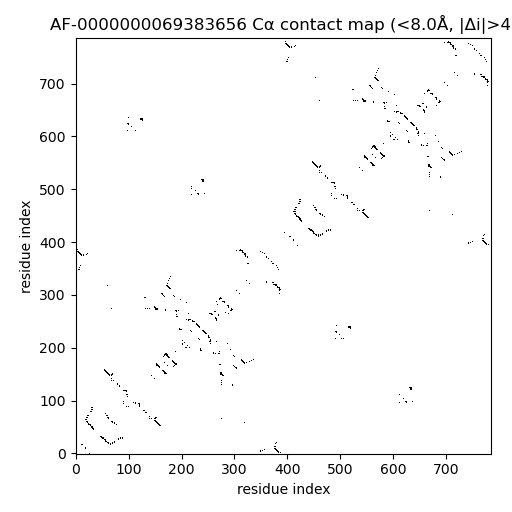 C . GLU B 1 364 ? -26.922 -26.859 13.016 1 51.06 364 GLU B C 1
ATOM 5956 O O . GLU B 1 364 ? -27.328 -25.734 12.727 1 51.06 364 GLU B O 1
ATOM 5961 N N . ASP B 1 365 ? -27.875 -27.828 12.984 1 46.28 365 ASP B N 1
ATOM 5962 C CA . ASP B 1 365 ? -29.203 -27.719 13.57 1 46.28 365 ASP B CA 1
ATOM 5963 C C . ASP B 1 365 ? -29.156 -26.969 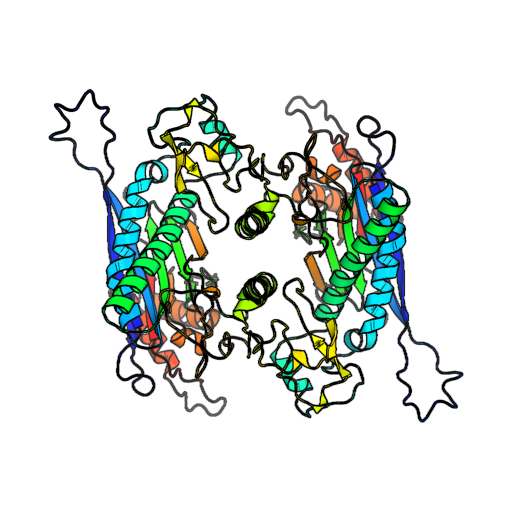14.906 1 46.28 365 ASP B C 1
ATOM 5965 O O . ASP B 1 365 ? -30.094 -27.047 15.695 1 46.28 365 ASP B O 1
ATOM 5969 N N . GLY B 1 366 ? -28.047 -26.734 15.539 1 44.59 366 GLY B N 1
ATOM 5970 C CA . GLY B 1 366 ? -28.297 -26.25 16.891 1 44.59 366 GLY B CA 1
ATOM 5971 C C . GLY B 1 366 ? -29.156 -25 16.922 1 44.59 366 GLY B C 1
ATOM 5972 O O . GLY B 1 366 ? -29.344 -24.344 15.891 1 44.59 366 GLY B O 1
ATOM 5973 N N . PRO B 1 367 ? -30.094 -24.859 17.938 1 41.31 367 PRO B N 1
ATOM 5974 C CA . PRO B 1 367 ? -31.031 -23.734 18.031 1 41.31 367 PRO B CA 1
ATOM 5975 C C . PRO B 1 367 ? -30.422 -22.422 17.531 1 41.31 367 PRO B C 1
ATOM 5977 O O . PRO B 1 367 ? -31.156 -21.484 17.203 1 41.31 367 PRO B O 1
ATOM 5980 N N . MET B 1 368 ? -29.359 -22.047 18.203 1 41.06 368 MET B N 1
ATOM 5981 C CA . MET B 1 368 ? -28.922 -20.688 18.531 1 41.06 368 MET B CA 1
ATOM 5982 C C . MET B 1 368 ? -28.203 -20.047 17.359 1 41.06 368 MET B C 1
ATOM 5984 O O . MET B 1 368 ? -27.906 -18.859 17.375 1 41.06 368 MET B O 1
ATOM 5988 N N . GLY B 1 369 ? -28 -20.375 15.93 1 43.97 369 GLY B N 1
ATOM 5989 C CA . GLY B 1 369 ? -27.656 -19.531 14.789 1 43.97 369 GLY B CA 1
ATOM 5990 C C . GLY B 1 369 ? -27.438 -20.328 13.516 1 43.97 369 GLY B C 1
ATOM 5991 O O . GLY B 1 369 ? -27.234 -21.547 13.555 1 43.97 369 GLY B O 1
ATOM 5992 N N . GLU B 1 370 ? -28.156 -20.078 12.336 1 47.53 370 GLU B N 1
ATOM 5993 C CA . GLU B 1 370 ? -28.062 -20.469 10.93 1 47.53 370 GLU B CA 1
ATOM 5994 C C . GLU B 1 370 ? -26.625 -20.703 10.508 1 47.53 370 GLU B C 1
ATOM 5996 O O . GLU B 1 370 ? -25.812 -19.781 10.516 1 47.53 370 GLU B O 1
ATOM 6001 N N . GLY B 1 371 ? -26.094 -21.719 10.852 1 55.91 371 GLY B N 1
ATOM 6002 C CA . GLY B 1 371 ? -24.734 -22.016 10.398 1 55.91 371 GLY B CA 1
ATOM 6003 C C . GLY B 1 371 ? -24.516 -21.703 8.922 1 55.91 371 GLY B C 1
ATOM 6004 O O . GLY B 1 371 ? -25.438 -21.859 8.117 1 55.91 371 GLY B O 1
ATOM 6005 N N . GLN B 1 372 ? -23.703 -20.766 8.438 1 67.62 372 GLN B N 1
ATOM 6006 C CA . GLN B 1 372 ? -23.422 -20.359 7.066 1 67.62 372 GLN B CA 1
ATOM 6007 C C . GLN B 1 372 ? -22.812 -21.5 6.266 1 67.62 372 GLN B C 1
ATOM 6009 O O . GLN B 1 372 ? -21.922 -22.203 6.762 1 67.62 372 GLN B O 1
ATOM 6014 N N . VAL B 1 373 ? -23.531 -22.109 5.27 1 77.94 373 VAL B N 1
ATOM 6015 C CA . VAL B 1 373 ? -23.062 -23.125 4.328 1 77.94 373 VAL B CA 1
ATOM 6016 C C . VAL B 1 373 ? -22.438 -22.453 3.113 1 77.94 373 VAL B C 1
ATOM 6018 O O . VAL B 1 373 ? -22.922 -21.406 2.654 1 77.94 373 VAL B O 1
ATOM 6021 N N . SER B 1 374 ? -21.281 -23.094 2.775 1 81.56 374 SER B N 1
ATOM 6022 C CA . SER B 1 374 ? -20.641 -22.578 1.573 1 81.56 374 SER B CA 1
ATOM 6023 C C . SER B 1 374 ? -21.297 -23.125 0.312 1 81.56 374 SER B C 1
ATOM 6025 O O . SER B 1 374 ? -21.609 -24.312 0.233 1 81.56 374 SER B O 1
ATOM 6027 N N . TYR B 1 375 ? -21.516 -22.266 -0.69 1 80.38 375 TYR B N 1
ATOM 6028 C CA . TYR B 1 375 ? -22.141 -22.672 -1.943 1 80.38 375 TYR B CA 1
ATOM 6029 C C . TYR B 1 375 ? -21.141 -22.672 -3.086 1 80.38 375 TYR B C 1
ATOM 6031 O O . TYR B 1 375 ? -21.516 -22.812 -4.254 1 80.38 375 TYR B O 1
ATOM 6039 N N . ASP B 1 376 ? -19.906 -22.609 -2.746 1 86.56 376 ASP B N 1
ATOM 6040 C CA . ASP B 1 376 ? -18.844 -22.547 -3.75 1 86.56 376 ASP B CA 1
ATOM 6041 C C . ASP B 1 376 ? -17.984 -23.812 -3.703 1 86.56 376 ASP B C 1
ATOM 6043 O O . ASP B 1 376 ? -18 -24.547 -2.715 1 86.56 376 ASP B O 1
ATOM 6047 N N . ASP B 1 377 ? -17.344 -24.125 -4.859 1 92 377 ASP B N 1
ATOM 6048 C CA . ASP B 1 377 ? -16.312 -25.156 -4.809 1 92 377 ASP B CA 1
ATOM 6049 C C . ASP B 1 377 ? -15.242 -24.812 -3.771 1 92 377 ASP B C 1
ATOM 6051 O O . ASP B 1 377 ? -14.938 -23.641 -3.557 1 92 377 ASP B O 1
ATOM 6055 N N . ILE B 1 378 ? -14.797 -25.828 -3.084 1 95 378 ILE B N 1
ATOM 6056 C CA . ILE B 1 378 ? -13.773 -25.609 -2.072 1 95 378 ILE B CA 1
ATOM 6057 C C . ILE B 1 378 ? -12.578 -26.531 -2.336 1 95 378 ILE B C 1
ATOM 6059 O O . ILE B 1 378 ? -12.75 -27.734 -2.547 1 95 378 ILE B O 1
ATOM 6063 N N . SER B 1 379 ? -11.469 -26.016 -2.432 1 96.75 379 SER B N 1
ATOM 6064 C CA . SER B 1 379 ? -10.203 -26.734 -2.492 1 96.75 379 SER B CA 1
ATOM 6065 C C . SER B 1 379 ? -9.258 -26.297 -1.386 1 96.75 379 SER B C 1
ATOM 6067 O O . SER B 1 379 ? -9.125 -25.109 -1.113 1 96.75 379 SER B O 1
ATOM 6069 N N . VAL B 1 380 ? -8.594 -27.281 -0.703 1 98.06 380 VAL B N 1
ATOM 6070 C CA . VAL B 1 380 ? -7.766 -26.969 0.453 1 98.06 380 VAL B CA 1
ATOM 6071 C C . VAL B 1 380 ? -6.465 -27.766 0.385 1 98.06 380 VAL B C 1
ATOM 6073 O O . VAL B 1 380 ? -6.48 -28.969 0.128 1 98.06 380 VAL B O 1
ATOM 6076 N N . PHE B 1 381 ? -5.352 -27.109 0.542 1 98.25 381 PHE B N 1
ATOM 6077 C CA . PHE B 1 381 ? -4.07 -27.734 0.835 1 98.25 381 PHE B CA 1
ATOM 6078 C C . PHE B 1 381 ? -3.689 -27.531 2.297 1 98.25 381 PHE B C 1
ATOM 6080 O O . PHE B 1 381 ? -3.879 -26.453 2.848 1 98.25 381 PHE B O 1
ATOM 6087 N N . VAL B 1 382 ? -3.209 -28.516 2.949 1 98.19 382 VAL B N 1
ATOM 6088 C CA . VAL B 1 382 ? -2.539 -28.422 4.242 1 98.19 382 VAL B CA 1
ATOM 6089 C C . VAL B 1 382 ? -1.075 -28.828 4.094 1 98.19 382 VAL B C 1
ATOM 6091 O O . VAL B 1 382 ? -0.773 -30 3.844 1 98.19 382 VAL B O 1
ATOM 6094 N N . ILE B 1 383 ? -0.182 -27.906 4.285 1 97.31 383 ILE B N 1
ATOM 6095 C CA . ILE B 1 383 ? 1.239 -28.125 4.039 1 97.31 383 ILE B CA 1
ATOM 6096 C C . ILE B 1 383 ? 1.999 -28.109 5.363 1 97.31 383 ILE B C 1
ATOM 6098 O O . ILE B 1 383 ? 2.129 -27.078 6.008 1 97.31 383 ILE B O 1
ATOM 6102 N N . PRO B 1 384 ? 2.521 -29.266 5.762 1 96 384 PRO B N 1
ATOM 6103 C CA . PRO B 1 384 ? 3.334 -29.281 6.98 1 96 384 PRO B CA 1
ATOM 6104 C C . PRO B 1 384 ? 4.68 -28.594 6.805 1 96 384 PRO B C 1
ATOM 6106 O O . PRO B 1 384 ? 5.301 -28.703 5.742 1 96 384 PRO B O 1
ATOM 6109 N N . LEU B 1 385 ? 5.145 -27.891 7.781 1 94.56 385 LEU B N 1
ATOM 6110 C CA . LEU B 1 385 ? 6.391 -27.141 7.68 1 94.56 385 LEU B CA 1
ATOM 6111 C C . LEU B 1 385 ? 7.551 -27.922 8.273 1 94.56 385 LEU B C 1
ATOM 6113 O O . LEU B 1 385 ? 8.719 -27.641 7.977 1 94.56 385 LEU B O 1
ATOM 6117 N N . TYR B 1 386 ? 7.16 -28.812 9.172 1 87.69 386 TYR B N 1
ATOM 6118 C CA . TYR B 1 386 ? 8.195 -29.609 9.82 1 87.69 386 TYR B CA 1
ATOM 6119 C C . TYR B 1 386 ? 8.648 -30.766 8.922 1 87.69 386 TYR B C 1
ATOM 6121 O O . TYR B 1 386 ? 7.82 -31.469 8.352 1 87.69 386 TYR B O 1
ATOM 6129 N N . SER B 1 387 ? 9.867 -30.672 8.477 1 71.69 387 SER B N 1
ATOM 6130 C CA . SER B 1 387 ? 10.414 -31.828 7.766 1 71.69 387 SER B CA 1
ATOM 6131 C C . SER B 1 387 ? 11.445 -32.562 8.617 1 71.69 387 SER B C 1
ATOM 6133 O O . SER B 1 387 ? 12.391 -31.953 9.117 1 71.69 387 SER B O 1
ATOM 6135 N N . ARG B 1 388 ? 11.141 -33.844 9.062 1 54.84 388 ARG B N 1
ATOM 6136 C CA . ARG B 1 388 ? 12.117 -34.656 9.789 1 54.84 388 ARG B CA 1
ATOM 6137 C C . ARG B 1 388 ? 13.438 -34.719 9.023 1 54.84 388 ARG B C 1
ATOM 6139 O O . ARG B 1 388 ? 14.508 -34.812 9.625 1 54.84 388 ARG B O 1
ATOM 6146 N N . ASP B 1 389 ? 13.367 -34.844 7.777 1 52 389 ASP B N 1
ATOM 6147 C CA . ASP B 1 389 ? 14.594 -35.062 7.02 1 52 389 ASP B CA 1
ATOM 6148 C C . ASP B 1 389 ? 15.461 -33.812 6.988 1 52 389 ASP B C 1
ATOM 6150 O O . ASP B 1 389 ? 16.562 -33.812 6.441 1 52 389 ASP B O 1
ATOM 6154 N N . ARG B 1 390 ? 15.062 -32.656 7.246 1 46.06 390 ARG B N 1
ATOM 6155 C CA . ARG B 1 390 ? 15.898 -31.469 7.266 1 46.06 390 ARG B CA 1
ATOM 6156 C C . ARG B 1 390 ? 16.906 -31.516 8.414 1 46.06 390 ARG B C 1
ATOM 6158 O O . ARG B 1 390 ? 17.766 -30.625 8.531 1 46.06 390 ARG B O 1
ATOM 6165 N N . GLY B 1 391 ? 16.797 -32.188 9.445 1 35.56 391 GLY B N 1
ATOM 6166 C CA . GLY B 1 391 ? 17.766 -32.375 10.516 1 35.56 391 GLY B CA 1
ATOM 6167 C C . GLY B 1 391 ? 19.078 -32.938 10.039 1 35.56 391 GLY B C 1
ATOM 6168 O O . GLY B 1 391 ? 20.109 -32.781 10.719 1 35.56 391 GLY B O 1
ATOM 6169 N N . SER B 1 392 ? 19.281 -34.188 9.469 1 32.53 392 SER B N 1
ATOM 6170 C CA . SER B 1 392 ? 20.578 -34.844 9.312 1 32.53 392 SER B CA 1
ATOM 6171 C C . SER B 1 392 ? 21.438 -34.125 8.266 1 32.53 392 SER B C 1
ATOM 6173 O O . SER B 1 392 ? 22.547 -34.562 7.969 1 32.53 392 SER B O 1
ATOM 6175 N N . SER B 1 393 ? 20.938 -33.156 7.43 1 27.83 393 SER B N 1
ATOM 6176 C CA . SER B 1 393 ? 22.156 -32.656 6.773 1 27.83 393 SER B CA 1
ATOM 6177 C C . SER B 1 393 ? 22.891 -31.672 7.645 1 27.83 393 SER B C 1
ATOM 6179 O O . SER B 1 393 ? 22.281 -30.922 8.406 1 27.83 393 SER B O 1
#

Radius of gyration: 28.8 Å; Cα contacts (8 Å, |Δi|>4): 1737; chains: 2; bounding box: 76×78×69 Å